Protein AF-M7BGI6-F1 (afdb_monomer_lite)

pLDDT: mean 70.15, std 24.4, range [22.47, 98.88]

Secondary structure (DSSP, 8-state):
--GGG---SHHHHHHHHHHHHTTT-------EEEE-SSEEEEE-TTT--EEEEEETTTEEEEEEEEEETTEEEEEEEEE--TT-SS-EEEEEE-SSS-HHHHHHHHHHHHHHHHH----HHHHHHHHHHHHHHHHTTSPPP--PPPPP-------------------------------GGGHHHHHHHHHHHHHHHHHHHHHHHHHHHHHHHHHHHHHHHHHHHHHHHHHHH-SSSPPPHHHHHHHHHTPPPPHHHHHHHHHHHHHHHHHHHHHTTT-BTTBHHHHHHHHHHHHHHHHHHTTSGGG-----S---HHHHHHHHHHHHHHHHHHHHHHHTTT------EEEESS-B--SSTTBPPB-TT-EEEEEE-SSSEEEEE-TTS-EEEEEGGGEEEE-HHHHHHHHSSS--------------------------------------------------------------------TTS-S-SSHHHHHHHHHHHHHHHHHHGGG-S-------------PPPPP-TT--HHHHHHHHHHTT--HHHHHHHTTS-HHHHTT--HHHHHHH-TTHHHHHHHHHHHHHHHHHHHS-TT-EEEE-----SSTHHHHH--SEEE--HHHHHHHHTSGGGHHHHHHHHHHHHHH-S-HHHHHHHHHHHHHHHHHHHHHTT-SS-EEEEPPGGGTT-HHHHHHHHHHHHHHHHHTT--GGGEEEEEE-SHHHHHHHHHHHHHH---EEEEEE-SHHHHHHHHHTT-SEEEEBSHHHHHHHHHHSS-----TTT-HHHHHHHHHHHHHHHTT--SEEEEB--SSHHHHHHTBTBSEEEE-HHHHHHHTT--PPP-----HHHHHTS-PPP----HHHHHHHHHS-HHHHHHHHHHHHHHHHHHHHHHHHHHHHHHHHHHHHHHHS--TT-

Foldseek 3Di:
DDPVLDDDDPVSVVVVVLVCVVVVNDDDDDWDWDDDLFWIFTADPPPRDTLFTAGLVFWPDWDWDADDPPAHAKIKTWGDDPVDPGIDIDIDRDDLAHNVLVSLLSVQSSCCNVPVDNCNVVSVVVRVVVNVVVVPPDDDDDDDDDDDDDDDDDDDDDDDDDDDDDDDDDDDDDDDDDDPPPPVVVVVVVVVVVVLVVLVVLLVVLLVLLVVLLVLQVQLCVLLVVLVVVVVVDDDDDQDRVSSVSVVSNDHDDPVSLVVSVVSLVSNLVSLVVCQVPDVVVHSVVVPVVSVVSVVSSVVCVVPPPDDDPDPDDDDPVVVVVVVCVVCVVVVVVVVVVVVVPDDDFWKKKAFQAFDDDPDPQADGDHHRAIWTWDADPDQWTWTAHPVRDTHTDGPVGIDIDGPVVVVVVVVPDDDDDDDDDDDDDDDDDDDDDDDDDDDDDDDDDDDDDDDDDDDDDDDDDDDDDDDDDDDDDDDDDDDDDPDPPPPDPVVVVVVVVVVVVVVVVVVVVPPDDDDPPDDDDDDDDDQADADLQAALCNQLSNCVVVPDDPQLSVQRSNDHSVRLLVDDLVRLVVSDVCSNVSNVVSVLSVLLNCVVPVDPQEFEEAAAQPPVPCLCVSNQGQEYEDFLLRLLVVCPDPVCVVLLVVLLVQLVVVDDDLLSSLVSSLLLSLLSSQLSSCVRHNAAYEGEDQLVCQPPLVSLLVSLVVSQVSNVVVVHHLRRYAYEGELDPSRLSSQLCCCPVVVRAYEHPLDEFPLSLLSNLVSLHAEYEQEFVLLLVLCCVPDPDVDAQLLRGPSLVRLQVSQLLCLQVVGNYQYEYEHDDALSVVLSQAARRYYHDYSVRVVVVSVDPDDRDHNDHSVVSNVDPDDRDDDDPVNSVVSQVVVVSSVVSSVVVSVVSNVSSVVSSVVSSVVSVVVVCVCVVPDDDPPD

InterPro domains:
  IPR001452 SH3 domain [PF00018] (354-395)
  IPR001452 SH3 domain [PS50002] (345-404)
  IPR001452 SH3 domain [SM00326] (348-403)
  IPR001585 Transaldolase/Fructose-6-phosphate aldolase [PF00923] (615-908)
  IPR004730 Transaldolase type 1 [TIGR00874] (615-910)
  IPR004730 Transaldolase type 1 [cd00957] (615-909)
  IPR011993 PH-like domain superfamily [G3DSA:2.30.29.30] (1-120)
  IPR013625 Tensin/EPS8 phosphotyrosine-binding domain [PF08416] (1-118)
  IPR013761 Sterile alpha motif/pointed domain superfamily [G3DSA:1.10.150.50] (517-597)
  IPR013785 Aldolase-type TIM barrel [G3DSA:3.20.20.70] (603-914)
  IPR018225 Transaldolase, active site [PS00958] (722-739)
  IPR018225 Transaldolase, active site [PS01054] (624-632)
  IPR033928 Epidermal growth factor receptor kinase substrate, phosphotyrosine-binding domain [cd01210] (1-117)
  IPR035462 Eps8, SH3 domain [cd11764] (349-402)
  IPR036028 SH3-like domain superfamily [SSF50044] (344-419)
  IPR039801 Epidermal growth factor receptor kinase substrate 8-like [PTHR12287] (1-305)
  IPR041418 SAM domain [PF18016] (529-588)
  IPR055093 EPS8, spectrin-like domain [PF22975] (199-303)

Structure (mmCIF, N/CA/C/O backbone):
data_AF-M7BGI6-F1
#
_entry.id   AF-M7BGI6-F1
#
loop_
_atom_site.group_PDB
_atom_site.id
_atom_site.type_symbol
_atom_site.label_atom_id
_atom_site.label_alt_id
_atom_site.label_comp_id
_atom_site.label_asym_id
_atom_site.label_entity_id
_atom_site.label_seq_id
_atom_site.pdbx_PDB_ins_code
_atom_site.Cartn_x
_atom_site.Cartn_y
_atom_site.Cartn_z
_atom_site.occupancy
_atom_site.B_iso_or_equiv
_atom_site.auth_seq_id
_atom_site.auth_comp_id
_atom_site.auth_asym_id
_atom_site.auth_atom_id
_atom_site.pdbx_PDB_model_num
ATOM 1 N N . MET A 1 1 ? 21.696 39.502 17.777 1.00 33.19 1 MET A N 1
ATOM 2 C CA . MET A 1 1 ? 20.610 40.493 17.913 1.00 33.19 1 MET A CA 1
ATOM 3 C C . MET A 1 1 ? 21.036 41.715 17.136 1.00 33.19 1 MET A C 1
ATOM 5 O O . MET A 1 1 ? 22.202 42.084 17.245 1.00 33.19 1 MET A O 1
ATOM 9 N N . ASP A 1 2 ? 20.148 42.257 16.312 1.00 30.17 2 ASP A N 1
ATOM 10 C CA . ASP A 1 2 ? 20.431 43.474 15.554 1.00 30.17 2 ASP A CA 1
ATOM 11 C C . ASP A 1 2 ? 20.334 44.713 16.467 1.00 30.17 2 ASP A C 1
ATOM 13 O O . ASP A 1 2 ? 19.693 44.671 17.518 1.00 30.17 2 ASP A O 1
ATOM 17 N N . LYS A 1 3 ? 21.006 45.808 16.101 1.00 37.75 3 LYS A N 1
ATOM 18 C CA . LYS A 1 3 ? 21.024 47.065 16.870 1.00 37.75 3 LYS A CA 1
ATOM 19 C C . LYS A 1 3 ? 19.809 47.960 16.595 1.00 37.75 3 LYS A C 1
ATOM 21 O O . LYS A 1 3 ? 19.608 48.928 17.321 1.00 37.75 3 LYS A O 1
ATOM 26 N N . SER A 1 4 ? 19.007 47.623 15.586 1.00 44.00 4 SER A N 1
ATOM 27 C CA . SER A 1 4 ? 17.806 48.346 15.147 1.00 44.00 4 SER A CA 1
ATOM 28 C C . SER A 1 4 ? 16.620 48.292 16.125 1.00 44.00 4 SER A C 1
ATOM 30 O O . SER A 1 4 ? 15.767 49.172 16.081 1.00 44.00 4 SER A O 1
ATOM 32 N N . GLU A 1 5 ? 16.560 47.310 17.034 1.00 47.91 5 GLU A N 1
ATOM 33 C CA . GLU A 1 5 ? 15.463 47.160 18.013 1.00 47.91 5 GLU A CA 1
ATOM 34 C C . GLU A 1 5 ? 15.736 47.799 19.393 1.00 47.91 5 GLU A C 1
ATOM 36 O O . GLU A 1 5 ? 15.012 47.540 20.357 1.00 47.91 5 GLU A O 1
ATOM 41 N N . ALA A 1 6 ? 16.782 48.616 19.534 1.00 56.94 6 ALA A N 1
ATOM 42 C CA . ALA A 1 6 ? 17.105 49.242 20.813 1.00 56.94 6 ALA A CA 1
ATOM 43 C C . ALA A 1 6 ? 16.081 50.329 21.194 1.00 56.94 6 ALA A C 1
ATOM 45 O O . ALA A 1 6 ? 16.058 51.399 20.595 1.00 56.94 6 ALA A O 1
ATOM 46 N N . ILE A 1 7 ? 15.293 50.089 22.248 1.00 66.88 7 ILE A N 1
ATOM 47 C CA . ILE A 1 7 ? 14.529 51.145 22.931 1.00 66.88 7 ILE A CA 1
ATOM 48 C C . ILE A 1 7 ? 15.537 52.088 23.611 1.00 66.88 7 ILE A C 1
ATOM 50 O O . ILE A 1 7 ? 16.382 51.637 24.397 1.00 66.88 7 ILE A O 1
ATOM 54 N N . VAL A 1 8 ? 15.473 53.382 23.283 1.00 67.44 8 VAL A N 1
ATOM 55 C CA . VAL A 1 8 ? 16.356 54.425 23.842 1.00 67.44 8 VAL A CA 1
ATOM 56 C C . VAL A 1 8 ? 15.554 55.550 24.502 1.00 67.44 8 VAL A C 1
ATOM 58 O O . VAL A 1 8 ? 16.018 56.115 25.489 1.00 67.44 8 VAL A O 1
ATOM 61 N N . THR A 1 9 ? 14.350 55.843 24.007 1.00 78.19 9 THR A N 1
ATOM 62 C CA . THR A 1 9 ? 13.455 56.892 24.522 1.00 78.19 9 THR A CA 1
ATOM 63 C C . THR A 1 9 ? 12.107 56.337 24.996 1.00 78.19 9 THR A C 1
ATOM 65 O O . THR A 1 9 ? 11.727 55.206 24.682 1.00 78.19 9 THR A O 1
ATOM 68 N N . VAL A 1 10 ? 11.353 57.160 25.732 1.00 79.31 10 VAL A N 1
ATOM 69 C CA . VAL A 1 10 ? 9.966 56.867 26.136 1.00 79.31 10 VAL A CA 1
ATOM 70 C C . VAL A 1 10 ? 9.059 56.703 24.906 1.00 79.31 10 VAL A C 1
ATOM 72 O O . VAL A 1 10 ? 8.259 55.768 24.853 1.00 79.31 10 VAL A O 1
ATOM 75 N N . ASP A 1 11 ? 9.250 57.519 23.865 1.00 79.38 11 ASP A N 1
ATOM 76 C CA . ASP A 1 11 ? 8.513 57.411 22.600 1.00 79.38 11 ASP A CA 1
ATOM 77 C C . ASP A 1 11 ? 8.807 56.103 21.847 1.00 79.38 11 ASP A C 1
ATOM 79 O O . ASP A 1 11 ? 7.925 55.546 21.191 1.00 79.38 11 ASP A O 1
ATOM 83 N N . ASP A 1 12 ? 10.023 55.556 21.949 1.00 80.38 12 ASP A N 1
ATOM 84 C CA . ASP A 1 12 ? 10.336 54.226 21.406 1.00 80.38 12 ASP A CA 1
ATOM 85 C C . ASP A 1 12 ? 9.583 53.124 22.153 1.00 80.38 12 ASP A C 1
ATOM 87 O O . ASP A 1 12 ? 9.084 52.187 21.527 1.00 80.38 12 ASP A O 1
ATOM 91 N N . ALA A 1 13 ? 9.458 53.243 23.479 1.00 80.56 13 ALA A N 1
ATOM 92 C CA . ALA A 1 13 ? 8.713 52.293 24.298 1.00 80.56 13 ALA A CA 1
ATOM 93 C C . ALA A 1 13 ? 7.209 52.327 23.970 1.00 80.56 13 ALA A C 1
ATOM 95 O O . ALA A 1 13 ? 6.610 51.273 23.751 1.00 80.56 13 ALA A O 1
ATOM 96 N N . ILE A 1 14 ? 6.618 53.521 23.839 1.00 80.88 14 ILE A N 1
ATOM 97 C CA . ILE A 1 14 ? 5.213 53.709 23.434 1.00 80.88 14 ILE A CA 1
ATOM 98 C C . ILE A 1 14 ? 4.979 53.158 22.016 1.00 80.88 14 ILE A C 1
ATOM 100 O O . ILE A 1 14 ? 4.055 52.369 21.797 1.00 80.88 14 ILE A O 1
ATOM 104 N N . ARG A 1 15 ? 5.857 53.470 21.051 1.00 79.88 15 ARG A N 1
ATOM 105 C CA . ARG A 1 15 ? 5.775 52.914 19.685 1.00 79.88 15 ARG A CA 1
ATOM 106 C C . ARG A 1 15 ? 5.930 51.390 19.665 1.00 79.88 15 ARG A C 1
ATOM 108 O O . ARG A 1 15 ? 5.238 50.717 18.897 1.00 79.88 15 ARG A O 1
ATOM 115 N N . LYS A 1 16 ? 6.777 50.812 20.526 1.00 80.50 16 LYS A N 1
ATOM 116 C CA . LYS A 1 16 ? 6.911 49.352 20.655 1.00 80.50 16 LYS A CA 1
ATOM 117 C C . LYS A 1 16 ? 5.664 48.717 21.272 1.00 80.50 16 LYS A C 1
ATOM 119 O O . LYS A 1 16 ? 5.245 47.666 20.792 1.00 80.50 16 LYS A O 1
ATOM 124 N N . LEU A 1 17 ? 5.030 49.364 22.254 1.00 79.25 17 LEU A N 1
ATOM 125 C CA . LEU A 1 17 ? 3.757 48.922 22.833 1.00 79.25 17 LEU A CA 1
ATOM 126 C C . LEU A 1 17 ? 2.651 48.869 21.767 1.00 79.25 17 LEU A C 1
ATOM 128 O O . LEU A 1 17 ? 2.004 47.833 21.618 1.00 79.25 17 LEU A O 1
ATOM 132 N N . MET A 1 18 ? 2.502 49.919 20.946 1.00 76.88 18 MET A N 1
ATOM 133 C CA . MET A 1 18 ? 1.579 49.908 19.798 1.00 76.88 18 MET A CA 1
ATOM 134 C C . MET A 1 18 ? 1.867 48.746 18.832 1.00 76.88 18 MET A C 1
ATOM 136 O O . MET A 1 18 ? 0.943 48.039 18.427 1.00 76.88 18 MET A O 1
ATOM 140 N N . GLN A 1 19 ? 3.144 48.514 18.493 1.00 77.06 19 GLN A N 1
ATOM 141 C CA . GLN A 1 19 ? 3.568 47.443 17.579 1.00 77.06 19 GLN A CA 1
ATOM 142 C C . GLN A 1 19 ? 3.310 46.030 18.136 1.00 77.06 19 GLN A C 1
ATOM 144 O O . GLN A 1 19 ? 3.127 45.086 17.365 1.00 77.06 19 GLN A O 1
ATOM 149 N N . LEU A 1 20 ? 3.328 45.859 19.460 1.00 76.56 20 LEU A N 1
ATOM 150 C CA . LEU A 1 20 ? 2.977 44.598 20.115 1.00 76.56 20 LEU A CA 1
ATOM 151 C C . LEU A 1 20 ? 1.457 44.412 20.189 1.00 76.56 20 LEU A C 1
ATOM 153 O O . LEU A 1 20 ? 0.984 43.295 19.981 1.00 76.56 20 LEU A O 1
ATOM 157 N N . ASN A 1 21 ? 0.695 45.489 20.409 1.00 73.75 21 ASN A N 1
ATOM 158 C CA . ASN A 1 21 ? -0.769 45.445 20.454 1.00 73.75 21 ASN A CA 1
ATOM 159 C C . ASN A 1 21 ? -1.367 45.073 19.087 1.00 73.75 21 ASN A C 1
ATOM 161 O O . ASN A 1 21 ? -2.165 44.147 18.991 1.00 73.75 21 ASN A O 1
ATOM 165 N N . SER A 1 22 ? -0.899 45.700 17.999 1.00 71.62 22 SER A N 1
ATOM 166 C CA . SER A 1 22 ? -1.358 45.399 16.629 1.00 71.62 22 SER A CA 1
ATOM 167 C C . SER A 1 22 ? -0.976 44.003 16.114 1.00 71.62 22 SER A C 1
ATOM 169 O O . SER A 1 22 ? -1.421 43.598 15.042 1.00 71.62 22 SER A O 1
ATOM 171 N N . LYS A 1 23 ? -0.165 43.257 16.874 1.00 73.56 23 LYS A N 1
ATOM 172 C CA . LYS A 1 23 ? 0.205 41.858 16.611 1.00 73.56 23 LYS A CA 1
ATOM 173 C C . LYS A 1 23 ? -0.406 40.882 17.626 1.00 73.56 23 LYS A C 1
ATOM 175 O O . LYS A 1 23 ? -0.063 39.706 17.580 1.00 73.56 23 LYS A O 1
ATOM 180 N N . GLU A 1 24 ? -1.235 41.379 18.550 1.00 66.31 24 GLU A N 1
ATOM 181 C CA . GLU A 1 24 ? -1.810 40.659 19.698 1.00 66.31 24 GLU A CA 1
ATOM 182 C C . GLU A 1 24 ? -0.754 39.907 20.538 1.00 66.31 24 GLU A C 1
ATOM 184 O O . GLU A 1 24 ? -0.962 38.801 21.029 1.00 66.31 24 GLU A O 1
ATOM 189 N N . LYS A 1 25 ? 0.419 40.539 20.717 1.00 69.38 25 LYS A N 1
ATOM 190 C CA . LYS A 1 25 ? 1.566 40.027 21.499 1.00 69.38 25 LYS A CA 1
ATOM 191 C C . LYS A 1 25 ? 1.773 40.749 22.833 1.00 69.38 25 LYS A C 1
ATOM 193 O O . LYS A 1 25 ? 2.857 40.674 23.410 1.00 69.38 25 LYS A O 1
ATOM 198 N N . ILE A 1 26 ? 0.748 41.443 23.324 1.00 70.50 26 ILE A N 1
ATOM 199 C CA . ILE A 1 26 ? 0.706 41.953 24.698 1.00 70.50 26 ILE A CA 1
ATOM 200 C C . ILE A 1 26 ? 0.150 40.859 25.612 1.00 70.50 26 ILE A C 1
ATOM 202 O O . ILE A 1 26 ? -0.799 40.161 25.266 1.00 70.50 26 ILE A O 1
ATOM 206 N N . TRP A 1 27 ? 0.744 40.731 26.794 1.00 71.19 27 TRP A N 1
ATOM 207 C CA . TRP A 1 27 ? 0.223 39.935 27.899 1.00 71.19 27 TRP A CA 1
ATOM 208 C C . TRP A 1 27 ? 0.176 40.832 29.134 1.00 71.19 27 TRP A C 1
ATOM 210 O O . TRP A 1 27 ? 1.170 41.494 29.442 1.00 71.19 27 TRP A O 1
ATOM 220 N N . ALA A 1 28 ? -0.967 40.854 29.814 1.00 72.88 28 ALA A N 1
ATOM 221 C CA . ALA A 1 28 ? -1.195 41.616 31.037 1.00 72.88 28 ALA A CA 1
ATOM 222 C C . ALA A 1 28 ? -1.232 40.688 32.262 1.00 72.88 28 ALA A C 1
ATOM 224 O O . ALA A 1 28 ? -1.430 39.481 32.130 1.00 72.88 28 ALA A O 1
ATOM 225 N N . GLN A 1 29 ? -1.046 41.274 33.443 1.00 75.81 29 GLN A N 1
ATOM 226 C CA . GLN A 1 29 ? -1.216 40.634 34.746 1.00 75.81 29 GLN A CA 1
ATOM 227 C C . GLN A 1 29 ? -2.014 41.587 35.623 1.00 75.81 29 GLN A C 1
ATOM 229 O O . GLN A 1 29 ? -1.630 42.747 35.756 1.00 75.81 29 GLN A O 1
ATOM 234 N N . GLU A 1 30 ? -3.076 41.088 36.241 1.00 78.94 30 GLU A N 1
ATOM 235 C CA . GLU A 1 30 ? -3.791 41.818 37.283 1.00 78.94 30 GLU A CA 1
ATOM 236 C C . GLU A 1 30 ? -2.934 41.852 38.553 1.00 78.94 30 GLU A C 1
ATOM 238 O O . GLU A 1 30 ? -2.349 40.840 38.953 1.00 78.94 30 GLU A O 1
ATOM 243 N N . MET A 1 31 ? -2.800 43.040 39.135 1.00 83.25 31 MET A N 1
ATOM 244 C CA . MET A 1 31 ? -2.022 43.324 40.341 1.00 83.25 31 MET A CA 1
ATOM 245 C C . MET A 1 31 ? -2.513 44.639 40.949 1.00 83.25 31 MET A C 1
ATOM 247 O O . MET A 1 31 ? -2.941 45.539 40.226 1.00 83.25 31 MET A O 1
ATOM 251 N N . LEU A 1 32 ? -2.404 44.782 42.266 1.00 84.00 32 LEU A N 1
ATOM 252 C CA . LEU A 1 32 ? -2.778 46.009 42.966 1.00 84.00 32 LEU A CA 1
ATOM 253 C C . LEU A 1 32 ? -1.556 46.927 43.097 1.00 84.00 32 LEU A C 1
ATOM 255 O O . LEU A 1 32 ? -0.555 46.552 43.712 1.00 84.00 32 LEU A O 1
ATOM 259 N N . LEU A 1 33 ? -1.640 48.143 42.554 1.00 88.31 33 LEU A N 1
ATOM 260 C CA . LEU A 1 33 ? -0.613 49.176 42.714 1.00 88.31 33 LEU A CA 1
ATOM 261 C C . LEU A 1 33 ? -0.927 50.025 43.956 1.00 88.31 33 LEU A C 1
ATOM 263 O O . LEU A 1 33 ? -1.922 50.744 43.999 1.00 88.31 33 LEU A O 1
ATOM 267 N N . GLN A 1 34 ? -0.062 49.957 44.969 1.00 86.81 34 GLN A N 1
ATOM 268 C CA . GLN A 1 34 ? -0.194 50.688 46.229 1.00 86.81 34 GLN A CA 1
ATOM 269 C C . GLN A 1 34 ? 0.924 51.726 46.385 1.00 86.81 34 GLN A C 1
ATOM 271 O O . GLN A 1 34 ? 2.083 51.388 46.628 1.00 86.81 34 GLN A O 1
ATOM 276 N N . VAL A 1 35 ? 0.564 53.007 46.329 1.00 87.06 35 VAL A N 1
ATOM 277 C CA . VAL A 1 35 ? 1.480 54.123 46.604 1.00 87.06 35 VAL A CA 1
ATOM 278 C C . VAL A 1 35 ? 1.573 54.361 48.117 1.00 87.06 35 VAL A C 1
ATOM 280 O O . VAL A 1 35 ? 0.561 54.546 48.797 1.00 87.06 35 VAL A O 1
ATOM 283 N N . ASN A 1 36 ? 2.790 54.403 48.656 1.00 83.38 36 ASN A N 1
ATOM 284 C CA . ASN A 1 36 ? 3.092 54.712 50.055 1.00 83.38 36 ASN A CA 1
ATOM 285 C C . ASN A 1 36 ? 4.068 55.897 50.147 1.00 83.38 36 ASN A C 1
ATOM 287 O O . ASN A 1 36 ? 4.791 56.191 49.200 1.00 83.38 36 ASN A O 1
ATOM 291 N N . ASP A 1 37 ? 4.187 56.520 51.323 1.00 79.25 37 ASP A N 1
ATOM 292 C CA . ASP A 1 37 ? 5.035 57.710 51.574 1.00 79.25 37 ASP A CA 1
ATOM 293 C C . ASP A 1 37 ? 6.564 57.468 51.431 1.00 79.25 37 ASP A C 1
ATOM 295 O O . ASP A 1 37 ? 7.389 58.309 51.799 1.00 79.25 37 ASP A O 1
ATOM 299 N N . LYS A 1 38 ? 6.964 56.282 50.955 1.00 79.50 38 LYS A N 1
ATOM 300 C CA . LYS A 1 38 ? 8.356 55.824 50.802 1.00 79.50 38 LYS A CA 1
ATOM 301 C C . LYS A 1 38 ? 8.604 55.048 49.505 1.00 79.50 38 LYS A C 1
ATOM 303 O O . LYS A 1 38 ? 9.729 55.080 49.007 1.00 79.50 38 LYS A O 1
ATOM 308 N N . SER A 1 39 ? 7.592 54.366 48.970 1.00 87.88 39 SER A N 1
ATOM 309 C CA . SER A 1 39 ? 7.705 53.510 47.787 1.00 87.88 39 SER A CA 1
ATOM 310 C C . SER A 1 39 ? 6.352 53.262 47.114 1.00 87.88 39 SER A C 1
ATOM 312 O O . SER A 1 39 ? 5.295 53.446 47.721 1.00 87.88 39 SER A O 1
ATOM 314 N N . ILE A 1 40 ? 6.389 52.825 45.857 1.00 89.62 40 ILE A N 1
ATOM 315 C CA . ILE A 1 40 ? 5.246 52.279 45.120 1.00 89.62 40 ILE A CA 1
ATOM 316 C C . ILE A 1 40 ? 5.388 50.757 45.140 1.00 89.62 40 ILE A C 1
ATOM 318 O O . ILE A 1 40 ? 6.420 50.239 44.718 1.00 89.62 40 ILE A O 1
ATOM 322 N N . ARG A 1 41 ? 4.371 50.038 45.616 1.00 85.31 41 ARG A N 1
ATOM 323 C CA . ARG A 1 41 ? 4.367 48.571 45.678 1.00 85.31 41 ARG A CA 1
ATOM 324 C C . ARG A 1 41 ? 3.390 47.967 44.689 1.00 85.31 41 ARG A C 1
ATOM 326 O O . ARG A 1 41 ? 2.292 48.485 44.513 1.00 85.31 41 ARG A O 1
ATOM 333 N N . LEU A 1 42 ? 3.781 46.841 44.108 1.00 86.06 42 LEU A N 1
ATOM 334 C CA . LEU A 1 42 ? 2.903 45.944 43.368 1.00 86.06 42 LEU A CA 1
ATOM 335 C C . LEU A 1 42 ? 2.577 44.754 44.275 1.00 86.06 42 LEU A C 1
ATOM 337 O O . LEU A 1 42 ? 3.485 44.101 44.791 1.00 86.06 42 LEU A O 1
ATOM 341 N N . LEU A 1 43 ? 1.289 44.498 44.487 1.00 79.38 43 LEU A N 1
ATOM 342 C CA . LEU A 1 43 ? 0.775 43.425 45.338 1.00 79.38 43 LEU A CA 1
ATOM 343 C C . LEU A 1 43 ? -0.042 42.433 44.505 1.00 79.38 43 LEU A C 1
ATOM 345 O O . LEU A 1 43 ? -0.737 42.818 43.562 1.00 79.38 43 LEU A O 1
ATOM 349 N N . ASP A 1 44 ? 0.018 41.158 44.872 1.00 79.00 44 ASP A N 1
ATOM 350 C CA . ASP A 1 44 ? -0.850 40.117 44.317 1.00 79.00 44 ASP A CA 1
ATOM 351 C C . ASP A 1 44 ? -2.315 40.347 44.725 1.00 79.00 44 ASP A C 1
ATOM 353 O O . ASP A 1 44 ? -2.593 40.588 45.901 1.00 79.00 44 ASP A O 1
ATOM 357 N N . CYS A 1 45 ? -3.260 40.254 43.783 1.00 75.50 45 CYS A N 1
ATOM 358 C CA . CYS A 1 45 ? -4.673 40.536 44.062 1.00 75.50 45 CYS A CA 1
ATOM 359 C C . CYS A 1 45 ? -5.268 39.594 45.123 1.00 75.50 45 CYS A C 1
ATOM 361 O O . CYS A 1 45 ? -5.963 40.053 46.030 1.00 75.50 45 CYS A O 1
ATOM 363 N N . GLU A 1 46 ? -4.971 38.293 45.042 1.00 70.62 46 GLU A N 1
ATOM 364 C CA . GLU A 1 46 ? -5.540 37.271 45.931 1.00 70.62 46 GLU A CA 1
ATOM 365 C C . GLU A 1 46 ? -4.795 37.177 47.267 1.00 70.62 46 GLU A C 1
ATOM 367 O O . GLU A 1 46 ? -5.404 37.188 48.336 1.00 70.62 46 GLU A O 1
ATOM 372 N N . SER A 1 47 ? -3.467 37.058 47.214 1.00 72.56 47 SER A N 1
ATOM 373 C CA . SER A 1 47 ? -2.634 36.752 48.385 1.00 72.56 47 SER A CA 1
ATOM 374 C C . SER A 1 47 ? -2.070 37.980 49.097 1.00 72.56 47 SER A C 1
ATOM 376 O O . SER A 1 47 ? -1.552 37.842 50.206 1.00 72.56 47 SER A O 1
ATOM 378 N N . GLN A 1 48 ? -2.157 39.167 48.483 1.00 73.88 48 GLN A N 1
ATOM 379 C CA . GLN A 1 48 ? -1.544 40.412 48.966 1.00 73.88 48 GLN A CA 1
ATOM 380 C C . GLN A 1 48 ? -0.012 40.309 49.167 1.00 73.88 48 GLN A C 1
ATOM 382 O O . GLN A 1 48 ? 0.577 41.123 49.882 1.00 73.88 48 GLN A O 1
ATOM 387 N N . GLU A 1 49 ? 0.655 39.323 48.543 1.00 73.81 49 GLU A N 1
ATOM 388 C CA . GLU A 1 49 ? 2.116 39.184 48.584 1.00 73.81 49 GLU A CA 1
ATOM 389 C C . GLU A 1 49 ? 2.796 40.325 47.805 1.00 73.81 49 GLU A C 1
ATOM 391 O O . GLU A 1 49 ? 2.331 40.748 46.746 1.00 73.81 49 GLU A O 1
ATOM 396 N N . GLU A 1 50 ? 3.916 40.822 48.335 1.00 75.94 50 GLU A N 1
ATOM 397 C CA . GLU A 1 50 ? 4.709 41.893 47.730 1.00 75.94 50 GLU A CA 1
ATOM 398 C C . GLU A 1 50 ? 5.511 41.377 46.524 1.00 75.94 50 GLU A C 1
ATOM 400 O O . GLU A 1 50 ? 6.475 40.614 46.655 1.00 75.94 50 GLU A O 1
ATOM 405 N N . LEU A 1 51 ? 5.092 41.803 45.331 1.00 75.50 51 LEU A N 1
ATOM 406 C CA . LEU A 1 51 ? 5.648 41.378 44.048 1.00 75.50 51 LEU A CA 1
ATOM 407 C C . LEU A 1 51 ? 6.900 42.176 43.690 1.00 75.50 51 LEU A C 1
ATOM 409 O O . LEU A 1 51 ? 7.909 41.607 43.271 1.00 75.50 51 LEU A O 1
ATOM 413 N N . GLU A 1 52 ? 6.809 43.494 43.846 1.00 81.56 52 GLU A N 1
ATOM 414 C CA . GLU A 1 52 ? 7.827 44.471 43.468 1.00 81.56 52 GLU A CA 1
ATOM 415 C C . GLU A 1 52 ? 7.646 45.727 44.341 1.00 81.56 52 GLU A C 1
ATOM 417 O O . GLU A 1 52 ? 6.517 46.144 44.607 1.00 81.56 52 GLU A O 1
ATOM 422 N N . ASP A 1 53 ? 8.749 46.316 44.802 1.00 82.69 53 ASP A N 1
ATOM 423 C CA . ASP A 1 53 ? 8.781 47.551 45.594 1.00 82.69 53 ASP A CA 1
ATOM 424 C C . ASP A 1 53 ? 9.716 48.541 44.891 1.00 82.69 53 ASP A C 1
ATOM 426 O O . ASP A 1 53 ? 10.891 48.241 44.665 1.00 82.69 53 ASP A O 1
ATOM 430 N N . PHE A 1 54 ? 9.185 49.706 44.518 1.00 86.38 54 PHE A N 1
ATOM 431 C CA . PHE A 1 54 ? 9.913 50.797 43.875 1.00 86.38 54 PHE A CA 1
ATOM 432 C C . PHE A 1 54 ? 10.057 51.959 44.870 1.00 86.38 54 PHE A C 1
ATOM 434 O O . PHE A 1 54 ? 9.118 52.748 45.030 1.00 86.38 54 PHE A O 1
ATOM 441 N N . PRO A 1 55 ? 11.199 52.103 45.567 1.00 85.94 55 PRO A N 1
ATOM 442 C CA . PRO A 1 55 ? 11.451 53.250 46.434 1.00 85.94 55 PRO A CA 1
ATOM 443 C C . PRO A 1 55 ? 11.281 54.569 45.672 1.00 85.94 55 PRO A C 1
ATOM 445 O O . PRO A 1 55 ? 11.788 54.707 44.564 1.00 85.94 55 PRO A O 1
ATOM 448 N N . LEU A 1 56 ? 10.638 55.581 46.267 1.00 84.88 56 LEU A N 1
ATOM 449 C CA . LEU A 1 56 ? 10.340 56.856 45.581 1.00 84.88 56 LEU A CA 1
ATOM 450 C C . LEU A 1 56 ? 11.594 57.582 45.045 1.00 84.88 56 LEU A C 1
ATOM 452 O O . LEU A 1 56 ? 11.496 58.410 44.145 1.00 84.88 56 LEU A O 1
ATOM 456 N N . MET A 1 57 ? 12.777 57.248 45.566 1.00 81.19 57 MET A N 1
ATOM 457 C CA . MET A 1 57 ? 14.074 57.738 45.087 1.00 81.19 57 MET A CA 1
ATOM 458 C C . MET A 1 57 ? 14.554 57.126 43.755 1.00 81.19 57 MET A C 1
ATOM 460 O O . MET A 1 57 ? 15.436 57.710 43.133 1.00 81.19 57 MET A O 1
ATOM 464 N N . THR A 1 58 ? 14.016 55.980 43.314 1.00 84.69 58 THR A N 1
ATOM 465 C CA . THR A 1 58 ? 14.363 55.356 42.019 1.00 84.69 58 THR A CA 1
ATOM 466 C C . THR A 1 58 ? 13.411 55.761 40.892 1.00 84.69 58 THR A C 1
ATOM 468 O O . THR A 1 58 ? 13.737 55.568 39.723 1.00 84.69 58 THR A O 1
ATOM 471 N N . VAL A 1 59 ? 12.250 56.345 41.211 1.00 86.69 59 VAL A N 1
ATOM 472 C CA . VAL A 1 59 ? 11.273 56.822 40.221 1.00 86.69 59 VAL A CA 1
ATOM 473 C C . VAL A 1 59 ? 11.776 58.117 39.574 1.00 86.69 59 VAL A C 1
ATOM 475 O O . VAL A 1 59 ? 11.883 59.161 40.224 1.00 86.69 59 VAL A O 1
ATOM 478 N N . GLN A 1 60 ? 12.077 58.047 38.277 1.00 83.38 60 GLN A N 1
ATOM 479 C CA . GLN A 1 60 ? 12.568 59.174 37.480 1.00 83.38 60 GLN A CA 1
ATOM 480 C C . GLN A 1 60 ? 11.437 59.963 36.820 1.00 83.38 60 GLN A C 1
ATOM 482 O O . GLN A 1 60 ? 11.493 61.191 36.786 1.00 83.38 60 GLN A O 1
ATOM 487 N N . LEU A 1 61 ? 10.426 59.261 36.302 1.00 83.44 61 LEU A N 1
ATOM 488 C CA . LEU A 1 61 ? 9.283 59.839 35.600 1.00 83.44 61 LEU A CA 1
ATOM 489 C C . LEU A 1 61 ? 8.032 58.998 35.867 1.00 83.44 61 LEU A C 1
ATOM 491 O O . LEU A 1 61 ? 8.071 57.771 35.775 1.00 83.44 61 LEU A O 1
ATOM 495 N N . CYS A 1 62 ? 6.924 59.678 36.135 1.00 88.00 62 CYS A N 1
ATOM 496 C CA . CYS A 1 62 ? 5.572 59.147 36.039 1.00 88.00 62 CYS A CA 1
ATOM 497 C C . CYS A 1 62 ? 4.861 59.917 34.913 1.00 88.00 62 CYS A C 1
ATOM 499 O O . CYS A 1 62 ? 5.089 61.117 34.769 1.00 88.00 62 CYS A O 1
ATOM 501 N N . GLN A 1 63 ? 4.052 59.255 34.085 1.00 85.62 63 GLN A N 1
ATOM 502 C CA . GLN A 1 63 ? 3.315 59.911 32.998 1.00 85.62 63 GLN A CA 1
ATOM 503 C C . GLN A 1 63 ? 2.046 59.132 32.627 1.00 85.62 63 GLN A C 1
ATOM 505 O O . GLN A 1 63 ? 2.061 57.907 32.552 1.00 85.62 63 GLN A O 1
ATOM 510 N N . THR A 1 64 ? 0.954 59.828 32.310 1.00 83.94 64 THR A N 1
ATOM 511 C CA . THR A 1 64 ? -0.224 59.222 31.667 1.00 83.94 64 THR A CA 1
ATOM 512 C C . THR A 1 64 ? -0.070 59.150 30.149 1.00 83.94 64 THR A C 1
ATOM 514 O O . THR A 1 64 ? 0.258 60.152 29.507 1.00 83.94 64 THR A O 1
ATOM 517 N N . VAL A 1 65 ? -0.390 58.003 29.551 1.00 79.12 65 VAL A N 1
ATOM 518 C CA . VAL A 1 65 ? -0.465 57.817 28.094 1.00 79.12 65 VAL A CA 1
ATOM 519 C C . VAL A 1 65 ? -1.940 57.723 27.701 1.00 79.12 65 VAL A C 1
ATOM 521 O O . VAL A 1 65 ? -2.574 56.678 27.826 1.00 79.12 65 VAL A O 1
ATOM 524 N N . LEU A 1 66 ? -2.509 58.855 27.281 1.00 60.94 66 LEU A N 1
ATOM 525 C CA . LEU A 1 66 ? -3.941 58.984 27.000 1.00 60.94 66 LEU A CA 1
ATOM 526 C C . LEU A 1 66 ? -4.323 58.442 25.616 1.00 60.94 66 LEU A C 1
ATOM 528 O O . LEU A 1 66 ? -3.686 58.772 24.617 1.00 60.94 66 LEU A O 1
ATOM 532 N N . ASN A 1 67 ? -5.444 57.714 25.568 1.00 57.00 67 ASN A N 1
ATOM 533 C CA . ASN A 1 67 ? -6.223 57.406 24.362 1.00 57.00 67 ASN A CA 1
ATOM 534 C C . ASN A 1 67 ? -5.432 56.729 23.217 1.00 57.00 67 ASN A C 1
ATOM 536 O O . ASN A 1 67 ? -5.383 57.233 22.092 1.00 57.00 67 ASN A O 1
ATOM 540 N N . GLN A 1 68 ? -4.801 55.581 23.500 1.00 55.72 68 GLN A N 1
ATOM 541 C CA . GLN A 1 68 ? -4.043 54.805 22.510 1.00 55.72 68 GLN A CA 1
ATOM 542 C C . GLN A 1 68 ? -4.413 53.309 22.540 1.00 55.72 68 GLN A C 1
ATOM 544 O O . GLN A 1 68 ? -3.991 52.562 23.419 1.00 55.72 68 GLN A O 1
ATOM 549 N N . MET A 1 69 ? -5.110 52.852 21.489 1.00 57.06 69 MET A N 1
ATOM 550 C CA . MET A 1 69 ? -5.549 51.458 21.262 1.00 57.06 69 MET A CA 1
ATOM 551 C C . MET A 1 69 ? -6.646 50.972 22.243 1.00 57.06 69 MET A C 1
ATOM 553 O O . MET A 1 69 ? -7.384 51.781 22.792 1.00 57.06 69 MET A O 1
ATOM 557 N N . ARG A 1 70 ? -6.800 49.645 22.427 1.00 58.25 70 ARG A N 1
ATOM 558 C CA . ARG A 1 70 ? -7.846 48.995 23.260 1.00 58.25 70 ARG A CA 1
ATOM 559 C C . ARG A 1 70 ? -7.824 49.371 24.760 1.00 58.25 70 ARG A C 1
ATOM 561 O O . ARG A 1 70 ? -8.703 48.929 25.487 1.00 58.25 70 ARG A O 1
ATOM 568 N N . TYR A 1 71 ? -6.834 50.136 25.214 1.00 65.38 71 TYR A N 1
ATOM 569 C CA . TYR A 1 71 ? -6.605 50.491 26.614 1.00 65.38 71 TYR A CA 1
ATOM 570 C C . TYR A 1 71 ? -6.826 51.998 26.792 1.00 65.38 71 TYR A C 1
ATOM 572 O O . TYR A 1 71 ? -6.138 52.809 26.171 1.00 65.38 71 TYR A O 1
ATOM 580 N N . THR A 1 72 ? -7.813 52.383 27.601 1.00 64.38 72 THR A N 1
ATOM 581 C CA . THR A 1 72 ? -8.276 53.779 27.710 1.00 64.38 72 THR A CA 1
ATOM 582 C C . THR A 1 72 ? -7.526 54.600 28.759 1.00 64.38 72 THR A C 1
ATOM 584 O O . THR A 1 72 ? -7.459 55.822 28.623 1.00 64.38 72 THR A O 1
ATOM 587 N N . SER A 1 73 ? -6.932 53.958 29.771 1.00 81.75 73 SER A N 1
ATOM 588 C CA . SER A 1 73 ? -6.175 54.613 30.844 1.00 81.75 73 SER A CA 1
ATOM 589 C C . SER A 1 73 ? -4.859 53.874 31.098 1.00 81.75 73 SER A C 1
ATOM 591 O O . SER A 1 73 ? -4.837 52.849 31.774 1.00 81.75 73 SER A O 1
ATOM 593 N N . ILE A 1 74 ? -3.755 54.384 30.540 1.00 85.94 74 ILE A N 1
ATOM 594 C CA . ILE A 1 74 ? -2.415 53.806 30.721 1.00 85.94 74 ILE A CA 1
ATOM 595 C C . ILE A 1 74 ? -1.550 54.742 31.570 1.00 85.94 74 ILE A C 1
ATOM 597 O O . ILE A 1 74 ? -1.394 55.925 31.255 1.00 85.94 74 ILE A O 1
ATOM 601 N N . LEU A 1 75 ? -0.928 54.184 32.604 1.00 87.81 75 LEU A N 1
ATOM 602 C CA . LEU A 1 75 ? 0.126 54.805 33.398 1.00 87.81 75 LEU A CA 1
ATOM 603 C C . LEU A 1 75 ? 1.497 54.262 32.967 1.00 87.81 75 LEU A C 1
ATOM 605 O O . LEU A 1 75 ? 1.688 53.051 32.844 1.00 87.81 75 LEU A O 1
ATOM 609 N N . LEU A 1 76 ? 2.461 55.156 32.768 1.00 89.06 76 LEU A N 1
ATOM 610 C CA . LEU A 1 76 ? 3.853 54.855 32.449 1.00 89.06 76 LEU A CA 1
ATOM 611 C C . LEU A 1 76 ? 4.736 55.269 33.630 1.00 89.06 76 LEU A C 1
ATOM 613 O O . LEU A 1 76 ? 4.672 56.410 34.091 1.00 89.06 76 LEU A O 1
ATOM 617 N N . LEU A 1 77 ? 5.572 54.345 34.103 1.00 88.81 77 LEU A N 1
ATOM 618 C CA . LEU A 1 77 ? 6.513 54.562 35.202 1.00 88.81 77 LEU A CA 1
ATOM 619 C C . LEU A 1 77 ? 7.939 54.233 34.742 1.00 88.81 77 LEU A C 1
ATOM 621 O O . LEU A 1 77 ? 8.194 53.141 34.233 1.00 88.81 77 LEU A O 1
ATOM 625 N N . VAL A 1 78 ? 8.869 55.171 34.924 1.00 86.62 78 VAL A N 1
ATOM 626 C CA . VAL A 1 78 ? 10.296 54.996 34.618 1.00 86.62 78 VAL A CA 1
ATOM 627 C C . VAL A 1 78 ? 11.082 54.928 35.922 1.00 86.62 78 VAL A C 1
ATOM 629 O O . VAL A 1 78 ? 11.080 55.882 36.705 1.00 86.62 78 VAL A O 1
ATOM 632 N N . CYS A 1 79 ? 11.781 53.816 36.138 1.00 85.56 79 CYS A N 1
ATOM 633 C CA . CYS A 1 79 ? 12.546 53.548 37.353 1.00 85.56 79 CYS A CA 1
ATOM 634 C C . CYS A 1 79 ? 14.020 53.278 37.027 1.00 85.56 79 CYS A C 1
ATOM 636 O O . CYS A 1 79 ? 14.330 52.576 36.069 1.00 85.56 79 CYS A O 1
ATOM 638 N N . GLN A 1 80 ? 14.939 53.797 37.843 1.00 82.19 80 GLN A N 1
ATOM 639 C CA . GLN A 1 80 ? 16.358 53.447 37.785 1.00 82.19 80 GLN A CA 1
ATOM 640 C C . GLN A 1 80 ? 16.953 53.375 39.195 1.00 82.19 80 GLN A C 1
ATOM 642 O O . GLN A 1 80 ? 16.997 54.370 39.918 1.00 82.19 80 GLN A O 1
ATOM 647 N N . ASP A 1 81 ? 17.442 52.199 39.578 1.00 77.44 81 ASP A N 1
ATOM 648 C CA . ASP A 1 81 ? 18.264 52.005 40.773 1.00 77.44 81 ASP A CA 1
ATOM 649 C C . ASP A 1 81 ? 19.735 52.372 40.493 1.00 77.44 81 ASP A C 1
ATOM 651 O O . ASP A 1 81 ? 20.243 52.288 39.375 1.00 77.44 81 ASP A O 1
ATOM 655 N N . SER A 1 82 ? 20.442 52.730 41.555 1.00 71.06 82 SER A N 1
ATOM 656 C CA . SER A 1 82 ? 21.882 52.964 41.648 1.00 71.06 82 SER A CA 1
ATOM 657 C C . SER A 1 82 ? 22.776 51.855 41.063 1.00 71.06 82 SER A C 1
ATOM 659 O O . SER A 1 82 ? 23.859 52.158 40.565 1.00 71.06 82 SER A O 1
ATOM 661 N N . GLU A 1 83 ? 22.347 50.584 41.076 1.00 68.25 83 GLU A N 1
ATOM 662 C CA . GLU A 1 83 ? 23.063 49.476 40.412 1.00 68.25 83 GLU A CA 1
ATOM 663 C C . GLU A 1 83 ? 22.753 49.345 38.896 1.00 68.25 83 GLU A C 1
ATOM 665 O O . GLU A 1 83 ? 23.346 48.496 38.225 1.00 68.25 83 GLU A O 1
ATOM 670 N N . GLN A 1 84 ? 21.848 50.149 38.319 1.00 71.50 84 GLN A N 1
ATOM 671 C CA . GLN A 1 84 ? 21.403 50.014 36.924 1.00 71.50 84 GLN A CA 1
ATOM 672 C C . GLN A 1 84 ? 22.043 51.045 35.979 1.00 71.50 84 GLN A C 1
ATOM 674 O O . GLN A 1 84 ? 21.936 52.254 36.164 1.00 71.50 84 GLN A O 1
ATOM 679 N N . HIS A 1 85 ? 22.638 50.569 34.878 1.00 65.62 85 HIS A N 1
ATOM 680 C CA . HIS A 1 85 ? 23.205 51.422 33.817 1.00 65.62 85 HIS A CA 1
ATOM 681 C C . HIS A 1 85 ? 22.171 52.001 32.829 1.00 65.62 85 HIS A C 1
ATOM 683 O O . HIS A 1 85 ? 22.541 52.768 31.941 1.00 65.62 85 HIS A O 1
ATOM 689 N N . LYS A 1 86 ? 20.898 51.612 32.942 1.00 73.94 86 LYS A N 1
ATOM 690 C CA . LYS A 1 86 ? 19.760 52.121 32.164 1.00 73.94 86 LYS A CA 1
ATOM 691 C C . LYS A 1 86 ? 18.499 52.093 33.037 1.00 73.94 86 LYS A C 1
ATOM 693 O O . LYS A 1 86 ? 18.423 51.199 33.878 1.00 73.94 86 LYS A O 1
ATOM 698 N N . PRO A 1 87 ? 17.531 52.999 32.828 1.00 79.31 87 PRO A N 1
ATOM 699 C CA . PRO A 1 87 ? 16.213 52.884 33.436 1.00 79.31 87 PRO A CA 1
ATOM 700 C C . PRO A 1 87 ? 15.411 51.717 32.839 1.00 79.31 87 PRO A C 1
ATOM 702 O O . PRO A 1 87 ? 15.534 51.415 31.648 1.00 79.31 87 PRO A O 1
ATOM 705 N N . ASP A 1 88 ? 14.554 51.120 33.661 1.00 80.81 88 ASP A N 1
ATOM 706 C CA . ASP A 1 88 ? 13.454 50.250 33.244 1.00 80.81 88 ASP A CA 1
ATOM 707 C C . ASP A 1 88 ? 12.179 51.092 33.026 1.00 80.81 88 ASP A C 1
ATOM 709 O O . ASP A 1 88 ? 11.961 52.110 33.690 1.00 80.81 88 ASP A O 1
ATOM 713 N N . ILE A 1 89 ? 11.332 50.677 32.076 1.00 85.00 89 ILE A N 1
ATOM 714 C CA . ILE A 1 89 ? 10.066 51.348 31.733 1.00 85.00 89 ILE A CA 1
ATOM 715 C C . ILE A 1 89 ? 8.921 50.353 31.917 1.00 85.00 89 ILE A C 1
ATOM 717 O O . ILE A 1 89 ? 8.888 49.304 31.269 1.00 85.00 89 ILE A O 1
ATOM 721 N N . HIS A 1 90 ? 7.973 50.704 32.780 1.00 86.31 90 HIS A N 1
ATOM 722 C CA . HIS A 1 90 ? 6.808 49.902 33.134 1.00 86.31 90 HIS A CA 1
ATOM 723 C C . HIS A 1 90 ? 5.537 50.576 32.602 1.00 86.31 90 HIS A C 1
ATOM 725 O O . HIS A 1 90 ? 5.410 51.801 32.643 1.00 86.31 90 HIS A O 1
ATOM 731 N N . PHE A 1 91 ? 4.591 49.770 32.121 1.00 87.56 91 PHE A N 1
ATOM 732 C CA . PHE A 1 91 ? 3.270 50.214 31.674 1.00 87.56 91 PHE A CA 1
ATOM 733 C C . PHE A 1 91 ? 2.201 49.484 32.485 1.00 87.56 91 PHE A C 1
ATOM 735 O O . PHE A 1 91 ? 2.229 48.255 32.566 1.00 87.56 91 PHE A O 1
ATOM 742 N N . PHE A 1 92 ? 1.247 50.231 33.030 1.00 87.81 92 PHE A N 1
ATOM 743 C CA . PHE A 1 92 ? 0.097 49.713 33.763 1.00 87.81 92 PHE A CA 1
ATOM 744 C C . PHE A 1 92 ? -1.182 50.186 33.072 1.00 87.81 92 PHE A C 1
ATOM 746 O O . PHE A 1 92 ? -1.307 51.368 32.758 1.00 87.81 92 PHE A O 1
ATOM 753 N N . ASN A 1 93 ? -2.124 49.276 32.831 1.00 85.81 93 ASN A N 1
ATOM 754 C CA . ASN A 1 93 ? -3.498 49.644 32.498 1.00 85.81 93 ASN A CA 1
ATOM 755 C C . ASN A 1 93 ? -4.253 49.870 33.815 1.00 85.81 93 ASN A C 1
ATOM 757 O O . ASN A 1 93 ? -4.034 49.128 34.773 1.00 85.81 93 ASN A O 1
ATOM 761 N N . CYS A 1 94 ? -5.078 50.909 33.888 1.00 84.00 94 CYS A N 1
ATOM 762 C CA . CYS A 1 94 ? -5.726 51.331 35.127 1.00 84.00 94 CYS A CA 1
ATOM 763 C C . CYS A 1 94 ? -7.252 51.309 34.946 1.00 84.00 94 CYS A C 1
ATOM 765 O O . CYS A 1 94 ? -7.852 52.302 34.538 1.00 84.00 94 CYS A O 1
ATOM 767 N N . ASP A 1 95 ? -7.855 50.144 35.200 1.00 72.50 95 ASP A N 1
ATOM 768 C CA . ASP A 1 95 ? -9.262 49.864 34.875 1.00 72.50 95 ASP A CA 1
ATOM 769 C C . ASP A 1 95 ? -10.267 50.384 35.923 1.00 72.50 95 ASP A C 1
ATOM 771 O O . ASP A 1 95 ? -11.309 50.924 35.556 1.00 72.50 95 ASP A O 1
ATOM 775 N N . GLU A 1 96 ? -9.966 50.268 37.224 1.00 75.62 96 GLU A N 1
ATOM 776 C CA . GLU A 1 96 ? -10.870 50.722 38.302 1.00 75.62 96 GLU A CA 1
ATOM 777 C C . GLU A 1 96 ? -10.730 52.215 38.651 1.00 75.62 96 GLU A C 1
ATOM 779 O O . GLU A 1 96 ? -11.676 52.852 39.120 1.00 75.62 96 GLU A O 1
ATOM 784 N N . VAL A 1 97 ? -9.535 52.777 38.456 1.00 81.19 97 VAL A N 1
ATOM 785 C CA . VAL A 1 97 ? -9.165 54.153 38.818 1.00 81.19 97 VAL A CA 1
ATOM 786 C C . VAL A 1 97 ? -8.359 54.733 37.667 1.00 81.19 97 VAL A C 1
ATOM 788 O O . VAL A 1 97 ? -7.397 54.114 37.228 1.00 81.19 97 VAL A O 1
ATOM 791 N N . GLU A 1 98 ? -8.717 55.921 37.182 1.00 82.81 98 GLU A N 1
ATOM 792 C CA . GLU A 1 98 ? -8.051 56.503 36.012 1.00 82.81 98 GLU A CA 1
ATOM 793 C C . GLU A 1 98 ? -6.567 56.787 36.268 1.00 82.81 98 GLU A C 1
ATOM 795 O O . GLU A 1 98 ? -6.182 57.284 37.330 1.00 82.81 98 GLU A O 1
ATOM 800 N N . ALA A 1 99 ? -5.735 56.534 35.255 1.00 85.50 99 ALA A N 1
ATOM 801 C CA . ALA A 1 99 ? -4.285 56.691 35.332 1.00 85.50 99 ALA A CA 1
ATOM 802 C C . ALA A 1 99 ? -3.859 58.110 35.756 1.00 85.50 99 ALA A C 1
ATOM 804 O O . ALA A 1 99 ? -2.849 58.261 36.435 1.00 85.50 99 ALA A O 1
ATOM 805 N N . GLU A 1 100 ? -4.643 59.142 35.426 1.00 85.06 100 GLU A N 1
ATOM 806 C CA . GLU A 1 100 ? -4.421 60.527 35.870 1.00 85.06 100 GLU A CA 1
ATOM 807 C C . GLU A 1 100 ? -4.526 60.680 37.394 1.00 85.06 100 GLU A C 1
ATOM 809 O O . GLU A 1 100 ? -3.701 61.352 38.008 1.00 85.06 100 GLU A O 1
ATOM 814 N N . MET A 1 101 ? -5.466 59.981 38.033 1.00 84.19 101 MET A N 1
ATOM 815 C CA . MET A 1 101 ? -5.660 60.019 39.486 1.00 84.19 101 MET A CA 1
ATOM 816 C C . MET A 1 101 ? -4.572 59.245 40.242 1.00 84.19 101 MET A C 1
ATOM 818 O O . MET A 1 101 ? -4.202 59.623 41.355 1.00 84.19 101 MET A O 1
ATOM 822 N N . VAL A 1 102 ? -4.042 58.177 39.634 1.00 87.62 102 VAL A N 1
ATOM 823 C CA . VAL A 1 102 ? -2.891 57.419 40.158 1.00 87.62 102 VAL A CA 1
ATOM 824 C C . VAL A 1 102 ? -1.594 58.217 39.971 1.00 87.62 102 VAL A C 1
ATOM 826 O O . VAL A 1 102 ? -0.773 58.293 40.884 1.00 87.62 102 VAL A O 1
ATOM 829 N N . HIS A 1 103 ? -1.436 58.878 38.822 1.00 89.25 103 HIS A N 1
ATOM 830 C CA . HIS A 1 103 ? -0.339 59.798 38.526 1.00 89.25 103 HIS A CA 1
ATOM 831 C C . HIS A 1 103 ? -0.302 60.985 39.503 1.00 89.25 103 HIS A C 1
ATOM 833 O O . HIS A 1 103 ? 0.754 61.267 40.063 1.00 89.25 103 HIS A O 1
ATOM 839 N N . GLU A 1 104 ? -1.442 61.635 39.769 1.00 86.94 104 GLU A N 1
ATOM 840 C CA . GLU A 1 104 ? -1.572 62.696 40.781 1.00 86.94 104 GLU A CA 1
ATOM 841 C C . GLU A 1 104 ? -1.102 62.235 42.174 1.00 86.94 104 GLU A C 1
ATOM 843 O O . GLU A 1 104 ? -0.385 62.973 42.854 1.00 86.94 104 GLU A O 1
ATOM 848 N N . ASP A 1 105 ? -1.470 61.022 42.611 1.00 88.38 105 ASP A N 1
ATOM 849 C CA . ASP A 1 105 ? -1.035 60.495 43.911 1.00 88.38 105 ASP A CA 1
ATOM 850 C C . ASP A 1 105 ? 0.477 60.214 43.936 1.00 88.38 105 ASP A C 1
ATOM 852 O O . ASP A 1 105 ? 1.163 60.674 44.851 1.00 88.38 105 ASP A O 1
ATOM 856 N N . ILE A 1 106 ? 1.019 59.556 42.901 1.00 89.56 106 ILE A N 1
ATOM 857 C CA . ILE A 1 106 ? 2.462 59.288 42.759 1.00 89.56 106 ILE A CA 1
ATOM 858 C C . ILE A 1 106 ? 3.270 60.590 42.752 1.00 89.56 106 ILE A C 1
ATOM 860 O O . ILE A 1 106 ? 4.226 60.714 43.517 1.00 89.56 106 ILE A O 1
ATOM 864 N N . GLU A 1 107 ? 2.883 61.582 41.949 1.00 87.94 107 GLU A N 1
ATOM 865 C CA . GLU A 1 107 ? 3.572 62.875 41.915 1.00 87.94 107 GLU A CA 1
ATOM 866 C C . GLU A 1 107 ? 3.443 63.626 43.243 1.00 87.94 107 GLU A C 1
ATOM 868 O O . GLU A 1 107 ? 4.412 64.238 43.697 1.00 87.94 107 GLU A O 1
ATOM 873 N N . SER A 1 108 ? 2.305 63.541 43.937 1.00 87.44 108 SER A N 1
ATOM 874 C CA . SER A 1 108 ? 2.180 64.140 45.271 1.00 87.44 108 SER A CA 1
ATOM 875 C C . SER A 1 108 ? 3.062 63.440 46.316 1.00 87.44 108 SER A C 1
ATOM 877 O O . SER A 1 108 ? 3.702 64.121 47.117 1.00 87.44 108 SER A O 1
ATOM 879 N N . ALA A 1 109 ? 3.206 62.111 46.253 1.00 85.69 109 ALA A N 1
ATOM 880 C CA . ALA A 1 109 ? 4.131 61.348 47.092 1.00 85.69 109 ALA A CA 1
ATOM 881 C C . ALA A 1 109 ? 5.600 61.691 46.786 1.00 85.69 109 ALA A C 1
ATOM 883 O O . ALA A 1 109 ? 6.395 61.892 47.706 1.00 85.69 109 ALA A O 1
ATOM 884 N N . LEU A 1 110 ? 5.964 61.826 45.505 1.00 84.81 110 LEU A N 1
ATOM 885 C CA . LEU A 1 110 ? 7.300 62.247 45.073 1.00 84.81 110 LEU A CA 1
ATOM 886 C C . LEU A 1 110 ? 7.621 63.678 45.516 1.00 84.81 110 LEU A C 1
ATOM 888 O O . LEU A 1 110 ? 8.743 63.940 45.947 1.00 84.81 110 LEU A O 1
ATOM 892 N N . ASN A 1 111 ? 6.660 64.601 45.451 1.00 83.00 111 ASN A N 1
ATOM 893 C CA . ASN A 1 111 ? 6.850 65.983 45.893 1.00 83.00 111 ASN A CA 1
ATOM 894 C C . ASN A 1 111 ? 6.930 66.106 47.421 1.00 83.00 111 ASN A C 1
ATOM 896 O O . ASN A 1 111 ? 7.793 66.831 47.915 1.00 83.00 111 ASN A O 1
ATOM 900 N N . ASP A 1 112 ? 6.120 65.362 48.173 1.00 84.00 112 ASP A N 1
ATOM 901 C CA . ASP A 1 112 ? 6.217 65.307 49.636 1.00 84.00 112 ASP A CA 1
ATOM 902 C C . ASP A 1 112 ? 7.559 64.688 50.078 1.00 84.00 112 ASP A C 1
ATOM 904 O O . ASP A 1 112 ? 8.223 65.226 50.966 1.00 84.00 112 ASP A O 1
ATOM 908 N N . HIS A 1 113 ? 8.036 63.644 49.386 1.00 81.62 113 HIS A N 1
ATOM 909 C CA . HIS A 1 113 ? 9.352 63.033 49.618 1.00 81.62 113 HIS A CA 1
ATOM 910 C C . HIS A 1 113 ? 10.526 63.972 49.274 1.00 81.62 113 HIS A C 1
ATOM 912 O O . HIS A 1 113 ? 11.504 64.033 50.017 1.00 81.62 113 HIS A O 1
ATOM 918 N N . LYS A 1 114 ? 10.441 64.723 48.164 1.00 78.62 114 LYS A N 1
ATOM 919 C CA . LYS A 1 114 ? 11.511 65.622 47.681 1.00 78.62 114 LYS A CA 1
ATOM 920 C C . LYS A 1 114 ? 11.528 66.996 48.369 1.00 78.62 114 LYS A C 1
ATOM 922 O O . LYS A 1 114 ? 12.588 67.611 48.436 1.00 78.62 114 LYS A O 1
ATOM 927 N N . GLN A 1 115 ? 10.386 67.502 48.851 1.00 70.44 115 GLN A N 1
ATOM 928 C CA . GLN A 1 115 ? 10.250 68.872 49.386 1.00 70.44 115 GLN A CA 1
ATOM 929 C C . GLN A 1 115 ? 9.791 68.957 50.854 1.00 70.44 115 GLN A C 1
ATOM 931 O O . GLN A 1 115 ? 9.720 70.062 51.392 1.00 70.44 115 GLN A O 1
ATOM 936 N N . GLY A 1 116 ? 9.437 67.844 51.509 1.00 64.25 116 GLY A N 1
ATOM 937 C CA . GLY A 1 116 ? 9.026 67.820 52.924 1.00 64.25 116 GLY A CA 1
ATOM 938 C C . GLY A 1 116 ? 7.683 68.499 53.233 1.00 64.25 116 GLY A C 1
ATOM 939 O O . GLY A 1 116 ? 7.337 68.689 54.401 1.00 64.25 116 GLY A O 1
ATOM 940 N N . LYS A 1 117 ? 6.923 68.876 52.199 1.00 67.81 117 LYS A N 1
ATOM 941 C CA . LYS A 1 117 ? 5.534 69.343 52.312 1.00 67.81 117 LYS A CA 1
ATOM 942 C C . LYS A 1 117 ? 4.607 68.133 52.532 1.00 67.81 117 LYS A C 1
ATOM 944 O O . LYS A 1 117 ? 5.059 66.991 52.524 1.00 67.81 117 LYS A O 1
ATOM 949 N N . LYS A 1 118 ? 3.325 68.392 52.807 1.00 74.75 118 LYS A N 1
ATOM 950 C CA . LYS A 1 118 ? 2.281 67.359 52.949 1.00 74.75 118 LYS A CA 1
ATOM 951 C C . LYS A 1 118 ? 1.083 67.679 52.059 1.00 74.75 118 LYS A C 1
ATOM 953 O O . LYS A 1 118 ? 0.026 68.080 52.544 1.00 74.75 118 LYS A O 1
ATOM 958 N N . ILE A 1 119 ? 1.294 67.565 50.754 1.00 79.12 119 ILE A N 1
ATOM 959 C CA . ILE A 1 119 ? 0.322 67.813 49.688 1.00 79.12 119 ILE A CA 1
ATOM 960 C C . ILE A 1 119 ? -0.512 66.549 49.436 1.00 79.12 119 ILE A C 1
ATOM 962 O O . ILE A 1 119 ? -1.729 66.645 49.272 1.00 79.12 119 ILE A O 1
ATOM 966 N N . ARG A 1 120 ? 0.097 65.356 49.511 1.00 81.94 120 ARG A N 1
ATOM 967 C CA . ARG A 1 120 ? -0.556 64.060 49.259 1.00 81.94 120 ARG A CA 1
ATOM 968 C C . ARG A 1 120 ? -1.880 63.849 50.018 1.00 81.94 120 ARG A C 1
ATOM 970 O O . ARG A 1 120 ? -2.852 63.420 49.395 1.00 81.94 120 ARG A O 1
ATOM 977 N N . PRO A 1 121 ? -2.020 64.211 51.314 1.00 81.69 121 PRO A N 1
ATOM 978 C CA . PRO A 1 121 ? -3.289 64.067 52.037 1.00 81.69 121 PRO A CA 1
ATOM 979 C C . PRO A 1 121 ? -4.426 64.981 51.544 1.00 81.69 121 PRO A C 1
ATOM 981 O O . PRO A 1 121 ? -5.569 64.804 51.969 1.00 81.69 121 PRO A O 1
ATOM 984 N N . GLN A 1 122 ? -4.134 65.973 50.697 1.00 80.12 122 GLN A N 1
ATOM 985 C CA . GLN A 1 122 ? -5.135 66.796 50.012 1.00 80.12 122 GLN A CA 1
ATOM 986 C C . GLN A 1 122 ? -5.512 66.161 48.667 1.00 80.12 122 GLN A C 1
ATOM 988 O O . GLN A 1 122 ? -6.700 65.956 48.417 1.00 80.12 122 GLN A O 1
ATOM 993 N N . THR A 1 123 ? -4.523 65.740 47.869 1.00 84.00 123 THR A N 1
ATOM 994 C CA . THR A 1 123 ? -4.720 64.993 46.611 1.00 84.00 123 THR A CA 1
ATOM 995 C C . THR A 1 123 ? -5.603 63.759 46.811 1.00 84.00 123 THR A C 1
ATOM 997 O O . THR A 1 123 ? -6.600 63.581 46.114 1.00 84.00 123 THR A O 1
ATOM 1000 N N . LEU A 1 124 ? -5.313 62.951 47.837 1.00 81.44 124 LEU A N 1
ATOM 1001 C CA . LEU A 1 124 ? -6.090 61.751 48.162 1.00 81.44 124 LEU A CA 1
ATOM 1002 C C . LEU A 1 124 ? -7.558 62.048 48.519 1.00 81.44 124 LEU A C 1
ATOM 1004 O O . LEU A 1 124 ? -8.425 61.229 48.223 1.00 81.44 124 LEU A O 1
ATOM 1008 N N . LYS A 1 125 ? -7.869 63.210 49.112 1.00 82.56 125 LYS A N 1
ATOM 1009 C CA . LYS A 1 125 ? -9.263 63.607 49.392 1.00 82.56 125 LYS A CA 1
ATOM 1010 C C . LYS A 1 125 ? -10.009 63.973 48.115 1.00 82.56 125 LYS A C 1
ATOM 1012 O O . LYS A 1 125 ? -11.093 63.447 47.884 1.00 82.56 125 LYS A O 1
ATOM 1017 N N . VAL A 1 126 ? -9.397 64.805 47.269 1.00 84.12 126 VAL A N 1
ATOM 1018 C CA . VAL A 1 126 ? -9.955 65.181 45.961 1.00 84.12 126 VAL A CA 1
ATOM 1019 C C . VAL A 1 126 ? -10.226 63.931 45.120 1.00 84.12 126 VAL A C 1
ATOM 1021 O O . VAL A 1 126 ? -11.301 63.791 44.542 1.00 84.12 126 VAL A O 1
ATOM 1024 N N . ASN A 1 127 ? -9.306 62.964 45.123 1.00 84.44 127 ASN A N 1
ATOM 1025 C CA . ASN A 1 127 ? -9.461 61.746 44.331 1.00 84.44 127 ASN A CA 1
ATOM 1026 C C . ASN A 1 127 ? -10.502 60.773 44.918 1.00 84.44 127 ASN A C 1
ATOM 1028 O O . ASN A 1 127 ? -11.243 60.150 44.157 1.00 84.44 127 ASN A O 1
ATOM 1032 N N . GLN A 1 128 ? -10.683 60.725 46.243 1.00 81.06 128 GLN A N 1
ATOM 1033 C CA . GLN A 1 128 ? -11.830 60.035 46.857 1.00 81.06 128 GLN A CA 1
ATOM 1034 C C . GLN A 1 128 ? -13.183 60.687 46.517 1.00 81.06 128 GLN A C 1
ATOM 1036 O O . GLN A 1 128 ? -14.187 59.982 46.419 1.00 81.06 128 GLN A O 1
ATOM 1041 N N . GLU A 1 129 ? -13.239 62.008 46.334 1.00 80.75 129 GLU A N 1
ATOM 1042 C CA . GLU A 1 129 ? -14.455 62.712 45.902 1.00 80.75 129 GLU A CA 1
ATOM 1043 C C . GLU A 1 129 ? -14.755 62.468 44.413 1.00 80.75 129 GLU A C 1
ATOM 1045 O O . GLU A 1 129 ? -15.888 62.104 44.087 1.00 80.75 129 GLU A O 1
ATOM 1050 N N . LYS A 1 130 ? -13.739 62.535 43.532 1.00 79.94 130 LYS A N 1
ATOM 1051 C CA . LYS A 1 130 ? -13.839 62.144 42.108 1.00 79.94 130 LYS A CA 1
ATOM 1052 C C . LYS A 1 130 ? -14.411 60.720 41.944 1.00 79.94 130 LYS A C 1
ATOM 1054 O O . LYS A 1 130 ? -15.335 60.524 41.155 1.00 79.94 130 LYS A O 1
ATOM 1059 N N . ILE A 1 131 ? -13.919 59.734 42.711 1.00 77.00 131 ILE A N 1
ATOM 1060 C CA . ILE A 1 131 ? -14.415 58.338 42.672 1.00 77.00 131 ILE A CA 1
ATOM 1061 C C . ILE A 1 131 ? -15.897 58.254 43.072 1.00 77.00 131 ILE A C 1
ATOM 1063 O O . ILE A 1 131 ? -16.701 57.658 42.353 1.00 77.00 131 ILE A O 1
ATOM 1067 N N . LYS A 1 132 ? -16.285 58.880 44.193 1.00 75.38 132 LYS A N 1
ATOM 1068 C CA . LYS A 1 132 ? -17.670 58.831 44.700 1.00 75.38 132 LYS A CA 1
ATOM 1069 C C . LYS A 1 132 ? -18.680 59.417 43.713 1.00 75.38 132 LYS A C 1
ATOM 1071 O O . LYS A 1 132 ? -19.761 58.857 43.562 1.00 75.38 132 LYS A O 1
ATOM 1076 N N . GLN A 1 133 ? -18.324 60.498 43.016 1.00 70.94 133 GLN A N 1
ATOM 1077 C CA . GLN A 1 133 ? -19.196 61.127 42.016 1.00 70.94 133 GLN A CA 1
ATOM 1078 C C . GLN A 1 133 ? -19.448 60.242 40.784 1.00 70.94 133 GLN A C 1
ATOM 1080 O O . GLN A 1 133 ? -20.513 60.341 40.176 1.00 70.94 133 GLN A O 1
ATOM 1085 N N . ARG A 1 134 ? -18.515 59.347 40.422 1.00 64.25 134 ARG A N 1
ATOM 1086 C CA . ARG A 1 134 ? -18.715 58.395 39.312 1.00 64.25 134 ARG A CA 1
ATOM 1087 C C . ARG A 1 134 ? -19.634 57.233 39.680 1.00 64.25 134 ARG A C 1
ATOM 1089 O O . ARG A 1 134 ? -20.441 56.814 38.856 1.00 64.25 134 ARG A O 1
ATOM 1096 N N . GLN A 1 135 ? -19.553 56.738 40.915 1.00 56.97 135 GLN A N 1
ATOM 1097 C CA . GLN A 1 135 ? -20.354 55.594 41.369 1.00 56.97 135 GLN A CA 1
ATOM 1098 C C . GLN A 1 135 ? -21.864 55.899 41.457 1.00 56.97 135 GLN A C 1
ATOM 1100 O O . GLN A 1 135 ? -22.675 54.980 41.402 1.00 56.97 135 GLN A O 1
ATOM 1105 N N . SER A 1 136 ? -22.266 57.173 41.530 1.00 53.72 136 SER A N 1
ATOM 1106 C CA . SER A 1 136 ? -23.670 57.602 41.646 1.00 53.72 136 SER A CA 1
ATOM 1107 C C . SER A 1 136 ? -24.433 57.786 40.319 1.00 53.72 136 SER A C 1
ATOM 1109 O O . SER A 1 136 ? -25.505 58.384 40.327 1.00 53.72 136 SER A O 1
ATOM 1111 N N . ILE A 1 137 ? -23.898 57.329 39.178 1.00 51.06 137 ILE A N 1
ATOM 1112 C CA . ILE A 1 137 ? -24.469 57.597 37.835 1.00 51.06 137 ILE A CA 1
ATOM 1113 C C . ILE A 1 137 ? -25.184 56.366 37.220 1.00 51.06 137 ILE A C 1
ATOM 1115 O O . ILE A 1 137 ? -25.866 56.482 36.203 1.00 51.06 137 ILE A O 1
ATOM 1119 N N . LEU A 1 138 ? -25.106 55.186 37.849 1.00 37.16 138 LEU A N 1
ATOM 1120 C CA . LEU A 1 138 ? -25.794 53.974 37.377 1.00 37.16 138 LEU A CA 1
ATOM 1121 C C . LEU A 1 138 ? -27.248 53.885 37.900 1.00 37.16 138 LEU A C 1
ATOM 1123 O O . LEU A 1 138 ? -27.480 54.135 39.085 1.00 37.16 138 LEU A O 1
ATOM 1127 N N . PRO A 1 139 ? -28.236 53.504 37.061 1.00 39.19 139 PRO A N 1
ATOM 1128 C CA . PRO A 1 139 ? -29.621 53.317 37.495 1.00 39.19 139 PRO A CA 1
ATOM 1129 C C . PRO A 1 139 ? -29.787 52.047 38.357 1.00 39.19 139 PRO A C 1
ATOM 1131 O O . PRO A 1 139 ? -29.054 51.074 38.167 1.00 39.19 139 PRO A O 1
ATOM 1134 N N . PRO A 1 140 ? -30.754 52.017 39.295 1.00 37.44 140 PRO A N 1
ATOM 1135 C CA . PRO A 1 140 ? -30.911 50.908 40.235 1.00 37.44 140 PRO A CA 1
ATOM 1136 C C . PRO A 1 140 ? -31.466 49.630 39.570 1.00 37.44 140 PRO A C 1
ATOM 1138 O O . PRO A 1 140 ? -32.341 49.721 38.703 1.00 37.44 140 PRO A O 1
ATOM 1141 N N . PRO A 1 141 ? -31.022 48.431 39.998 1.00 37.12 141 PRO A N 1
ATOM 1142 C CA . PRO A 1 141 ? -31.499 47.161 39.456 1.00 37.12 141 PRO A CA 1
ATOM 1143 C C . PRO A 1 141 ? -32.926 46.827 39.918 1.00 37.12 141 PRO A C 1
ATOM 1145 O O . PRO A 1 141 ? -33.303 47.092 41.060 1.00 37.12 141 PRO A O 1
ATOM 1148 N N . GLN A 1 142 ? -33.705 46.177 39.048 1.00 35.03 142 GLN A N 1
ATOM 1149 C CA . GLN A 1 142 ? -35.000 45.580 39.392 1.00 35.03 142 GLN A CA 1
ATOM 1150 C C . GLN A 1 142 ? -34.901 44.048 39.431 1.00 35.03 142 GLN A C 1
ATOM 1152 O O . GLN A 1 142 ? -34.356 43.448 38.509 1.00 35.03 142 GLN A O 1
ATOM 1157 N N . GLY A 1 143 ? -35.499 43.428 40.456 1.00 40.16 143 GLY A N 1
ATOM 1158 C CA . GLY A 1 143 ? -35.697 41.973 40.546 1.00 40.16 143 GLY A CA 1
ATOM 1159 C C . GLY A 1 143 ? -34.847 41.266 41.618 1.00 40.16 143 GLY A C 1
ATOM 1160 O O . GLY A 1 143 ? -33.624 41.237 41.501 1.00 40.16 143 GLY A O 1
ATOM 1161 N N . PRO A 1 144 ? -35.464 40.656 42.651 1.00 37.31 144 PRO A N 1
ATOM 1162 C CA . PRO A 1 144 ? -34.785 39.730 43.561 1.00 37.31 144 PRO A CA 1
ATOM 1163 C C . PRO A 1 144 ? -34.500 38.374 42.894 1.00 37.31 144 PRO A C 1
ATOM 1165 O O . PRO A 1 144 ? -35.287 37.904 42.072 1.00 37.31 144 PRO A O 1
ATOM 1168 N N . ALA A 1 145 ? -33.411 37.711 43.288 1.00 31.67 145 ALA A N 1
ATOM 1169 C CA . ALA A 1 145 ? -33.060 36.380 42.790 1.00 31.67 145 ALA A CA 1
ATOM 1170 C C . ALA A 1 145 ? -33.894 35.254 43.455 1.00 31.67 145 ALA A C 1
ATOM 1172 O O . ALA A 1 145 ? -34.171 35.338 44.656 1.00 31.67 145 ALA A O 1
ATOM 1173 N N . PRO A 1 146 ? -34.254 34.173 42.730 1.00 32.44 146 PRO A N 1
ATOM 1174 C CA . PRO A 1 146 ? -34.848 32.971 43.323 1.00 32.44 146 PRO A CA 1
ATOM 1175 C C . PRO A 1 146 ? -33.880 32.231 44.262 1.00 32.44 146 PRO A C 1
ATOM 1177 O O . PRO A 1 146 ? -32.681 32.151 43.997 1.00 32.44 146 PRO A O 1
ATOM 1180 N N . ILE A 1 147 ? -34.411 31.654 45.344 1.00 36.44 147 ILE A N 1
ATOM 1181 C CA . ILE A 1 147 ? -33.645 30.958 46.394 1.00 36.44 147 ILE A CA 1
ATOM 1182 C C . ILE A 1 147 ? -33.698 29.425 46.173 1.00 36.44 147 ILE A C 1
ATOM 1184 O O . ILE A 1 147 ? -34.753 28.925 45.774 1.00 36.44 147 ILE A O 1
ATOM 1188 N N . PRO A 1 148 ? -32.616 28.654 46.429 1.00 31.69 148 PRO A N 1
ATOM 1189 C CA . PRO A 1 148 ? -32.619 27.193 46.283 1.00 31.69 148 PRO A CA 1
ATOM 1190 C C . PRO A 1 148 ? -33.436 26.470 47.367 1.00 31.69 148 PRO A C 1
ATOM 1192 O O . PRO A 1 148 ? -33.552 26.951 48.493 1.00 31.69 148 PRO A O 1
ATOM 1195 N N . ILE A 1 149 ? -33.930 25.267 47.056 1.00 29.73 149 ILE A N 1
ATOM 1196 C CA . ILE A 1 149 ? -34.650 24.387 47.995 1.00 29.73 149 ILE A CA 1
ATOM 1197 C C . ILE A 1 149 ? -33.803 23.137 48.291 1.00 29.73 149 ILE A C 1
ATOM 1199 O O . ILE A 1 149 ? -33.195 22.570 47.385 1.00 29.73 149 ILE A O 1
ATOM 1203 N N . GLN A 1 150 ? -33.781 22.702 49.556 1.00 28.64 150 GLN A N 1
ATOM 1204 C CA . GLN A 1 150 ? -33.181 21.441 50.022 1.00 28.64 150 GLN A CA 1
ATOM 1205 C C . GLN A 1 150 ? -34.212 20.565 50.772 1.00 28.64 150 GLN A C 1
ATOM 1207 O O . GLN A 1 150 ? -35.370 20.949 50.929 1.00 28.64 150 GLN A O 1
ATOM 1212 N N . HIS A 1 151 ? -33.802 19.350 51.147 1.00 30.36 151 HIS A N 1
ATOM 1213 C CA . HIS A 1 151 ? -34.662 18.193 51.440 1.00 30.36 151 HIS A CA 1
ATOM 1214 C C . HIS A 1 151 ? -35.342 18.134 52.833 1.00 30.36 151 HIS A C 1
ATOM 1216 O O . HIS A 1 151 ? -34.788 18.574 53.833 1.00 30.36 151 HIS A O 1
ATOM 1222 N N . GLU A 1 152 ? -36.496 17.444 52.844 1.00 28.38 152 GLU A N 1
ATOM 1223 C CA . GLU A 1 152 ? -37.037 16.513 53.868 1.00 28.38 152 GLU A CA 1
ATOM 1224 C C . GLU A 1 152 ? -37.237 16.922 55.350 1.00 28.38 152 GLU A C 1
ATOM 1226 O O . GLU A 1 152 ? -36.283 17.106 56.097 1.00 28.38 152 GLU A O 1
ATOM 1231 N N . MET A 1 153 ? -38.486 16.798 55.850 1.00 25.53 153 MET A N 1
ATOM 1232 C CA . MET A 1 153 ? -38.913 15.702 56.767 1.00 25.53 153 MET A CA 1
ATOM 1233 C C . MET A 1 153 ? -40.360 15.854 57.311 1.00 25.53 153 MET A C 1
ATOM 1235 O O . MET A 1 153 ? -40.770 16.945 57.677 1.00 25.53 153 MET A O 1
ATOM 1239 N N . ARG A 1 154 ? -41.058 14.708 57.475 1.00 26.62 154 ARG A N 1
ATOM 1240 C CA . ARG A 1 154 ? -42.209 14.393 58.380 1.00 26.62 154 ARG A CA 1
ATOM 1241 C C . ARG A 1 154 ? -43.457 15.312 58.466 1.00 26.62 154 ARG A C 1
ATOM 1243 O O . ARG A 1 154 ? -43.367 16.452 58.895 1.00 26.62 154 ARG A O 1
ATOM 1250 N N . GLY A 1 155 ? -44.655 14.701 58.369 1.00 25.64 155 GLY A N 1
ATOM 1251 C CA . GLY A 1 155 ? -45.855 15.191 59.087 1.00 25.64 155 GLY A CA 1
ATOM 1252 C C . GLY A 1 155 ? -47.241 14.833 58.515 1.00 25.64 155 GLY A C 1
ATOM 1253 O O . GLY A 1 155 ? -47.803 15.604 57.749 1.00 25.64 155 GLY A O 1
ATOM 1254 N N . SER A 1 156 ? -47.839 13.716 58.945 1.00 25.06 156 SER A N 1
ATOM 1255 C CA . SER A 1 156 ? -49.303 13.451 58.910 1.00 25.06 156 SER A CA 1
ATOM 1256 C C . SER A 1 156 ? -49.979 14.026 60.186 1.00 25.06 156 SER A C 1
ATOM 1258 O O . SER A 1 156 ? -49.225 14.278 61.132 1.00 25.06 156 SER A O 1
ATOM 1260 N N . PRO A 1 157 ? -51.329 14.226 60.293 1.00 38.44 157 PRO A N 1
ATOM 1261 C CA . PRO A 1 157 ? -52.395 13.333 59.776 1.00 38.44 157 PRO A CA 1
ATOM 1262 C C . PRO A 1 157 ? -53.752 13.959 59.311 1.00 38.44 157 PRO A C 1
ATOM 1264 O O . PRO A 1 157 ? -54.027 15.122 59.572 1.00 38.44 157 PRO A O 1
ATOM 1267 N N . GLN A 1 158 ? -54.640 13.095 58.769 1.00 27.22 158 GLN A N 1
ATOM 1268 C CA . GLN A 1 158 ? -56.133 13.169 58.794 1.00 27.22 158 GLN A CA 1
ATOM 1269 C C . GLN A 1 158 ? -56.857 14.325 58.031 1.00 27.22 158 GLN A C 1
ATOM 1271 O O . GLN A 1 158 ? -56.322 15.412 57.885 1.00 27.22 158 GLN A O 1
ATOM 1276 N N . ASP A 1 159 ? -58.085 14.184 57.487 1.00 27.30 159 ASP A N 1
ATOM 1277 C CA . ASP A 1 159 ? -59.018 13.037 57.361 1.00 27.30 159 ASP A CA 1
ATOM 1278 C C . ASP A 1 159 ? -60.028 13.210 56.172 1.00 27.30 159 ASP A C 1
ATOM 1280 O O . ASP A 1 159 ? -60.110 14.270 55.564 1.00 27.30 159 ASP A O 1
ATOM 1284 N N . HIS A 1 160 ? -60.869 12.188 55.935 1.00 28.28 160 HIS A N 1
ATOM 1285 C CA . HIS A 1 160 ? -62.231 12.218 55.339 1.00 28.28 160 HIS A CA 1
ATOM 1286 C C . HIS A 1 160 ? -62.484 12.332 53.801 1.00 28.28 160 HIS A C 1
ATOM 1288 O O . HIS A 1 160 ? -62.816 13.382 53.267 1.00 28.28 160 HIS A O 1
ATOM 1294 N N . ARG A 1 161 ? -62.645 11.144 53.180 1.00 26.28 161 ARG A N 1
ATOM 1295 C CA . ARG A 1 161 ? -63.882 10.635 52.504 1.00 26.28 161 ARG A CA 1
ATOM 1296 C C . ARG A 1 161 ? -64.464 11.247 51.190 1.00 26.28 161 ARG A C 1
ATOM 1298 O O . ARG A 1 161 ? -65.145 12.262 51.209 1.00 26.28 161 ARG A O 1
ATOM 1305 N N . ASN A 1 162 ? -64.543 10.345 50.191 1.00 27.88 162 ASN A N 1
ATOM 1306 C CA . ASN A 1 162 ? -65.743 9.921 49.413 1.00 27.88 162 ASN A CA 1
ATOM 1307 C C . ASN A 1 162 ? -66.166 10.543 48.046 1.00 27.88 162 ASN A C 1
ATOM 1309 O O . ASN A 1 162 ? -66.657 11.660 47.974 1.00 27.88 162 ASN A O 1
ATOM 1313 N N . ARG A 1 163 ? -66.299 9.607 47.076 1.00 26.58 163 ARG A N 1
ATOM 1314 C CA . ARG A 1 163 ? -67.419 9.357 46.118 1.00 26.58 163 ARG A CA 1
ATOM 1315 C C . ARG A 1 163 ? -67.495 10.015 44.712 1.00 26.58 163 ARG A C 1
ATOM 1317 O O . ARG A 1 163 ? -67.938 11.140 44.574 1.00 26.58 163 ARG A O 1
ATOM 1324 N N . VAL A 1 164 ? -67.356 9.124 43.709 1.00 28.52 164 VAL A N 1
ATOM 1325 C CA . VAL A 1 164 ? -68.341 8.763 42.642 1.00 28.52 164 VAL A CA 1
ATOM 1326 C C . VAL A 1 164 ? -68.676 9.781 41.523 1.00 28.52 164 VAL A C 1
ATOM 1328 O O . VAL A 1 164 ? -68.985 10.937 41.767 1.00 28.52 164 VAL A O 1
ATOM 1331 N N . ALA A 1 165 ? -68.680 9.281 40.275 1.00 29.92 165 ALA A N 1
ATOM 1332 C CA . ALA A 1 165 ? -69.071 9.985 39.041 1.00 29.92 165 ALA A CA 1
ATOM 1333 C C . ALA A 1 165 ? -70.606 10.125 38.866 1.00 29.92 165 ALA A C 1
ATOM 1335 O O . ALA A 1 165 ? -71.366 9.469 39.582 1.00 29.92 165 ALA A O 1
ATOM 1336 N N . PRO A 1 166 ? -71.080 10.920 37.884 1.00 37.41 166 PRO A N 1
ATOM 1337 C CA . PRO A 1 166 ? -71.517 10.272 36.633 1.00 37.41 166 PRO A CA 1
ATOM 1338 C C . PRO A 1 166 ? -71.286 11.089 35.338 1.00 37.41 166 PRO A C 1
ATOM 1340 O O . PRO A 1 166 ? -70.942 12.268 35.363 1.00 37.41 166 PRO A O 1
ATOM 1343 N N . THR A 1 167 ? -71.533 10.445 34.192 1.00 31.23 167 THR A N 1
ATOM 1344 C CA . THR A 1 167 ? -71.696 11.064 32.861 1.00 31.23 167 THR A CA 1
ATOM 1345 C C . THR A 1 167 ? -73.115 11.617 32.643 1.00 31.23 167 THR A C 1
ATOM 1347 O O . THR A 1 167 ? -74.044 11.281 33.381 1.00 31.23 167 THR A O 1
ATOM 1350 N N . PRO A 1 168 ? -73.307 12.434 31.591 1.00 38.31 168 PRO A N 1
ATOM 1351 C CA . PRO A 1 168 ? -74.383 12.149 30.631 1.00 38.31 168 PRO A CA 1
ATOM 1352 C C . PRO A 1 168 ? -73.894 12.115 29.161 1.00 38.31 168 PRO A C 1
ATOM 1354 O O . PRO A 1 168 ? -72.701 12.221 28.892 1.00 38.31 168 PRO A O 1
ATOM 1357 N N . GLN A 1 169 ? -74.813 11.877 28.217 1.00 27.73 169 GLN A N 1
ATOM 1358 C CA . GLN A 1 169 ? -74.553 11.448 26.828 1.00 27.73 169 GLN A CA 1
ATOM 1359 C C . GLN A 1 169 ? -75.223 12.364 25.772 1.00 27.73 169 GLN A C 1
ATOM 1361 O O . GLN A 1 169 ? -75.996 13.245 26.138 1.00 27.73 169 GLN A O 1
ATOM 1366 N N . HIS A 1 170 ? -75.028 12.025 24.482 1.00 32.31 170 HIS A N 1
ATOM 1367 C CA . HIS A 1 170 ? -75.747 12.503 23.276 1.00 32.31 170 HIS A CA 1
ATOM 1368 C C . HIS A 1 170 ? -75.418 13.940 22.793 1.00 32.31 170 HIS A C 1
ATOM 1370 O O . HIS A 1 170 ? -75.226 14.835 23.603 1.00 32.31 170 HIS A O 1
ATOM 1376 N N . ASN A 1 171 ? -75.319 14.251 21.487 1.00 28.94 171 ASN A N 1
ATOM 1377 C CA . ASN A 1 171 ? -75.520 13.487 20.234 1.00 28.94 171 ASN A CA 1
ATOM 1378 C C . ASN A 1 171 ? -74.386 13.764 19.213 1.00 28.94 171 ASN A C 1
ATOM 1380 O O . ASN A 1 171 ? -73.693 14.769 19.326 1.00 28.94 171 ASN A O 1
ATOM 1384 N N . GLY A 1 172 ? -74.253 12.915 18.185 1.00 27.14 172 GLY A N 1
ATOM 1385 C CA . GLY A 1 172 ? -73.577 13.241 16.909 1.00 27.14 172 GLY A CA 1
ATOM 1386 C C . GLY A 1 172 ? -74.592 13.253 15.747 1.00 27.14 172 GLY A C 1
ATOM 1387 O O . GLY A 1 172 ? -75.788 13.357 16.038 1.00 27.14 172 GLY A O 1
ATOM 1388 N N . PRO A 1 173 ? -74.193 13.033 14.474 1.00 48.41 173 PRO A N 1
ATOM 1389 C CA . PRO A 1 173 ? -72.826 12.902 13.941 1.00 48.41 173 PRO A CA 1
ATOM 1390 C C . PRO A 1 173 ? -72.551 13.772 12.686 1.00 48.41 173 PRO A C 1
ATOM 1392 O O . PRO A 1 173 ? -73.456 13.995 11.890 1.00 48.41 173 PRO A O 1
ATOM 1395 N N . GLU A 1 174 ? -71.295 14.150 12.413 1.00 26.36 174 GLU A N 1
ATOM 1396 C CA . GLU A 1 174 ? -70.888 14.544 11.047 1.00 26.36 174 GLU A CA 1
ATOM 1397 C C . GLU A 1 174 ? -69.374 14.375 10.793 1.00 26.36 174 GLU A C 1
ATOM 1399 O O . GLU A 1 174 ? -68.629 13.992 11.696 1.00 26.36 174 GLU A O 1
ATOM 1404 N N . PHE A 1 175 ? -68.943 14.546 9.538 1.00 40.84 175 PHE A N 1
ATOM 1405 C CA . PHE A 1 175 ? -67.600 14.202 9.045 1.00 40.84 175 PHE A CA 1
ATOM 1406 C C . PHE A 1 175 ? -66.526 15.232 9.435 1.00 40.84 175 PHE A C 1
ATOM 1408 O O . PHE A 1 175 ? -66.601 16.373 8.992 1.00 40.84 175 PHE A O 1
ATOM 1415 N N . GLU A 1 176 ? -65.430 14.783 10.057 1.00 29.70 176 GLU A N 1
ATOM 1416 C CA . GLU A 1 176 ? -64.106 15.401 9.880 1.00 29.70 176 GLU A CA 1
ATOM 1417 C C . GLU A 1 176 ? -63.020 14.327 9.713 1.00 29.70 176 GLU A C 1
ATOM 1419 O O . GLU A 1 176 ? -63.082 13.251 10.312 1.00 29.70 176 GLU A O 1
ATOM 1424 N N . GLN A 1 177 ? -62.028 14.608 8.863 1.00 33.25 177 GLN A N 1
ATOM 1425 C CA . GLN A 1 177 ? -61.005 13.651 8.445 1.00 33.25 177 GLN A CA 1
ATOM 1426 C C . GLN A 1 177 ? -59.597 14.250 8.596 1.00 33.25 177 GLN A C 1
ATOM 1428 O O . GLN A 1 177 ? -59.192 15.106 7.818 1.00 33.25 177 GLN A O 1
ATOM 1433 N N . SER A 1 178 ? -58.850 13.740 9.584 1.00 36.38 178 SER A N 1
ATOM 1434 C CA . SER A 1 178 ? -57.387 13.857 9.760 1.00 36.38 178 SER A CA 1
ATOM 1435 C C . SER A 1 178 ? -56.742 15.255 9.661 1.00 36.38 178 SER A C 1
ATOM 1437 O O . SER A 1 178 ? -56.356 15.692 8.578 1.00 36.38 178 SER A O 1
ATOM 1439 N N . SER A 1 179 ? -56.467 15.888 10.811 1.00 37.81 179 SER A N 1
ATOM 1440 C CA . SER A 1 179 ? -55.590 17.077 10.888 1.00 37.81 179 SER A CA 1
ATOM 1441 C C . SER A 1 179 ? -54.713 17.203 12.154 1.00 37.81 179 SER A C 1
ATOM 1443 O O . SER A 1 179 ? -53.877 18.102 12.211 1.00 37.81 179 SER A O 1
ATOM 1445 N N . SER A 1 180 ? -54.825 16.310 13.149 1.00 35.25 180 SER A N 1
ATOM 1446 C CA . SER A 1 180 ? -54.142 16.465 14.452 1.00 35.25 180 SER A CA 1
ATOM 1447 C C . SER A 1 180 ? -52.685 15.980 14.513 1.00 35.25 180 SER A C 1
ATOM 1449 O O . SER A 1 180 ? -51.892 16.538 15.267 1.00 35.25 180 SER A O 1
ATOM 1451 N N . SER A 1 181 ? -52.283 14.987 13.711 1.00 37.34 181 SER A N 1
ATOM 1452 C CA . SER A 1 181 ? -50.969 14.320 13.838 1.00 37.34 181 SER A CA 1
ATOM 1453 C C . SER A 1 181 ? -49.757 15.149 13.384 1.00 37.34 181 SER A C 1
ATOM 1455 O O . SER A 1 181 ? -48.633 14.649 13.400 1.00 37.34 181 SER A O 1
ATOM 1457 N N . SER A 1 182 ? -49.967 16.386 12.927 1.00 39.50 182 SER A N 1
ATOM 1458 C CA . SER A 1 182 ? -48.911 17.235 12.363 1.00 39.50 182 SER A CA 1
ATOM 1459 C C . SER A 1 182 ? -48.289 18.197 13.379 1.00 39.50 182 SER A C 1
ATOM 1461 O O . SER A 1 182 ? -47.105 18.494 13.265 1.00 39.50 182 SER A O 1
ATOM 1463 N N . GLN A 1 183 ? -49.045 18.686 14.372 1.00 39.62 183 GLN A N 1
ATOM 1464 C CA . GLN A 1 183 ? -48.535 19.703 15.306 1.00 39.62 183 GLN A CA 1
ATOM 1465 C C . GLN A 1 183 ? -47.619 19.102 16.380 1.00 39.62 183 GLN A C 1
ATOM 1467 O O . GLN A 1 183 ? -46.488 19.562 16.520 1.00 39.62 183 GLN A O 1
ATOM 1472 N N . GLU A 1 184 ? -48.035 18.022 17.052 1.00 43.22 184 GLU A N 1
ATOM 1473 C CA . GLU A 1 184 ? -47.218 17.338 18.076 1.00 43.22 184 GLU A CA 1
ATOM 1474 C C . GLU A 1 184 ? -45.856 16.879 17.524 1.00 43.22 184 GLU A C 1
ATOM 1476 O O . GLU A 1 184 ? -44.831 16.935 18.210 1.00 43.22 184 GLU A O 1
ATOM 1481 N N . HIS A 1 185 ? -45.826 16.455 16.256 1.00 43.06 185 HIS A N 1
ATOM 1482 C CA . HIS A 1 185 ? -44.612 15.981 15.595 1.00 43.06 185 HIS A CA 1
ATOM 1483 C C . HIS A 1 185 ? -43.635 17.110 15.241 1.00 43.06 185 HIS A C 1
ATOM 1485 O O . HIS A 1 185 ? -42.421 16.894 15.276 1.00 43.06 185 HIS A O 1
ATOM 1491 N N . GLU A 1 186 ? -44.145 18.300 14.921 1.00 41.31 186 GLU A N 1
ATOM 1492 C CA . GLU A 1 186 ? -43.333 19.479 14.614 1.00 41.31 186 GLU A CA 1
ATOM 1493 C C . GLU A 1 186 ? -42.820 20.143 15.903 1.00 41.31 186 GLU A C 1
ATOM 1495 O O . GLU A 1 186 ? -41.645 20.493 16.003 1.00 41.31 186 GLU A O 1
ATOM 1500 N N . GLU A 1 187 ? -43.656 20.204 16.942 1.00 41.31 187 GLU A N 1
ATOM 1501 C CA . GLU A 1 187 ? -43.294 20.705 18.273 1.00 41.31 187 GLU A CA 1
ATOM 1502 C C . GLU A 1 187 ? -42.222 19.817 18.934 1.00 41.31 187 GLU A C 1
ATOM 1504 O O . GLU A 1 187 ? -41.196 20.315 19.404 1.00 41.31 187 GLU A O 1
ATOM 1509 N N . SER A 1 188 ? -42.361 18.488 18.834 1.00 57.53 188 SER A N 1
ATOM 1510 C CA . SER A 1 188 ? -41.333 17.525 19.268 1.00 57.53 188 SER A CA 1
ATOM 1511 C C . SER A 1 188 ? -39.986 17.716 18.553 1.00 57.53 188 SER A C 1
ATOM 1513 O O . SER A 1 188 ? -38.925 17.551 19.161 1.00 57.53 188 SER A O 1
ATOM 1515 N N . ARG A 1 189 ? -39.999 18.084 17.262 1.00 58.16 189 ARG A N 1
ATOM 1516 C CA . ARG A 1 189 ? -38.779 18.381 16.488 1.00 58.16 189 ARG A CA 1
ATOM 1517 C C . ARG A 1 189 ? -38.155 19.713 16.890 1.00 58.16 189 ARG A C 1
ATOM 1519 O O . ARG A 1 189 ? -36.933 19.780 17.010 1.00 58.16 189 ARG A O 1
ATOM 1526 N N . ALA A 1 190 ? -38.964 20.743 17.135 1.00 63.00 190 ALA A N 1
ATOM 1527 C CA . ALA A 1 190 ? -38.490 22.045 17.599 1.00 63.00 190 ALA A CA 1
ATOM 1528 C C . ALA A 1 190 ? -37.805 21.942 18.975 1.00 63.00 190 ALA A C 1
ATOM 1530 O O . ALA A 1 190 ? -36.706 22.466 19.158 1.00 63.00 190 ALA A O 1
ATOM 1531 N N . ILE A 1 191 ? -38.397 21.190 19.910 1.00 71.31 191 ILE A N 1
ATOM 1532 C CA . ILE A 1 191 ? -37.819 20.918 21.237 1.00 71.31 191 ILE A CA 1
ATOM 1533 C C . ILE A 1 191 ? -36.487 20.158 21.115 1.00 71.31 191 ILE A C 1
ATOM 1535 O O . ILE A 1 191 ? -35.511 20.501 21.789 1.00 71.31 191 ILE A O 1
ATOM 1539 N N . LEU A 1 192 ? -36.404 19.159 20.227 1.00 70.94 192 LEU A N 1
ATOM 1540 C CA . LEU A 1 192 ? -35.156 18.433 19.968 1.00 70.94 192 LEU A CA 1
ATOM 1541 C C . LEU A 1 192 ? -34.071 19.339 19.359 1.00 70.94 192 LEU A C 1
ATOM 1543 O O . LEU A 1 192 ? -32.919 19.272 19.785 1.00 70.94 192 LEU A O 1
ATOM 1547 N N . ALA A 1 193 ? -34.428 20.213 18.414 1.00 70.19 193 ALA A N 1
ATOM 1548 C CA . ALA A 1 193 ? -33.498 21.164 17.805 1.00 70.19 193 ALA A CA 1
ATOM 1549 C C . ALA A 1 193 ? -32.925 22.152 18.836 1.00 70.19 193 ALA A C 1
ATOM 1551 O O . ALA A 1 193 ? -31.706 22.284 18.934 1.00 70.19 193 ALA A O 1
ATOM 1552 N N . GLN A 1 194 ? -33.775 22.759 19.675 1.00 71.31 194 GLN A N 1
ATOM 1553 C CA . GLN A 1 194 ? -33.339 23.648 20.763 1.00 71.31 194 GLN A CA 1
ATOM 1554 C C . GLN A 1 194 ? -32.434 22.933 21.778 1.00 71.31 194 GLN A C 1
ATOM 1556 O O . GLN A 1 194 ? -31.485 23.521 22.300 1.00 71.31 194 GLN A O 1
ATOM 1561 N N . LYS A 1 195 ? -32.690 21.647 22.056 1.00 74.19 195 LYS A N 1
ATOM 1562 C CA . LYS A 1 195 ? -31.820 20.838 22.919 1.00 74.19 195 LYS A CA 1
ATOM 1563 C C . LYS A 1 195 ? -30.437 20.627 22.294 1.00 74.19 195 LYS A C 1
ATOM 1565 O O . LYS A 1 195 ? -29.442 20.809 22.991 1.00 74.19 195 LYS A O 1
ATOM 1570 N N . ILE A 1 196 ? -30.369 20.281 21.007 1.00 77.81 196 ILE A N 1
ATOM 1571 C CA . ILE A 1 196 ? -29.107 20.091 20.270 1.00 77.81 196 ILE A CA 1
ATOM 1572 C C . ILE A 1 196 ? -28.312 21.402 20.204 1.00 77.81 196 ILE A C 1
ATOM 1574 O O . ILE A 1 196 ? -27.107 21.398 20.453 1.00 77.81 196 ILE A O 1
ATOM 1578 N N . GLU A 1 197 ? -28.976 22.527 19.934 1.00 75.25 197 GLU A N 1
ATOM 1579 C CA . GLU A 1 197 ? -28.367 23.863 19.928 1.00 75.25 197 GLU A CA 1
ATOM 1580 C C . GLU A 1 197 ? -27.762 24.207 21.299 1.00 75.25 197 GLU A C 1
ATOM 1582 O O . GLU A 1 197 ? -26.583 24.552 21.392 1.00 75.25 197 GLU A O 1
ATOM 1587 N N . LYS A 1 198 ? -28.521 24.001 22.384 1.00 79.00 198 LYS A N 1
ATOM 1588 C CA . LYS A 1 198 ? -28.054 24.231 23.758 1.00 79.00 198 LYS A CA 1
ATOM 1589 C C . LYS A 1 198 ? -26.900 23.309 24.164 1.00 79.00 198 LYS A C 1
ATOM 1591 O O . LYS A 1 198 ? -25.933 23.779 24.759 1.00 79.00 198 LYS A O 1
ATOM 1596 N N . GLU A 1 199 ? -26.968 22.015 23.851 1.00 77.81 199 GLU A N 1
ATOM 1597 C CA . GLU A 1 199 ? -25.873 21.070 24.125 1.00 77.81 199 GLU A CA 1
ATOM 1598 C C . GLU A 1 199 ? -24.610 21.428 23.312 1.00 77.81 199 GLU A C 1
ATOM 1600 O O . GLU A 1 199 ? -23.500 21.345 23.840 1.00 77.81 199 GLU A O 1
ATOM 1605 N N . THR A 1 200 ? -24.766 21.934 22.082 1.00 77.69 200 THR A N 1
ATOM 1606 C CA . THR A 1 200 ? -23.662 22.440 21.242 1.00 77.69 200 THR A CA 1
ATOM 1607 C C . THR A 1 200 ? -23.059 23.734 21.798 1.00 77.69 200 THR A C 1
ATOM 1609 O O . THR A 1 200 ? -21.840 23.905 21.787 1.00 77.69 200 THR A O 1
ATOM 1612 N N . GLN A 1 201 ? -23.875 24.649 22.329 1.00 77.81 201 GLN A N 1
ATOM 1613 C CA . GLN A 1 201 ? -23.385 25.873 22.969 1.00 77.81 201 GLN A CA 1
ATOM 1614 C C . GLN A 1 201 ? -22.557 25.557 24.225 1.00 77.81 201 GLN A C 1
ATOM 1616 O O . GLN A 1 201 ? -21.456 26.084 24.375 1.00 77.81 201 GLN A O 1
ATOM 1621 N N . ILE A 1 202 ? -23.040 24.644 25.078 1.00 78.19 202 ILE A N 1
ATOM 1622 C CA . ILE A 1 202 ? -22.311 24.189 26.273 1.00 78.19 202 ILE A CA 1
ATOM 1623 C C . ILE A 1 202 ? -20.991 23.514 25.874 1.00 78.19 202 ILE A C 1
ATOM 1625 O O . ILE A 1 202 ? -19.965 23.785 26.496 1.00 78.19 202 ILE A O 1
ATOM 1629 N N . LEU A 1 203 ? -20.987 22.682 24.824 1.00 79.62 203 LEU A N 1
ATOM 1630 C CA . LEU A 1 203 ? -19.765 22.062 24.304 1.00 79.62 203 LEU A CA 1
ATOM 1631 C C . LEU A 1 203 ? -18.723 23.115 23.900 1.00 79.62 203 LEU A C 1
ATOM 1633 O O . LEU A 1 203 ? -17.582 23.011 24.337 1.00 79.62 203 LEU A O 1
ATOM 1637 N N . ASN A 1 204 ? -19.108 24.134 23.122 1.00 78.88 204 ASN A N 1
ATOM 1638 C CA . ASN A 1 204 ? -18.186 25.194 22.700 1.00 78.88 204 ASN A CA 1
ATOM 1639 C C . ASN A 1 204 ? -17.551 25.903 23.908 1.00 78.88 204 ASN A C 1
ATOM 1641 O O . ASN A 1 204 ? -16.329 25.907 24.021 1.00 78.88 204 ASN A O 1
ATOM 1645 N N . SER A 1 205 ? -18.353 26.387 24.864 1.00 81.56 205 SER A N 1
ATOM 1646 C CA . SER A 1 205 ? -17.821 27.034 26.076 1.00 81.56 205 SER A CA 1
ATOM 1647 C C . SER A 1 205 ? -16.936 26.104 26.915 1.00 81.56 205 SER A C 1
ATOM 1649 O O . SER A 1 205 ? -15.960 26.552 27.507 1.00 81.56 205 SER A O 1
ATOM 1651 N N . THR A 1 206 ? -17.235 24.801 26.941 1.00 80.56 206 THR A N 1
ATOM 1652 C CA . THR A 1 206 ? -16.406 23.806 27.644 1.00 80.56 206 THR A CA 1
ATOM 1653 C C . THR A 1 206 ? -15.049 23.606 26.956 1.00 80.56 206 THR A C 1
ATOM 1655 O O . THR A 1 206 ? -14.047 23.410 27.638 1.00 80.56 206 THR A O 1
ATOM 1658 N N . LEU A 1 207 ? -14.994 23.662 25.620 1.00 80.38 207 LEU A N 1
ATOM 1659 C CA . LEU A 1 207 ? -13.747 23.577 24.851 1.00 80.38 207 LEU A CA 1
ATOM 1660 C C . LEU A 1 207 ? -12.903 24.852 24.990 1.00 80.38 207 LEU A C 1
ATOM 1662 O O . LEU A 1 207 ? -11.698 24.749 25.224 1.00 80.38 207 LEU A O 1
ATOM 1666 N N . ASP A 1 208 ? -13.535 26.026 24.909 1.00 76.62 208 ASP A N 1
ATOM 1667 C CA . ASP A 1 208 ? -12.867 27.323 25.065 1.00 76.62 208 ASP A CA 1
ATOM 1668 C C . ASP A 1 208 ? -12.197 27.431 26.460 1.00 76.62 208 ASP A C 1
ATOM 1670 O O . ASP A 1 208 ? -11.026 27.806 26.564 1.00 76.62 208 ASP A O 1
ATOM 1674 N N . ASP A 1 209 ? -12.880 26.999 27.531 1.00 76.75 209 ASP A N 1
ATOM 1675 C CA . ASP A 1 209 ? -12.330 26.922 28.899 1.00 76.75 209 ASP A CA 1
ATOM 1676 C C . ASP A 1 209 ? -11.080 26.022 28.999 1.00 76.75 209 ASP A C 1
ATOM 1678 O O . ASP A 1 209 ? -10.099 26.367 29.670 1.00 76.75 209 ASP A O 1
ATOM 1682 N N . ILE A 1 210 ? -11.094 24.862 28.329 1.00 82.56 210 ILE A N 1
ATOM 1683 C CA . ILE A 1 210 ? -9.963 23.919 28.314 1.00 82.56 210 ILE A CA 1
ATOM 1684 C C . ILE A 1 210 ? -8.773 24.531 27.563 1.00 82.56 210 ILE A C 1
ATOM 1686 O O . ILE A 1 210 ? -7.639 24.434 28.042 1.00 82.56 210 ILE A O 1
ATOM 1690 N N . GLU A 1 211 ? -9.001 25.203 26.429 1.00 81.19 211 GLU A N 1
ATOM 1691 C CA . GLU A 1 211 ? -7.943 25.896 25.683 1.00 81.19 211 GLU A CA 1
ATOM 1692 C C . GLU A 1 211 ? -7.310 27.019 26.524 1.00 81.19 211 GLU A C 1
ATOM 1694 O O . GLU A 1 211 ? -6.080 27.107 26.617 1.00 81.19 211 GLU A O 1
ATOM 1699 N N . VAL A 1 212 ? -8.124 27.821 27.222 1.00 76.38 212 VAL A N 1
ATOM 1700 C CA . VAL A 1 212 ? -7.651 28.868 28.145 1.00 76.38 212 VAL A CA 1
ATOM 1701 C C . VAL A 1 212 ? -6.803 28.275 29.276 1.00 76.38 212 VAL A C 1
ATOM 1703 O O . VAL A 1 212 ? -5.706 28.781 29.553 1.00 76.38 212 VAL A O 1
ATOM 1706 N N . PHE A 1 213 ? -7.245 27.177 29.901 1.00 81.44 213 PHE A N 1
ATOM 1707 C CA . PHE A 1 213 ? -6.468 26.496 30.941 1.00 81.44 213 PHE A CA 1
ATOM 1708 C C . PHE A 1 213 ? -5.128 25.973 30.403 1.00 81.44 213 PHE A C 1
ATOM 1710 O O . PHE A 1 213 ? -4.079 26.211 31.010 1.00 81.44 213 PHE A O 1
ATOM 1717 N N . VAL A 1 214 ? -5.137 25.298 29.251 1.00 79.25 214 VAL A N 1
ATOM 1718 C CA . VAL A 1 214 ? -3.942 24.737 28.599 1.00 79.25 214 VAL A CA 1
ATOM 1719 C C . VAL A 1 214 ? -2.945 25.833 28.234 1.00 79.25 214 VAL A C 1
ATOM 1721 O O . VAL A 1 214 ? -1.762 25.723 28.564 1.00 79.25 214 VAL A O 1
ATOM 1724 N N . ALA A 1 215 ? -3.407 26.933 27.636 1.00 75.19 215 ALA A N 1
ATOM 1725 C CA . ALA A 1 215 ? -2.561 28.072 27.297 1.00 75.19 215 ALA A CA 1
ATOM 1726 C C . ALA A 1 215 ? -1.934 28.720 28.545 1.00 75.19 215 ALA A C 1
ATOM 1728 O O . ALA A 1 215 ? -0.782 29.159 28.504 1.00 75.19 215 ALA A O 1
ATOM 1729 N N . ARG A 1 216 ? -2.656 28.762 29.674 1.00 75.44 216 ARG A N 1
ATOM 1730 C CA . ARG A 1 216 ? -2.132 29.237 30.966 1.00 75.44 216 ARG A CA 1
ATOM 1731 C C . ARG A 1 216 ? -1.093 28.276 31.553 1.00 75.44 216 ARG A C 1
ATOM 1733 O O . ARG A 1 216 ? -0.027 28.728 31.968 1.00 75.44 216 ARG A O 1
ATOM 1740 N N . LEU A 1 217 ? -1.344 26.966 31.515 1.00 78.00 217 LEU A N 1
ATOM 1741 C CA . LEU A 1 217 ? -0.411 25.928 31.972 1.00 78.00 217 LEU A CA 1
ATOM 1742 C C . LEU A 1 217 ? 0.904 25.932 31.169 1.00 78.00 217 LEU A C 1
ATOM 1744 O O . LEU A 1 217 ? 1.986 25.836 31.752 1.00 78.00 217 LEU A O 1
ATOM 1748 N N . GLN A 1 218 ? 0.835 26.111 29.845 1.00 75.00 218 GLN A N 1
ATOM 1749 C CA . GLN A 1 218 ? 2.022 26.253 28.992 1.00 75.00 218 GLN A CA 1
ATOM 1750 C C . GLN A 1 218 ? 2.841 27.500 29.362 1.00 75.00 218 GLN A C 1
ATOM 1752 O O . GLN A 1 218 ? 4.045 27.388 29.604 1.00 75.00 218 GLN A O 1
ATOM 1757 N N . LYS A 1 219 ? 2.192 28.668 29.494 1.00 74.06 219 LYS A N 1
ATOM 1758 C CA . LYS A 1 219 ? 2.839 29.927 29.917 1.00 74.06 219 LYS A CA 1
ATOM 1759 C C . LYS A 1 219 ? 3.518 29.785 31.287 1.00 74.06 219 LYS A C 1
ATOM 1761 O O . LYS A 1 219 ? 4.660 30.225 31.443 1.00 74.06 219 LYS A O 1
ATOM 1766 N N . ALA A 1 220 ? 2.878 29.096 32.236 1.00 71.75 220 ALA A N 1
ATOM 1767 C CA . ALA A 1 220 ? 3.454 28.798 33.547 1.00 71.75 220 ALA A CA 1
ATOM 1768 C C . ALA A 1 220 ? 4.721 27.933 33.455 1.00 71.75 220 ALA A C 1
ATOM 1770 O O . ALA A 1 220 ? 5.766 28.274 34.019 1.00 71.75 220 ALA A O 1
ATOM 1771 N N . ALA A 1 221 ? 4.676 26.850 32.673 1.00 70.31 221 ALA A N 1
ATOM 1772 C CA . ALA A 1 221 ? 5.829 25.983 32.442 1.00 70.31 221 ALA A CA 1
ATOM 1773 C C . ALA A 1 221 ? 6.991 26.704 31.725 1.00 70.31 221 ALA A C 1
ATOM 1775 O O . ALA A 1 221 ? 8.160 26.411 31.989 1.00 70.31 221 ALA A O 1
ATOM 1776 N N . GLU A 1 222 ? 6.714 27.657 30.830 1.00 72.81 222 GLU A N 1
ATOM 1777 C CA . GLU A 1 222 ? 7.744 28.478 30.180 1.00 72.81 222 GLU A CA 1
ATOM 1778 C C . GLU A 1 222 ? 8.394 29.484 31.129 1.00 72.81 222 GLU A C 1
ATOM 1780 O O . GLU A 1 222 ?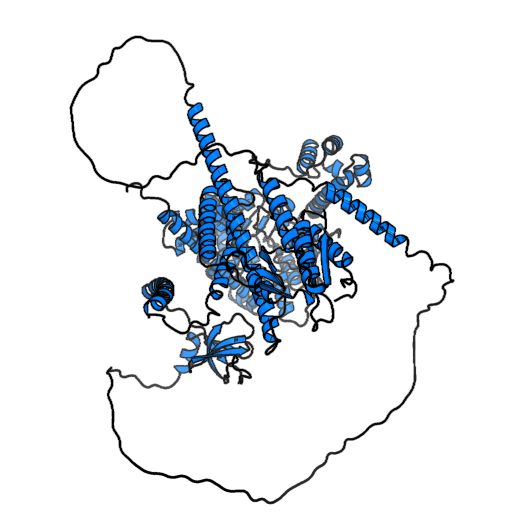 9.625 29.552 31.201 1.00 72.81 222 GLU A O 1
ATOM 1785 N N . ALA A 1 223 ? 7.602 30.221 31.907 1.00 70.62 223 ALA A N 1
ATOM 1786 C CA . ALA A 1 223 ? 8.125 31.134 32.917 1.00 70.62 223 ALA A CA 1
ATOM 1787 C C . ALA A 1 223 ? 8.956 30.388 33.973 1.00 70.62 223 ALA A C 1
ATOM 1789 O O . ALA A 1 223 ? 10.049 30.836 34.327 1.00 70.62 223 ALA A O 1
ATOM 1790 N N . PHE A 1 224 ? 8.521 29.195 34.395 1.00 68.31 224 PHE A N 1
ATOM 1791 C CA . PHE A 1 224 ? 9.280 28.330 35.300 1.00 68.31 224 PHE A CA 1
ATOM 1792 C C . PHE A 1 224 ? 10.615 27.866 34.690 1.00 68.31 224 PHE A C 1
ATOM 1794 O O . PHE A 1 224 ? 11.638 27.857 35.384 1.00 68.31 224 PHE A O 1
ATOM 1801 N N . LYS A 1 225 ? 10.671 27.553 33.386 1.00 70.56 225 LYS A N 1
ATOM 1802 C CA . LYS A 1 225 ? 11.940 27.273 32.678 1.00 70.56 225 LYS A CA 1
ATOM 1803 C C . LYS A 1 225 ? 12.870 28.495 32.690 1.00 70.56 225 LYS A C 1
ATOM 1805 O O . LYS A 1 225 ? 14.040 28.353 33.050 1.00 70.56 225 LYS A O 1
ATOM 1810 N N . GLN A 1 226 ? 12.367 29.689 32.363 1.00 71.12 226 GLN A N 1
ATOM 1811 C CA . GLN A 1 226 ? 13.156 30.934 32.355 1.00 71.12 226 GLN A CA 1
ATOM 1812 C C . GLN A 1 226 ? 13.685 31.299 33.753 1.00 71.12 226 GLN A C 1
ATOM 1814 O O . GLN A 1 226 ? 14.860 31.639 33.916 1.00 71.12 226 GLN A O 1
ATOM 1819 N N . LEU A 1 227 ? 12.848 31.168 34.782 1.00 68.12 227 LEU A N 1
ATOM 1820 C CA . LEU A 1 227 ? 13.198 31.413 36.180 1.00 68.12 227 LEU A CA 1
ATOM 1821 C C . LEU A 1 227 ? 14.294 30.452 36.668 1.00 68.12 227 LEU A C 1
ATOM 1823 O O . LEU A 1 227 ? 15.266 30.887 37.288 1.00 68.12 227 LEU A O 1
ATOM 1827 N N . ASN A 1 228 ? 14.211 29.163 36.324 1.00 65.38 228 ASN A N 1
ATOM 1828 C CA . ASN A 1 228 ? 15.256 28.189 36.656 1.00 65.38 228 ASN A CA 1
ATOM 1829 C C . ASN A 1 228 ? 16.575 28.432 35.903 1.00 65.38 228 ASN A C 1
ATOM 1831 O O . ASN A 1 228 ? 17.648 28.216 36.471 1.00 65.38 228 ASN A O 1
ATOM 1835 N N . GLN A 1 229 ? 16.533 28.917 34.657 1.00 69.31 229 GLN A N 1
ATOM 1836 C CA . GLN A 1 229 ? 17.741 29.341 33.937 1.00 69.31 229 GLN A CA 1
ATOM 1837 C C . GLN A 1 229 ? 18.418 30.529 34.637 1.00 69.31 229 GLN A C 1
ATOM 1839 O O . GLN A 1 229 ? 19.625 30.483 34.880 1.00 69.31 229 GLN A O 1
ATOM 1844 N N . ARG A 1 230 ? 17.651 31.550 35.052 1.00 63.97 230 ARG A N 1
ATOM 1845 C CA . ARG A 1 230 ? 18.178 32.703 35.809 1.00 63.97 230 ARG A CA 1
ATOM 1846 C C . ARG A 1 230 ? 18.774 32.283 37.162 1.00 63.97 230 ARG A C 1
ATOM 1848 O O . ARG A 1 230 ? 19.891 32.693 37.480 1.00 63.97 230 ARG A O 1
ATOM 1855 N N . LYS A 1 231 ? 18.105 31.398 37.914 1.00 61.59 231 LYS A N 1
ATOM 1856 C CA . LYS A 1 231 ? 18.594 30.890 39.215 1.00 61.59 231 LYS A CA 1
ATOM 1857 C C . LYS A 1 231 ? 19.871 30.044 39.119 1.00 61.59 231 LYS A C 1
ATOM 1859 O O . LYS A 1 231 ? 20.651 30.031 40.066 1.00 61.59 231 LYS A O 1
ATOM 1864 N N . LYS A 1 232 ? 20.160 29.401 37.979 1.00 56.50 232 LYS A N 1
ATOM 1865 C CA . LYS A 1 232 ? 21.455 28.719 37.760 1.00 56.50 232 LYS A CA 1
ATOM 1866 C C . LYS A 1 232 ? 22.648 29.680 37.622 1.00 56.50 232 LYS A C 1
ATOM 1868 O O . LYS A 1 232 ? 23.775 29.244 37.828 1.00 56.50 232 LYS A O 1
ATOM 1873 N N . GLY A 1 233 ? 22.420 30.957 37.293 1.00 54.97 233 GLY A N 1
ATOM 1874 C CA . GLY A 1 233 ? 23.479 31.943 37.033 1.00 54.97 233 GLY A CA 1
ATOM 1875 C C . GLY A 1 233 ? 23.875 32.847 38.209 1.00 54.97 233 GLY A C 1
ATOM 1876 O O . GLY A 1 233 ? 24.902 33.516 38.129 1.00 54.97 233 GLY A O 1
ATOM 1877 N N . LYS A 1 234 ? 23.095 32.899 39.299 1.00 53.00 234 LYS A N 1
ATOM 1878 C CA . LYS A 1 234 ? 23.351 33.781 40.455 1.00 53.00 234 LYS A CA 1
ATOM 1879 C C . LYS A 1 234 ? 23.194 33.018 41.769 1.00 53.00 234 LYS A C 1
ATOM 1881 O O . LYS A 1 234 ? 22.101 32.564 42.081 1.00 53.00 234 LYS A O 1
ATOM 1886 N N . LYS A 1 235 ? 24.270 32.924 42.562 1.00 50.75 235 LYS A N 1
ATOM 1887 C CA . LYS A 1 235 ? 24.261 32.225 43.864 1.00 50.75 235 LYS A CA 1
ATOM 1888 C C . LYS A 1 235 ? 24.396 33.120 45.106 1.00 50.75 235 LYS A C 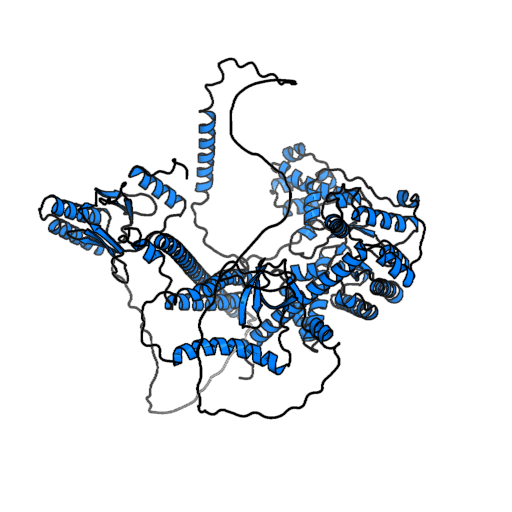1
ATOM 1890 O O . LYS A 1 235 ? 24.352 32.576 46.199 1.00 50.75 235 LYS A O 1
ATOM 1895 N N . ASN A 1 236 ? 24.564 34.442 44.944 1.00 48.09 236 ASN A N 1
ATOM 1896 C CA . ASN A 1 236 ? 24.554 35.451 46.024 1.00 48.09 236 ASN A CA 1
ATOM 1897 C C . ASN A 1 236 ? 24.409 36.896 45.469 1.00 48.09 236 ASN A C 1
ATOM 1899 O O . ASN A 1 236 ? 25.396 37.606 45.301 1.00 48.09 236 ASN A O 1
ATOM 1903 N N . LYS A 1 237 ? 23.180 37.340 45.170 1.00 50.06 237 LYS A N 1
ATOM 1904 C CA . LYS A 1 237 ? 22.762 38.762 45.070 1.00 50.06 237 LYS A CA 1
ATOM 1905 C C . LYS A 1 237 ? 21.254 38.851 45.377 1.00 50.06 237 LYS A C 1
ATOM 1907 O O . LYS A 1 237 ? 20.574 37.828 45.317 1.00 50.06 237 LYS A O 1
ATOM 1912 N N . LYS A 1 238 ? 20.747 40.043 45.729 1.00 53.69 238 LYS A N 1
ATOM 1913 C CA . LYS A 1 238 ? 19.308 40.297 45.977 1.00 53.69 238 LYS A CA 1
ATOM 1914 C C . LYS A 1 238 ? 18.441 39.945 44.750 1.00 53.69 238 LYS A C 1
ATOM 1916 O O . LYS A 1 238 ? 18.957 39.939 43.629 1.00 53.69 238 LYS A O 1
ATOM 1921 N N . LYS A 1 239 ? 17.137 39.693 44.980 1.00 53.28 239 LYS A N 1
ATOM 1922 C CA . LYS A 1 239 ? 16.106 39.583 43.923 1.00 53.28 239 LYS A CA 1
ATOM 1923 C C . LYS A 1 239 ? 16.251 40.766 42.954 1.00 53.28 239 LYS A C 1
ATOM 1925 O O . LYS A 1 239 ? 16.409 41.896 43.411 1.00 53.28 239 LYS A O 1
ATOM 1930 N N . ALA A 1 240 ? 16.196 40.517 41.648 1.00 52.78 240 ALA A N 1
ATOM 1931 C CA . ALA A 1 240 ? 16.033 41.601 40.671 1.00 52.78 240 ALA A CA 1
ATOM 1932 C C . ALA A 1 240 ? 14.555 42.056 40.622 1.00 52.78 240 ALA A C 1
ATOM 1934 O O . ALA A 1 240 ? 13.701 41.221 40.924 1.00 52.78 240 ALA A O 1
ATOM 1935 N N . PRO A 1 241 ? 14.230 43.298 40.203 1.00 47.78 241 PRO A N 1
ATOM 1936 C CA . PRO A 1 241 ? 12.844 43.790 40.169 1.00 47.78 241 PRO A CA 1
ATOM 1937 C C . PRO A 1 241 ? 11.912 42.840 39.385 1.00 47.78 241 PRO A C 1
ATOM 1939 O O . PRO A 1 241 ? 11.085 42.128 39.962 1.00 47.78 241 PRO A O 1
ATOM 1942 N N . ALA A 1 242 ? 12.234 42.607 38.107 1.00 50.62 242 ALA A N 1
ATOM 1943 C CA . ALA A 1 242 ? 11.557 41.647 37.229 1.00 50.62 242 ALA A CA 1
ATOM 1944 C C . ALA A 1 242 ? 11.752 40.144 37.583 1.00 50.62 242 ALA A C 1
ATOM 1946 O O . ALA A 1 242 ? 11.558 39.271 36.729 1.00 50.62 242 ALA A O 1
ATOM 1947 N N . GLU A 1 243 ? 12.179 39.799 38.804 1.00 54.19 243 GLU A N 1
ATOM 1948 C CA . GLU A 1 243 ? 12.182 38.425 39.331 1.00 54.19 243 GLU A CA 1
ATOM 1949 C C . GLU A 1 243 ? 10.883 38.093 40.088 1.00 54.19 243 GLU A C 1
ATOM 1951 O O . GLU A 1 243 ? 10.456 36.937 40.061 1.00 54.19 243 GLU A O 1
ATOM 1956 N N . GLY A 1 244 ? 10.214 39.085 40.691 1.00 59.31 244 GLY A N 1
ATOM 1957 C CA . GLY A 1 244 ? 8.919 38.910 41.364 1.00 59.31 244 GLY A CA 1
ATOM 1958 C C . GLY A 1 244 ? 7.805 38.539 40.386 1.00 59.31 244 GLY A C 1
ATOM 1959 O O . GLY A 1 244 ? 7.258 37.438 40.452 1.00 59.31 244 GLY A O 1
ATOM 1960 N N . VAL A 1 245 ? 7.569 39.386 39.380 1.00 59.50 245 VAL A N 1
ATOM 1961 C CA . VAL A 1 245 ? 6.588 39.138 38.302 1.00 59.50 245 VAL A CA 1
ATOM 1962 C C . VAL A 1 245 ? 6.885 37.840 37.532 1.00 59.50 245 VAL A C 1
ATOM 1964 O O . VAL A 1 245 ? 5.968 37.121 37.135 1.00 59.50 245 VAL A O 1
ATOM 1967 N N . LEU A 1 246 ? 8.162 37.473 37.351 1.00 59.44 246 LEU A N 1
ATOM 1968 C CA . LEU A 1 246 ? 8.528 36.187 36.739 1.00 59.44 246 LEU A CA 1
ATOM 1969 C C . LEU A 1 246 ? 8.235 34.989 37.662 1.00 59.44 246 LEU A C 1
ATOM 1971 O O . LEU A 1 246 ? 7.999 33.891 37.164 1.00 59.44 246 LEU A O 1
ATOM 1975 N N . THR A 1 247 ? 8.230 35.187 38.983 1.00 65.31 247 THR A N 1
ATOM 1976 C CA . THR A 1 247 ? 7.852 34.157 39.963 1.00 65.31 247 THR A CA 1
ATOM 1977 C C . THR A 1 247 ? 6.341 33.919 39.959 1.00 65.31 247 THR A C 1
ATOM 1979 O O . THR A 1 247 ? 5.947 32.757 39.908 1.00 65.31 247 THR A O 1
ATOM 1982 N N . LEU A 1 248 ? 5.508 34.971 39.886 1.00 60.34 248 LEU A N 1
ATOM 1983 C CA . LEU A 1 248 ? 4.062 34.817 39.646 1.00 60.34 248 LEU A CA 1
ATOM 1984 C C . LEU A 1 248 ? 3.782 34.081 38.338 1.00 60.34 248 LEU A C 1
ATOM 1986 O O . LEU A 1 248 ? 3.097 33.063 38.341 1.00 60.34 248 LEU A O 1
ATOM 1990 N N . ARG A 1 249 ? 4.373 34.540 37.225 1.00 63.50 249 ARG A N 1
ATOM 1991 C CA . ARG A 1 249 ? 4.214 33.885 35.916 1.00 63.50 249 ARG A CA 1
ATOM 1992 C C . ARG A 1 249 ? 4.598 32.406 35.940 1.00 63.50 249 ARG A C 1
ATOM 1994 O O . ARG A 1 249 ? 4.099 31.663 35.112 1.00 63.50 249 ARG A O 1
ATOM 2001 N N . ALA A 1 250 ? 5.495 31.992 36.836 1.00 64.38 250 ALA A N 1
ATOM 2002 C CA . ALA A 1 250 ? 5.970 30.618 36.986 1.00 64.38 250 ALA A CA 1
ATOM 2003 C C . ALA A 1 250 ? 5.146 29.760 37.971 1.00 64.38 250 ALA A C 1
ATOM 2005 O O . ALA A 1 250 ? 5.493 28.594 38.184 1.00 64.38 250 ALA A O 1
ATOM 2006 N N . ARG A 1 251 ? 4.092 30.311 38.588 1.00 66.88 251 ARG A N 1
ATOM 2007 C CA . ARG A 1 251 ? 3.178 29.589 39.483 1.00 66.88 251 ARG A CA 1
ATOM 2008 C C . ARG A 1 251 ? 2.306 28.631 38.651 1.00 66.88 251 ARG A C 1
ATOM 2010 O O . ARG A 1 251 ? 1.691 29.076 37.683 1.00 66.88 251 ARG A O 1
ATOM 2017 N N . PRO A 1 252 ? 2.257 27.323 38.968 1.00 66.00 252 PRO A N 1
ATOM 2018 C CA . PRO A 1 252 ? 1.343 26.404 38.295 1.00 66.00 252 PRO A CA 1
ATOM 2019 C C . PRO A 1 252 ? -0.117 26.712 38.685 1.00 66.00 252 PRO A C 1
ATOM 2021 O O . PRO A 1 252 ? -0.337 27.275 39.761 1.00 66.00 252 PRO A O 1
ATOM 2024 N N . PRO A 1 253 ? -1.111 26.310 37.866 1.00 76.38 253 PRO A N 1
ATOM 2025 C CA . PRO A 1 253 ? -2.515 26.309 38.276 1.00 76.38 253 PRO A CA 1
ATOM 2026 C C . PRO A 1 253 ? -2.731 25.509 39.568 1.00 76.38 253 PRO A C 1
ATOM 2028 O O . PRO A 1 253 ? -1.964 24.593 39.884 1.00 76.38 253 PRO A O 1
ATOM 2031 N N . THR A 1 254 ? -3.773 25.848 40.319 1.00 74.38 254 THR A N 1
ATOM 2032 C CA . THR A 1 254 ? -4.121 25.169 41.572 1.00 74.38 254 THR A CA 1
ATOM 2033 C C . THR A 1 254 ? -4.788 23.816 41.322 1.00 74.38 254 THR A C 1
ATOM 2035 O O . THR A 1 254 ? -5.342 23.555 40.255 1.00 74.38 254 THR A O 1
ATOM 2038 N N . GLU A 1 255 ? -4.759 22.940 42.329 1.00 68.12 255 GLU A N 1
ATOM 2039 C CA . GLU A 1 255 ? -5.363 21.601 42.264 1.00 68.12 255 GLU A CA 1
ATOM 2040 C C . GLU A 1 255 ? -6.861 21.644 41.915 1.00 68.12 255 GLU A C 1
ATOM 2042 O O . GLU A 1 255 ? -7.321 20.857 41.091 1.00 68.12 255 GLU A O 1
ATOM 2047 N N . ALA A 1 256 ? -7.602 22.621 42.452 1.00 66.75 256 ALA A N 1
ATOM 2048 C CA . ALA A 1 256 ? -9.013 22.828 42.131 1.00 66.75 256 ALA A CA 1
ATOM 2049 C C . ALA A 1 256 ? -9.240 23.126 40.637 1.00 66.75 256 ALA A C 1
ATOM 2051 O O . ALA A 1 256 ? -10.176 22.603 40.040 1.00 66.75 256 ALA A O 1
ATOM 2052 N N . GLU A 1 257 ? -8.361 23.909 40.011 1.00 74.94 257 GLU A N 1
ATOM 2053 C CA . GLU A 1 257 ? -8.462 24.265 38.591 1.00 74.94 257 GLU A CA 1
ATOM 2054 C C . GLU A 1 257 ? -8.002 23.122 37.670 1.00 74.94 257 GLU A C 1
ATOM 2056 O O . GLU A 1 257 ? -8.537 22.956 36.576 1.00 74.94 257 GLU A O 1
ATOM 2061 N N . PHE A 1 258 ? -7.044 22.296 38.110 1.00 75.31 258 PHE A N 1
ATOM 2062 C CA . PHE A 1 258 ? -6.724 21.030 37.437 1.00 75.31 258 PHE A CA 1
ATOM 2063 C C . PHE A 1 258 ? -7.920 20.063 37.471 1.00 75.31 258 PHE A C 1
ATOM 2065 O O . PHE A 1 258 ? -8.226 19.434 36.458 1.00 75.31 258 PHE A O 1
ATOM 2072 N N . ILE A 1 259 ? -8.619 19.967 38.607 1.00 71.75 259 ILE A N 1
ATOM 2073 C CA . ILE A 1 259 ? -9.831 19.149 38.756 1.00 71.75 259 ILE A CA 1
ATOM 2074 C C . ILE A 1 259 ? -10.971 19.694 37.882 1.00 71.75 259 ILE A C 1
ATOM 2076 O O . ILE A 1 259 ? -11.589 18.912 37.162 1.00 71.75 259 ILE A O 1
ATOM 2080 N N . ASP A 1 260 ? -11.215 21.007 37.879 1.00 75.94 260 ASP A N 1
ATOM 2081 C CA . ASP A 1 260 ? -12.199 21.669 37.007 1.00 75.94 260 ASP A CA 1
ATOM 2082 C C . ASP A 1 260 ? -11.917 21.399 35.518 1.00 75.94 260 ASP A C 1
ATOM 2084 O O . ASP A 1 260 ? -12.796 20.934 34.794 1.00 75.94 260 ASP A O 1
ATOM 2088 N N . CYS A 1 261 ? -10.668 21.563 35.071 1.00 81.75 261 CYS A N 1
ATOM 2089 C CA . CYS A 1 261 ? -10.262 21.275 33.694 1.00 81.75 261 CYS A CA 1
ATOM 2090 C C . CYS A 1 261 ? -10.479 19.796 33.307 1.00 81.75 261 CYS A C 1
ATOM 2092 O O . CYS A 1 261 ? -10.959 19.496 32.210 1.00 81.75 261 CYS A O 1
ATOM 2094 N N . LEU A 1 262 ? -10.205 18.851 34.214 1.00 77.94 262 LEU A N 1
ATOM 2095 C CA . LEU A 1 262 ? -10.480 17.424 33.998 1.00 77.94 262 LEU A CA 1
ATOM 2096 C C . LEU A 1 262 ? -11.989 17.111 33.979 1.00 77.94 262 LEU A C 1
ATOM 2098 O O . LEU A 1 262 ? -12.439 16.309 33.158 1.00 77.94 262 LEU A O 1
ATOM 2102 N N . GLN A 1 263 ? -12.789 17.764 34.828 1.00 74.69 263 GLN A N 1
ATOM 2103 C CA . GLN A 1 263 ? -14.252 17.642 34.824 1.00 74.69 263 GLN A CA 1
ATOM 2104 C C . GLN A 1 263 ? -14.863 18.215 33.538 1.00 74.69 263 GLN A C 1
ATOM 2106 O O . GLN A 1 263 ? -15.715 17.566 32.928 1.00 74.69 263 GLN A O 1
ATOM 2111 N N . LYS A 1 264 ? -14.377 19.368 33.069 1.00 84.25 264 LYS A N 1
ATOM 2112 C CA . LYS A 1 264 ? -14.744 19.970 31.779 1.00 84.25 264 LYS A CA 1
ATOM 2113 C C . LYS A 1 264 ? -14.324 19.091 30.608 1.00 84.25 264 LYS A C 1
ATOM 2115 O O . LYS A 1 264 ? -15.130 18.855 29.716 1.00 84.25 264 LYS A O 1
ATOM 2120 N N . THR A 1 265 ? -13.136 18.489 30.648 1.00 79.19 265 THR A N 1
ATOM 2121 C CA . THR A 1 265 ? -12.705 17.524 29.620 1.00 79.19 265 THR A CA 1
ATOM 2122 C C . THR A 1 265 ? -13.641 16.309 29.563 1.00 79.19 265 THR A C 1
ATOM 2124 O O . THR A 1 265 ? -14.070 15.910 28.481 1.00 79.19 265 THR A O 1
ATOM 2127 N N . LYS A 1 266 ? -14.054 15.765 30.718 1.00 81.31 266 LYS A N 1
ATOM 2128 C CA . LYS A 1 266 ? -15.073 14.701 30.794 1.00 81.31 266 LYS A CA 1
ATOM 2129 C C . LYS A 1 266 ? -16.438 15.157 30.256 1.00 81.31 266 LYS A C 1
ATOM 2131 O O . LYS A 1 266 ? -17.101 14.394 29.556 1.00 81.31 266 LYS A O 1
ATOM 2136 N N . LEU A 1 267 ? -16.862 16.387 30.555 1.00 78.88 267 LEU A N 1
ATOM 2137 C CA . LEU A 1 267 ? -18.110 16.961 30.043 1.00 78.88 267 LEU A CA 1
ATOM 2138 C C . LEU A 1 267 ? -18.075 17.133 28.517 1.00 78.88 267 LEU A C 1
ATOM 2140 O O . LEU A 1 267 ? -19.032 16.744 27.849 1.00 78.88 267 LEU A O 1
ATOM 2144 N N . ALA A 1 268 ? -16.972 17.643 27.965 1.00 80.94 268 ALA A N 1
ATOM 2145 C CA . ALA A 1 268 ? -16.780 17.801 26.528 1.00 80.94 268 ALA A CA 1
ATOM 2146 C C . ALA A 1 268 ? -16.865 16.450 25.803 1.00 80.94 268 ALA A C 1
ATOM 2148 O O . ALA A 1 268 ? -17.654 16.320 24.872 1.00 80.94 268 ALA A O 1
ATOM 2149 N N . LEU A 1 269 ? -16.158 15.415 26.275 1.00 77.12 269 LEU A N 1
ATOM 2150 C CA . LEU A 1 269 ? -16.245 14.058 25.709 1.00 77.12 269 LEU A CA 1
ATOM 2151 C C . LEU A 1 269 ? -17.683 13.503 25.736 1.00 77.12 269 LEU A C 1
ATOM 2153 O O . LEU A 1 269 ? -18.159 12.967 24.734 1.00 77.12 269 LEU A O 1
ATOM 2157 N N . ASN A 1 270 ? -18.412 13.698 26.839 1.00 80.12 270 ASN A N 1
ATOM 2158 C CA . ASN A 1 270 ? -19.811 13.273 26.962 1.00 80.12 270 ASN A CA 1
ATOM 2159 C C . ASN A 1 270 ? -20.762 14.029 26.013 1.00 80.12 270 ASN A C 1
ATOM 2161 O O . ASN A 1 270 ? -21.731 13.448 25.521 1.00 80.12 270 ASN A O 1
ATOM 2165 N N . LEU A 1 271 ? -20.516 15.317 25.756 1.00 76.00 271 LEU A N 1
ATOM 2166 C CA . LEU A 1 271 ? -21.295 16.117 24.804 1.00 76.00 271 LEU A CA 1
ATOM 2167 C C . LEU A 1 271 ? -20.949 15.762 23.352 1.00 76.00 271 LEU A C 1
ATOM 2169 O O . LEU A 1 271 ? -21.854 15.626 22.535 1.00 76.00 271 LEU A O 1
ATOM 2173 N N . LEU A 1 272 ? -19.673 15.517 23.040 1.00 79.19 272 LEU A N 1
ATOM 2174 C CA . LEU A 1 272 ? -19.219 15.049 21.725 1.00 79.19 272 LEU A CA 1
ATOM 2175 C C . LEU A 1 272 ? -19.846 13.701 21.349 1.00 79.19 272 LEU A C 1
ATOM 2177 O O . LEU A 1 272 ? -20.301 13.534 20.219 1.00 79.19 272 LEU A O 1
ATOM 2181 N N . ALA A 1 273 ? -19.949 12.768 22.302 1.00 70.81 273 ALA A N 1
ATOM 2182 C CA . ALA A 1 273 ? -20.628 11.490 22.094 1.00 70.81 273 ALA A CA 1
ATOM 2183 C C . ALA A 1 273 ? -22.122 11.669 21.754 1.00 70.81 273 ALA A C 1
ATOM 2185 O O . ALA A 1 273 ? -22.611 11.078 20.791 1.00 70.81 273 ALA A O 1
ATOM 2186 N N . LYS A 1 274 ? -22.839 12.531 22.492 1.00 74.12 274 LYS A N 1
ATOM 2187 C CA . LYS A 1 274 ? -24.257 12.852 22.231 1.00 74.12 274 LYS A CA 1
ATOM 2188 C C . LYS A 1 274 ? -24.469 13.561 20.893 1.00 74.12 274 LYS A C 1
ATOM 2190 O O . LYS A 1 274 ? -25.427 13.270 20.182 1.00 74.12 274 LYS A O 1
ATOM 2195 N N . LEU A 1 275 ? -23.567 14.474 20.538 1.00 76.62 275 LEU A N 1
ATOM 2196 C CA . LEU A 1 275 ? -23.663 15.303 19.339 1.00 76.62 275 LEU A CA 1
ATOM 2197 C C . LEU A 1 275 ? -23.045 14.648 18.085 1.00 76.62 275 LEU A C 1
ATOM 2199 O O . LEU A 1 275 ? -23.105 15.266 17.024 1.00 76.62 275 LEU A O 1
ATOM 2203 N N . ARG A 1 276 ? -22.525 13.402 18.145 1.00 71.00 276 ARG A N 1
ATOM 2204 C CA . ARG A 1 276 ? -21.851 12.687 17.023 1.00 71.00 276 ARG A CA 1
ATOM 2205 C C . ARG A 1 276 ? -22.590 12.793 15.681 1.00 71.00 276 ARG A C 1
ATOM 2207 O O . ARG A 1 276 ? -21.941 12.890 14.647 1.00 71.00 276 ARG A O 1
ATOM 2214 N N . LYS A 1 277 ? -23.929 12.791 15.684 1.00 71.38 277 LYS A N 1
ATOM 2215 C CA . LYS A 1 277 ? -24.775 12.846 14.471 1.00 71.38 277 LYS A CA 1
ATOM 2216 C C . LYS A 1 277 ? -25.222 14.262 14.060 1.00 71.38 277 LYS A C 1
ATOM 2218 O O . LYS A 1 277 ? -25.975 14.403 13.100 1.00 71.38 277 LYS A O 1
ATOM 2223 N N . HIS A 1 278 ? -24.784 15.298 14.777 1.00 70.94 278 HIS A N 1
ATOM 2224 C CA . HIS A 1 278 ? -25.265 16.680 14.645 1.00 70.94 278 HIS A CA 1
ATOM 2225 C C . HIS A 1 278 ? -24.153 17.724 14.427 1.00 70.94 278 HIS A C 1
ATOM 2227 O O . HIS A 1 278 ? -24.451 18.807 13.930 1.00 70.94 278 HIS A O 1
ATOM 2233 N N . ILE A 1 279 ? -22.887 17.406 14.728 1.00 72.12 279 ILE A N 1
ATOM 2234 C CA . ILE A 1 279 ? -21.721 18.261 14.433 1.00 72.12 279 ILE A CA 1
ATOM 2235 C C . ILE A 1 279 ? -20.799 17.618 13.386 1.00 72.12 279 ILE A C 1
ATOM 2237 O O . ILE A 1 279 ? -20.435 16.449 13.498 1.00 72.12 279 ILE A O 1
ATOM 2241 N N . GLN A 1 280 ? -20.445 18.379 12.345 1.00 56.81 280 GLN A N 1
ATOM 2242 C CA . GLN A 1 280 ? -19.760 17.860 11.146 1.00 56.81 280 GLN A CA 1
ATOM 2243 C C . GLN A 1 280 ? -18.599 18.734 10.631 1.00 56.81 280 GLN A C 1
ATOM 2245 O O . GLN A 1 280 ? -17.930 18.337 9.683 1.00 56.81 280 GLN A O 1
ATOM 2250 N N . ASN A 1 281 ? -18.354 19.918 11.206 1.00 48.81 281 ASN A N 1
ATOM 2251 C CA . ASN A 1 281 ? -17.275 20.814 10.768 1.00 48.81 281 ASN A CA 1
ATOM 2252 C C . ASN A 1 281 ? -16.828 21.777 11.898 1.00 48.81 281 ASN A C 1
ATOM 2254 O O . ASN A 1 281 ? -17.414 22.856 12.029 1.00 48.81 281 ASN A O 1
ATOM 2258 N N . PRO A 1 282 ? -15.819 21.417 12.716 1.00 58.91 282 PRO A N 1
ATOM 2259 C CA . PRO A 1 282 ? -15.188 20.096 12.792 1.00 58.91 282 PRO A CA 1
ATOM 2260 C C . PRO A 1 282 ? -16.168 19.015 13.272 1.00 58.91 282 PRO A C 1
ATOM 2262 O O . PRO A 1 282 ? -17.180 19.294 13.921 1.00 58.91 282 PRO A O 1
ATOM 2265 N N . SER A 1 283 ? -15.875 17.769 12.923 1.00 69.12 283 SER A N 1
ATOM 2266 C CA . SER A 1 283 ? -16.609 16.588 13.377 1.00 69.12 283 SER A CA 1
ATOM 2267 C C . SER A 1 283 ? -16.358 16.283 14.860 1.00 69.12 283 SER A C 1
ATOM 2269 O O . SER A 1 283 ? -15.375 16.727 15.461 1.00 69.12 283 SER A O 1
ATOM 2271 N N . ALA A 1 284 ? -17.235 15.474 15.463 1.00 67.69 284 ALA A N 1
ATOM 2272 C CA . ALA A 1 284 ? -17.074 15.050 16.854 1.00 67.69 284 ALA A CA 1
ATOM 2273 C C . ALA A 1 284 ? -15.740 14.317 17.107 1.00 67.69 284 ALA A C 1
ATOM 2275 O O . ALA A 1 284 ? -15.117 14.525 18.145 1.00 67.69 284 ALA A O 1
ATOM 2276 N N . SER A 1 285 ? -15.276 13.499 16.157 1.00 61.50 285 SER A N 1
ATOM 2277 C CA . SER A 1 285 ? -14.004 12.769 16.242 1.00 61.50 285 SER A CA 1
ATOM 2278 C C . SER A 1 285 ? -12.787 13.693 16.150 1.00 61.50 285 SER A C 1
ATOM 2280 O O . SER A 1 285 ? -11.849 13.537 16.931 1.00 61.50 285 SER A O 1
ATOM 2282 N N . GLU A 1 286 ? -12.804 14.705 15.278 1.00 64.31 286 GLU A N 1
ATOM 2283 C CA . GLU A 1 286 ? -11.752 15.732 15.242 1.00 64.31 286 GLU A CA 1
ATOM 2284 C C . GLU A 1 286 ? -11.668 16.494 16.571 1.00 64.31 286 GLU A C 1
ATOM 2286 O O . GLU A 1 286 ? -10.574 16.685 17.099 1.00 64.31 286 GLU A O 1
ATOM 2291 N N . LEU A 1 287 ? -12.806 16.859 17.171 1.00 69.81 287 LEU A N 1
ATOM 2292 C CA . LEU A 1 287 ? -12.841 17.510 18.486 1.00 69.81 287 LEU A CA 1
ATOM 2293 C C . LEU A 1 287 ? -12.350 16.602 19.630 1.00 69.81 287 LEU A C 1
ATOM 2295 O O . LEU A 1 287 ? -11.705 1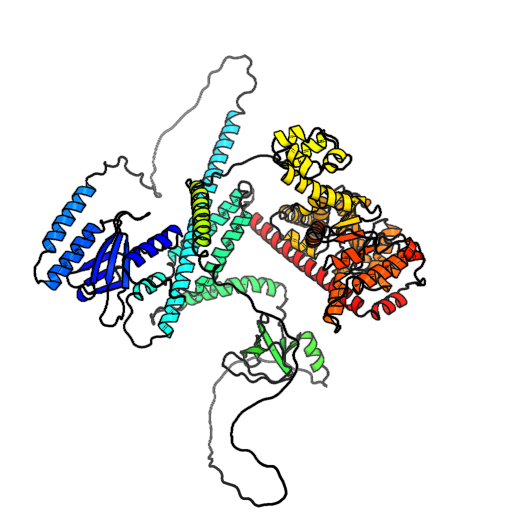7.098 20.552 1.00 69.81 287 LEU A O 1
ATOM 2299 N N . VAL A 1 288 ? -12.553 15.280 19.556 1.00 74.12 288 VAL A N 1
ATOM 2300 C CA . VAL A 1 288 ? -11.900 14.326 20.477 1.00 74.12 288 VAL A CA 1
ATOM 2301 C C . VAL A 1 288 ? -10.375 14.341 20.292 1.00 74.12 288 VAL A C 1
ATOM 2303 O O . VAL A 1 288 ? -9.646 14.396 21.282 1.00 74.12 288 VAL A O 1
ATOM 2306 N N . HIS A 1 289 ? -9.867 14.382 19.055 1.00 69.44 289 HIS A N 1
ATOM 2307 C CA . HIS A 1 289 ? -8.425 14.520 18.813 1.00 69.44 289 HIS A CA 1
ATOM 2308 C C . HIS A 1 289 ? -7.858 15.852 19.335 1.00 69.44 289 HIS A C 1
ATOM 2310 O O . HIS A 1 289 ? -6.768 15.856 19.912 1.00 69.44 289 HIS A O 1
ATOM 2316 N N . PHE A 1 290 ? -8.601 16.959 19.222 1.00 71.06 290 PHE A N 1
ATOM 2317 C CA . PHE A 1 290 ? -8.218 18.241 19.829 1.00 71.06 290 PHE A CA 1
ATOM 2318 C C . PHE A 1 290 ? -8.150 18.191 21.366 1.00 71.06 290 PHE A C 1
ATOM 2320 O O . PHE A 1 290 ? -7.364 18.937 21.943 1.00 71.06 290 PHE A O 1
ATOM 2327 N N . LEU A 1 291 ? -8.887 17.293 22.035 1.00 74.00 291 LEU A N 1
ATOM 2328 C CA . LEU A 1 291 ? -8.823 17.090 23.492 1.00 74.00 291 LEU A CA 1
ATOM 2329 C C . LEU A 1 291 ? -7.643 16.217 23.958 1.00 74.00 291 LEU A C 1
ATOM 2331 O O . LEU A 1 291 ? -7.233 16.321 25.118 1.00 74.00 291 LEU A O 1
ATOM 2335 N N . PHE A 1 292 ? -7.038 15.399 23.089 1.00 73.69 292 PHE A N 1
ATOM 2336 C CA . PHE A 1 292 ? -5.895 14.563 23.486 1.00 73.69 292 PHE A CA 1
ATOM 2337 C C . PHE A 1 292 ? -4.611 15.364 23.750 1.00 73.69 292 PHE A C 1
ATOM 2339 O O . PHE A 1 292 ? -3.883 15.028 24.681 1.00 73.69 292 PHE A O 1
ATOM 2346 N N . GLY A 1 293 ? -4.353 16.454 23.017 1.00 71.38 293 GLY A N 1
ATOM 2347 C CA . GLY A 1 293 ? -3.219 17.354 23.292 1.00 71.38 293 GLY A CA 1
ATOM 2348 C C . GLY A 1 293 ? -3.264 17.990 24.698 1.00 71.38 293 GLY A C 1
ATOM 2349 O O . GLY A 1 293 ? -2.283 17.893 25.441 1.00 71.38 293 GLY A O 1
ATOM 2350 N N . PRO A 1 294 ? -4.400 18.588 25.111 1.00 73.56 294 PRO A N 1
ATOM 2351 C CA . PRO A 1 294 ? -4.688 18.961 26.495 1.00 73.56 294 PRO A CA 1
ATOM 2352 C C . PRO A 1 294 ? -4.431 17.836 27.505 1.00 73.56 294 PRO A C 1
ATOM 2354 O O . PRO A 1 294 ? -3.718 18.054 28.484 1.00 73.56 294 PRO A O 1
ATOM 2357 N N . LEU A 1 295 ? -4.956 16.628 27.267 1.00 71.69 295 LEU A N 1
ATOM 2358 C CA . LEU A 1 295 ? -4.808 15.486 28.179 1.00 71.69 295 LEU A CA 1
ATOM 2359 C C . LEU A 1 295 ? -3.358 14.996 28.311 1.00 71.69 295 LEU A C 1
ATOM 2361 O O . LEU A 1 295 ? -2.916 14.700 29.423 1.00 71.69 295 LEU A O 1
ATOM 2365 N N . GLU A 1 296 ? -2.588 14.956 27.222 1.00 68.75 296 GLU A N 1
ATOM 2366 C CA . GLU A 1 296 ? -1.158 14.631 27.261 1.00 68.75 296 GLU A CA 1
ATOM 2367 C C . GLU A 1 296 ? -0.372 15.696 28.042 1.00 68.75 296 GLU A C 1
ATOM 2369 O O . GLU A 1 296 ? 0.462 15.360 28.891 1.00 68.75 296 GLU A O 1
ATOM 2374 N N . LEU A 1 297 ? -0.685 16.983 27.842 1.00 68.94 297 LEU A N 1
ATOM 2375 C CA . LEU A 1 297 ? -0.063 18.063 28.604 1.00 68.94 297 LEU A CA 1
ATOM 2376 C C . LEU A 1 297 ? -0.393 17.959 30.102 1.00 68.94 297 LEU A C 1
ATOM 2378 O O . LEU A 1 297 ? 0.525 18.046 30.916 1.00 68.94 297 LEU A O 1
ATOM 2382 N N . LEU A 1 298 ? -1.660 17.729 30.466 1.00 67.56 298 LEU A N 1
ATOM 2383 C CA . LEU A 1 298 ? -2.109 17.516 31.850 1.00 67.56 298 LEU A CA 1
ATOM 2384 C C . LEU A 1 298 ? -1.385 16.321 32.494 1.00 67.56 298 LEU A C 1
ATOM 2386 O O . LEU A 1 298 ? -0.835 16.445 33.588 1.00 67.56 298 LEU A O 1
ATOM 2390 N N . SER A 1 299 ? -1.290 15.198 31.778 1.00 62.72 299 SER A N 1
ATOM 2391 C CA . SER A 1 299 ? -0.535 14.010 32.195 1.00 62.72 299 SER A CA 1
ATOM 2392 C C . SER A 1 299 ? 0.947 14.329 32.449 1.00 62.72 299 SER A C 1
ATOM 2394 O O . SER A 1 299 ? 1.481 14.012 33.514 1.00 62.72 299 SER A O 1
ATOM 2396 N N . SER A 1 300 ? 1.598 15.065 31.539 1.00 60.47 300 SER A N 1
ATOM 2397 C CA . SER A 1 300 ? 2.985 15.527 31.712 1.00 60.47 300 SER A CA 1
ATOM 2398 C C . SER A 1 300 ? 3.161 16.520 32.875 1.00 60.47 300 SER A C 1
ATOM 2400 O O . SER A 1 300 ? 4.232 16.588 33.488 1.00 60.47 300 SER A O 1
ATOM 2402 N N . ALA A 1 301 ? 2.108 17.273 33.211 1.00 56.72 301 ALA A N 1
ATOM 2403 C CA . ALA A 1 301 ? 2.104 18.293 34.255 1.00 56.72 301 ALA A CA 1
ATOM 2404 C C . ALA A 1 301 ? 1.876 17.733 35.668 1.00 56.72 301 ALA A C 1
ATOM 2406 O O . ALA A 1 301 ? 2.249 18.400 36.632 1.00 56.72 301 ALA A O 1
ATOM 2407 N N . ASN A 1 302 ? 1.398 16.493 35.832 1.00 49.09 302 ASN A N 1
ATOM 2408 C CA . ASN A 1 302 ? 1.267 15.856 37.155 1.00 49.09 302 ASN A CA 1
ATOM 2409 C C . ASN A 1 302 ? 2.606 15.729 37.923 1.00 49.09 302 ASN A C 1
ATOM 2411 O O . ASN A 1 302 ? 2.617 15.497 39.131 1.00 49.09 302 ASN A O 1
ATOM 2415 N N . GLY A 1 303 ? 3.752 15.938 37.260 1.00 50.03 303 GLY A N 1
ATOM 2416 C CA . GLY A 1 303 ? 5.065 16.065 37.904 1.00 50.03 303 GLY A CA 1
ATOM 2417 C C . GLY A 1 303 ? 5.406 17.448 38.495 1.00 50.03 303 GLY A C 1
ATOM 2418 O O . GLY A 1 303 ? 6.468 17.578 39.109 1.00 50.03 303 GLY A O 1
ATOM 2419 N N . TYR A 1 304 ? 4.575 18.482 38.307 1.00 42.28 304 TYR A N 1
ATOM 2420 C CA . TYR A 1 304 ? 4.858 19.858 38.760 1.00 42.28 304 TYR A CA 1
ATOM 2421 C C . TYR A 1 304 ? 4.578 20.147 40.250 1.00 42.28 304 TYR A C 1
ATOM 2423 O O . TYR A 1 304 ? 5.439 20.784 40.863 1.00 42.28 304 TYR A O 1
ATOM 2431 N N . PRO A 1 305 ? 3.457 19.714 40.871 1.00 38.16 305 PRO A N 1
ATOM 2432 C CA . PRO A 1 305 ? 3.087 20.188 42.213 1.00 38.16 305 PRO A CA 1
ATOM 2433 C C . PRO A 1 305 ? 4.086 19.820 43.323 1.00 38.16 305 PRO A C 1
ATOM 2435 O O . PRO A 1 305 ? 4.390 20.628 44.197 1.00 38.16 305 PRO A O 1
ATOM 2438 N N . TYR A 1 306 ? 4.644 18.607 43.281 1.00 37.72 306 TYR A N 1
ATOM 2439 C CA . TYR A 1 306 ? 5.328 18.009 44.437 1.00 37.72 306 TYR A CA 1
ATOM 2440 C C . TYR A 1 306 ? 6.837 18.267 44.542 1.00 37.72 306 TYR A C 1
ATOM 2442 O O . TYR A 1 306 ? 7.486 17.724 45.437 1.00 37.72 306 TYR A O 1
ATOM 2450 N N . ARG A 1 307 ? 7.442 19.066 43.650 1.00 37.56 307 ARG A N 1
ATOM 2451 C CA . ARG A 1 307 ? 8.916 19.137 43.560 1.00 37.56 307 ARG A CA 1
ATOM 2452 C C . ARG A 1 307 ? 9.604 20.267 44.331 1.00 37.56 307 ARG A C 1
ATOM 2454 O O . ARG A 1 307 ? 10.830 20.259 44.375 1.00 37.56 307 ARG A O 1
ATOM 2461 N N . ASN A 1 308 ? 8.867 21.202 44.940 1.00 32.38 308 ASN A N 1
ATOM 2462 C CA . ASN A 1 308 ? 9.420 22.238 45.830 1.00 32.38 308 ASN A CA 1
ATOM 2463 C C . ASN A 1 308 ? 8.388 22.763 46.853 1.00 32.38 308 ASN A C 1
ATOM 2465 O O . ASN A 1 308 ? 7.802 23.824 46.658 1.00 32.38 308 ASN A O 1
ATOM 2469 N N . SER A 1 309 ? 8.242 22.090 47.996 1.00 31.08 309 SER A N 1
ATOM 2470 C CA . SER A 1 309 ? 7.743 22.723 49.225 1.00 31.08 309 SER A CA 1
ATOM 2471 C C . SER A 1 309 ? 8.587 22.276 50.425 1.00 31.08 309 SER A C 1
ATOM 2473 O O . SER A 1 309 ? 8.826 21.090 50.651 1.00 31.08 309 SER A O 1
ATOM 2475 N N . SER A 1 310 ? 9.113 23.237 51.187 1.00 31.77 310 SER A N 1
ATOM 2476 C CA . SER A 1 310 ? 10.100 22.982 52.251 1.00 31.77 310 SER A CA 1
ATOM 2477 C C . SER A 1 310 ? 9.452 22.611 53.591 1.00 31.77 310 SER A C 1
ATOM 2479 O O . SER A 1 310 ? 9.797 23.181 54.625 1.00 31.77 310 SER A O 1
ATOM 2481 N N . ILE A 1 311 ? 8.517 21.656 53.596 1.00 30.52 311 ILE A N 1
ATOM 2482 C CA . ILE A 1 311 ? 7.788 21.230 54.803 1.00 30.52 311 ILE A CA 1
ATOM 2483 C C . ILE A 1 311 ? 8.241 19.828 55.230 1.00 30.52 311 ILE A C 1
ATOM 2485 O O . ILE A 1 311 ? 7.620 18.811 54.933 1.00 30.52 311 ILE A O 1
ATOM 2489 N N . LYS A 1 312 ? 9.346 19.765 55.983 1.00 33.69 312 LYS A N 1
ATOM 2490 C CA . LYS A 1 312 ? 9.731 18.554 56.726 1.00 33.69 312 LYS A CA 1
ATOM 2491 C C . LYS A 1 312 ? 8.981 18.479 58.060 1.00 33.69 312 LYS A C 1
ATOM 2493 O O . LYS A 1 312 ? 9.515 18.956 59.061 1.00 33.69 312 LYS A O 1
ATOM 2498 N N . ARG A 1 313 ? 7.806 17.834 58.080 1.00 30.72 313 ARG A N 1
ATOM 2499 C CA . ARG A 1 313 ? 7.239 17.026 59.194 1.00 30.72 313 ARG A CA 1
ATOM 2500 C C . ARG A 1 313 ? 5.796 16.612 58.875 1.00 30.72 313 ARG A C 1
ATOM 2502 O O . ARG A 1 313 ? 5.041 17.428 58.369 1.00 30.72 313 ARG A O 1
ATOM 2509 N N . GLY A 1 314 ? 5.409 15.393 59.268 1.00 34.53 314 GLY A N 1
ATOM 2510 C CA . GLY A 1 314 ? 3.993 15.030 59.428 1.00 34.53 314 GLY A CA 1
ATOM 2511 C C . GLY A 1 314 ? 3.274 14.393 58.233 1.00 34.53 314 GLY A C 1
ATOM 2512 O O . GLY A 1 314 ? 2.112 14.709 58.020 1.00 34.53 314 GLY A O 1
ATOM 2513 N N . GLN A 1 315 ? 3.904 13.474 57.493 1.00 28.98 315 GLN A N 1
ATOM 2514 C CA . GLN A 1 315 ? 3.142 12.485 56.713 1.00 28.98 315 GLN A CA 1
ATOM 2515 C C . GLN A 1 315 ? 2.901 11.238 57.574 1.00 28.98 315 GLN A C 1
ATOM 2517 O O . GLN A 1 315 ? 3.860 10.632 58.056 1.00 28.98 315 GLN A O 1
ATOM 2522 N N . THR A 1 316 ? 1.636 10.867 57.778 1.00 37.62 316 THR A N 1
ATOM 2523 C CA . THR A 1 316 ? 1.245 9.552 58.311 1.00 37.62 316 THR A CA 1
ATOM 2524 C C . THR A 1 316 ? 1.273 8.494 57.194 1.00 37.62 316 THR A C 1
ATOM 2526 O O . THR A 1 316 ? 1.208 8.855 56.016 1.00 37.62 316 THR A O 1
ATOM 2529 N N . PRO A 1 317 ? 1.397 7.187 57.509 1.00 36.28 317 PRO A N 1
ATOM 2530 C CA . PRO A 1 317 ? 1.699 6.164 56.494 1.00 36.28 317 PRO A CA 1
ATOM 2531 C C . PRO A 1 317 ? 0.618 5.931 55.422 1.00 36.28 317 PRO A C 1
ATOM 2533 O O . PRO A 1 317 ? 0.912 5.373 54.366 1.00 36.28 317 PRO A O 1
ATOM 2536 N N . GLU A 1 318 ? -0.623 6.347 55.673 1.00 39.31 318 GLU A N 1
ATOM 2537 C CA . GLU A 1 318 ? -1.807 5.905 54.920 1.00 39.31 318 GLU A CA 1
ATOM 2538 C C . GLU A 1 318 ? -1.992 6.619 53.565 1.00 39.31 318 GLU A C 1
ATOM 2540 O O . GLU A 1 318 ? -2.519 6.029 52.623 1.00 39.31 318 GLU A O 1
ATOM 2545 N N . GLN A 1 319 ? -1.506 7.857 53.398 1.00 38.47 319 GLN A N 1
ATOM 2546 C CA . GLN A 1 319 ? -1.659 8.578 52.120 1.00 38.47 319 GLN A CA 1
ATOM 2547 C C . GLN A 1 319 ? -0.696 8.090 51.026 1.00 38.47 319 GLN A C 1
ATOM 2549 O O . GLN A 1 319 ? -1.078 8.023 49.857 1.00 38.47 319 GLN A O 1
ATOM 2554 N N . THR A 1 320 ? 0.520 7.667 51.386 1.00 39.00 320 THR A N 1
ATOM 2555 C CA . THR A 1 320 ? 1.421 6.971 50.447 1.00 39.00 320 THR A CA 1
ATOM 2556 C C . THR A 1 320 ? 0.793 5.656 49.985 1.00 39.00 320 THR A C 1
ATOM 2558 O O . THR A 1 320 ? 0.860 5.307 48.807 1.00 39.00 320 THR A O 1
ATOM 2561 N N . GLN A 1 321 ? 0.114 4.965 50.907 1.00 39.28 321 GLN A N 1
ATOM 2562 C CA . GLN A 1 321 ? -0.554 3.697 50.648 1.00 39.28 321 GLN A CA 1
ATOM 2563 C C . GLN A 1 321 ? -1.682 3.834 49.615 1.00 39.28 321 GLN A C 1
ATOM 2565 O O . GLN A 1 321 ? -1.835 2.936 48.801 1.00 39.28 321 GLN A O 1
ATOM 2570 N N . ALA A 1 322 ? -2.401 4.961 49.562 1.00 37.38 322 ALA A N 1
ATOM 2571 C CA . ALA A 1 322 ? -3.421 5.213 48.537 1.00 37.38 322 ALA A CA 1
ATOM 2572 C C . ALA A 1 322 ? -2.832 5.404 47.123 1.00 37.38 322 ALA A C 1
ATOM 2574 O O . ALA A 1 322 ? -3.351 4.850 46.155 1.00 37.38 322 ALA A O 1
ATOM 2575 N N . VAL A 1 323 ? -1.727 6.147 46.984 1.00 37.16 323 VAL A N 1
ATOM 2576 C CA . VAL A 1 323 ? -1.087 6.388 45.673 1.00 37.16 323 VAL A CA 1
ATOM 2577 C C . VAL A 1 323 ? -0.404 5.125 45.150 1.00 37.16 323 VAL A C 1
ATOM 2579 O O . VAL A 1 323 ? -0.504 4.813 43.961 1.00 37.16 323 VAL A O 1
ATOM 2582 N N . ASP A 1 324 ? 0.255 4.365 46.023 1.00 37.91 324 ASP A N 1
ATOM 2583 C CA . ASP A 1 324 ? 0.842 3.088 45.627 1.00 37.91 324 ASP A CA 1
ATOM 2584 C C . ASP A 1 324 ? -0.222 1.988 45.475 1.00 37.91 324 ASP A C 1
ATOM 2586 O O . ASP A 1 324 ? -0.052 1.142 44.604 1.00 37.91 324 ASP A O 1
ATOM 2590 N N . ALA A 1 325 ? -1.369 2.046 46.167 1.00 37.12 325 ALA A N 1
ATOM 2591 C CA . ALA A 1 325 ? -2.532 1.201 45.869 1.00 37.12 325 ALA A CA 1
ATOM 2592 C C . ALA A 1 325 ? -3.211 1.563 44.539 1.00 37.12 325 ALA A C 1
ATOM 2594 O O . ALA A 1 325 ? -3.721 0.667 43.877 1.00 37.12 325 ALA A O 1
ATOM 2595 N N . PHE A 1 326 ? -3.180 2.820 44.083 1.00 33.88 326 PHE A N 1
ATOM 2596 C CA . PHE A 1 326 ? -3.663 3.170 42.741 1.00 33.88 326 PHE A CA 1
ATOM 2597 C C . PHE A 1 326 ? -2.719 2.635 41.651 1.00 33.88 326 PHE A C 1
ATOM 2599 O O . PHE A 1 326 ? -3.165 1.987 40.705 1.00 33.88 326 PHE A O 1
ATOM 2606 N N . LYS A 1 327 ? -1.396 2.797 41.819 1.00 35.34 327 LYS A N 1
ATOM 2607 C CA . LYS A 1 327 ? -0.396 2.198 40.912 1.00 35.34 327 LYS A CA 1
ATOM 2608 C C . LYS A 1 327 ? -0.448 0.671 40.918 1.00 35.34 327 LYS A C 1
ATOM 2610 O O . LYS A 1 327 ? -0.386 0.061 39.852 1.00 35.34 327 LYS A O 1
ATOM 2615 N N . GLN A 1 328 ? -0.563 0.053 42.095 1.00 36.31 328 GLN A N 1
ATOM 2616 C CA . GLN A 1 328 ? -0.710 -1.395 42.223 1.00 36.31 328 GLN A CA 1
ATOM 2617 C C . GLN A 1 328 ? -2.067 -1.855 41.703 1.00 36.31 328 GLN A C 1
ATOM 2619 O O . GLN A 1 328 ? -2.098 -2.885 41.061 1.00 36.31 328 GLN A O 1
ATOM 2624 N N . GLY A 1 329 ? -3.153 -1.103 41.876 1.00 34.16 329 GLY A N 1
ATOM 2625 C CA . GLY A 1 329 ? -4.471 -1.434 41.333 1.00 34.16 329 GLY A CA 1
ATOM 2626 C C . GLY A 1 329 ? -4.468 -1.475 39.807 1.00 34.16 329 GLY A C 1
ATOM 2627 O O . GLY A 1 329 ? -4.825 -2.495 39.224 1.00 34.16 329 GLY A O 1
ATOM 2628 N N . VAL A 1 330 ? -3.966 -0.421 39.154 1.00 34.91 330 VAL A N 1
ATOM 2629 C CA . VAL A 1 330 ? -3.832 -0.378 37.686 1.00 34.91 330 VAL A CA 1
ATOM 2630 C C . VAL A 1 330 ? -2.874 -1.470 37.186 1.00 34.91 330 VAL A C 1
ATOM 2632 O O . VAL A 1 330 ? -3.200 -2.188 36.245 1.00 34.91 330 VAL A O 1
ATOM 2635 N N . THR A 1 331 ? -1.727 -1.673 37.845 1.00 34.44 331 THR A N 1
ATOM 2636 C CA . THR A 1 331 ? -0.756 -2.711 37.436 1.00 34.44 331 THR A CA 1
ATOM 2637 C C . THR A 1 331 ? -1.243 -4.140 37.723 1.00 34.44 331 THR A C 1
ATOM 2639 O O . THR A 1 331 ? -0.987 -5.040 36.933 1.00 34.44 331 THR A O 1
ATOM 2642 N N . GLN A 1 332 ? -1.963 -4.382 38.823 1.00 32.44 332 GLN A N 1
ATOM 2643 C CA . GLN A 1 332 ? -2.484 -5.705 39.194 1.00 32.44 332 GLN A CA 1
ATOM 2644 C C . GLN A 1 332 ? -3.758 -6.063 38.438 1.00 32.44 332 GLN A C 1
ATOM 2646 O O . GLN A 1 332 ? -3.961 -7.246 38.194 1.00 32.44 332 GLN A O 1
ATOM 2651 N N . HIS A 1 333 ? -4.606 -5.109 38.044 1.00 35.59 333 HIS A N 1
ATOM 2652 C CA . HIS A 1 333 ? -5.765 -5.449 37.214 1.00 35.59 333 HIS A CA 1
ATOM 2653 C C . HIS A 1 333 ? -5.328 -5.876 35.806 1.00 35.59 333 HIS A C 1
ATOM 2655 O O . HIS A 1 333 ? -5.894 -6.819 35.257 1.00 35.59 333 HIS A O 1
ATOM 2661 N N . VAL A 1 334 ? -4.261 -5.262 35.277 1.00 35.19 334 VAL A N 1
ATOM 2662 C CA . VAL A 1 334 ? -3.563 -5.739 34.075 1.00 35.19 334 VAL A CA 1
ATOM 2663 C C . VAL A 1 334 ? -2.899 -7.097 34.341 1.00 35.19 334 VAL A C 1
ATOM 2665 O O . VAL A 1 334 ? -3.215 -8.073 33.664 1.00 35.19 334 VAL A O 1
ATOM 2668 N N . ASN A 1 335 ? -2.030 -7.212 35.353 1.00 33.56 335 ASN A N 1
ATOM 2669 C CA . ASN A 1 335 ? -1.265 -8.445 35.581 1.00 33.56 335 ASN A CA 1
ATOM 2670 C C . ASN A 1 335 ? -2.125 -9.657 35.972 1.00 33.56 335 ASN A C 1
ATOM 2672 O O . ASN A 1 335 ? -1.777 -10.763 35.576 1.00 33.56 335 ASN A O 1
ATOM 2676 N N . ARG A 1 336 ? -3.252 -9.497 36.680 1.00 33.59 336 ARG A N 1
ATOM 2677 C CA . ARG A 1 336 ? -4.143 -10.626 37.013 1.00 33.59 336 ARG A CA 1
ATOM 2678 C C . ARG A 1 336 ? -4.769 -11.260 35.775 1.00 33.59 336 ARG A C 1
ATOM 2680 O O . ARG A 1 336 ? -4.932 -12.476 35.760 1.00 33.59 336 ARG A O 1
ATOM 2687 N N . ASN A 1 337 ? -5.052 -10.479 34.731 1.00 34.09 337 ASN A N 1
ATOM 2688 C CA . ASN A 1 337 ? -5.530 -11.027 33.461 1.00 34.09 337 ASN A CA 1
ATOM 2689 C C . ASN A 1 337 ? -4.422 -11.819 32.735 1.00 34.09 337 ASN A C 1
ATOM 2691 O O . ASN A 1 337 ? -4.720 -12.838 32.118 1.00 34.09 337 ASN A O 1
ATOM 2695 N N . PHE A 1 338 ? -3.150 -11.419 32.868 1.00 33.41 338 PHE A N 1
ATOM 2696 C CA . PHE A 1 338 ? -2.007 -12.176 32.332 1.00 33.41 338 PHE A CA 1
ATOM 2697 C C . PHE A 1 338 ? -1.676 -13.439 33.148 1.00 33.41 338 PHE A C 1
ATOM 2699 O O . PHE A 1 338 ? -1.458 -14.504 32.571 1.00 33.41 338 PHE A O 1
ATOM 2706 N N . GLU A 1 339 ? -1.676 -13.365 34.482 1.00 33.75 339 GLU A N 1
ATOM 2707 C CA . GLU A 1 339 ? -1.392 -14.515 35.356 1.00 33.75 339 GLU A CA 1
ATOM 2708 C C . GLU A 1 339 ? -2.498 -15.580 35.285 1.00 33.75 339 GLU A C 1
ATOM 2710 O O . GLU A 1 339 ? -2.192 -16.772 35.298 1.00 33.75 339 GLU A O 1
ATOM 2715 N N . ALA A 1 340 ? -3.763 -15.183 35.093 1.00 40.50 340 ALA A N 1
ATOM 2716 C CA . ALA A 1 340 ? -4.871 -16.106 34.829 1.00 40.50 340 ALA A CA 1
ATOM 2717 C C . ALA A 1 340 ? -4.774 -16.834 33.468 1.00 40.50 340 ALA A C 1
ATOM 2719 O O . ALA A 1 340 ? -5.491 -17.810 33.253 1.00 40.50 340 ALA A O 1
ATOM 2720 N N . GLN A 1 341 ? -3.898 -16.382 32.562 1.00 39.75 341 GLN A N 1
ATOM 2721 C CA . GLN A 1 341 ? -3.674 -16.968 31.231 1.00 39.75 341 GLN A CA 1
ATOM 2722 C C . GLN A 1 341 ? -2.276 -17.599 31.064 1.00 39.75 341 GLN A C 1
ATOM 2724 O O . GLN A 1 341 ? -1.959 -18.128 30.001 1.00 39.75 341 GLN A O 1
ATOM 2729 N N . GLY A 1 342 ? -1.439 -17.591 32.109 1.00 37.81 342 GLY A N 1
ATOM 2730 C CA . GLY A 1 342 ? -0.194 -18.366 32.159 1.00 37.81 342 GLY A CA 1
ATOM 2731 C C . GLY A 1 342 ? 0.942 -17.905 31.234 1.00 37.81 342 GLY A C 1
ATOM 2732 O O . GLY A 1 342 ? 1.891 -18.664 31.040 1.00 37.81 342 GLY A O 1
ATOM 2733 N N . MET A 1 343 ? 0.890 -16.690 30.674 1.00 35.12 343 MET A N 1
ATOM 2734 C CA . MET A 1 343 ? 1.939 -16.161 29.788 1.00 35.12 343 MET A CA 1
ATOM 2735 C C . MET A 1 343 ? 2.700 -14.987 30.412 1.00 35.12 343 MET A C 1
ATOM 2737 O O . MET A 1 343 ? 2.154 -13.905 30.624 1.00 35.12 343 MET A O 1
ATOM 2741 N N . ALA A 1 344 ? 3.998 -15.186 30.656 1.00 34.91 344 ALA A N 1
ATOM 2742 C CA . ALA A 1 344 ? 4.908 -14.130 31.090 1.00 34.91 344 ALA A CA 1
ATOM 2743 C C . ALA A 1 344 ? 5.392 -13.274 29.904 1.00 34.91 344 ALA A C 1
ATOM 2745 O O . ALA A 1 344 ? 5.654 -13.784 28.814 1.00 34.91 344 ALA A O 1
ATOM 2746 N N . LEU A 1 345 ? 5.572 -11.968 30.131 1.00 40.38 345 LEU A N 1
ATOM 2747 C CA . LEU A 1 345 ? 6.125 -11.046 29.133 1.00 40.38 345 LEU A CA 1
ATOM 2748 C C . LEU A 1 345 ? 7.563 -11.449 28.732 1.00 40.38 345 LEU A C 1
ATOM 2750 O O . LEU A 1 345 ? 8.411 -11.614 29.615 1.00 40.38 345 LEU A O 1
ATOM 2754 N N . PRO A 1 346 ? 7.885 -11.557 27.426 1.00 50.16 346 PRO A N 1
ATOM 2755 C CA . PRO A 1 346 ? 9.211 -11.965 26.975 1.00 50.16 346 PRO A CA 1
ATOM 2756 C C . PRO A 1 346 ? 10.248 -10.864 27.242 1.00 50.16 346 PRO A C 1
ATOM 2758 O O . PRO A 1 346 ? 10.265 -9.820 26.584 1.00 50.16 346 PRO A O 1
ATOM 2761 N N . LYS A 1 347 ? 11.142 -11.108 28.205 1.00 66.44 347 LYS A N 1
ATOM 2762 C CA . LYS A 1 347 ? 12.277 -10.225 28.505 1.00 66.44 347 LYS A CA 1
ATOM 2763 C C . LYS A 1 347 ? 13.255 -10.182 27.325 1.00 66.44 347 LYS A C 1
ATOM 2765 O O . LYS A 1 347 ? 13.721 -11.218 26.854 1.00 66.44 347 LYS A O 1
ATOM 2770 N N . LYS A 1 348 ? 13.599 -8.971 26.879 1.00 80.44 348 LYS A N 1
ATOM 2771 C CA . LYS A 1 348 ? 14.671 -8.724 25.903 1.00 80.44 348 LYS A CA 1
ATOM 2772 C C . LYS A 1 348 ? 16.027 -8.719 26.605 1.00 80.44 348 LYS A C 1
ATOM 2774 O O . LYS A 1 348 ? 16.197 -8.020 27.606 1.00 80.44 348 LYS A O 1
ATOM 2779 N N . TYR A 1 349 ? 17.007 -9.398 26.018 1.00 86.38 349 TYR A N 1
ATOM 2780 C CA . TYR A 1 349 ? 18.395 -9.358 26.465 1.00 86.38 349 TYR A CA 1
ATOM 2781 C C . TYR A 1 349 ? 19.305 -8.792 25.374 1.00 86.38 349 TYR A C 1
ATOM 2783 O O . TYR A 1 349 ? 19.001 -8.866 24.182 1.00 86.38 349 TYR A O 1
ATOM 2791 N N . ALA A 1 350 ? 20.424 -8.208 25.791 1.00 88.19 350 ALA A N 1
ATOM 2792 C CA . ALA A 1 350 ? 21.474 -7.735 24.903 1.00 88.19 350 ALA A CA 1
ATOM 2793 C C . ALA A 1 350 ? 22.827 -8.313 25.328 1.00 88.19 350 ALA A C 1
ATOM 2795 O O . ALA A 1 350 ? 23.167 -8.281 26.513 1.00 88.19 350 ALA A O 1
ATOM 2796 N N . LYS A 1 351 ? 23.591 -8.825 24.361 1.00 89.75 351 LYS A N 1
ATOM 2797 C CA . LYS A 1 351 ? 24.959 -9.316 24.537 1.00 89.75 351 LYS A CA 1
ATOM 2798 C C . LYS A 1 351 ? 25.961 -8.263 24.071 1.00 89.75 351 LYS A C 1
ATOM 2800 O O . LYS A 1 351 ? 25.794 -7.690 23.000 1.00 89.75 351 LYS A O 1
ATOM 2805 N N . ILE A 1 352 ? 27.013 -8.020 24.842 1.00 91.19 352 ILE A N 1
ATOM 2806 C CA . ILE A 1 352 ? 28.028 -7.004 24.540 1.00 91.19 352 ILE A CA 1
ATOM 2807 C C . ILE A 1 352 ? 29.127 -7.558 23.617 1.00 91.19 352 ILE A C 1
ATOM 2809 O O . ILE A 1 352 ? 29.687 -8.626 23.858 1.00 91.19 352 ILE A O 1
ATOM 2813 N N . ARG A 1 353 ? 29.467 -6.813 22.558 1.00 77.75 353 ARG A N 1
ATOM 2814 C CA . ARG A 1 353 ? 30.501 -7.157 21.560 1.00 77.75 353 ARG A CA 1
ATOM 2815 C C . ARG A 1 353 ? 31.918 -6.728 21.952 1.00 77.75 353 ARG A C 1
ATOM 2817 O O . ARG A 1 353 ? 32.879 -7.356 21.508 1.00 77.75 353 ARG A O 1
ATOM 2824 N N . TYR A 1 354 ? 32.048 -5.654 22.733 1.00 79.06 354 TYR A N 1
ATOM 2825 C CA . TYR A 1 354 ? 33.318 -4.999 23.068 1.00 79.06 354 TYR A CA 1
ATOM 2826 C C . TYR A 1 354 ? 33.259 -4.378 24.467 1.00 79.06 354 TYR A C 1
ATOM 2828 O O . TYR A 1 354 ? 32.212 -3.864 24.852 1.00 79.06 354 TYR A O 1
ATOM 2836 N N . ASP A 1 355 ? 34.383 -4.366 25.185 1.00 83.62 355 ASP A N 1
ATOM 2837 C CA . ASP A 1 355 ? 34.484 -3.711 26.493 1.00 83.62 355 ASP A CA 1
ATOM 2838 C C . ASP A 1 355 ? 34.168 -2.209 26.395 1.00 83.62 355 ASP A C 1
ATOM 2840 O O . ASP A 1 355 ? 34.627 -1.514 25.482 1.00 83.62 355 ASP A O 1
ATOM 2844 N N . PHE A 1 356 ? 33.420 -1.687 27.365 1.00 89.00 356 PHE A N 1
ATOM 2845 C CA . PHE A 1 356 ? 33.070 -0.273 27.442 1.00 89.00 356 PHE A CA 1
ATOM 2846 C C . PHE A 1 356 ? 33.067 0.211 28.892 1.00 89.00 356 PHE A C 1
ATOM 2848 O O . PHE A 1 356 ? 32.299 -0.259 29.726 1.00 89.00 356 PHE A O 1
ATOM 2855 N N . THR A 1 357 ? 33.919 1.192 29.184 1.00 89.88 357 THR A N 1
ATOM 2856 C CA . THR A 1 357 ? 34.039 1.801 30.515 1.00 89.88 357 THR A CA 1
ATOM 2857 C C . THR A 1 357 ? 33.215 3.082 30.584 1.00 89.88 357 THR A C 1
ATOM 2859 O O . THR A 1 357 ? 33.444 4.007 29.802 1.00 89.88 357 THR A O 1
ATOM 2862 N N . ALA A 1 358 ? 32.305 3.170 31.556 1.00 86.38 358 ALA A N 1
ATOM 2863 C CA . ALA A 1 358 ? 31.496 4.358 31.800 1.00 86.38 358 ALA A CA 1
ATOM 2864 C C . ALA A 1 358 ? 32.355 5.595 32.098 1.00 86.38 358 ALA A C 1
ATOM 2866 O O . ALA A 1 358 ? 33.247 5.575 32.948 1.00 86.38 358 ALA A O 1
ATOM 2867 N N . ARG A 1 359 ? 32.045 6.709 31.430 1.00 81.75 359 ARG A N 1
ATOM 2868 C CA . ARG A 1 359 ? 32.771 7.988 31.552 1.00 81.75 359 ARG A CA 1
ATOM 2869 C C . ARG A 1 359 ? 32.045 8.995 32.446 1.00 81.75 359 ARG A C 1
ATOM 2871 O O . ARG A 1 359 ? 32.576 10.062 32.738 1.00 81.75 359 ARG A O 1
ATOM 2878 N N . ASN A 1 360 ? 30.814 8.685 32.849 1.00 83.69 360 ASN A N 1
ATOM 2879 C CA . ASN A 1 360 ? 29.987 9.463 33.769 1.00 83.69 360 ASN A CA 1
ATOM 2880 C C . ASN A 1 360 ? 28.933 8.558 34.434 1.00 83.69 360 ASN A C 1
ATOM 2882 O O . ASN A 1 360 ? 28.678 7.457 33.959 1.00 83.69 360 ASN A O 1
ATOM 2886 N N . ALA A 1 361 ? 28.288 9.044 35.498 1.00 74.81 361 ALA A N 1
ATOM 2887 C CA . ALA A 1 361 ? 27.363 8.265 36.330 1.00 74.81 361 ALA A CA 1
ATOM 2888 C C . ALA A 1 361 ? 26.041 7.823 35.656 1.00 74.81 361 ALA A C 1
ATOM 2890 O O . ALA A 1 361 ? 25.253 7.136 36.298 1.00 74.81 361 ALA A O 1
ATOM 2891 N N . ASN A 1 362 ? 25.783 8.208 34.399 1.00 81.25 362 ASN A N 1
ATOM 2892 C CA . ASN A 1 362 ? 24.644 7.705 33.622 1.00 81.25 362 ASN A CA 1
ATOM 2893 C C . ASN A 1 362 ? 25.044 6.579 32.650 1.00 81.25 362 ASN A C 1
ATOM 2895 O O . ASN A 1 362 ? 24.167 5.893 32.131 1.00 81.25 362 ASN A O 1
ATOM 2899 N N . GLU A 1 363 ? 26.335 6.408 32.357 1.00 88.31 363 GLU A N 1
ATOM 2900 C CA . GLU A 1 363 ? 26.847 5.329 31.506 1.00 88.31 363 GLU A CA 1
ATOM 2901 C C . GLU A 1 363 ? 27.066 4.061 32.348 1.00 88.31 363 GLU A C 1
ATOM 2903 O O . GLU A 1 363 ? 27.415 4.151 33.526 1.00 88.31 363 GLU A O 1
ATOM 2908 N N . LEU A 1 364 ? 26.868 2.879 31.761 1.00 89.12 364 LEU A N 1
ATOM 2909 C CA . LEU A 1 364 ? 27.126 1.596 32.424 1.00 89.12 364 LEU A CA 1
ATOM 2910 C C . LEU A 1 364 ? 28.462 1.022 31.942 1.00 89.12 364 LEU A C 1
ATOM 2912 O O . LEU A 1 364 ? 28.663 0.894 30.738 1.00 89.12 364 LEU A O 1
ATOM 2916 N N . SER A 1 365 ? 29.359 0.664 32.865 1.00 89.00 365 SER A N 1
ATOM 2917 C CA . SER A 1 365 ? 30.555 -0.109 32.510 1.00 89.00 365 SER A CA 1
ATOM 2918 C C . SER A 1 365 ? 30.157 -1.556 32.247 1.00 89.00 365 SER A C 1
ATOM 2920 O O . SER A 1 365 ? 29.492 -2.158 33.091 1.00 89.00 365 SER A O 1
ATOM 2922 N N . VAL A 1 366 ? 30.569 -2.095 31.103 1.00 89.25 366 VAL A N 1
ATOM 2923 C CA . VAL A 1 366 ? 30.237 -3.447 30.641 1.00 89.25 366 VAL A CA 1
ATOM 2924 C C . VAL A 1 366 ? 31.449 -4.102 29.983 1.00 89.25 366 VAL A C 1
ATOM 2926 O O . VAL A 1 366 ? 32.288 -3.422 29.384 1.00 89.25 366 VAL A O 1
ATOM 2929 N N . LEU A 1 367 ? 31.543 -5.421 30.091 1.00 86.25 367 LEU A N 1
ATOM 2930 C CA . LEU A 1 367 ? 32.597 -6.229 29.480 1.00 86.25 367 LEU A CA 1
ATOM 2931 C C . LEU A 1 367 ? 32.075 -6.975 28.254 1.00 86.25 367 LEU A C 1
ATOM 2933 O O . LEU A 1 367 ? 30.887 -7.279 28.128 1.00 86.25 367 LEU A O 1
ATOM 2937 N N . LYS A 1 368 ? 32.985 -7.298 27.338 1.00 81.06 368 LYS A N 1
ATOM 2938 C CA . LYS A 1 368 ? 32.698 -8.144 26.186 1.00 81.06 368 LYS A CA 1
ATOM 2939 C C . LYS A 1 368 ? 32.113 -9.494 26.628 1.00 81.06 368 LYS A C 1
ATOM 2941 O O . LYS A 1 368 ? 32.514 -10.075 27.630 1.00 81.06 368 LYS A O 1
ATOM 2946 N N . ASP A 1 369 ? 31.171 -9.989 25.827 1.00 80.06 369 ASP A N 1
ATOM 2947 C CA . ASP A 1 369 ? 30.412 -11.224 26.014 1.00 80.06 369 ASP A CA 1
ATOM 2948 C C . ASP A 1 369 ? 29.455 -11.235 27.235 1.00 80.06 369 ASP A C 1
ATOM 2950 O O . ASP A 1 369 ? 28.718 -12.209 27.405 1.00 80.06 369 ASP A O 1
ATOM 2954 N N . GLU A 1 370 ? 29.348 -10.148 28.021 1.00 87.12 370 GLU A N 1
ATOM 2955 C CA . GLU A 1 370 ? 28.290 -9.995 29.036 1.00 87.12 370 GLU A CA 1
ATOM 2956 C C . GLU A 1 370 ? 26.887 -9.948 28.415 1.00 87.12 370 GLU A C 1
ATOM 2958 O O . GLU A 1 370 ? 26.695 -9.423 27.318 1.00 87.12 370 GLU A O 1
ATOM 2963 N N . ILE A 1 371 ? 25.892 -10.454 29.154 1.00 84.88 371 ILE A N 1
ATOM 2964 C CA . ILE A 1 371 ? 24.470 -10.408 28.785 1.00 84.88 371 ILE A CA 1
ATOM 2965 C C . ILE A 1 371 ? 23.680 -9.652 29.855 1.00 84.88 371 ILE A C 1
ATOM 2967 O O . ILE A 1 371 ? 23.789 -9.952 31.050 1.00 84.88 371 ILE A O 1
ATOM 2971 N N . LEU A 1 372 ? 22.888 -8.684 29.393 1.00 87.50 372 LEU A N 1
ATOM 2972 C CA . LEU A 1 372 ? 22.225 -7.641 30.175 1.00 87.50 372 LEU A CA 1
ATOM 2973 C C . LEU A 1 372 ? 20.739 -7.558 29.787 1.00 87.50 372 LEU A C 1
ATOM 2975 O O . LEU A 1 372 ? 20.384 -7.829 28.640 1.00 87.50 372 LEU A O 1
ATOM 2979 N N . GLU A 1 373 ? 19.863 -7.176 30.717 1.00 89.31 373 GLU A N 1
ATOM 2980 C CA . GLU A 1 373 ? 18.424 -7.013 30.443 1.00 89.31 373 GLU A CA 1
ATOM 2981 C C . GLU A 1 373 ? 18.147 -5.620 29.843 1.00 89.31 373 GLU A C 1
ATOM 2983 O O . GLU A 1 373 ? 18.675 -4.612 30.320 1.00 89.31 373 GLU A O 1
ATOM 2988 N N . VAL A 1 374 ? 17.350 -5.548 28.771 1.00 88.75 374 VAL A N 1
ATOM 2989 C CA . VAL A 1 374 ? 17.103 -4.303 28.018 1.00 88.75 374 VAL A CA 1
ATOM 2990 C C . VAL A 1 374 ? 15.906 -3.551 28.604 1.00 88.75 374 VAL A C 1
ATOM 2992 O O . VAL A 1 374 ? 14.783 -4.046 28.553 1.00 88.75 374 VAL A O 1
ATOM 2995 N N . LEU A 1 375 ? 16.134 -2.335 29.114 1.00 83.50 375 LEU A N 1
ATOM 2996 C CA . LEU A 1 375 ? 15.093 -1.482 29.706 1.00 83.50 375 LEU A CA 1
ATOM 2997 C C . LEU A 1 375 ? 14.567 -0.400 28.747 1.00 83.50 375 LEU A C 1
ATOM 2999 O O . LEU A 1 375 ? 13.383 -0.082 28.776 1.00 83.50 375 LEU A O 1
ATOM 3003 N N . GLU A 1 376 ? 15.435 0.193 27.920 1.00 82.38 376 GLU A N 1
ATOM 3004 C CA . GLU A 1 376 ? 15.054 1.171 26.884 1.00 82.38 376 GLU A CA 1
ATOM 3005 C C . GLU A 1 376 ? 15.924 0.966 25.631 1.00 82.38 376 GLU A C 1
ATOM 3007 O O . GLU A 1 376 ? 17.144 1.112 25.709 1.00 82.38 376 GLU A O 1
ATOM 3012 N N . ASP A 1 377 ? 15.307 0.673 24.481 1.00 83.50 377 ASP A N 1
ATOM 3013 C CA . ASP A 1 377 ? 15.959 0.458 23.172 1.00 83.50 377 ASP A CA 1
ATOM 3014 C C . ASP A 1 377 ? 15.669 1.570 22.136 1.00 83.50 377 ASP A C 1
ATOM 3016 O O . ASP A 1 377 ? 16.228 1.590 21.040 1.00 83.50 377 ASP A O 1
ATOM 3020 N N . ASN A 1 378 ? 14.837 2.554 22.489 1.00 67.69 378 ASN A N 1
ATOM 3021 C CA . ASN A 1 378 ? 14.310 3.583 21.582 1.00 67.69 378 ASN A CA 1
ATOM 3022 C C . ASN A 1 378 ? 15.284 4.727 21.201 1.00 67.69 378 ASN A C 1
ATOM 3024 O O . ASN A 1 378 ? 14.850 5.759 20.684 1.00 67.69 378 ASN A O 1
ATOM 3028 N N . LYS A 1 379 ? 16.589 4.582 21.465 1.00 76.81 379 LYS A N 1
ATOM 3029 C CA . LYS A 1 379 ? 17.626 5.627 21.316 1.00 76.81 379 LYS A CA 1
ATOM 3030 C C . LYS A 1 379 ? 18.939 5.034 20.786 1.00 76.81 379 LYS A C 1
ATOM 3032 O O . LYS A 1 379 ? 19.155 3.832 20.818 1.00 76.81 379 LYS A O 1
ATOM 3037 N N . GLN A 1 380 ? 19.871 5.897 20.374 1.00 81.81 380 GLN A N 1
ATOM 3038 C CA . GLN A 1 380 ? 21.257 5.514 20.025 1.00 81.81 380 GLN A CA 1
ATOM 3039 C C . GLN A 1 380 ? 22.088 5.019 21.232 1.00 81.81 380 GLN A C 1
ATOM 3041 O O . GLN A 1 380 ? 23.162 4.445 21.064 1.00 81.81 380 GLN A O 1
ATOM 3046 N N . TRP A 1 381 ? 21.598 5.248 22.449 1.00 86.38 381 TRP A N 1
ATOM 3047 C CA . TRP A 1 381 ? 22.158 4.726 23.692 1.00 86.38 381 TRP A CA 1
ATOM 3048 C C . TRP A 1 381 ? 21.065 3.930 24.391 1.00 86.38 381 TRP A C 1
ATOM 3050 O O . TRP A 1 381 ? 20.024 4.489 24.738 1.00 86.38 381 TRP A O 1
ATOM 3060 N N . TRP A 1 382 ? 21.292 2.632 24.557 1.00 90.25 382 TRP A N 1
ATOM 3061 C CA . TRP A 1 382 ? 20.339 1.711 25.163 1.00 90.25 382 TRP A CA 1
ATOM 3062 C C . TRP A 1 382 ? 20.541 1.688 26.666 1.00 90.25 382 TRP A C 1
ATOM 3064 O O . TRP A 1 382 ? 21.672 1.723 27.147 1.00 90.25 382 TRP A O 1
ATOM 3074 N N . LYS A 1 383 ? 19.446 1.631 27.417 1.00 89.00 383 LYS A N 1
ATOM 3075 C CA . LYS A 1 383 ? 19.493 1.520 28.873 1.00 89.00 383 LYS A CA 1
ATOM 3076 C C . LYS A 1 383 ? 19.436 0.049 29.240 1.00 89.00 383 LYS A C 1
ATOM 3078 O O . LYS A 1 383 ? 18.416 -0.603 29.015 1.00 89.00 383 LYS A O 1
ATOM 3083 N N . LEU A 1 384 ? 20.534 -0.458 29.778 1.00 90.69 384 LEU A N 1
ATOM 3084 C CA . LEU A 1 384 ? 20.704 -1.863 30.125 1.00 90.69 384 LEU A CA 1
ATOM 3085 C C . LEU A 1 384 ? 20.779 -2.021 31.644 1.00 90.69 384 LEU A C 1
ATOM 3087 O O . LEU A 1 384 ? 21.237 -1.115 32.343 1.00 90.69 384 LEU A O 1
ATOM 3091 N N . LEU A 1 385 ? 20.327 -3.170 32.138 1.00 88.56 385 LEU A N 1
ATOM 3092 C CA . LEU A 1 385 ? 20.404 -3.589 33.534 1.00 88.56 385 LEU A CA 1
ATOM 3093 C C . LEU A 1 385 ? 21.401 -4.746 33.654 1.00 88.56 385 LEU A C 1
ATOM 3095 O O . LEU A 1 385 ? 21.242 -5.775 32.992 1.00 88.56 385 LEU A O 1
ATOM 3099 N N . ASN A 1 386 ? 22.422 -4.588 34.498 1.00 84.81 386 ASN A N 1
ATOM 3100 C CA . ASN A 1 386 ? 23.387 -5.655 34.766 1.00 84.81 386 ASN A CA 1
ATOM 3101 C C . ASN A 1 386 ? 22.937 -6.597 35.896 1.00 84.81 386 ASN A C 1
ATOM 3103 O O . ASN A 1 386 ? 21.974 -6.345 36.623 1.00 84.81 386 ASN A O 1
ATOM 3107 N N . ARG A 1 387 ? 23.680 -7.696 36.069 1.00 76.88 387 ARG A N 1
ATOM 3108 C CA . ARG A 1 387 ? 23.400 -8.737 37.074 1.00 76.88 387 ARG A CA 1
ATOM 3109 C C . ARG A 1 387 ? 23.527 -8.257 38.530 1.00 76.88 387 ARG A C 1
ATOM 3111 O O . ARG A 1 387 ? 23.068 -8.960 39.422 1.00 76.88 387 ARG A O 1
ATOM 3118 N N . SER A 1 388 ? 24.115 -7.082 38.781 1.00 73.12 388 SER A N 1
ATOM 3119 C CA . SER A 1 388 ? 24.165 -6.436 40.103 1.00 73.12 388 SER A CA 1
ATOM 3120 C C . SER A 1 388 ? 23.067 -5.377 40.308 1.00 73.12 388 SER A C 1
ATOM 3122 O O . SER A 1 388 ? 23.100 -4.643 41.295 1.00 73.12 388 SER A O 1
ATOM 3124 N N . GLY A 1 389 ? 22.077 -5.301 39.409 1.00 75.31 389 GLY A N 1
ATOM 3125 C CA . GLY A 1 389 ? 20.922 -4.405 39.525 1.00 75.31 389 GLY A CA 1
ATOM 3126 C C . GLY A 1 389 ? 21.210 -2.945 39.165 1.00 75.31 389 GLY A C 1
ATOM 3127 O O . GLY A 1 389 ? 20.381 -2.073 39.421 1.00 75.31 389 GLY A O 1
ATOM 3128 N N . GLN A 1 390 ? 22.370 -2.652 38.575 1.00 78.38 390 GLN A N 1
ATOM 3129 C CA . GLN A 1 390 ? 22.741 -1.311 38.135 1.00 78.38 390 GLN A CA 1
ATOM 3130 C C . GLN A 1 390 ? 22.215 -1.076 36.718 1.00 78.38 390 GLN A C 1
ATOM 3132 O O . GLN A 1 390 ? 22.513 -1.838 35.796 1.00 78.38 390 GLN A O 1
ATOM 3137 N N . ALA A 1 391 ? 21.434 -0.008 36.550 1.00 86.94 391 ALA A N 1
ATOM 3138 C CA . ALA A 1 391 ? 20.913 0.421 35.259 1.00 86.94 391 ALA A CA 1
ATOM 3139 C C . ALA A 1 391 ? 21.692 1.634 34.737 1.00 86.94 391 ALA A C 1
ATOM 3141 O O . ALA A 1 391 ? 21.849 2.622 35.454 1.00 86.94 391 ALA A O 1
ATOM 3142 N N . GLY A 1 392 ? 22.117 1.594 33.476 1.00 88.38 392 GLY A N 1
ATOM 3143 C CA . GLY A 1 392 ? 22.806 2.712 32.832 1.00 88.38 392 GLY A CA 1
ATOM 3144 C C . GLY A 1 392 ? 22.847 2.579 31.313 1.00 88.38 392 GLY A C 1
ATOM 3145 O O . GLY A 1 392 ? 22.388 1.587 30.746 1.00 88.38 392 GLY A O 1
ATOM 3146 N N . TYR A 1 393 ? 23.356 3.611 30.649 1.00 91.12 393 TYR A N 1
ATOM 3147 C CA . TYR A 1 393 ? 23.361 3.708 29.194 1.00 91.12 393 TYR A CA 1
ATOM 3148 C C . TYR A 1 393 ? 24.625 3.105 28.566 1.00 91.12 393 TYR A C 1
ATOM 3150 O O . TYR A 1 393 ? 25.743 3.377 29.009 1.00 91.12 393 TYR A O 1
ATOM 3158 N N . VAL A 1 394 ? 24.432 2.344 27.488 1.00 87.50 394 VAL A N 1
ATOM 3159 C CA . VAL A 1 394 ? 25.469 1.693 26.672 1.00 87.50 394 VAL A CA 1
ATOM 3160 C C . VAL A 1 394 ? 25.226 2.037 25.189 1.00 87.50 394 VAL A C 1
ATOM 3162 O O . VAL A 1 394 ? 24.066 2.081 24.769 1.00 87.50 394 VAL A O 1
ATOM 3165 N N . PRO A 1 395 ? 26.259 2.312 24.368 1.00 86.06 395 PRO A N 1
ATOM 3166 C CA . PRO A 1 395 ? 26.075 2.582 22.939 1.00 86.06 395 PRO A CA 1
ATOM 3167 C C . PRO A 1 395 ? 25.459 1.390 22.188 1.00 86.06 395 PRO A C 1
ATOM 3169 O O . PRO A 1 395 ? 25.894 0.253 22.363 1.00 86.06 395 PRO A O 1
ATOM 3172 N N . TYR A 1 396 ? 24.494 1.632 21.293 1.00 86.25 396 TYR A N 1
ATOM 3173 C CA . TYR A 1 396 ? 23.839 0.542 20.546 1.00 86.25 396 TYR A CA 1
ATOM 3174 C C . TYR A 1 396 ? 24.801 -0.233 19.620 1.00 86.25 396 TYR A C 1
ATOM 3176 O O . TYR A 1 396 ? 24.570 -1.393 19.300 1.00 86.25 396 TYR A O 1
ATOM 3184 N N . ASN A 1 397 ? 25.893 0.398 19.178 1.00 85.12 397 ASN A N 1
ATOM 3185 C CA . ASN A 1 397 ? 26.824 -0.161 18.195 1.00 85.12 397 ASN A CA 1
ATOM 3186 C C . ASN A 1 397 ? 27.836 -1.163 18.785 1.00 85.12 397 ASN A C 1
ATOM 3188 O O . ASN A 1 397 ? 28.701 -1.650 18.054 1.00 85.12 397 ASN A O 1
ATOM 3192 N N . ILE A 1 398 ? 27.759 -1.445 20.090 1.00 84.44 398 ILE A N 1
ATOM 3193 C CA . ILE A 1 398 ? 28.604 -2.430 20.782 1.00 84.44 398 ILE A CA 1
ATOM 3194 C C . ILE A 1 398 ? 27.795 -3.573 21.412 1.00 84.44 398 ILE A C 1
ATOM 3196 O O . ILE A 1 398 ? 28.327 -4.291 22.255 1.00 84.44 398 ILE A O 1
ATOM 3200 N N . LEU A 1 399 ? 26.535 -3.759 21.009 1.00 88.06 399 LEU A N 1
ATOM 3201 C CA . LEU A 1 399 ? 25.660 -4.823 21.506 1.00 88.06 399 LEU A CA 1
ATOM 3202 C C . LEU A 1 399 ? 24.928 -5.565 20.376 1.00 88.06 399 LEU A C 1
ATOM 3204 O O . LEU A 1 399 ? 24.763 -5.038 19.278 1.00 88.06 399 LEU A O 1
ATOM 3208 N N . ASP A 1 400 ? 24.486 -6.782 20.677 1.00 83.44 400 ASP A N 1
ATOM 3209 C CA . ASP A 1 400 ? 23.576 -7.614 19.886 1.00 83.44 400 ASP A CA 1
ATOM 3210 C C . ASP A 1 400 ? 22.317 -7.911 20.701 1.00 83.44 400 ASP A C 1
ATOM 3212 O O . ASP A 1 400 ? 22.411 -8.160 21.902 1.00 83.44 400 ASP A O 1
ATOM 3216 N N . VAL A 1 401 ? 21.144 -7.944 20.066 1.00 82.50 401 VAL A N 1
ATOM 3217 C CA . VAL A 1 401 ? 19.913 -8.424 20.719 1.00 82.50 401 VAL A CA 1
ATOM 3218 C C . VAL A 1 401 ? 19.923 -9.950 20.736 1.00 82.50 401 VAL A C 1
ATOM 3220 O O . VAL A 1 401 ? 20.146 -10.572 19.702 1.00 82.50 401 VAL A O 1
ATOM 3223 N N . VAL A 1 402 ? 19.653 -10.546 21.896 1.00 78.94 402 VAL A N 1
ATOM 3224 C CA . VAL A 1 402 ? 19.632 -12.001 22.100 1.00 78.94 402 VAL A CA 1
ATOM 3225 C C . VAL A 1 402 ? 18.304 -12.398 22.743 1.00 78.94 402 VAL A C 1
ATOM 3227 O O . VAL A 1 402 ? 17.848 -11.752 23.692 1.00 78.94 402 VAL A O 1
ATOM 3230 N N . LYS A 1 403 ? 17.673 -13.464 22.242 1.00 66.38 403 LYS A N 1
ATOM 3231 C CA . LYS A 1 403 ? 16.540 -14.103 22.919 1.00 66.38 403 LYS A CA 1
ATOM 3232 C C . LYS A 1 403 ? 17.066 -15.112 23.933 1.00 66.38 403 LYS A C 1
ATOM 3234 O O . LYS A 1 403 ? 18.083 -15.759 23.699 1.00 66.38 403 LYS A O 1
ATOM 3239 N N . LEU A 1 404 ? 16.343 -15.301 25.034 1.00 53.19 404 LEU A N 1
ATOM 3240 C CA . LEU A 1 404 ? 16.728 -16.294 26.043 1.00 53.19 404 LEU A CA 1
ATOM 3241 C C . LEU A 1 404 ? 16.738 -17.726 25.459 1.00 53.19 404 LEU A C 1
ATOM 3243 O O . LEU A 1 404 ? 17.628 -18.511 25.778 1.00 53.19 404 LEU A O 1
ATOM 3247 N N . GLU A 1 405 ? 15.822 -17.986 24.516 1.00 55.16 405 GLU A N 1
ATOM 3248 C CA . GLU A 1 405 ? 15.713 -19.189 23.668 1.00 55.16 405 GLU A CA 1
ATOM 3249 C C . GLU A 1 405 ? 17.058 -19.627 23.046 1.00 55.16 405 GLU A C 1
ATOM 3251 O O . GLU A 1 405 ? 17.381 -20.816 23.033 1.00 55.16 405 GLU A O 1
ATOM 3256 N N . ASP A 1 406 ? 17.852 -18.668 22.552 1.00 47.81 406 ASP A N 1
ATOM 3257 C CA . ASP A 1 406 ? 19.110 -18.925 21.838 1.00 47.81 406 ASP A CA 1
ATOM 3258 C C . ASP A 1 406 ? 20.280 -19.207 22.802 1.00 47.81 406 ASP A C 1
ATOM 3260 O O . ASP A 1 406 ? 21.273 -19.834 22.432 1.00 47.81 406 ASP A O 1
ATOM 3264 N N . TYR A 1 407 ? 20.187 -18.738 24.052 1.00 46.03 407 TYR A N 1
ATOM 3265 C CA . TYR A 1 407 ? 21.275 -18.819 25.030 1.00 46.03 407 TYR A CA 1
ATOM 3266 C C . TYR A 1 407 ? 21.291 -20.150 25.795 1.00 46.03 407 TYR A C 1
ATOM 3268 O O . TYR A 1 407 ? 22.361 -20.715 26.031 1.00 46.03 407 TYR A O 1
ATOM 3276 N N . GLU A 1 408 ? 20.122 -20.700 26.137 1.00 46.34 408 GLU A N 1
ATOM 3277 C CA . GLU A 1 408 ? 20.029 -21.985 26.850 1.00 46.34 408 GLU A CA 1
ATOM 3278 C C . GLU A 1 408 ? 20.538 -23.168 26.007 1.00 46.34 408 GLU A C 1
ATOM 3280 O O . GLU A 1 408 ? 21.057 -24.146 26.552 1.00 46.34 408 GLU A O 1
ATOM 3285 N N . GLN A 1 409 ? 20.480 -23.066 24.674 1.00 41.62 409 GLN A N 1
ATOM 3286 C CA . GLN A 1 409 ? 21.023 -24.085 23.769 1.00 41.62 409 GLN A CA 1
ATOM 3287 C C . GLN A 1 409 ? 22.560 -24.127 23.763 1.00 41.62 409 GLN A C 1
ATOM 3289 O O . GLN A 1 409 ? 23.131 -25.209 23.618 1.00 41.62 409 GLN A O 1
ATOM 3294 N N . LEU A 1 410 ? 23.243 -22.992 23.976 1.00 41.91 410 LEU A N 1
ATOM 3295 C CA . LEU A 1 410 ? 24.711 -22.959 24.071 1.00 41.91 410 LEU A CA 1
ATOM 3296 C C . LEU A 1 410 ? 25.237 -23.514 25.403 1.00 41.91 410 LEU A C 1
ATOM 3298 O O . LEU A 1 410 ? 26.354 -24.023 25.441 1.00 41.91 410 LEU A O 1
ATOM 3302 N N . TYR A 1 411 ? 24.462 -23.427 26.490 1.00 41.97 411 TYR A N 1
ATOM 3303 C CA . TYR A 1 411 ? 24.908 -23.889 27.812 1.00 41.97 411 TYR A CA 1
ATOM 3304 C C . TYR A 1 411 ? 24.608 -25.373 28.084 1.00 41.97 411 TYR A C 1
ATOM 3306 O O . TYR A 1 411 ? 25.309 -26.004 28.873 1.00 41.97 411 TYR A O 1
ATOM 3314 N N . ASN A 1 412 ? 23.616 -25.957 27.404 1.00 40.03 412 ASN A N 1
ATOM 3315 C CA . ASN A 1 412 ? 23.235 -27.368 27.563 1.00 40.03 412 ASN A CA 1
ATOM 3316 C C . ASN A 1 412 ? 24.132 -28.372 26.803 1.00 40.03 412 ASN A C 1
ATOM 3318 O O . ASN A 1 412 ? 23.879 -29.574 26.853 1.00 40.03 412 ASN A O 1
ATOM 3322 N N . GLN A 1 413 ? 25.207 -27.925 26.142 1.00 36.62 413 GLN A N 1
ATOM 3323 C CA . GLN A 1 413 ? 26.220 -28.803 25.529 1.00 36.62 413 GLN A CA 1
ATOM 3324 C C . GLN A 1 413 ? 27.470 -28.962 26.421 1.00 36.62 413 GLN A C 1
ATOM 3326 O O . GLN A 1 413 ? 28.606 -28.824 25.972 1.00 36.62 413 GLN A O 1
ATOM 3331 N N . GLY A 1 414 ? 27.250 -29.269 27.705 1.00 34.06 414 GLY A N 1
ATOM 3332 C CA . GLY A 1 414 ? 28.288 -29.578 28.696 1.00 34.06 414 GLY A CA 1
ATOM 3333 C C . GLY A 1 414 ? 27.931 -30.833 29.518 1.00 34.06 414 GLY A C 1
ATOM 3334 O O . GLY A 1 414 ? 26.761 -30.987 29.873 1.00 34.06 414 GLY A O 1
ATOM 3335 N N . PRO A 1 415 ? 28.869 -31.752 29.839 1.00 32.19 415 PRO A N 1
ATOM 3336 C CA . PRO A 1 415 ? 28.502 -33.039 30.441 1.00 32.19 415 PRO A CA 1
ATOM 3337 C C . PRO A 1 415 ? 28.120 -32.961 31.933 1.00 32.19 415 PRO A C 1
ATOM 3339 O O . PRO A 1 415 ? 28.973 -33.068 32.804 1.00 32.19 415 PRO A O 1
ATOM 3342 N N . GLY A 1 416 ? 26.816 -32.836 32.191 1.00 29.56 416 GLY A N 1
ATOM 3343 C CA . GLY A 1 416 ? 26.053 -33.525 33.244 1.00 29.56 416 GLY A CA 1
ATOM 3344 C C . GLY A 1 416 ? 26.463 -33.425 34.724 1.00 29.56 416 GLY A C 1
ATOM 3345 O O . GLY A 1 416 ? 27.493 -33.940 35.142 1.00 29.56 416 GLY A O 1
ATOM 3346 N N . LEU A 1 417 ? 25.513 -32.980 35.556 1.00 28.72 417 LEU A N 1
ATOM 3347 C CA . LEU A 1 417 ? 25.244 -33.531 36.895 1.00 28.72 417 LEU A CA 1
ATOM 3348 C C . LEU A 1 417 ? 23.760 -33.289 37.249 1.00 28.72 417 LEU A C 1
ATOM 3350 O O . LEU A 1 417 ? 23.207 -32.246 36.908 1.00 28.72 417 LEU A O 1
ATOM 3354 N N . GLN A 1 418 ? 23.095 -34.275 37.861 1.00 27.83 418 GLN A N 1
ATOM 3355 C CA . GLN A 1 418 ? 21.642 -34.267 38.127 1.00 27.83 418 GLN A CA 1
ATOM 3356 C C . GLN A 1 418 ? 21.288 -33.566 39.460 1.00 27.83 418 GLN A C 1
ATOM 3358 O O . GLN A 1 418 ? 22.118 -33.555 40.372 1.00 27.83 418 GLN A O 1
ATOM 3363 N N . PRO A 1 419 ? 20.067 -33.010 39.617 1.00 34.12 419 PRO A N 1
ATOM 3364 C CA . PRO A 1 419 ? 19.672 -32.266 40.808 1.00 34.12 419 PRO A CA 1
ATOM 3365 C C . PRO A 1 419 ? 19.022 -33.144 41.891 1.00 34.12 419 PRO A C 1
ATOM 3367 O O . PRO A 1 419 ? 18.246 -34.061 41.613 1.00 34.12 419 PRO A O 1
ATOM 3370 N N . HIS A 1 420 ? 19.233 -32.768 43.152 1.00 28.00 420 HIS A N 1
ATOM 3371 C CA . HIS A 1 420 ? 18.384 -33.173 44.273 1.00 28.00 420 HIS A CA 1
ATOM 3372 C C . HIS A 1 420 ? 17.927 -31.941 45.057 1.00 28.00 420 HIS A C 1
ATOM 3374 O O . HIS A 1 420 ? 18.672 -30.978 45.225 1.00 28.00 420 HIS A O 1
ATOM 3380 N N . ALA A 1 421 ? 16.668 -31.971 45.491 1.00 30.09 421 ALA A N 1
ATOM 3381 C CA . ALA A 1 421 ? 15.997 -30.883 46.192 1.00 30.09 421 ALA A CA 1
ATOM 3382 C C . ALA A 1 421 ? 15.928 -31.145 47.705 1.00 30.09 421 ALA A C 1
ATOM 3384 O O . ALA A 1 421 ? 16.163 -32.272 48.134 1.00 30.09 421 ALA A O 1
ATOM 3385 N N . VAL A 1 422 ? 15.534 -30.112 48.468 1.00 26.12 422 VAL A N 1
ATOM 3386 C CA . VAL A 1 422 ? 14.623 -30.115 49.644 1.00 26.12 422 VAL A CA 1
ATOM 3387 C C . VAL A 1 422 ? 14.966 -28.947 50.582 1.00 26.12 422 VAL A C 1
ATOM 3389 O O . VAL A 1 422 ? 16.132 -28.694 50.860 1.00 26.12 422 VAL A O 1
ATOM 3392 N N . GLY A 1 423 ? 13.932 -28.310 51.147 1.00 25.14 423 GLY A N 1
ATOM 3393 C CA . GLY A 1 423 ? 14.022 -27.677 52.471 1.00 25.14 423 GLY A CA 1
ATOM 3394 C C . GLY A 1 423 ? 14.139 -26.151 52.508 1.00 25.14 423 GLY A C 1
ATOM 3395 O O . GLY A 1 423 ? 15.204 -25.582 52.297 1.00 25.14 423 GLY A O 1
ATOM 3396 N N . LEU A 1 424 ? 13.048 -25.493 52.910 1.00 28.67 424 LEU A N 1
ATOM 3397 C CA . LEU A 1 424 ? 13.112 -24.197 53.597 1.00 28.67 424 LEU A CA 1
ATOM 3398 C C . LEU A 1 424 ? 13.580 -24.424 55.049 1.00 28.67 424 LEU A C 1
ATOM 3400 O O . LEU A 1 424 ? 13.232 -25.463 55.601 1.00 28.67 424 LEU A O 1
ATOM 3404 N N . GLN A 1 425 ? 14.229 -23.442 55.697 1.00 24.17 425 GLN A N 1
ATOM 3405 C CA . GLN A 1 425 ? 13.637 -22.728 56.852 1.00 24.17 425 GLN A CA 1
ATOM 3406 C C . GLN A 1 425 ? 14.470 -21.486 57.276 1.00 24.17 425 GLN A C 1
ATOM 3408 O O . GLN A 1 425 ? 15.382 -21.051 56.578 1.00 24.17 425 GLN A O 1
ATOM 3413 N N . LEU A 1 426 ? 14.076 -20.876 58.399 1.00 25.09 426 LEU A N 1
ATOM 3414 C CA . LEU A 1 426 ? 14.359 -19.521 58.877 1.00 25.09 426 LEU A CA 1
ATOM 3415 C C . LEU A 1 426 ? 15.524 -19.446 59.896 1.00 25.09 426 LEU A C 1
ATOM 3417 O O . LEU A 1 426 ? 15.671 -20.330 60.730 1.00 25.09 426 LEU A O 1
ATOM 3421 N N . SER A 1 427 ? 16.262 -18.327 59.866 1.00 24.73 427 SER A N 1
ATOM 3422 C CA . SER A 1 427 ? 16.872 -17.570 60.994 1.00 24.73 427 SER A CA 1
ATOM 3423 C C . SER A 1 427 ? 17.276 -18.250 62.330 1.00 24.73 427 SER A C 1
ATOM 3425 O O . SER A 1 427 ? 16.392 -18.707 63.050 1.00 24.73 427 SER A O 1
ATOM 3427 N N . ALA A 1 428 ? 18.536 -18.054 62.788 1.00 24.78 428 ALA A N 1
ATOM 3428 C CA . ALA A 1 428 ? 18.876 -17.336 64.053 1.00 24.78 428 ALA A CA 1
ATOM 3429 C C . ALA A 1 428 ? 20.388 -17.320 64.459 1.00 24.78 428 ALA A C 1
ATOM 3431 O O . ALA A 1 428 ? 21.028 -18.354 64.577 1.00 24.78 428 ALA A O 1
ATOM 3432 N N . LEU A 1 429 ? 20.909 -16.114 64.742 1.00 23.16 429 LEU A N 1
ATOM 3433 C CA . LEU A 1 429 ? 21.861 -15.688 65.806 1.00 23.16 429 LEU A CA 1
ATOM 3434 C C . LEU A 1 429 ? 22.955 -16.628 66.422 1.00 23.16 429 LEU A C 1
ATOM 3436 O O . LEU A 1 429 ? 22.727 -17.205 67.479 1.00 23.16 429 LEU A O 1
ATOM 3440 N N . GLY A 1 430 ? 24.204 -16.523 65.919 1.00 22.47 430 GLY A N 1
ATOM 3441 C CA . GLY A 1 430 ? 25.491 -16.438 66.683 1.00 22.47 430 GLY A CA 1
ATOM 3442 C C . GLY A 1 430 ? 25.945 -17.577 67.639 1.00 22.47 430 GLY A C 1
ATOM 3443 O O . GLY A 1 430 ? 25.295 -18.615 67.696 1.00 22.47 430 GLY A O 1
ATOM 3444 N N . PRO A 1 431 ? 27.044 -17.399 68.429 1.00 37.22 431 PRO A N 1
ATOM 3445 C CA . PRO A 1 431 ? 28.068 -16.331 68.393 1.00 37.22 431 PRO A CA 1
ATOM 3446 C C . PRO A 1 431 ? 29.569 -16.777 68.525 1.00 37.22 431 PRO A C 1
ATOM 3448 O O . PRO A 1 431 ? 29.878 -17.822 69.080 1.00 37.22 431 PRO A O 1
ATOM 3451 N N . SER A 1 432 ? 30.487 -15.870 68.132 1.00 24.09 432 SER A N 1
ATOM 3452 C CA . SER A 1 432 ? 31.835 -15.566 68.711 1.00 24.09 432 SER A CA 1
ATOM 3453 C C . SER A 1 432 ? 33.030 -16.564 68.787 1.00 24.09 432 SER A C 1
ATOM 3455 O O . SER A 1 432 ? 32.874 -17.754 69.007 1.00 24.09 432 SER A O 1
ATOM 3457 N N . GLU A 1 433 ? 34.234 -15.946 68.773 1.00 24.67 433 GLU A N 1
ATOM 3458 C CA . GLU A 1 433 ? 35.597 -16.409 69.172 1.00 24.67 433 GLU A CA 1
ATOM 3459 C C . GLU A 1 433 ? 36.518 -17.110 68.134 1.00 24.67 433 GLU A C 1
ATOM 3461 O O . GLU A 1 433 ? 36.071 -17.950 67.366 1.00 24.67 433 GLU A O 1
ATOM 3466 N N . SER A 1 434 ? 37.841 -16.831 68.068 1.00 27.14 434 SER A N 1
ATOM 3467 C CA . SER A 1 434 ? 38.624 -15.653 68.532 1.00 27.14 434 SER A CA 1
ATOM 3468 C C . SER A 1 434 ? 40.008 -15.509 67.828 1.00 27.14 434 SER A C 1
ATOM 3470 O O . SER A 1 434 ? 40.522 -16.459 67.251 1.00 27.14 434 SER A O 1
ATOM 3472 N N . ASN A 1 435 ? 40.598 -14.301 67.903 1.00 26.53 435 ASN A N 1
ATOM 3473 C CA . ASN A 1 435 ? 42.036 -13.932 67.846 1.00 26.53 435 ASN A CA 1
ATOM 3474 C C . ASN A 1 435 ? 43.016 -14.527 66.794 1.00 26.53 435 ASN A C 1
ATOM 3476 O O . ASN A 1 435 ? 43.494 -15.644 66.958 1.00 26.53 435 ASN A O 1
ATOM 3480 N N . ALA A 1 436 ? 43.540 -13.678 65.885 1.00 28.77 436 ALA A N 1
ATOM 3481 C CA . ALA A 1 436 ? 44.922 -13.124 65.949 1.00 28.77 436 ALA A CA 1
ATOM 3482 C C . ALA A 1 436 ? 45.334 -12.319 64.679 1.00 28.77 436 ALA A C 1
ATOM 3484 O O . ALA A 1 436 ? 44.907 -12.624 63.571 1.00 28.77 436 ALA A O 1
ATOM 3485 N N . GLY A 1 437 ? 46.202 -11.307 64.838 1.00 24.16 437 GLY A N 1
ATOM 3486 C CA . GLY A 1 437 ? 46.902 -10.564 63.759 1.00 24.16 437 GLY A CA 1
ATOM 3487 C C . GLY A 1 437 ? 48.415 -10.459 64.060 1.00 24.16 437 GLY A C 1
ATOM 3488 O O . GLY A 1 437 ? 48.865 -11.233 64.907 1.00 24.16 437 GLY A O 1
ATOM 3489 N N . PRO A 1 438 ? 49.214 -9.516 63.489 1.00 41.28 438 PRO A N 1
ATOM 3490 C CA . PRO A 1 438 ? 48.872 -8.361 62.636 1.00 41.28 438 PRO A CA 1
ATOM 3491 C C . PRO A 1 438 ? 49.706 -8.265 61.315 1.00 41.28 438 PRO A C 1
ATOM 3493 O O . PRO A 1 438 ? 50.367 -9.216 60.913 1.00 41.28 438 PRO A O 1
ATOM 3496 N N . ALA A 1 439 ? 49.680 -7.113 60.622 1.00 29.45 439 ALA A N 1
ATOM 3497 C CA . ALA A 1 439 ? 50.403 -6.824 59.357 1.00 29.45 439 ALA A CA 1
ATOM 3498 C C . ALA A 1 439 ? 51.676 -5.951 59.547 1.00 29.45 439 ALA A C 1
ATOM 3500 O O . ALA A 1 439 ? 51.853 -5.472 60.655 1.00 29.45 439 ALA A O 1
ATOM 3501 N N . TRP A 1 440 ? 52.497 -5.691 58.494 1.00 24.02 440 TRP A N 1
ATOM 3502 C CA . TRP A 1 440 ? 53.176 -4.388 58.168 1.00 24.02 440 TRP A CA 1
ATOM 3503 C C . TRP A 1 440 ? 54.177 -4.436 56.954 1.00 24.02 440 TRP A C 1
ATOM 3505 O O . TRP A 1 440 ? 55.312 -4.856 57.117 1.00 24.02 440 TRP A O 1
ATOM 3515 N N . ARG A 1 441 ? 53.775 -3.866 55.793 1.00 25.95 441 ARG A N 1
ATOM 3516 C CA . ARG A 1 441 ? 54.530 -3.060 54.762 1.00 25.95 441 ARG A CA 1
ATOM 3517 C C . ARG A 1 441 ? 55.847 -3.549 54.038 1.00 25.95 441 ARG A C 1
ATOM 3519 O O . ARG A 1 441 ? 56.424 -4.552 54.427 1.00 25.95 441 ARG A O 1
ATOM 3526 N N . PRO A 1 442 ? 56.291 -2.878 52.925 1.00 47.69 442 PRO A N 1
ATOM 3527 C CA . PRO A 1 442 ? 57.297 -3.385 51.949 1.00 47.69 442 PRO A CA 1
ATOM 3528 C C . PRO A 1 442 ? 58.587 -2.526 51.761 1.00 47.69 442 PRO A C 1
ATOM 3530 O O . PRO A 1 442 ? 58.629 -1.396 52.253 1.00 47.69 442 PRO A O 1
ATOM 3533 N N . PRO A 1 443 ? 59.588 -2.984 50.958 1.00 38.19 443 PRO A N 1
ATOM 3534 C CA . PRO A 1 443 ? 60.488 -2.056 50.224 1.00 38.19 443 PRO A CA 1
ATOM 3535 C C . PRO A 1 443 ? 61.100 -2.500 48.847 1.00 38.19 443 PRO A C 1
ATOM 3537 O O . PRO A 1 443 ? 61.606 -3.604 48.712 1.00 38.19 443 PRO A O 1
ATOM 3540 N N . ILE A 1 444 ? 61.152 -1.549 47.889 1.00 29.55 444 ILE A N 1
ATOM 3541 C CA . ILE A 1 444 ? 62.305 -1.056 47.058 1.00 29.55 444 ILE A CA 1
ATOM 3542 C C . ILE A 1 444 ? 63.129 -1.988 46.093 1.00 29.55 444 ILE A C 1
ATOM 3544 O O . ILE A 1 444 ? 63.472 -3.122 46.394 1.00 29.55 444 ILE A O 1
ATOM 3548 N N . ASN A 1 445 ? 63.507 -1.417 44.925 1.00 33.62 445 ASN A N 1
ATOM 3549 C CA . ASN A 1 445 ? 64.347 -1.946 43.810 1.00 33.62 445 ASN A CA 1
ATOM 3550 C C . ASN A 1 445 ? 65.847 -2.199 44.127 1.00 33.62 445 ASN A C 1
ATOM 3552 O O . ASN A 1 445 ? 66.400 -1.573 45.031 1.00 33.62 445 ASN A O 1
ATOM 3556 N N . PRO A 1 446 ? 66.564 -2.935 43.242 1.00 39.19 446 PRO A N 1
ATOM 3557 C CA . PRO A 1 446 ? 67.642 -2.288 42.458 1.00 39.19 446 PRO A CA 1
ATOM 3558 C C . PRO A 1 446 ? 67.737 -2.685 40.954 1.00 39.19 446 PRO A C 1
ATOM 3560 O O . PRO A 1 446 ? 67.017 -3.545 40.458 1.00 39.19 446 PRO A O 1
ATOM 3563 N N . ARG A 1 447 ? 68.644 -2.011 40.224 1.00 27.81 447 ARG A N 1
ATOM 3564 C CA . ARG A 1 447 ? 69.077 -2.232 38.811 1.00 27.81 447 ARG A CA 1
ATOM 3565 C C . ARG A 1 447 ? 70.449 -2.978 38.802 1.00 27.81 447 ARG A C 1
ATOM 3567 O O . ARG A 1 447 ? 70.989 -3.085 39.905 1.00 27.81 447 ARG A O 1
ATOM 3574 N N . PRO A 1 448 ? 71.071 -3.438 37.675 1.00 40.91 448 PRO A N 1
ATOM 3575 C CA . PRO A 1 448 ? 71.468 -2.562 36.544 1.00 40.91 448 PRO A CA 1
ATOM 3576 C C . PRO A 1 448 ? 71.594 -3.164 35.109 1.00 40.91 448 PRO A C 1
ATOM 3578 O O . PRO A 1 448 ? 71.795 -4.360 34.940 1.00 40.91 448 PRO A O 1
ATOM 3581 N N . LEU A 1 449 ? 71.645 -2.259 34.101 1.00 27.55 449 LEU A N 1
ATOM 3582 C CA . LEU A 1 449 ? 72.169 -2.485 32.720 1.00 27.55 449 LEU A CA 1
ATOM 3583 C C . LEU A 1 449 ? 71.383 -3.580 31.920 1.00 27.55 449 LEU A C 1
ATOM 3585 O O . LEU A 1 449 ? 70.344 -3.998 32.421 1.00 27.55 449 LEU A O 1
ATOM 3589 N N . VAL A 1 450 ? 71.642 -4.051 30.680 1.00 30.98 450 VAL A N 1
ATOM 3590 C CA . VAL A 1 450 ? 72.401 -3.720 29.422 1.00 30.98 450 VAL A CA 1
ATOM 3591 C C . VAL A 1 450 ? 71.691 -4.577 28.322 1.00 30.98 450 VAL A C 1
ATOM 3593 O O . VAL A 1 450 ? 71.178 -5.633 28.681 1.00 30.98 450 VAL A O 1
ATOM 3596 N N . GLU A 1 451 ? 71.508 -4.286 27.021 1.00 26.81 451 GLU A N 1
ATOM 3597 C CA . GLU A 1 451 ? 71.965 -3.296 26.010 1.00 26.81 451 GLU A CA 1
ATOM 3598 C C . GLU A 1 451 ? 70.971 -3.327 24.789 1.00 26.81 451 GLU A C 1
ATOM 3600 O O . GLU A 1 451 ? 69.999 -4.072 24.868 1.00 26.81 451 GLU A O 1
ATOM 3605 N N . ASN A 1 452 ? 71.063 -2.636 23.630 1.00 28.08 452 ASN A N 1
ATOM 3606 C CA . ASN A 1 452 ? 71.870 -1.511 23.105 1.00 28.08 452 ASN A CA 1
ATOM 3607 C C . ASN A 1 452 ? 71.095 -0.766 21.970 1.00 28.08 452 ASN A C 1
ATOM 3609 O O . ASN A 1 452 ? 70.111 -1.273 21.441 1.00 28.08 452 ASN A O 1
ATOM 3613 N N . HIS A 1 453 ? 71.652 0.367 21.527 1.00 28.14 453 HIS A N 1
ATOM 3614 C CA . HIS A 1 453 ? 71.529 1.035 20.217 1.00 28.14 453 HIS A CA 1
ATOM 3615 C C . HIS A 1 453 ? 70.193 1.668 19.749 1.00 28.14 453 HIS A C 1
ATOM 3617 O O . HIS A 1 453 ? 69.115 1.493 20.304 1.00 28.14 453 HIS A O 1
ATOM 3623 N N . CYS A 1 454 ? 70.368 2.593 18.797 1.00 23.53 454 CYS A N 1
ATOM 3624 C CA . CYS A 1 454 ? 69.581 3.801 18.476 1.00 23.53 454 CYS A CA 1
ATOM 3625 C C . CYS A 1 454 ? 69.834 4.122 16.957 1.00 23.53 454 CYS A C 1
ATOM 3627 O O . CYS A 1 454 ? 70.458 3.269 16.321 1.00 23.53 454 CYS A O 1
ATOM 3629 N N . PRO A 1 455 ? 69.490 5.285 16.330 1.00 33.22 455 PRO A N 1
ATOM 3630 C CA . PRO A 1 455 ? 68.874 6.511 16.860 1.00 33.22 455 PRO A CA 1
ATOM 3631 C C . PRO A 1 455 ? 67.751 7.189 16.027 1.00 33.22 455 PRO A C 1
ATOM 3633 O O . PRO A 1 455 ? 67.664 7.086 14.808 1.00 33.22 455 PRO A O 1
ATOM 3636 N N . THR A 1 456 ? 66.989 8.052 16.709 1.00 37.09 456 THR A N 1
ATOM 3637 C CA . THR A 1 456 ? 66.489 9.342 16.168 1.00 37.09 456 THR A CA 1
ATOM 3638 C C . THR A 1 456 ? 67.327 10.463 16.808 1.00 37.09 456 THR A C 1
ATOM 3640 O O . THR A 1 456 ? 67.854 10.220 17.901 1.00 37.09 456 THR A O 1
ATOM 3643 N N . PRO A 1 457 ? 67.540 11.652 16.191 1.00 41.44 457 PRO A N 1
ATOM 3644 C CA . PRO A 1 457 ? 66.593 12.796 16.290 1.00 41.44 457 PRO A CA 1
ATOM 3645 C C . PRO A 1 457 ? 66.756 13.768 15.061 1.00 41.44 457 PRO A C 1
ATOM 3647 O O . PRO A 1 457 ? 67.198 13.273 14.025 1.00 41.44 457 PRO A O 1
ATOM 3650 N N . PRO A 1 458 ? 66.493 15.109 15.077 1.00 37.47 458 PRO A N 1
ATOM 3651 C CA . PRO A 1 458 ? 65.871 15.997 16.075 1.00 37.47 458 PRO A CA 1
ATOM 3652 C C . PRO A 1 458 ? 64.786 16.969 15.526 1.00 37.47 458 PRO A C 1
ATOM 3654 O O . PRO A 1 458 ? 64.263 16.830 14.426 1.00 37.47 458 PRO A O 1
ATOM 3657 N N . ARG A 1 459 ? 64.422 17.968 16.348 1.00 27.78 459 ARG A N 1
ATOM 3658 C CA . ARG A 1 459 ? 63.326 18.945 16.181 1.00 27.78 459 ARG A CA 1
ATOM 3659 C C . ARG A 1 459 ? 63.745 20.295 16.786 1.00 27.78 459 ARG A C 1
ATOM 3661 O O . ARG A 1 459 ? 64.086 20.262 17.968 1.00 27.78 459 ARG A O 1
ATOM 3668 N N . LYS A 1 460 ? 63.629 21.441 16.075 1.00 25.47 460 LYS A N 1
ATOM 3669 C CA . LYS A 1 460 ? 63.274 22.786 16.633 1.00 25.47 460 LYS A CA 1
ATOM 3670 C C . LYS A 1 460 ? 63.320 23.983 15.639 1.00 25.47 460 LYS A C 1
ATOM 3672 O O . LYS A 1 460 ? 64.124 24.002 14.722 1.00 25.47 460 LYS A O 1
ATOM 3677 N N . THR A 1 461 ? 62.462 24.974 15.940 1.00 23.34 461 THR A N 1
ATOM 3678 C CA . THR A 1 461 ? 62.559 26.451 15.730 1.00 23.34 461 THR A CA 1
ATOM 3679 C C . THR A 1 461 ? 62.752 27.090 14.336 1.00 23.34 461 THR A C 1
ATOM 3681 O O . THR A 1 461 ? 63.869 27.258 13.870 1.00 23.34 461 THR A O 1
ATOM 3684 N N . SER A 1 462 ? 61.627 27.591 13.796 1.00 26.45 462 SER A N 1
ATOM 3685 C CA . SER A 1 462 ? 61.363 28.983 13.339 1.00 26.45 462 SER A CA 1
ATOM 3686 C C . SER A 1 462 ? 62.373 29.788 12.497 1.00 26.45 462 SER A C 1
ATOM 3688 O O . SER A 1 462 ? 63.368 30.248 13.041 1.00 26.45 462 SER A O 1
ATOM 3690 N N . GLU A 1 463 ? 61.940 30.208 11.293 1.00 23.33 463 GLU A N 1
ATOM 3691 C CA . GLU A 1 463 ? 61.822 31.637 10.911 1.00 23.33 463 GLU A CA 1
ATOM 3692 C C . GLU A 1 463 ? 60.932 31.855 9.652 1.00 23.33 463 GLU A C 1
ATOM 3694 O O . GLU A 1 463 ? 60.383 30.904 9.095 1.00 23.33 463 GLU A O 1
ATOM 3699 N N . LYS A 1 464 ? 60.720 33.120 9.256 1.00 27.64 464 LYS A N 1
ATOM 3700 C CA . LYS A 1 464 ? 60.047 33.630 8.027 1.00 27.64 464 LYS A CA 1
ATOM 3701 C C . LYS A 1 464 ? 61.080 34.522 7.290 1.00 27.64 464 LYS A C 1
ATOM 3703 O O . LYS A 1 464 ? 61.898 35.076 8.021 1.00 27.64 464 LYS A O 1
ATOM 3708 N N . PRO A 1 465 ? 61.038 34.785 5.951 1.00 32.03 465 PRO A N 1
ATOM 3709 C CA . PRO A 1 465 ? 59.812 35.174 5.223 1.00 32.03 465 PRO A CA 1
ATOM 3710 C C . PRO A 1 465 ? 59.746 34.923 3.676 1.00 32.03 465 PRO A C 1
ATOM 3712 O O . PRO A 1 465 ? 60.646 34.369 3.068 1.00 32.03 465 PRO A O 1
ATOM 3715 N N . TYR A 1 466 ? 58.665 35.443 3.066 1.00 23.05 466 TYR A N 1
ATOM 3716 C CA . TYR A 1 466 ? 58.525 36.034 1.710 1.00 23.05 466 TYR A CA 1
ATOM 3717 C C . TYR A 1 466 ? 58.760 35.272 0.368 1.00 23.05 466 TYR A C 1
ATOM 3719 O O . TYR A 1 466 ? 59.844 34.812 0.048 1.00 23.05 466 TYR A O 1
ATOM 3727 N N . LEU A 1 467 ? 57.740 35.451 -0.500 1.00 23.61 467 LEU A N 1
ATOM 3728 C CA . LEU A 1 467 ? 57.763 35.804 -1.943 1.00 23.61 467 LEU A CA 1
ATOM 3729 C C . LEU A 1 467 ? 57.923 34.754 -3.080 1.00 23.61 467 LEU A C 1
ATOM 3731 O O . LEU A 1 467 ? 58.997 34.245 -3.357 1.00 23.61 467 LEU A O 1
ATOM 3735 N N . LEU A 1 468 ? 56.835 34.679 -3.875 1.00 24.38 468 LEU A N 1
ATOM 3736 C CA . LEU A 1 468 ? 56.762 34.825 -5.350 1.00 24.38 468 LEU A CA 1
ATOM 3737 C C . LEU A 1 468 ? 57.538 33.822 -6.240 1.00 24.38 468 LEU A C 1
ATOM 3739 O O . LEU A 1 468 ? 58.751 33.894 -6.390 1.00 24.38 468 LEU A O 1
ATOM 3743 N N . THR A 1 469 ? 56.862 32.947 -6.995 1.00 24.27 469 THR A N 1
ATOM 3744 C CA . THR A 1 469 ? 56.312 33.149 -8.374 1.00 24.27 469 THR A CA 1
ATOM 3745 C C . THR A 1 469 ? 55.867 31.758 -8.913 1.00 24.27 469 THR A C 1
ATOM 3747 O O . THR A 1 469 ? 56.135 30.780 -8.225 1.00 24.27 469 THR A O 1
ATOM 3750 N N . LYS A 1 470 ? 55.283 31.462 -10.096 1.00 26.02 470 LYS A N 1
ATOM 3751 C CA . LYS A 1 470 ? 54.398 31.990 -11.194 1.00 26.02 470 LYS A CA 1
ATOM 3752 C C . LYS A 1 470 ? 54.193 30.751 -12.130 1.00 26.02 470 LYS A C 1
ATOM 3754 O O . LYS A 1 470 ? 54.978 29.819 -12.006 1.00 26.02 470 LYS A O 1
ATOM 3759 N N . ARG A 1 471 ? 53.291 30.576 -13.110 1.00 23.75 471 ARG A N 1
ATOM 3760 C CA . ARG A 1 471 ? 52.105 31.190 -13.788 1.00 23.75 471 ARG A CA 1
ATOM 3761 C C . ARG A 1 471 ? 51.418 29.980 -14.526 1.00 23.75 471 ARG A C 1
ATOM 3763 O O . ARG A 1 471 ? 51.910 28.868 -14.327 1.00 23.75 471 ARG A O 1
ATOM 3770 N N . PRO A 1 472 ? 50.449 30.100 -15.466 1.00 34.06 472 PRO A N 1
ATOM 3771 C CA . PRO A 1 472 ? 49.421 31.117 -15.767 1.00 34.06 472 PRO A CA 1
ATOM 3772 C C . PRO A 1 472 ? 47.984 30.558 -15.528 1.00 34.06 472 PRO A C 1
ATOM 3774 O O . PRO A 1 472 ? 47.830 29.367 -15.299 1.00 34.06 472 PRO A O 1
ATOM 3777 N N . GLU A 1 473 ? 46.870 31.299 -15.430 1.00 24.39 473 GLU A N 1
ATOM 3778 C CA . GLU A 1 473 ? 46.333 32.504 -16.113 1.00 24.39 473 GLU A CA 1
ATOM 3779 C C . GLU A 1 473 ? 45.712 32.300 -17.515 1.00 24.39 473 GLU A C 1
ATOM 3781 O O . GLU A 1 473 ? 46.414 32.385 -18.518 1.00 24.39 473 GLU A O 1
ATOM 3786 N N . ILE A 1 474 ? 44.372 32.189 -17.553 1.00 26.31 474 ILE A N 1
ATOM 3787 C CA . ILE A 1 474 ? 43.438 32.810 -18.525 1.00 26.31 474 ILE A CA 1
ATOM 3788 C C . ILE A 1 474 ? 42.168 33.139 -17.697 1.00 26.31 474 ILE A C 1
ATOM 3790 O O . ILE A 1 474 ? 41.431 32.228 -17.343 1.00 26.31 474 ILE A O 1
ATOM 3794 N N . SER A 1 475 ? 42.017 34.298 -17.047 1.00 24.06 475 SER A N 1
ATOM 3795 C CA . SER A 1 475 ? 41.807 35.680 -17.530 1.00 24.06 475 SER A CA 1
ATOM 3796 C C . SER A 1 475 ? 40.362 35.999 -17.950 1.00 24.06 475 SER A C 1
ATOM 3798 O O . SER A 1 475 ? 39.862 35.463 -18.936 1.00 24.06 475 SER A O 1
ATOM 3800 N N . SER A 1 476 ? 39.744 36.955 -17.252 1.00 24.98 476 SER A N 1
ATOM 3801 C CA . SER A 1 476 ? 38.500 37.641 -17.621 1.00 24.98 476 SER A CA 1
ATOM 3802 C C . SER A 1 476 ? 38.746 39.161 -17.691 1.00 24.98 476 SER A C 1
ATOM 3804 O O . SER A 1 476 ? 39.587 39.665 -16.942 1.00 24.98 476 SER A O 1
ATOM 3806 N N . PRO A 1 477 ? 38.055 39.913 -18.567 1.00 30.16 477 PRO A N 1
ATOM 3807 C CA . PRO A 1 477 ? 38.167 41.368 -18.617 1.00 30.16 477 PRO A CA 1
ATOM 3808 C C . PRO A 1 477 ? 37.067 42.059 -17.795 1.00 30.16 477 PRO A C 1
ATOM 3810 O O . PRO A 1 477 ? 35.883 41.777 -17.963 1.00 30.16 477 PRO A O 1
ATOM 3813 N N . VAL A 1 478 ? 37.452 43.032 -16.963 1.00 29.81 478 VAL A N 1
ATOM 3814 C CA . VAL A 1 478 ? 36.538 44.015 -16.358 1.00 29.81 478 VAL A CA 1
ATOM 3815 C C . VAL A 1 478 ? 37.159 45.404 -16.474 1.00 29.81 478 VAL A C 1
ATOM 3817 O O . VAL A 1 478 ? 38.059 45.741 -15.711 1.00 29.81 478 VAL A O 1
ATOM 3820 N N . SER A 1 479 ? 36.652 46.223 -17.396 1.00 25.59 479 SER A N 1
ATOM 3821 C CA . SER A 1 479 ? 36.806 47.684 -17.352 1.00 25.59 479 SER A CA 1
ATOM 3822 C C . SER A 1 479 ? 35.888 48.370 -18.363 1.00 25.59 479 SER A C 1
ATOM 3824 O O . SER A 1 479 ? 36.121 48.262 -19.565 1.00 25.59 479 SER A O 1
ATOM 3826 N N . ASN A 1 480 ? 34.859 49.064 -17.864 1.00 27.02 480 ASN A N 1
ATOM 3827 C CA . ASN A 1 480 ? 34.503 50.448 -18.221 1.00 27.02 480 ASN A CA 1
ATOM 3828 C C . ASN A 1 480 ? 33.166 50.837 -17.564 1.00 27.02 480 ASN A C 1
ATOM 3830 O O . ASN A 1 480 ? 32.113 50.320 -17.923 1.00 27.02 480 ASN A O 1
ATOM 3834 N N . LEU A 1 481 ? 33.219 51.787 -16.629 1.00 28.36 481 LEU A N 1
ATOM 3835 C CA . LEU A 1 481 ? 32.065 52.533 -16.121 1.00 28.36 481 LEU A CA 1
ATOM 3836 C C . LEU A 1 481 ? 32.355 54.024 -16.306 1.00 28.36 481 LEU A C 1
ATOM 3838 O O . LEU A 1 481 ? 33.428 54.488 -15.920 1.00 28.36 481 LEU A O 1
ATOM 3842 N N . SER A 1 482 ? 31.404 54.770 -16.866 1.00 28.64 482 SER A N 1
ATOM 3843 C CA . SER A 1 482 ? 31.394 56.234 -16.817 1.00 28.64 482 SER A CA 1
ATOM 3844 C C . SER A 1 482 ? 30.650 56.717 -15.557 1.00 28.64 482 SER A C 1
ATOM 3846 O O . SER A 1 482 ? 29.691 56.071 -15.122 1.00 28.64 482 SER A O 1
ATOM 3848 N N . PRO A 1 483 ? 31.074 57.829 -14.930 1.00 32.47 483 PRO A N 1
ATOM 3849 C CA . PRO A 1 483 ? 30.586 58.225 -13.609 1.00 32.47 483 PRO A CA 1
ATOM 3850 C C . PRO A 1 483 ? 29.302 59.075 -13.669 1.00 32.47 483 PRO A C 1
ATOM 3852 O O . PRO A 1 483 ? 29.331 60.252 -13.327 1.00 32.47 483 PRO A O 1
ATOM 3855 N N . GLU A 1 484 ? 28.168 58.491 -14.075 1.00 29.45 484 GLU A N 1
ATOM 3856 C CA . GLU A 1 484 ? 26.882 59.227 -14.120 1.00 29.45 484 GLU A CA 1
ATOM 3857 C C . GLU A 1 484 ? 25.637 58.436 -13.651 1.00 29.45 484 GLU A C 1
ATOM 3859 O O . GLU A 1 484 ? 24.570 59.011 -13.453 1.00 29.45 484 GLU A O 1
ATOM 3864 N N . SER A 1 485 ? 25.747 57.127 -13.392 1.00 30.16 485 SER A N 1
ATOM 3865 C CA . SER A 1 485 ? 24.603 56.247 -13.073 1.00 30.16 485 SER A CA 1
ATOM 3866 C C . SER A 1 485 ? 24.332 56.009 -11.574 1.00 30.16 485 SER A C 1
ATOM 3868 O O . SER A 1 485 ? 23.534 55.143 -11.220 1.00 30.16 485 SER A O 1
ATOM 3870 N N . VAL A 1 486 ? 24.972 56.761 -10.671 1.00 33.81 486 VAL A N 1
ATOM 3871 C CA . VAL A 1 486 ? 25.018 56.451 -9.219 1.00 33.81 486 VAL A CA 1
ATOM 3872 C C . VAL A 1 486 ? 23.947 57.197 -8.390 1.00 33.81 486 VAL A C 1
ATOM 3874 O O . VAL A 1 486 ? 23.873 57.031 -7.177 1.00 33.81 486 VAL A O 1
ATOM 3877 N N . LEU A 1 487 ? 23.071 57.996 -9.018 1.00 38.28 487 LEU A N 1
ATOM 3878 C CA . LEU A 1 487 ? 22.147 58.912 -8.318 1.00 38.28 487 LEU A CA 1
ATOM 3879 C C . LEU A 1 487 ? 20.638 58.604 -8.439 1.00 38.28 487 LEU A C 1
ATOM 3881 O O . LEU A 1 487 ? 19.828 59.470 -8.126 1.00 38.28 487 LEU A O 1
ATOM 3885 N N . ARG A 1 488 ? 20.225 57.380 -8.812 1.00 35.84 488 ARG A N 1
ATOM 3886 C CA . ARG A 1 488 ? 18.816 56.929 -8.676 1.00 35.84 488 ARG A CA 1
ATOM 3887 C C . ARG A 1 488 ? 18.672 55.482 -8.196 1.00 35.84 488 ARG A C 1
ATOM 3889 O O . ARG A 1 488 ? 18.365 54.580 -8.966 1.00 35.84 488 ARG A O 1
ATOM 3896 N N . PHE A 1 489 ? 18.862 55.297 -6.891 1.00 33.53 489 PHE A N 1
ATOM 3897 C CA . PHE A 1 489 ? 18.514 54.071 -6.157 1.00 33.53 489 PHE A CA 1
ATOM 3898 C C . PHE A 1 489 ? 17.629 54.262 -4.901 1.00 33.53 489 PHE A C 1
ATOM 3900 O O . PHE A 1 489 ? 16.929 53.307 -4.571 1.00 33.53 489 PHE A O 1
ATOM 3907 N N . PRO A 1 490 ? 17.555 55.434 -4.225 1.00 35.91 490 PRO A N 1
ATOM 3908 C CA . PRO A 1 490 ? 16.615 55.615 -3.106 1.00 35.91 490 PRO A CA 1
ATOM 3909 C C . PRO A 1 490 ? 15.132 55.585 -3.520 1.00 35.91 490 PRO A C 1
ATOM 3911 O O . PRO A 1 490 ? 14.299 55.014 -2.821 1.00 35.91 490 PRO A O 1
ATOM 3914 N N . GLU A 1 491 ? 14.802 56.181 -4.669 1.00 36.50 491 GLU A N 1
ATOM 3915 C CA . GLU A 1 491 ? 13.415 56.433 -5.098 1.00 36.50 491 GLU A CA 1
ATOM 3916 C C . GLU A 1 491 ? 12.640 55.145 -5.436 1.00 36.50 491 GLU A C 1
ATOM 3918 O O . GLU A 1 491 ? 11.438 55.061 -5.194 1.00 36.50 491 GLU A O 1
ATOM 3923 N N . LEU A 1 492 ? 13.326 54.111 -5.944 1.00 39.94 492 LEU A N 1
ATOM 3924 C CA . LEU A 1 492 ? 12.690 52.849 -6.347 1.00 39.94 492 LEU A CA 1
ATOM 3925 C C . LEU A 1 492 ? 12.256 51.966 -5.166 1.00 39.94 492 LEU A C 1
ATOM 3927 O O . LEU A 1 492 ? 11.419 51.084 -5.345 1.00 39.94 492 LEU A O 1
ATOM 3931 N N . ILE A 1 493 ? 12.829 52.179 -3.977 1.00 42.62 493 ILE A N 1
ATOM 3932 C CA . ILE A 1 493 ? 12.476 51.430 -2.763 1.00 42.62 493 ILE A CA 1
ATOM 3933 C C . ILE A 1 493 ? 11.176 51.996 -2.183 1.00 42.62 493 ILE A C 1
ATOM 3935 O O . ILE A 1 493 ? 10.216 51.261 -1.969 1.00 42.62 493 ILE A O 1
ATOM 3939 N N . HIS A 1 494 ? 11.112 53.322 -2.036 1.00 40.69 494 HIS A N 1
ATOM 3940 C CA . HIS A 1 494 ? 9.992 54.013 -1.393 1.00 40.69 494 HIS A CA 1
ATOM 3941 C C . HIS A 1 494 ? 8.645 53.774 -2.099 1.00 40.69 494 HIS A C 1
ATOM 3943 O O . HIS A 1 494 ? 7.611 53.661 -1.443 1.00 40.69 494 HIS A O 1
ATOM 3949 N N . HIS A 1 495 ? 8.654 53.638 -3.430 1.00 37.69 495 HIS A N 1
ATOM 3950 C CA . HIS A 1 495 ? 7.443 53.369 -4.210 1.00 37.69 495 HIS A CA 1
ATOM 3951 C C . HIS A 1 495 ? 6.947 51.913 -4.087 1.00 37.69 495 HIS A C 1
ATOM 3953 O O . HIS A 1 495 ? 5.756 51.648 -4.233 1.00 37.69 495 HIS A O 1
ATOM 3959 N N . MET A 1 496 ? 7.836 50.960 -3.776 1.00 39.44 496 MET A N 1
ATOM 3960 C CA . MET A 1 496 ? 7.449 49.572 -3.489 1.00 39.44 496 MET A CA 1
ATOM 3961 C C . MET A 1 496 ? 6.770 49.466 -2.115 1.00 39.44 496 MET A C 1
ATOM 3963 O O . MET A 1 496 ? 5.797 48.728 -1.954 1.00 39.44 496 MET A O 1
ATOM 3967 N N . ASP A 1 497 ? 7.257 50.232 -1.136 1.00 42.88 497 ASP A N 1
ATOM 3968 C CA . ASP A 1 497 ? 6.691 50.268 0.212 1.00 42.88 497 ASP A CA 1
ATOM 3969 C C . ASP A 1 497 ? 5.311 50.945 0.238 1.00 42.88 497 ASP A C 1
ATOM 3971 O O . ASP A 1 497 ? 4.396 50.401 0.850 1.00 42.88 497 ASP A O 1
ATOM 3975 N N . GLU A 1 498 ? 5.097 52.045 -0.498 1.00 42.59 498 GLU A N 1
ATOM 3976 C CA . GLU A 1 498 ? 3.764 52.667 -0.631 1.00 42.59 498 GLU A CA 1
ATOM 3977 C C . GLU A 1 498 ? 2.712 51.705 -1.208 1.00 42.59 498 GLU A C 1
ATOM 3979 O O . GLU A 1 498 ? 1.596 51.625 -0.689 1.00 42.59 498 GLU A O 1
ATOM 3984 N N . VAL A 1 499 ? 3.062 50.939 -2.248 1.00 44.25 499 VAL A N 1
ATOM 3985 C CA . VAL A 1 499 ? 2.152 49.954 -2.861 1.00 44.25 499 VAL A CA 1
ATOM 3986 C C . VAL A 1 499 ? 1.866 48.791 -1.906 1.00 44.25 499 VAL A C 1
ATOM 3988 O O . VAL A 1 499 ? 0.721 48.340 -1.828 1.00 44.25 499 VAL A O 1
ATOM 3991 N N . ASN A 1 500 ? 2.856 48.337 -1.129 1.00 42.81 500 ASN A N 1
ATOM 3992 C CA . ASN A 1 500 ? 2.646 47.342 -0.072 1.00 42.81 500 ASN A CA 1
ATOM 3993 C C . ASN A 1 500 ? 1.717 47.863 1.035 1.00 42.81 500 ASN A C 1
ATOM 3995 O O . ASN A 1 500 ? 0.841 47.129 1.490 1.00 42.81 500 ASN A O 1
ATOM 3999 N N . ASP A 1 501 ? 1.867 49.124 1.440 1.00 43.91 501 ASP A N 1
ATOM 4000 C CA . ASP A 1 501 ? 1.061 49.754 2.488 1.00 43.91 501 ASP A CA 1
ATOM 4001 C C . ASP A 1 501 ? -0.392 50.004 2.030 1.00 43.91 501 ASP A C 1
ATOM 4003 O O . ASP A 1 501 ? -1.340 49.859 2.810 1.00 43.91 501 ASP A O 1
ATOM 4007 N N . GLU A 1 502 ? -0.603 50.308 0.743 1.00 46.22 502 GLU A N 1
ATOM 4008 C CA . GLU A 1 502 ? -1.941 50.377 0.142 1.00 46.22 502 GLU A CA 1
ATOM 4009 C C . GLU A 1 502 ? -2.592 48.985 0.029 1.00 46.22 502 GLU A C 1
ATOM 4011 O O . GLU A 1 502 ? -3.790 48.838 0.298 1.00 46.22 502 GLU A O 1
ATOM 4016 N N . LEU A 1 503 ? -1.806 47.945 -0.288 1.00 39.00 503 LEU A N 1
ATOM 4017 C CA . LEU A 1 503 ? -2.247 46.546 -0.234 1.00 39.00 503 LEU A CA 1
ATOM 4018 C C . LEU A 1 503 ? -2.663 46.158 1.190 1.00 39.00 503 LEU A C 1
ATOM 4020 O O . LEU A 1 503 ? -3.731 45.576 1.384 1.00 39.00 503 LEU A O 1
ATOM 4024 N N . LEU A 1 504 ? -1.861 46.527 2.194 1.00 41.94 504 LEU A N 1
ATOM 4025 C CA . LEU A 1 504 ? -2.138 46.269 3.607 1.00 41.94 504 LEU A CA 1
ATOM 4026 C C . LEU A 1 504 ? -3.448 46.930 4.051 1.00 41.94 504 LEU A C 1
ATOM 4028 O O . LEU A 1 504 ? -4.279 46.276 4.686 1.00 41.94 504 LEU A O 1
ATOM 4032 N N . LYS A 1 505 ? -3.682 48.192 3.670 1.00 41.62 505 LYS A N 1
ATOM 4033 C CA . LYS A 1 505 ? -4.934 48.919 3.956 1.00 41.62 505 LYS A CA 1
ATOM 4034 C C . LYS A 1 505 ? -6.146 48.261 3.285 1.00 41.62 505 LYS A C 1
ATOM 4036 O O . LYS A 1 505 ? -7.164 48.048 3.947 1.00 41.62 505 LYS A O 1
ATOM 4041 N N . LYS A 1 506 ? -6.028 47.848 2.017 1.00 38.66 506 LYS A N 1
ATOM 4042 C CA . LYS A 1 506 ? -7.088 47.127 1.281 1.00 38.66 506 LYS A CA 1
ATOM 4043 C C . LYS A 1 506 ? -7.393 45.745 1.878 1.00 38.66 506 LYS A C 1
ATOM 4045 O O . LYS A 1 506 ? -8.560 45.380 1.977 1.00 38.66 506 LYS A O 1
ATOM 4050 N N . ILE A 1 507 ? -6.382 45.010 2.347 1.00 42.44 507 ILE A N 1
ATOM 4051 C CA . ILE A 1 507 ? -6.551 43.715 3.035 1.00 42.44 507 ILE A CA 1
ATOM 4052 C C . ILE A 1 507 ? -7.168 43.894 4.434 1.00 42.44 507 ILE A C 1
ATOM 4054 O O . ILE A 1 507 ? -7.998 43.086 4.851 1.00 42.44 507 ILE A O 1
ATOM 4058 N N . THR A 1 508 ? -6.796 44.952 5.160 1.00 41.00 508 THR A N 1
ATOM 4059 C CA . THR A 1 508 ? -7.255 45.184 6.542 1.00 41.00 508 THR A CA 1
ATOM 4060 C C . THR A 1 508 ? -8.735 45.569 6.600 1.00 41.00 508 THR A C 1
ATOM 4062 O O . THR A 1 508 ? -9.467 45.026 7.427 1.00 41.00 508 THR A O 1
ATOM 4065 N N . ASN A 1 509 ? -9.218 46.413 5.678 1.00 34.84 509 ASN A N 1
ATOM 4066 C CA . ASN A 1 509 ? -10.630 46.824 5.637 1.00 34.84 509 ASN A CA 1
ATOM 4067 C C . ASN A 1 509 ? -11.619 45.664 5.393 1.00 34.84 509 ASN A C 1
ATOM 4069 O O . ASN A 1 509 ? -12.792 45.790 5.730 1.00 34.84 509 ASN A O 1
ATOM 4073 N N . ILE A 1 510 ? -11.164 44.524 4.861 1.00 35.53 510 ILE A N 1
ATOM 4074 C CA . ILE A 1 510 ? -12.003 43.333 4.629 1.00 35.53 510 ILE A CA 1
ATOM 4075 C C . ILE A 1 510 ? -12.211 42.512 5.923 1.00 35.53 510 ILE A C 1
ATOM 4077 O O . ILE A 1 510 ? -13.105 41.672 5.983 1.00 35.53 510 ILE A O 1
ATOM 4081 N N . LYS A 1 511 ? -11.436 42.762 6.990 1.00 35.53 511 LYS A N 1
ATOM 4082 C CA . LYS A 1 511 ? -11.479 41.996 8.254 1.00 35.53 511 LYS A CA 1
ATOM 4083 C C . LYS A 1 511 ? -12.194 42.693 9.422 1.00 35.53 511 LYS A C 1
ATOM 4085 O O . LYS A 1 511 ? -12.127 42.207 10.546 1.00 35.53 511 LYS A O 1
ATOM 4090 N N . VAL A 1 512 ? -12.896 43.804 9.188 1.00 34.44 512 VAL A N 1
ATOM 4091 C CA . VAL A 1 512 ? -13.514 44.628 10.255 1.00 34.44 512 VAL A CA 1
ATOM 4092 C C . VAL A 1 512 ? -14.938 44.163 10.632 1.00 34.44 512 VAL A C 1
ATOM 4094 O O . VAL A 1 512 ? -15.793 44.965 10.995 1.00 34.44 512 VAL A O 1
ATOM 4097 N N . GLN A 1 513 ? -15.209 42.855 10.567 1.00 31.12 513 GLN A N 1
ATOM 4098 C CA . GLN A 1 513 ? -16.366 42.224 11.216 1.00 31.12 513 GLN A CA 1
ATOM 4099 C C . GLN A 1 513 ? -15.948 40.871 11.822 1.00 31.12 513 GLN A C 1
ATOM 4101 O O . GLN A 1 513 ? -15.317 40.073 11.125 1.00 31.12 513 GLN A O 1
ATOM 4106 N N . PRO A 1 514 ? -16.269 40.591 13.101 1.00 29.27 514 PRO A N 1
ATOM 4107 C CA . PRO A 1 514 ? -15.957 39.308 13.720 1.00 29.27 514 PRO A CA 1
ATOM 4108 C C . PRO A 1 514 ? -16.915 38.216 13.208 1.00 29.27 514 PRO A C 1
ATOM 4110 O O . PRO A 1 514 ? -18.132 38.412 13.252 1.00 29.27 514 PRO A O 1
ATOM 4113 N N . PRO A 1 515 ? -16.419 37.052 12.754 1.00 30.33 515 PRO A N 1
ATOM 4114 C CA . PRO A 1 515 ? -17.285 35.948 12.365 1.00 30.33 515 PRO A CA 1
ATOM 4115 C C . PRO A 1 515 ? -17.886 35.283 13.611 1.00 30.33 515 PRO A C 1
ATOM 4117 O O . PRO A 1 515 ? -17.191 34.590 14.354 1.00 30.33 515 PRO A O 1
ATOM 4120 N N . GLN A 1 516 ? -19.193 35.446 13.823 1.00 29.17 516 GLN A N 1
ATOM 4121 C CA . GLN A 1 516 ? -19.936 34.547 14.709 1.00 29.17 516 GLN A CA 1
ATOM 4122 C C . GLN A 1 516 ? -19.869 33.117 14.144 1.00 29.17 516 GLN A C 1
ATOM 4124 O O . GLN A 1 516 ? -20.095 32.918 12.947 1.00 29.17 516 GLN A O 1
ATOM 4129 N N . ARG A 1 517 ? -19.584 32.116 14.990 1.00 34.69 517 ARG A N 1
ATOM 4130 C CA . ARG A 1 517 ? -19.611 30.683 14.627 1.00 34.69 517 ARG A CA 1
ATOM 4131 C C . ARG A 1 517 ? -21.061 30.182 14.482 1.00 34.69 517 ARG A C 1
ATOM 4133 O O . ARG A 1 517 ? -21.523 29.344 15.250 1.00 34.69 517 ARG A O 1
ATOM 4140 N N . ASN A 1 518 ? -21.781 30.703 13.491 1.00 31.11 518 ASN A N 1
ATOM 4141 C CA . ASN A 1 518 ? -23.154 30.304 13.188 1.00 31.11 518 ASN A CA 1
ATOM 4142 C C . ASN A 1 518 ? -23.126 29.111 12.221 1.00 31.11 518 ASN A C 1
ATOM 4144 O O . ASN A 1 518 ? -23.023 29.280 11.005 1.00 31.11 518 ASN A O 1
ATOM 4148 N N . PHE A 1 519 ? -23.167 27.896 12.773 1.00 35.47 519 PHE A N 1
ATOM 4149 C CA . PHE A 1 519 ? -23.170 26.656 11.996 1.00 35.47 519 PHE A CA 1
ATOM 4150 C C . PHE A 1 519 ? -24.471 26.506 11.196 1.00 35.47 519 PHE A C 1
ATOM 4152 O O . PHE A 1 519 ? -25.560 26.790 11.693 1.00 35.47 519 PHE A O 1
ATOM 4159 N N . LYS A 1 520 ? -24.361 26.040 9.949 1.00 30.00 520 LYS A N 1
ATOM 4160 C CA . LYS A 1 520 ? -25.483 25.888 9.015 1.00 30.00 520 LYS A CA 1
ATOM 4161 C C . LYS A 1 520 ? -25.585 24.436 8.551 1.00 30.00 520 LYS A C 1
ATOM 4163 O O . LYS A 1 520 ? -24.570 23.832 8.218 1.00 30.00 520 LYS A O 1
ATOM 4168 N N . VAL A 1 521 ? -26.803 23.900 8.496 1.00 32.31 521 VAL A N 1
ATOM 4169 C CA . VAL A 1 521 ? -27.090 22.560 7.957 1.00 32.31 521 VAL A CA 1
ATOM 4170 C C . VAL A 1 521 ? -27.608 22.710 6.526 1.00 32.31 521 VAL A C 1
ATOM 4172 O O . VAL A 1 521 ? -28.652 23.323 6.315 1.00 32.31 521 VAL A O 1
ATOM 4175 N N . GLU A 1 522 ? -26.904 22.143 5.546 1.00 26.33 522 GLU A N 1
ATOM 4176 C CA . GLU A 1 522 ? -27.313 22.125 4.131 1.00 26.33 522 GLU A CA 1
ATOM 4177 C C . GLU A 1 522 ? -27.269 20.693 3.561 1.00 26.33 522 GLU A C 1
ATOM 4179 O O . GLU A 1 522 ? -26.667 19.795 4.149 1.00 26.33 522 GLU A O 1
ATOM 4184 N N . LYS A 1 523 ? -28.002 20.445 2.465 1.00 27.64 523 LYS A N 1
ATOM 4185 C CA . LYS A 1 523 ? -28.360 19.092 1.997 1.00 27.64 523 LYS A CA 1
ATOM 4186 C C . LYS A 1 523 ? -27.720 18.725 0.654 1.00 27.64 523 LYS A C 1
ATOM 4188 O O . LYS A 1 523 ? -27.857 19.474 -0.302 1.00 27.64 523 LYS A O 1
ATOM 4193 N N . THR A 1 524 ? -27.184 17.502 0.601 1.00 30.19 524 THR A N 1
ATOM 4194 C CA . THR A 1 524 ? -27.062 16.605 -0.572 1.00 30.19 524 THR A CA 1
ATOM 4195 C C . THR A 1 524 ? -26.314 17.121 -1.815 1.00 30.19 524 THR A C 1
ATOM 4197 O O . THR A 1 524 ? -26.789 17.976 -2.553 1.00 30.19 524 THR A O 1
ATOM 4200 N N . GLN A 1 525 ? -25.178 16.486 -2.126 1.00 30.16 525 GLN A N 1
ATOM 4201 C CA . GLN A 1 525 ? -24.440 16.678 -3.383 1.00 30.16 525 GLN A CA 1
ATOM 4202 C C . GLN A 1 525 ? -25.134 16.007 -4.587 1.00 30.16 525 GLN A C 1
ATOM 4204 O O . GLN A 1 525 ? -25.793 14.978 -4.441 1.00 30.16 525 GLN A O 1
ATOM 4209 N N . GLN A 1 526 ? -24.913 16.550 -5.789 1.00 28.94 526 GLN A N 1
ATOM 4210 C CA . GLN A 1 526 ? -25.197 15.887 -7.070 1.00 28.94 526 GLN A CA 1
ATOM 4211 C C . GLN A 1 526 ? -23.891 15.457 -7.760 1.00 28.94 526 GLN A C 1
ATOM 4213 O O . GLN A 1 526 ? -22.832 16.035 -7.522 1.00 28.94 526 GLN A O 1
ATOM 4218 N N . VAL A 1 527 ? -23.970 14.423 -8.603 1.00 33.91 527 VAL A N 1
ATOM 4219 C CA . VAL A 1 527 ? -22.816 13.806 -9.284 1.00 33.91 527 VAL A CA 1
ATOM 4220 C C . VAL A 1 527 ? -22.358 14.661 -10.472 1.00 33.91 527 VAL A C 1
ATOM 4222 O O . VAL A 1 527 ? -23.181 15.097 -11.274 1.00 33.91 527 VAL A O 1
ATOM 4225 N N . ALA A 1 528 ? -21.046 14.877 -10.611 1.00 39.81 528 ALA A N 1
ATOM 4226 C CA . ALA A 1 528 ? -20.463 15.663 -11.700 1.00 39.81 528 ALA A CA 1
ATOM 4227 C C . ALA A 1 528 ? -20.122 14.806 -12.936 1.00 39.81 528 ALA A C 1
ATOM 4229 O O . ALA A 1 528 ? -19.498 13.751 -12.818 1.00 39.81 528 ALA A O 1
ATOM 4230 N N . VAL A 1 529 ? -20.480 15.293 -14.129 1.00 48.97 529 VAL A N 1
ATOM 4231 C CA . VAL A 1 529 ? -20.206 14.634 -15.421 1.00 48.97 529 VAL A CA 1
ATOM 4232 C C . VAL A 1 529 ? -18.849 15.099 -15.991 1.00 48.97 529 VAL A C 1
ATOM 4234 O O . VAL A 1 529 ? -18.547 16.296 -15.950 1.00 48.97 529 VAL A O 1
ATOM 4237 N N . PRO A 1 530 ? -17.995 14.194 -16.509 1.00 59.06 530 PRO A N 1
ATOM 4238 C CA . PRO A 1 530 ? -16.683 14.554 -17.043 1.00 59.06 530 PRO A CA 1
ATOM 4239 C C . PRO A 1 530 ? -16.686 14.955 -18.528 1.00 59.06 530 PRO A C 1
ATOM 4241 O O . PRO A 1 530 ? -17.328 14.319 -19.351 1.00 59.06 530 PRO A O 1
ATOM 4244 N N . LEU A 1 531 ? -15.840 15.929 -18.877 1.00 70.62 531 LEU A N 1
ATOM 4245 C CA . LEU A 1 531 ? -15.612 16.391 -20.251 1.00 70.62 531 LEU A CA 1
ATOM 4246 C C . LEU A 1 531 ? -14.682 15.455 -21.056 1.00 70.62 531 LEU A C 1
ATOM 4248 O O . LEU A 1 531 ? -13.551 15.200 -20.626 1.00 70.62 531 LEU A O 1
ATOM 4252 N N . MET A 1 532 ? -15.129 15.026 -22.241 1.00 71.25 532 MET A N 1
ATOM 4253 C CA . MET A 1 532 ? -14.398 14.215 -23.236 1.00 71.25 532 MET A CA 1
ATOM 4254 C C . MET A 1 532 ? -14.314 14.948 -24.594 1.00 71.25 532 MET A C 1
ATOM 4256 O O . MET A 1 532 ? -14.930 16.000 -24.760 1.00 71.25 532 MET A O 1
ATOM 4260 N N . PHE A 1 533 ? -13.572 14.433 -25.585 1.00 69.75 533 PHE A N 1
ATOM 4261 C CA . PHE A 1 533 ? -13.555 15.033 -26.938 1.00 69.75 533 PHE A CA 1
ATOM 4262 C C . PHE A 1 533 ? -14.912 14.883 -27.644 1.00 69.75 533 PHE A C 1
ATOM 4264 O O . PHE A 1 533 ? -15.354 15.773 -28.367 1.00 69.75 533 PHE A O 1
ATOM 4271 N N . GLU A 1 534 ? -15.591 13.776 -27.379 1.00 68.75 534 GLU A N 1
ATOM 4272 C CA . GLU A 1 534 ? -16.878 13.380 -27.943 1.00 68.75 534 GLU A CA 1
ATOM 4273 C C . GLU A 1 534 ? -18.062 14.091 -27.265 1.00 68.75 534 GLU A C 1
ATOM 4275 O O . GLU A 1 534 ? -19.193 13.960 -27.730 1.00 68.75 534 GLU A O 1
ATOM 4280 N N . SER A 1 535 ? -17.817 14.836 -26.178 1.00 79.81 535 SER A N 1
ATOM 4281 C CA . SER A 1 535 ? -18.875 15.386 -25.330 1.00 79.81 535 SER A CA 1
ATOM 4282 C C . SER A 1 535 ? -19.797 16.366 -26.046 1.00 79.81 535 SER A C 1
ATOM 4284 O O . SER A 1 535 ? -19.352 17.233 -26.811 1.00 79.81 535 SER A O 1
ATOM 4286 N N . SER A 1 536 ? -21.092 16.261 -25.741 1.00 82.06 536 SER A N 1
ATOM 4287 C CA . SER A 1 536 ? -22.118 17.159 -26.274 1.00 82.06 536 SER A CA 1
ATOM 4288 C C . SER A 1 536 ? -22.027 18.561 -25.656 1.00 82.06 536 SER A C 1
ATOM 4290 O O . SER A 1 536 ? -21.344 18.773 -24.650 1.00 82.06 536 SER A O 1
ATOM 4292 N N . ALA A 1 537 ? -22.727 19.535 -26.243 1.00 84.50 537 ALA A N 1
ATOM 4293 C CA . ALA A 1 537 ? -22.772 20.894 -25.701 1.00 84.50 537 ALA A CA 1
ATOM 4294 C C . ALA A 1 537 ? -23.389 20.926 -24.288 1.00 84.50 537 ALA A C 1
ATOM 4296 O O . ALA A 1 537 ? -22.929 21.661 -23.418 1.00 84.50 537 ALA A O 1
ATOM 4297 N N . GLU A 1 538 ? -24.374 20.067 -24.024 1.00 81.88 538 GLU A N 1
ATOM 4298 C CA . GLU A 1 538 ? -25.018 19.899 -22.720 1.00 81.88 538 GLU A CA 1
ATOM 4299 C C . GLU A 1 538 ? -24.037 19.370 -21.661 1.00 81.88 538 GLU A C 1
ATOM 4301 O O . GLU A 1 538 ? -24.014 19.880 -20.541 1.00 81.88 538 GLU A O 1
ATOM 4306 N N . GLU A 1 539 ? -23.184 18.403 -22.012 1.00 78.75 539 GLU A N 1
ATOM 4307 C CA . GLU A 1 539 ? -22.133 17.887 -21.122 1.00 78.75 539 GLU A CA 1
ATOM 4308 C C . GLU A 1 539 ? -21.029 18.921 -20.875 1.00 78.75 539 GLU A C 1
ATOM 4310 O O . GLU A 1 539 ? -20.585 19.104 -19.740 1.00 78.75 539 GLU A O 1
ATOM 4315 N N . VAL A 1 540 ? -20.613 19.645 -21.920 1.00 81.69 540 VAL A N 1
ATOM 4316 C CA . VAL A 1 540 ? -19.658 20.760 -21.818 1.00 81.69 540 VAL A CA 1
ATOM 4317 C C . VAL A 1 540 ? -20.202 21.842 -20.887 1.00 81.69 540 VAL A C 1
ATOM 4319 O O . VAL A 1 540 ? -19.489 22.319 -20.002 1.00 81.69 540 VAL A O 1
ATOM 4322 N N . LYS A 1 541 ? -21.481 22.196 -21.036 1.00 85.94 541 LYS A N 1
ATOM 4323 C CA . LYS A 1 541 ? -22.178 23.150 -20.175 1.00 85.94 541 LYS A CA 1
ATOM 4324 C C . LYS A 1 541 ? -22.227 22.666 -18.722 1.00 85.94 541 LYS A C 1
ATOM 4326 O O . LYS A 1 541 ? -21.812 23.410 -17.836 1.00 85.94 541 LYS A O 1
ATOM 4331 N N . ALA A 1 542 ? -22.646 21.422 -18.482 1.00 79.25 542 ALA A N 1
ATOM 4332 C CA . ALA A 1 542 ? -22.693 20.832 -17.144 1.00 79.25 542 ALA A CA 1
ATOM 4333 C C . ALA A 1 542 ? -21.304 20.784 -16.478 1.00 79.25 542 ALA A C 1
ATOM 4335 O O . ALA A 1 542 ? -21.172 21.071 -15.289 1.00 79.25 542 ALA A O 1
ATOM 4336 N N . TRP A 1 543 ? -20.243 20.496 -17.240 1.00 84.31 543 TRP A N 1
ATOM 4337 C CA . TRP A 1 543 ? -18.864 20.529 -16.744 1.00 84.31 543 TRP A CA 1
ATOM 4338 C C . TRP A 1 543 ? -18.387 21.951 -16.409 1.00 84.31 543 TRP A C 1
ATOM 4340 O O . TRP A 1 543 ? -17.676 22.138 -15.416 1.00 84.31 543 TRP A O 1
ATOM 4350 N N . LEU A 1 544 ? -18.780 22.965 -17.190 1.00 82.44 544 LEU A N 1
ATOM 4351 C CA . LEU A 1 544 ? -18.479 24.372 -16.895 1.00 82.44 544 LEU A CA 1
ATOM 4352 C C . LEU A 1 544 ? -19.209 24.853 -15.628 1.00 82.44 544 LEU A C 1
ATOM 4354 O O . LEU A 1 544 ? -18.598 25.515 -14.786 1.00 82.44 544 LEU A O 1
ATOM 4358 N N . GLU A 1 545 ? -20.478 24.476 -15.461 1.00 81.38 545 GLU A N 1
ATOM 4359 C CA . GLU A 1 545 ? -21.272 24.754 -14.256 1.00 81.38 545 GLU A CA 1
ATOM 4360 C C . GLU A 1 545 ? -20.657 24.063 -13.023 1.00 81.38 545 GLU A C 1
ATOM 4362 O O . GLU A 1 545 ? -20.378 24.725 -12.022 1.00 81.38 545 GLU A O 1
ATOM 4367 N N . ALA A 1 546 ? -20.314 22.773 -13.120 1.00 74.62 546 ALA A N 1
ATOM 4368 C CA . ALA A 1 546 ? -19.684 22.002 -12.041 1.00 74.62 546 ALA A CA 1
ATOM 4369 C C . ALA A 1 546 ? -18.266 22.481 -11.656 1.00 74.62 546 ALA A C 1
ATOM 4371 O O . ALA A 1 546 ? -17.809 22.230 -10.542 1.00 74.62 546 ALA A O 1
ATOM 4372 N N . ASN A 1 547 ? -17.554 23.188 -12.543 1.00 74.31 547 ASN A N 1
ATOM 4373 C CA . ASN A 1 547 ? -16.253 23.802 -12.237 1.00 74.31 547 ASN A CA 1
ATOM 4374 C C . ASN A 1 547 ? -16.361 25.217 -11.629 1.00 74.31 547 ASN A C 1
ATOM 4376 O O . ASN A 1 547 ? -15.331 25.876 -11.424 1.00 74.31 547 ASN A O 1
ATOM 4380 N N . SER A 1 548 ? -17.576 25.690 -11.333 1.00 80.44 548 SER A N 1
ATOM 4381 C CA . SER A 1 548 ? -17.849 27.031 -10.802 1.00 80.44 548 SER A CA 1
ATOM 4382 C C . SER A 1 548 ? -17.231 28.134 -11.672 1.00 80.44 548 SER A C 1
ATOM 4384 O O . SER A 1 548 ? -16.501 29.009 -11.186 1.00 80.44 548 SER A O 1
ATOM 4386 N N . PHE A 1 549 ? -17.474 28.057 -12.982 1.00 85.00 549 PHE A N 1
ATOM 4387 C CA . PHE A 1 549 ? -17.298 29.181 -13.901 1.00 85.00 549 PHE A CA 1
ATOM 4388 C C . PHE A 1 549 ? -18.530 30.096 -13.862 1.00 85.00 549 PHE A C 1
ATOM 4390 O O . PHE A 1 549 ? -19.629 29.677 -13.499 1.00 85.00 549 PHE A O 1
ATOM 4397 N N . SER A 1 550 ? -18.356 31.371 -14.205 1.00 85.19 550 SER A N 1
ATOM 4398 C CA . SER A 1 550 ? -19.456 32.340 -14.204 1.00 85.19 550 SER A CA 1
ATOM 4399 C C . SER A 1 550 ? -20.511 32.013 -15.265 1.00 85.19 550 SER A C 1
ATOM 4401 O O . SER A 1 550 ? -20.199 31.464 -16.322 1.00 85.19 550 SER A O 1
ATOM 4403 N N . LYS A 1 551 ? -21.768 32.413 -15.020 1.00 81.62 551 LYS A N 1
ATOM 4404 C CA . LYS A 1 551 ? -22.894 32.154 -15.936 1.00 81.62 551 LYS A CA 1
ATOM 4405 C C . LYS A 1 551 ? -22.623 32.645 -17.366 1.00 81.62 551 LYS A C 1
ATOM 4407 O O . LYS A 1 551 ? -22.952 31.945 -18.311 1.00 81.62 551 LYS A O 1
ATOM 4412 N N . GLY A 1 552 ? -21.930 33.777 -17.523 1.00 80.06 552 GLY A N 1
ATOM 4413 C CA . GLY A 1 552 ? -21.491 34.263 -18.834 1.00 80.06 552 GLY A CA 1
ATOM 4414 C C . GLY A 1 552 ? -20.485 33.330 -19.521 1.00 80.06 552 GLY A C 1
ATOM 4415 O O . GLY A 1 552 ? -20.636 33.048 -20.705 1.00 80.06 552 GLY A O 1
ATOM 4416 N N . THR A 1 553 ? -19.497 32.792 -18.797 1.00 8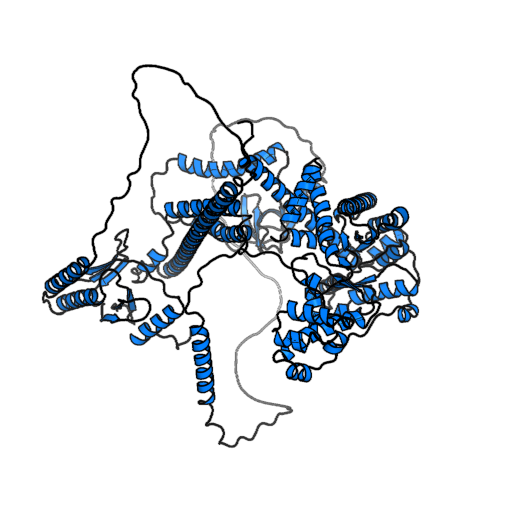3.19 553 THR A N 1
ATOM 4417 C CA . THR A 1 553 ? -18.570 31.772 -19.329 1.00 83.19 553 THR A CA 1
ATOM 4418 C C . THR A 1 553 ? -19.316 30.500 -19.750 1.00 83.19 553 THR A C 1
ATOM 4420 O O . THR A 1 553 ? -19.036 29.953 -20.816 1.00 83.19 553 THR A O 1
ATOM 4423 N N . VAL A 1 554 ? -20.293 30.059 -18.950 1.00 85.06 554 VAL A N 1
ATOM 4424 C CA . VAL A 1 554 ? -21.164 28.911 -19.256 1.00 85.06 554 VAL A CA 1
ATOM 4425 C C . VAL A 1 554 ? -22.005 29.168 -20.512 1.00 85.06 554 VAL A C 1
ATOM 4427 O O . VAL A 1 554 ? -22.072 28.308 -21.382 1.00 85.06 554 VAL A O 1
ATOM 4430 N N . GLU A 1 555 ? -22.610 30.348 -20.651 1.00 83.19 555 GLU A N 1
AT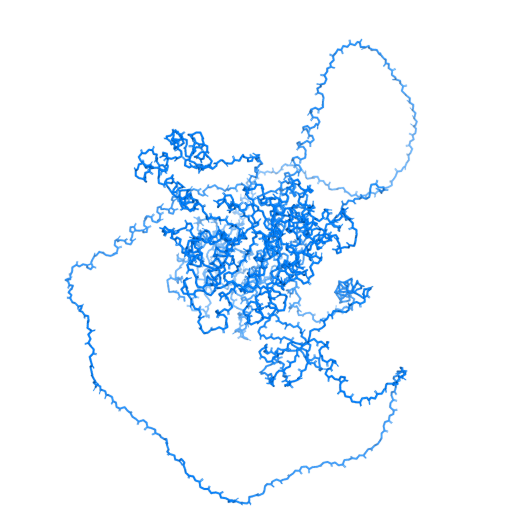OM 4431 C CA . GLU A 1 555 ? -23.463 30.704 -21.796 1.00 83.19 555 GLU A CA 1
ATOM 4432 C C . GLU A 1 555 ? -22.680 30.841 -23.114 1.00 83.19 555 GLU A C 1
ATOM 4434 O O . GLU A 1 555 ? -23.197 30.463 -24.161 1.00 83.19 555 GLU A O 1
ATOM 4439 N N . HIS A 1 556 ? -21.429 31.322 -23.079 1.00 82.06 556 HIS A N 1
ATOM 4440 C CA . HIS A 1 556 ? -20.609 31.495 -24.290 1.00 82.06 556 HIS A CA 1
ATOM 4441 C C . HIS A 1 556 ? -19.849 30.231 -24.728 1.00 82.06 556 HIS A C 1
ATOM 4443 O O . HIS A 1 556 ? -19.525 30.108 -25.907 1.00 82.06 556 HIS A O 1
ATOM 4449 N N . LEU A 1 557 ? -19.533 29.306 -23.810 1.00 85.44 557 LEU A N 1
ATOM 4450 C CA . LEU A 1 557 ? -18.751 28.096 -24.117 1.00 85.44 557 LEU A CA 1
ATOM 4451 C C . LEU A 1 557 ? -19.552 26.790 -24.010 1.00 85.44 557 LEU A C 1
ATOM 4453 O O . LEU A 1 557 ? -19.201 25.820 -24.672 1.00 85.44 557 LEU A O 1
ATOM 4457 N N . GLY A 1 558 ? -20.661 26.767 -23.265 1.00 83.31 558 GLY A N 1
ATOM 4458 C CA . GLY A 1 558 ? -21.594 25.634 -23.167 1.00 83.31 558 GLY A CA 1
ATOM 4459 C C . GLY A 1 558 ? -22.478 25.417 -24.403 1.00 83.31 558 GLY A C 1
ATOM 4460 O O . GLY A 1 558 ? -23.429 24.648 -24.343 1.00 83.31 558 GLY A O 1
ATOM 4461 N N . ILE A 1 559 ? -22.188 26.111 -25.508 1.00 86.19 559 ILE A N 1
ATOM 4462 C CA . ILE A 1 559 ? -22.745 25.852 -26.846 1.00 86.19 559 ILE A CA 1
ATOM 4463 C C . ILE A 1 559 ? -21.779 25.057 -27.742 1.00 86.19 559 ILE A C 1
ATOM 4465 O O . ILE A 1 559 ? -22.140 24.690 -28.858 1.00 86.19 559 ILE A O 1
ATOM 4469 N N . LEU A 1 560 ? -20.543 24.832 -27.285 1.00 87.12 560 LEU A N 1
ATOM 4470 C CA . LEU A 1 560 ? -19.500 24.118 -28.018 1.00 87.12 560 LEU A CA 1
ATOM 4471 C C . LEU A 1 560 ? -19.505 22.639 -27.636 1.00 87.12 560 LEU A C 1
ATOM 4473 O O . LEU A 1 560 ? -19.722 22.308 -26.474 1.00 87.12 560 LEU A O 1
ATOM 4477 N N . THR A 1 561 ? -19.192 21.752 -28.579 1.00 86.44 561 THR A N 1
ATOM 4478 C CA . THR A 1 561 ? -18.862 20.352 -28.260 1.00 86.44 561 THR A CA 1
ATOM 4479 C C . THR A 1 561 ? -17.472 20.242 -27.631 1.00 86.44 561 THR A C 1
ATOM 4481 O O . THR A 1 561 ? -16.648 21.154 -27.748 1.00 86.44 561 THR A O 1
ATOM 4484 N N . GLY A 1 562 ? -17.169 19.103 -27.001 1.00 77.06 562 GLY A N 1
ATOM 4485 C CA . GLY A 1 562 ? -15.866 18.849 -26.382 1.00 77.06 562 GLY A CA 1
ATOM 4486 C C . GLY A 1 562 ? -14.702 19.104 -27.342 1.00 77.06 562 GLY A C 1
ATOM 4487 O O . GLY A 1 562 ? -13.817 19.906 -27.050 1.00 77.06 562 GLY A O 1
ATOM 4488 N N . ALA A 1 563 ? -14.739 18.514 -28.538 1.00 76.12 563 ALA A N 1
ATOM 4489 C CA . ALA A 1 563 ? -13.726 18.705 -29.576 1.00 76.12 563 ALA A CA 1
ATOM 4490 C C . ALA A 1 563 ? -13.565 20.170 -30.027 1.00 76.12 563 ALA A C 1
ATOM 4492 O O . ALA A 1 563 ? -12.445 20.599 -30.305 1.00 76.12 563 ALA A O 1
ATOM 4493 N N . GLN A 1 564 ? -14.651 20.951 -30.074 1.00 79.69 564 GLN A N 1
ATOM 4494 C CA . GLN A 1 564 ? -14.582 22.388 -30.358 1.00 79.69 564 GLN A CA 1
ATOM 4495 C C . GLN A 1 564 ? -13.934 23.149 -29.195 1.00 79.69 564 GLN A C 1
ATOM 4497 O O . GLN A 1 564 ? -13.052 23.971 -29.415 1.00 79.69 564 GLN A O 1
ATOM 4502 N N . LEU A 1 565 ? -14.299 22.842 -27.950 1.00 84.38 565 LEU A N 1
ATOM 4503 C CA . LEU A 1 565 ? -13.710 23.479 -26.773 1.00 84.38 565 LEU A CA 1
ATOM 4504 C C . LEU A 1 565 ? -12.211 23.143 -26.613 1.00 84.38 565 LEU A C 1
ATOM 4506 O O . LEU A 1 565 ? -11.423 24.009 -26.235 1.00 84.38 565 LEU A O 1
ATOM 4510 N N . PHE A 1 566 ? -11.794 21.920 -26.964 1.00 80.06 566 PHE A N 1
ATOM 4511 C CA . PHE A 1 566 ? -10.388 21.489 -26.980 1.00 80.06 566 PHE A CA 1
ATOM 4512 C C . PHE A 1 566 ? -9.565 22.019 -28.168 1.00 80.06 566 PHE A C 1
ATOM 4514 O O . PHE A 1 566 ? -8.337 21.853 -28.156 1.00 80.06 566 PHE A O 1
ATOM 4521 N N . SER A 1 567 ? -10.189 22.622 -29.188 1.00 78.50 567 SER A N 1
ATOM 4522 C CA . SER A 1 567 ? -9.478 23.204 -30.337 1.00 78.50 567 SER A CA 1
ATOM 4523 C C . SER A 1 567 ? -9.088 24.672 -30.131 1.00 78.50 567 SER A C 1
ATOM 4525 O O . SER A 1 567 ? -8.093 25.111 -30.709 1.00 78.50 567 SER A O 1
ATOM 4527 N N . LEU A 1 568 ? -9.809 25.405 -29.273 1.00 80.81 568 LEU A N 1
ATOM 4528 C CA . LEU A 1 568 ? -9.555 26.820 -28.993 1.00 80.81 568 LEU A CA 1
ATOM 4529 C C . LEU A 1 568 ? -8.239 27.039 -28.234 1.00 80.81 568 LEU A C 1
ATOM 4531 O O . LEU A 1 568 ? -7.960 26.397 -27.217 1.00 80.81 568 LEU A O 1
ATOM 4535 N N . ASN A 1 569 ? -7.444 28.011 -28.683 1.00 76.75 569 ASN A N 1
ATOM 4536 C CA . ASN A 1 569 ? -6.223 28.406 -27.985 1.00 76.75 569 ASN A CA 1
ATOM 4537 C C . ASN A 1 569 ? -6.481 29.438 -26.869 1.00 76.75 569 ASN A C 1
ATOM 4539 O O . ASN A 1 569 ? -7.562 30.011 -26.716 1.00 76.75 569 ASN A O 1
ATOM 4543 N N . LYS A 1 570 ? -5.442 29.689 -26.065 1.00 76.94 570 LYS A N 1
ATOM 4544 C CA . LYS A 1 570 ? -5.489 30.573 -24.890 1.00 76.94 570 LYS A CA 1
ATOM 4545 C C . LYS A 1 570 ? -5.959 31.996 -25.205 1.00 76.94 570 LYS A C 1
ATOM 4547 O O . LYS A 1 570 ? -6.632 32.607 -24.377 1.00 76.94 570 LYS A O 1
ATOM 4552 N N . GLU A 1 571 ? -5.609 32.525 -26.376 1.00 76.69 571 GLU A N 1
ATOM 4553 C CA . GLU A 1 571 ? -5.933 33.897 -26.777 1.00 76.69 571 GLU A CA 1
ATOM 4554 C C . GLU A 1 571 ? -7.289 33.998 -27.493 1.00 76.69 571 GLU A C 1
ATOM 4556 O O . GLU A 1 571 ? -7.871 35.078 -27.533 1.00 76.69 571 GLU A O 1
ATOM 4561 N N . GLU A 1 572 ? -7.837 32.891 -27.997 1.00 80.44 572 GLU A N 1
ATOM 4562 C CA . GLU A 1 572 ? -9.244 32.781 -28.404 1.00 80.44 572 GLU A CA 1
ATOM 4563 C C . GLU A 1 572 ? -10.170 32.701 -27.192 1.00 80.44 572 GLU A C 1
ATOM 4565 O O . GLU A 1 572 ? -11.086 33.512 -27.076 1.00 80.44 572 GLU A O 1
ATOM 4570 N N . LEU A 1 573 ? -9.894 31.813 -26.230 1.00 81.75 573 LEU A N 1
ATOM 4571 C CA . LEU A 1 573 ? -10.718 31.687 -25.022 1.00 81.75 573 LEU A CA 1
ATOM 4572 C C . LEU A 1 573 ? -10.790 33.002 -24.230 1.00 81.75 573 LEU A C 1
ATOM 4574 O O . LEU A 1 573 ? -11.862 33.367 -23.761 1.00 81.75 573 LEU A O 1
ATOM 4578 N N . LYS A 1 574 ? -9.688 33.762 -24.146 1.00 81.62 574 LYS A N 1
ATOM 4579 C CA . LYS A 1 574 ? -9.665 35.122 -23.565 1.00 81.62 574 LYS A CA 1
ATOM 4580 C C . LYS A 1 574 ? -10.548 36.144 -24.294 1.00 81.62 574 LYS A C 1
ATOM 4582 O O . LYS A 1 574 ? -10.963 37.113 -23.670 1.00 81.62 574 LYS A O 1
ATOM 4587 N N . LYS A 1 575 ? -10.782 35.983 -25.602 1.00 80.19 575 LYS A N 1
ATOM 4588 C CA . LYS A 1 575 ? -11.672 36.863 -26.386 1.00 80.19 575 LYS A CA 1
ATOM 4589 C C . LYS A 1 575 ? -13.140 36.474 -26.221 1.00 80.19 575 LYS A C 1
ATOM 4591 O O . LYS A 1 575 ? -13.999 37.336 -26.349 1.00 80.19 575 LYS A O 1
ATOM 4596 N N . VAL A 1 576 ? -13.414 35.194 -25.956 1.00 77.12 576 VAL A N 1
ATOM 4597 C CA . VAL A 1 576 ? -14.775 34.662 -25.784 1.00 77.12 576 VAL A CA 1
ATOM 4598 C C . VAL A 1 576 ? -15.281 34.827 -24.347 1.00 77.12 576 VAL A C 1
ATOM 4600 O O . VAL A 1 576 ? -16.465 35.087 -24.153 1.00 77.12 576 VAL A O 1
ATOM 4603 N N . CYS A 1 577 ? -14.420 34.726 -23.327 1.00 82.12 577 CYS A N 1
ATOM 4604 C CA . CYS A 1 577 ? -14.813 34.992 -21.942 1.00 82.12 577 CYS A CA 1
ATOM 4605 C C . CYS A 1 577 ? -13.687 35.590 -21.080 1.00 82.12 577 CYS A C 1
ATOM 4607 O O . CYS A 1 577 ? -12.504 35.276 -21.227 1.00 82.12 577 CYS A O 1
ATOM 4609 N N . ASN A 1 578 ? -14.080 36.401 -20.091 1.00 75.19 578 ASN A N 1
ATOM 4610 C CA . ASN A 1 578 ? -13.167 37.034 -19.127 1.00 75.19 578 ASN A CA 1
ATOM 4611 C C . ASN A 1 578 ? -12.357 36.008 -18.309 1.00 75.19 578 ASN A C 1
ATOM 4613 O O . ASN A 1 578 ? -11.260 36.297 -17.836 1.00 75.19 578 ASN A O 1
ATOM 4617 N N . GLU A 1 579 ? -12.881 34.790 -18.158 1.00 83.50 579 GLU A N 1
ATOM 4618 C CA . GLU A 1 579 ? -12.214 33.680 -17.476 1.00 83.50 579 GLU A CA 1
ATOM 4619 C C . GLU A 1 579 ? -11.349 32.823 -18.412 1.00 83.50 579 GLU A C 1
ATOM 4621 O O . GLU A 1 579 ? -10.813 31.805 -17.979 1.00 83.50 579 GLU A O 1
ATOM 4626 N N . GLY A 1 580 ? -11.167 33.212 -19.678 1.00 76.06 580 GLY A N 1
ATOM 4627 C CA . GLY A 1 580 ? -10.559 32.386 -20.724 1.00 76.06 580 GLY A CA 1
ATOM 4628 C C . GLY A 1 580 ? -9.191 31.791 -20.381 1.00 76.06 580 GLY A C 1
ATOM 4629 O O . GLY A 1 580 ? -8.882 30.682 -20.801 1.00 76.06 580 GLY A O 1
ATOM 4630 N N . ALA A 1 581 ? -8.389 32.458 -19.544 1.00 67.56 581 ALA A N 1
ATOM 4631 C CA . ALA A 1 581 ? -7.127 31.907 -19.039 1.00 67.56 581 ALA A CA 1
ATOM 4632 C C . ALA A 1 581 ? -7.310 30.810 -17.961 1.00 67.56 581 ALA A C 1
ATOM 4634 O O . ALA A 1 581 ? -6.543 29.846 -17.937 1.00 67.56 581 ALA A O 1
ATOM 4635 N N . ARG A 1 582 ? -8.326 30.932 -17.092 1.00 72.88 582 ARG A N 1
ATOM 4636 C CA . ARG A 1 582 ? -8.737 29.922 -16.091 1.00 72.88 582 ARG A CA 1
ATOM 4637 C C . ARG A 1 582 ? -9.366 28.714 -16.791 1.00 72.88 582 ARG A C 1
ATOM 4639 O O . ARG A 1 582 ? -9.029 27.576 -16.469 1.00 72.88 582 ARG A O 1
ATOM 4646 N N . VAL A 1 583 ? -10.207 28.978 -17.791 1.00 75.94 583 VAL A N 1
ATOM 4647 C CA . VAL A 1 583 ? -10.828 27.978 -18.669 1.00 75.94 583 VAL A CA 1
ATOM 4648 C C . VAL A 1 583 ? -9.762 27.225 -19.468 1.00 75.94 583 VAL A C 1
ATOM 4650 O O . VAL A 1 583 ? -9.681 26.009 -19.342 1.00 75.94 583 VAL A O 1
ATOM 4653 N N . TYR A 1 584 ? -8.862 27.922 -20.177 1.00 76.50 584 TYR A N 1
ATOM 4654 C CA . TYR A 1 584 ? -7.737 27.297 -20.888 1.00 76.50 584 TYR A CA 1
ATOM 4655 C C . TYR A 1 584 ? -6.861 26.451 -19.956 1.00 76.50 584 TYR A C 1
ATOM 4657 O O . TYR A 1 584 ? -6.444 25.371 -20.350 1.00 76.50 584 TYR A O 1
ATOM 4665 N N . SER A 1 585 ? -6.605 26.886 -18.717 1.00 67.94 585 SER A N 1
ATOM 4666 C CA . SER A 1 585 ? -5.835 26.096 -17.742 1.00 67.94 585 SER A CA 1
ATOM 4667 C C . SER A 1 585 ? -6.532 24.771 -17.395 1.00 67.94 585 SER A C 1
ATOM 4669 O O . SER A 1 585 ? -5.928 23.704 -17.498 1.00 67.94 585 SER A O 1
ATOM 4671 N N . LYS A 1 586 ? -7.834 24.813 -17.076 1.00 70.19 586 LYS A N 1
ATOM 4672 C CA . LYS A 1 586 ? -8.652 23.619 -16.795 1.00 70.19 586 LYS A CA 1
ATOM 4673 C C . LYS A 1 586 ? -8.789 22.695 -18.011 1.00 70.19 586 LYS A C 1
ATOM 4675 O O . LYS A 1 586 ? -8.624 21.488 -17.864 1.00 70.19 586 LYS A O 1
ATOM 4680 N N . ILE A 1 587 ? -9.023 23.255 -19.200 1.00 74.31 587 ILE A N 1
ATOM 4681 C CA . ILE A 1 587 ? -9.048 22.521 -20.474 1.00 74.31 587 ILE A CA 1
ATOM 4682 C C . ILE A 1 587 ? -7.682 21.901 -20.761 1.00 74.31 587 ILE A C 1
ATOM 4684 O O . ILE A 1 587 ? -7.638 20.746 -21.149 1.00 74.31 587 ILE A O 1
ATOM 4688 N N . THR A 1 588 ? -6.570 22.610 -20.538 1.00 64.62 588 THR A N 1
ATOM 4689 C CA . THR A 1 588 ? -5.216 22.068 -20.756 1.00 64.62 588 THR A CA 1
ATOM 4690 C C . THR A 1 588 ? -4.965 20.866 -19.853 1.00 64.62 588 THR A C 1
ATOM 4692 O O . THR A 1 588 ? -4.537 19.836 -20.351 1.00 64.62 588 THR A O 1
ATOM 4695 N N . VAL A 1 589 ? -5.312 20.938 -18.561 1.00 59.09 589 VAL A N 1
ATOM 4696 C CA . VAL A 1 589 ? -5.206 19.780 -17.652 1.00 59.09 589 VAL A CA 1
ATOM 4697 C C . VAL A 1 589 ? -6.073 18.615 -18.138 1.00 59.09 589 VAL A C 1
ATOM 4699 O O . VAL A 1 589 ? -5.578 17.497 -18.256 1.00 59.09 589 VAL A O 1
ATOM 4702 N N . GLN A 1 590 ? -7.338 18.869 -18.490 1.00 60.69 590 GLN A N 1
ATOM 4703 C CA . GLN A 1 590 ? -8.238 17.841 -19.023 1.00 60.69 590 GLN A CA 1
ATOM 4704 C C . GLN A 1 590 ? -7.709 17.241 -20.340 1.00 60.69 590 GLN A C 1
ATOM 4706 O O . GLN A 1 590 ? -7.807 16.037 -20.551 1.00 60.69 590 GLN A O 1
ATOM 4711 N N . LYS A 1 591 ? -7.100 18.064 -21.200 1.00 59.62 591 LYS A N 1
ATOM 4712 C CA . LYS A 1 591 ? -6.533 17.683 -22.496 1.00 59.62 591 LYS A CA 1
ATOM 4713 C C . LYS A 1 591 ? -5.241 16.890 -22.350 1.00 59.62 591 LYS A C 1
ATOM 4715 O O . LYS A 1 591 ? -5.102 15.894 -23.035 1.00 59.62 591 LYS A O 1
ATOM 4720 N N . SER A 1 592 ? -4.341 17.250 -21.437 1.00 53.62 592 SER A N 1
ATOM 4721 C CA . SER A 1 592 ? -3.132 16.465 -21.154 1.00 53.62 592 SER A CA 1
ATOM 4722 C C . SER A 1 592 ? -3.456 15.128 -20.481 1.00 53.62 592 SER A C 1
ATOM 4724 O O . SER A 1 592 ? -2.799 14.131 -20.770 1.00 53.62 592 SER A O 1
ATOM 4726 N N . LEU A 1 593 ? -4.506 15.068 -19.648 1.00 52.31 593 LEU A N 1
ATOM 4727 C CA . LEU A 1 593 ? -5.063 13.797 -19.170 1.00 52.31 593 LEU A CA 1
ATOM 4728 C C . LEU A 1 593 ? -5.617 12.971 -20.346 1.00 52.31 593 LEU A C 1
ATOM 4730 O O . LEU A 1 593 ? -5.239 11.815 -20.506 1.00 52.31 593 LEU A O 1
ATOM 4734 N N . LEU A 1 594 ? -6.449 13.562 -21.211 1.00 54.12 594 LEU A N 1
ATOM 4735 C CA . LEU A 1 594 ? -6.999 12.884 -22.392 1.00 54.12 594 LEU A CA 1
ATOM 4736 C C . LEU A 1 594 ? -5.917 12.441 -23.388 1.00 54.12 594 LEU A C 1
ATOM 4738 O O . LEU A 1 594 ? -5.987 11.328 -23.885 1.00 54.12 594 LEU A O 1
ATOM 4742 N N . GLU A 1 595 ? -4.891 13.243 -23.660 1.00 48.28 595 GLU A N 1
ATOM 4743 C CA . GLU A 1 595 ? -3.779 12.891 -24.555 1.00 48.28 595 GLU A CA 1
ATOM 4744 C C . GLU A 1 595 ? -2.921 11.755 -23.971 1.00 48.28 595 GLU A C 1
ATOM 4746 O O . GLU A 1 595 ? -2.484 10.880 -24.717 1.00 48.28 595 GLU A O 1
ATOM 4751 N N . MET A 1 596 ? -2.757 11.691 -22.643 1.00 45.81 596 MET A N 1
ATOM 4752 C CA . MET A 1 596 ? -2.152 10.540 -21.958 1.00 45.81 596 MET A CA 1
ATOM 4753 C C . MET A 1 596 ? -2.992 9.257 -22.116 1.00 45.81 596 MET A C 1
ATOM 4755 O O . MET A 1 596 ? -2.414 8.183 -22.273 1.00 45.81 596 MET A O 1
ATOM 4759 N N . PHE A 1 597 ? -4.327 9.358 -22.137 1.00 41.53 597 PHE A N 1
ATOM 4760 C CA . PHE A 1 597 ? -5.230 8.224 -22.387 1.00 41.53 597 PHE A CA 1
ATOM 4761 C C . PHE A 1 597 ? -5.377 7.844 -23.875 1.00 41.53 597 PHE A C 1
ATOM 4763 O O . PHE A 1 597 ? -5.568 6.672 -24.187 1.00 41.53 597 PHE A O 1
ATOM 4770 N N . LEU A 1 598 ? -5.297 8.804 -24.800 1.00 37.31 598 LEU A N 1
ATOM 4771 C CA . LEU A 1 598 ? -5.634 8.612 -26.220 1.00 37.31 598 LEU A CA 1
ATOM 4772 C C . LEU A 1 598 ? -4.430 8.281 -27.116 1.00 37.31 598 LEU A C 1
ATOM 4774 O O . LEU A 1 598 ? -4.617 7.719 -28.193 1.00 37.31 598 LEU A O 1
ATOM 4778 N N . LEU A 1 599 ? -3.196 8.610 -26.713 1.00 34.44 599 LEU A N 1
ATOM 4779 C CA . LEU A 1 599 ? -2.014 8.419 -27.571 1.00 34.44 599 LEU A CA 1
ATOM 4780 C C . LEU A 1 599 ? -1.456 6.986 -27.605 1.00 34.44 599 LEU A C 1
ATOM 4782 O O . LEU A 1 599 ? -0.600 6.709 -28.444 1.00 34.44 599 LEU A O 1
ATOM 4786 N N . ASN A 1 600 ? -1.914 6.073 -26.740 1.00 40.53 600 ASN A N 1
ATOM 4787 C CA . ASN A 1 600 ? -1.455 4.679 -26.713 1.00 40.53 600 ASN A CA 1
ATOM 4788 C C . ASN A 1 600 ? -2.619 3.703 -26.429 1.00 40.53 600 ASN A C 1
ATOM 4790 O O . ASN A 1 600 ? -2.926 3.470 -25.261 1.00 40.53 600 ASN A O 1
ATOM 4794 N N . PRO A 1 601 ? -3.219 3.044 -27.445 1.00 30.00 601 PRO A N 1
ATOM 4795 C CA . PRO A 1 601 ? -4.315 2.071 -27.275 1.00 30.00 601 PRO A CA 1
ATOM 4796 C C . PRO A 1 601 ? -3.872 0.712 -26.678 1.00 30.00 601 PRO A C 1
ATOM 4798 O O . PRO A 1 601 ? -4.445 -0.334 -26.967 1.00 30.00 601 PRO A O 1
ATOM 4801 N N . GLY A 1 602 ? -2.823 0.730 -25.857 1.00 32.59 602 GLY A N 1
ATOM 4802 C CA . GLY A 1 602 ? -2.278 -0.396 -25.100 1.00 32.59 602 GLY A CA 1
ATOM 4803 C C . GLY A 1 602 ? -1.589 0.057 -23.809 1.00 32.59 602 GLY A C 1
ATOM 4804 O O . GLY A 1 602 ? -0.720 -0.651 -23.320 1.00 32.59 602 GLY A O 1
ATOM 4805 N N . PHE A 1 603 ? -1.927 1.251 -23.305 1.00 41.75 603 PHE A N 1
ATOM 4806 C CA . PHE A 1 603 ? -1.443 1.792 -22.037 1.00 41.75 603 PHE A CA 1
ATOM 4807 C C . PHE A 1 603 ? -2.603 1.854 -21.044 1.00 41.75 603 PHE A C 1
ATOM 4809 O O . PHE A 1 603 ? -3.486 2.704 -21.166 1.00 41.75 603 PHE A O 1
ATOM 4816 N N . VAL A 1 604 ? -2.605 0.959 -20.057 1.00 52.62 604 VAL A N 1
ATOM 4817 C CA . VAL A 1 604 ? -3.572 1.008 -18.957 1.00 52.62 604 VAL A CA 1
ATOM 4818 C C . VAL A 1 604 ? -2.928 1.604 -17.712 1.00 52.62 604 VAL A C 1
ATOM 4820 O O . VAL A 1 604 ? -1.956 1.072 -17.170 1.00 52.62 604 VAL A O 1
ATOM 4823 N N . LEU A 1 605 ? -3.515 2.702 -17.234 1.00 52.75 605 LEU A N 1
ATOM 4824 C CA . LEU A 1 605 ? -3.209 3.245 -15.920 1.00 52.75 605 LEU A CA 1
ATOM 4825 C C . LEU A 1 605 ? -3.962 2.458 -14.843 1.00 52.75 605 LEU A C 1
ATOM 4827 O O . LEU A 1 605 ? -5.190 2.534 -14.756 1.00 52.75 605 LEU A O 1
ATOM 4831 N N . GLU A 1 606 ? -3.203 1.779 -13.985 1.00 55.06 606 GLU A N 1
ATOM 4832 C CA . GLU A 1 606 ? -3.679 1.322 -12.684 1.00 55.06 606 GLU A CA 1
ATOM 4833 C C . GLU A 1 606 ? -3.269 2.292 -11.579 1.00 55.06 606 GLU A C 1
ATOM 4835 O O . GLU A 1 606 ? -2.221 2.941 -11.639 1.00 55.06 606 GLU A O 1
ATOM 4840 N N . MET A 1 607 ? -4.061 2.344 -10.510 1.00 55.75 607 MET A N 1
ATOM 4841 C CA . MET A 1 607 ? -3.768 3.207 -9.368 1.00 55.75 607 MET A CA 1
ATOM 4842 C C . MET A 1 607 ? -3.508 2.405 -8.095 1.00 55.75 607 MET A C 1
ATOM 4844 O O . MET A 1 607 ? -4.354 1.643 -7.629 1.00 55.75 607 MET A O 1
ATOM 4848 N N . ALA A 1 608 ? -2.333 2.612 -7.502 1.00 57.69 608 ALA A N 1
ATOM 4849 C CA . ALA A 1 608 ? -1.999 2.105 -6.175 1.00 57.69 608 ALA A CA 1
ATOM 4850 C C . ALA A 1 608 ? -2.563 3.066 -5.117 1.00 57.69 608 ALA A C 1
ATOM 4852 O O . ALA A 1 608 ? -1.848 3.933 -4.602 1.00 57.69 608 ALA A O 1
ATOM 4853 N N . HIS A 1 609 ? -3.869 2.970 -4.853 1.00 58.53 609 HIS A N 1
ATOM 4854 C CA . HIS A 1 609 ? -4.564 3.837 -3.905 1.00 58.53 609 HIS A CA 1
ATOM 4855 C C . HIS A 1 609 ? -5.783 3.169 -3.272 1.00 58.53 609 HIS A C 1
ATOM 4857 O O . HIS A 1 609 ? -6.319 2.199 -3.800 1.00 58.53 609 HIS A O 1
ATOM 4863 N N . LEU A 1 610 ? -6.209 3.720 -2.135 1.00 50.09 610 LEU A N 1
ATOM 4864 C CA . LEU A 1 610 ? -7.335 3.207 -1.357 1.00 50.09 610 LEU A CA 1
ATOM 4865 C C . LEU A 1 610 ? -8.245 4.308 -0.798 1.00 50.09 610 LEU A C 1
ATOM 4867 O O . LEU A 1 610 ? -9.431 4.084 -0.588 1.00 50.09 610 LEU A O 1
ATOM 4871 N N . ASP A 1 611 ? -7.697 5.505 -0.590 1.00 51.41 611 ASP A N 1
ATOM 4872 C CA . ASP A 1 611 ? -8.456 6.665 -0.143 1.00 51.41 611 ASP A CA 1
ATOM 4873 C C . ASP A 1 611 ? -9.291 7.218 -1.317 1.00 51.41 611 ASP A C 1
ATOM 4875 O O . ASP A 1 611 ? -8.799 7.949 -2.184 1.00 51.41 611 ASP A O 1
ATOM 4879 N N . TYR A 1 612 ? -10.555 6.790 -1.360 1.00 52.38 612 TYR A N 1
ATOM 4880 C CA . TYR A 1 612 ? -11.552 7.129 -2.374 1.00 52.38 612 TYR A CA 1
ATOM 4881 C C . TYR A 1 612 ? -12.332 8.426 -2.077 1.00 52.38 612 TYR A C 1
ATOM 4883 O O . TYR A 1 612 ? -13.048 8.911 -2.951 1.00 52.38 612 TYR A O 1
ATOM 4891 N N . HIS A 1 613 ? -12.231 8.984 -0.865 1.00 43.34 613 HIS A N 1
ATOM 4892 C CA . HIS A 1 613 ? -12.785 10.293 -0.502 1.00 43.34 613 HIS A CA 1
ATOM 4893 C C . HIS A 1 613 ? -11.869 11.450 -0.915 1.00 43.34 613 HIS A C 1
ATOM 4895 O O . HIS A 1 613 ? -12.371 12.537 -1.218 1.00 43.34 613 HIS A O 1
ATOM 4901 N N . THR A 1 614 ? -10.547 11.252 -1.011 1.00 43.22 614 THR A N 1
ATOM 4902 C CA . THR A 1 614 ? -9.732 12.201 -1.783 1.00 43.22 614 THR A CA 1
ATOM 4903 C C . THR A 1 614 ? -10.181 12.220 -3.237 1.00 43.22 614 THR A C 1
ATOM 4905 O O . THR A 1 614 ? -10.531 11.198 -3.823 1.00 43.22 614 THR A O 1
ATOM 4908 N N . HIS A 1 615 ? -10.059 13.387 -3.867 1.00 53.06 615 HIS A N 1
ATOM 4909 C CA . HIS A 1 615 ? -10.374 13.572 -5.285 1.00 53.06 615 HIS A CA 1
ATOM 4910 C C . HIS A 1 615 ? -9.492 12.714 -6.219 1.00 53.06 615 HIS A C 1
ATOM 4912 O O . HIS A 1 615 ? -9.700 12.724 -7.424 1.00 53.06 615 HIS A O 1
ATOM 4918 N N . SER A 1 616 ? -8.494 11.993 -5.697 1.00 53.25 616 SER A N 1
ATOM 4919 C CA . SER A 1 616 ? -7.426 11.337 -6.451 1.00 53.25 616 SER A CA 1
ATOM 4920 C C . SER A 1 616 ? -7.929 10.289 -7.453 1.00 53.25 616 SER A C 1
ATOM 4922 O O . SER A 1 616 ? -7.485 10.294 -8.599 1.00 53.25 616 SER A O 1
ATOM 4924 N N . ILE A 1 617 ? -8.846 9.398 -7.052 1.00 63.91 617 ILE A N 1
ATOM 4925 C CA . ILE A 1 617 ? -9.380 8.363 -7.961 1.00 63.91 617 ILE A CA 1
ATOM 4926 C C . ILE A 1 617 ? -10.240 9.021 -9.050 1.00 63.91 617 ILE A C 1
ATOM 4928 O O . ILE A 1 617 ? -10.037 8.758 -10.233 1.00 63.91 617 ILE A O 1
ATOM 4932 N N . ASP A 1 618 ? -11.114 9.954 -8.669 1.00 64.50 618 ASP A N 1
ATOM 4933 C CA . ASP A 1 618 ? -12.010 10.672 -9.587 1.00 64.50 618 ASP A CA 1
ATOM 4934 C C . ASP A 1 618 ? -11.246 11.603 -10.558 1.00 64.50 618 ASP A C 1
ATOM 4936 O O . ASP A 1 618 ? -11.662 11.814 -11.700 1.00 64.50 618 ASP A O 1
ATOM 4940 N N . GLN A 1 619 ? -10.106 12.147 -10.114 1.00 64.75 619 GLN A N 1
ATOM 4941 C CA . GLN A 1 619 ? -9.210 13.018 -10.876 1.00 64.75 619 GLN A CA 1
ATOM 4942 C C . GLN A 1 619 ? -8.442 12.249 -11.954 1.00 64.75 619 GLN A C 1
ATOM 4944 O O . GLN A 1 619 ? -8.347 12.727 -13.085 1.00 64.75 619 GLN A O 1
ATOM 4949 N N . TYR A 1 620 ? -7.858 11.098 -11.604 1.00 67.19 620 TYR A N 1
ATOM 4950 C CA . TYR A 1 620 ? -6.992 10.345 -12.516 1.00 67.19 620 TYR A CA 1
ATOM 4951 C C . TYR A 1 620 ? -7.713 9.229 -13.278 1.00 67.19 620 TYR A C 1
ATOM 4953 O O . TYR A 1 620 ? -7.173 8.786 -14.283 1.00 67.19 620 TYR A O 1
ATOM 4961 N N . LYS A 1 621 ? -8.908 8.800 -12.842 1.00 69.50 621 LYS A N 1
ATOM 4962 C CA . LYS A 1 621 ? -9.764 7.778 -13.480 1.00 69.50 621 LYS A CA 1
ATOM 4963 C C . LYS A 1 621 ? -8.996 6.550 -14.002 1.00 69.50 621 LYS A C 1
ATOM 4965 O O . LYS A 1 621 ? -8.988 6.295 -15.210 1.00 69.50 621 LYS A O 1
ATOM 4970 N N . PRO A 1 622 ? -8.324 5.795 -13.122 1.00 76.56 622 PRO A N 1
ATOM 4971 C CA . PRO A 1 622 ? -7.677 4.552 -13.525 1.00 76.56 622 PRO A CA 1
ATOM 4972 C C . PRO A 1 622 ? -8.712 3.531 -14.024 1.00 76.56 622 PRO A C 1
ATOM 4974 O O . PRO A 1 622 ? -9.882 3.579 -13.635 1.00 76.56 622 PRO A O 1
ATOM 4977 N N . LEU A 1 623 ? -8.279 2.594 -14.872 1.00 82.12 623 LEU A N 1
ATOM 4978 C CA . LEU A 1 623 ? -9.139 1.491 -15.321 1.00 82.12 623 LEU A CA 1
ATOM 4979 C C . LEU A 1 623 ? -9.312 0.471 -14.190 1.00 82.12 623 LEU A C 1
ATOM 4981 O O . LEU A 1 623 ? -10.435 0.206 -13.768 1.00 82.12 623 LEU A O 1
ATOM 4985 N N . ASP A 1 624 ? -8.184 -0.019 -13.676 1.00 85.19 624 ASP A N 1
ATOM 4986 C CA . ASP A 1 624 ? -8.081 -0.982 -12.581 1.00 85.19 624 ASP A CA 1
ATOM 4987 C C . ASP A 1 624 ? -7.358 -0.330 -11.373 1.00 85.19 624 ASP A C 1
ATOM 4989 O O . ASP A 1 624 ? -6.671 0.688 -11.507 1.00 85.19 624 ASP A O 1
ATOM 4993 N N . ALA A 1 625 ? -7.500 -0.880 -10.166 1.00 86.44 625 ALA A N 1
ATOM 4994 C CA . ALA A 1 625 ? -6.846 -0.356 -8.959 1.00 86.44 625 ALA A CA 1
ATOM 4995 C C . ALA A 1 625 ? -6.280 -1.465 -8.060 1.00 86.44 625 ALA A C 1
ATOM 4997 O O . ALA A 1 625 ? -6.817 -2.573 -8.012 1.00 86.44 625 ALA A O 1
ATOM 4998 N N . THR A 1 626 ? -5.227 -1.165 -7.287 1.00 84.50 626 THR A N 1
ATOM 4999 C CA . THR A 1 626 ? -4.574 -2.160 -6.414 1.00 84.50 626 THR A CA 1
ATOM 5000 C C . THR A 1 626 ? -4.611 -1.812 -4.928 1.00 84.50 626 THR A C 1
ATOM 5002 O O . THR A 1 626 ? -4.147 -0.755 -4.499 1.00 84.50 626 THR A O 1
ATOM 5005 N N . THR A 1 627 ? -5.084 -2.764 -4.117 1.00 85.56 627 THR A N 1
ATOM 5006 C CA . THR A 1 627 ? -4.960 -2.744 -2.653 1.00 85.56 627 THR A CA 1
ATOM 5007 C C . THR A 1 627 ? -3.765 -3.599 -2.196 1.00 85.56 627 THR A C 1
ATOM 5009 O O . THR A 1 627 ? -3.107 -4.272 -3.000 1.00 85.56 627 THR A O 1
ATOM 5012 N N . ASN A 1 628 ? -3.410 -3.500 -0.913 1.00 85.25 628 ASN A N 1
ATOM 5013 C CA . ASN A 1 628 ? -2.470 -4.360 -0.175 1.00 85.25 628 ASN A CA 1
ATOM 5014 C C . ASN A 1 628 ? -2.619 -4.068 1.338 1.00 85.25 628 ASN A C 1
ATOM 5016 O O . ASN A 1 628 ? -3.171 -3.015 1.675 1.00 85.25 628 ASN A O 1
ATOM 5020 N N . PRO A 1 629 ? -2.110 -4.916 2.254 1.00 85.69 629 PRO A N 1
ATOM 5021 C CA . PRO A 1 629 ? -2.309 -4.732 3.695 1.00 85.69 629 PRO A CA 1
ATOM 5022 C C . PRO A 1 629 ? -1.816 -3.384 4.239 1.00 85.69 629 PRO A C 1
ATOM 5024 O O . PRO A 1 629 ? -2.481 -2.795 5.089 1.00 85.69 629 PRO A O 1
ATOM 5027 N N . SER A 1 630 ? -0.710 -2.841 3.711 1.00 84.19 630 SER A N 1
ATOM 5028 C CA . SER A 1 630 ? -0.198 -1.521 4.111 1.00 84.19 630 SER A CA 1
ATOM 5029 C C . SER A 1 630 ? -1.156 -0.381 3.734 1.00 84.19 630 SER A C 1
ATOM 5031 O O . SER A 1 630 ? -1.289 0.580 4.488 1.00 84.19 630 SER A O 1
ATOM 5033 N N . LEU A 1 631 ? -1.839 -0.482 2.586 1.00 83.19 631 LEU A N 1
ATOM 5034 C CA . LEU A 1 631 ? -2.864 0.483 2.171 1.00 83.19 631 LEU A CA 1
ATOM 5035 C C . LEU A 1 631 ? -4.150 0.347 2.995 1.00 83.19 631 LEU A C 1
ATOM 5037 O O . LEU A 1 631 ? -4.683 1.371 3.419 1.00 83.19 631 LEU A O 1
ATOM 5041 N N . ILE A 1 632 ? -4.629 -0.882 3.250 1.00 87.00 632 ILE A N 1
ATOM 5042 C CA . ILE A 1 632 ? -5.833 -1.108 4.076 1.00 87.00 632 ILE A CA 1
ATOM 5043 C C . ILE A 1 632 ? -5.611 -0.548 5.485 1.00 87.00 632 ILE A C 1
ATOM 5045 O O . ILE A 1 632 ? -6.442 0.213 5.972 1.00 87.00 632 ILE A O 1
ATOM 5049 N N . LEU A 1 633 ? -4.460 -0.838 6.101 1.00 87.12 633 LEU A N 1
ATOM 5050 C CA . LEU A 1 633 ? -4.077 -0.283 7.400 1.00 87.12 633 LEU A CA 1
ATOM 5051 C C . LEU A 1 633 ? -4.070 1.254 7.398 1.00 87.12 633 LEU A C 1
ATOM 5053 O O . LEU A 1 633 ? -4.580 1.864 8.334 1.00 87.12 633 LEU A O 1
ATOM 5057 N N . ALA A 1 634 ? -3.516 1.881 6.356 1.00 81.88 634 ALA A N 1
ATOM 5058 C CA . ALA A 1 634 ? -3.423 3.336 6.272 1.00 81.88 634 ALA A CA 1
ATOM 5059 C C . ALA A 1 634 ? -4.791 4.025 6.118 1.00 81.88 634 ALA A C 1
ATOM 5061 O O . ALA A 1 634 ? -5.003 5.073 6.721 1.00 81.88 634 ALA A O 1
ATOM 5062 N N . ALA A 1 635 ? -5.726 3.455 5.347 1.00 81.25 635 ALA A N 1
ATOM 5063 C CA . ALA A 1 635 ? -7.073 4.021 5.220 1.00 81.25 635 ALA A CA 1
ATOM 5064 C C . ALA A 1 635 ? -7.952 3.711 6.438 1.00 81.25 635 ALA A C 1
ATOM 5066 O O . ALA A 1 635 ? -8.665 4.586 6.913 1.00 81.25 635 ALA A O 1
ATOM 5067 N N . ALA A 1 636 ? -7.867 2.509 7.010 1.00 86.12 636 ALA A N 1
ATOM 5068 C CA . ALA A 1 636 ? -8.649 2.137 8.191 1.00 86.12 636 ALA A CA 1
ATOM 5069 C C . ALA A 1 636 ? -8.304 2.977 9.446 1.00 86.12 636 ALA A C 1
ATOM 5071 O O . ALA A 1 636 ? -9.065 2.989 10.409 1.00 86.12 636 ALA A O 1
ATOM 5072 N N . GLN A 1 637 ? -7.192 3.723 9.419 1.00 84.75 637 GLN A N 1
ATOM 5073 C CA . GLN A 1 637 ? -6.808 4.727 10.422 1.00 84.75 637 GLN A CA 1
ATOM 5074 C C . GLN A 1 637 ? -7.384 6.136 10.169 1.00 84.75 637 GLN A C 1
ATOM 5076 O O . GLN A 1 637 ? -7.221 7.017 11.012 1.00 84.75 637 GLN A O 1
ATOM 5081 N N . MET A 1 638 ? -8.031 6.394 9.028 1.00 80.69 638 MET A N 1
ATOM 5082 C CA . MET A 1 638 ? -8.570 7.719 8.697 1.00 80.69 638 MET A CA 1
ATOM 5083 C C . MET A 1 638 ? -9.995 7.896 9.251 1.00 80.69 638 MET A C 1
ATOM 5085 O O . MET A 1 638 ? -10.820 6.988 9.097 1.00 80.69 638 MET A O 1
ATOM 5089 N N . PRO A 1 639 ? -10.350 9.075 9.806 1.00 80.75 639 PRO A N 1
ATOM 5090 C CA . PRO A 1 639 ? -11.700 9.348 10.313 1.00 80.75 639 PRO A CA 1
ATOM 5091 C C . PRO A 1 639 ? -12.821 9.112 9.288 1.00 80.75 639 PRO A C 1
ATOM 5093 O O . PRO A 1 639 ? -13.889 8.632 9.651 1.00 80.75 639 PRO A O 1
ATOM 5096 N N . ALA A 1 640 ? -12.561 9.385 8.004 1.00 78.50 640 ALA A N 1
ATOM 5097 C CA . ALA A 1 640 ? -13.534 9.244 6.917 1.00 78.50 640 ALA A CA 1
ATOM 5098 C C . ALA A 1 640 ? -13.928 7.790 6.581 1.00 78.50 640 ALA A C 1
ATOM 5100 O O . ALA A 1 640 ? -14.888 7.589 5.846 1.00 78.50 640 ALA A O 1
ATOM 5101 N N . TYR A 1 641 ? -13.212 6.784 7.101 1.00 84.19 641 TYR A N 1
ATOM 5102 C CA . TYR A 1 641 ? -13.488 5.364 6.840 1.00 84.19 641 TYR A CA 1
ATOM 5103 C C . TYR A 1 641 ? -13.910 4.579 8.088 1.00 84.19 641 TYR A C 1
ATOM 5105 O O . TYR A 1 641 ? -14.048 3.360 8.016 1.00 84.19 641 TYR A O 1
ATOM 5113 N N . GLN A 1 642 ? -14.140 5.245 9.227 1.00 87.06 642 GLN A N 1
ATOM 5114 C CA . GLN A 1 642 ? -14.495 4.546 10.469 1.00 87.06 642 GLN A CA 1
ATOM 5115 C C . GLN A 1 642 ? -15.849 3.829 10.385 1.00 87.06 642 GLN A C 1
ATOM 5117 O O . GLN A 1 642 ? -15.979 2.758 10.961 1.00 87.06 642 GLN A O 1
ATOM 5122 N N . GLU A 1 643 ? -16.812 4.328 9.602 1.00 88.38 643 GLU A N 1
ATOM 5123 C CA . GLU A 1 643 ? -18.083 3.620 9.368 1.00 88.38 643 GLU A CA 1
ATOM 5124 C C . GLU A 1 643 ? -17.857 2.260 8.673 1.00 88.38 643 GLU A C 1
ATOM 5126 O O . GLU A 1 643 ? -18.431 1.259 9.088 1.00 88.38 643 GLU A O 1
ATOM 5131 N N . LEU A 1 644 ? -16.922 2.172 7.715 1.00 89.62 644 LEU A N 1
ATOM 5132 C CA . LEU A 1 644 ? -16.556 0.899 7.067 1.00 89.62 644 LEU A CA 1
ATOM 5133 C C . LEU A 1 644 ? -15.852 -0.076 8.026 1.00 89.62 644 LEU A C 1
ATOM 5135 O O . LEU A 1 644 ? -15.949 -1.294 7.869 1.00 89.62 644 LEU A O 1
ATOM 5139 N N . VAL A 1 645 ? -15.106 0.458 8.998 1.00 91.88 645 VAL A N 1
ATOM 5140 C CA . VAL A 1 645 ? -14.423 -0.320 10.043 1.00 91.88 645 VAL A CA 1
ATOM 5141 C C . VAL A 1 645 ? -15.430 -0.821 11.084 1.00 91.88 645 VAL A C 1
ATOM 5143 O O . VAL A 1 645 ? -15.356 -1.980 11.487 1.00 91.88 645 VAL A O 1
ATOM 5146 N N . GLU A 1 646 ? -16.398 0.015 11.469 1.00 90.38 646 GLU A N 1
ATOM 5147 C CA . GLU A 1 646 ? -17.529 -0.334 12.338 1.00 90.38 646 GLU A CA 1
ATOM 5148 C C . GLU A 1 646 ? -18.383 -1.450 11.698 1.00 90.38 646 GLU A C 1
ATOM 5150 O O . GLU A 1 646 ? -18.554 -2.504 12.316 1.00 90.38 646 GLU A O 1
ATOM 5155 N N . ASP A 1 647 ? -18.789 -1.302 10.430 1.00 90.25 647 ASP A N 1
ATOM 5156 C CA . ASP A 1 647 ? -19.521 -2.319 9.650 1.00 90.25 647 ASP A CA 1
ATOM 5157 C C . ASP A 1 647 ? -18.760 -3.655 9.545 1.00 90.25 647 ASP A C 1
ATOM 5159 O O . ASP A 1 647 ? -19.340 -4.740 9.671 1.00 90.25 647 ASP A O 1
ATOM 5163 N N . ALA A 1 648 ? -17.445 -3.603 9.305 1.00 94.56 648 ALA A N 1
ATOM 5164 C CA . ALA A 1 648 ? -16.612 -4.798 9.204 1.00 94.56 648 ALA A CA 1
ATOM 5165 C C . ALA A 1 648 ? -16.490 -5.534 10.550 1.00 94.56 648 ALA A C 1
ATOM 5167 O O . ALA A 1 648 ? -16.527 -6.767 10.586 1.00 94.56 648 ALA A O 1
ATOM 5168 N N . ILE A 1 649 ? -16.395 -4.796 11.661 1.00 94.19 649 ILE A N 1
ATOM 5169 C CA . ILE A 1 649 ? -16.376 -5.356 13.018 1.00 94.19 649 ILE A CA 1
ATOM 5170 C C . ILE A 1 649 ? -17.742 -5.945 13.391 1.00 94.19 649 ILE A C 1
ATOM 5172 O O . ILE A 1 649 ? -17.777 -7.034 13.969 1.00 94.19 649 ILE A O 1
ATOM 5176 N N . GLU A 1 650 ? -18.862 -5.303 13.037 1.00 94.00 650 GLU A N 1
ATOM 5177 C CA . GLU A 1 650 ? -20.194 -5.890 13.248 1.00 94.00 650 GLU A CA 1
ATOM 5178 C C . GLU A 1 650 ? -20.354 -7.188 12.445 1.00 94.00 650 GLU A C 1
ATOM 5180 O O . GLU A 1 650 ? -20.783 -8.200 12.998 1.00 94.00 650 GLU A O 1
ATOM 5185 N N . TYR A 1 651 ? -19.932 -7.209 11.175 1.00 95.06 651 TYR A N 1
ATOM 5186 C CA . TYR A 1 651 ? -19.939 -8.423 10.350 1.00 95.06 651 TYR A CA 1
ATOM 5187 C C . TYR A 1 651 ? -19.113 -9.557 10.983 1.00 95.06 651 TYR A C 1
ATOM 5189 O O . TYR A 1 651 ? -19.583 -10.693 11.042 1.00 95.06 651 TYR A O 1
ATOM 5197 N N . GLY A 1 652 ? -17.917 -9.251 11.502 1.00 94.50 652 GLY A N 1
ATOM 5198 C CA . GLY A 1 652 ? -17.082 -10.207 12.234 1.00 94.50 652 GLY A CA 1
ATOM 5199 C C . GLY A 1 652 ? -17.787 -10.774 13.469 1.00 94.50 652 GLY A C 1
ATOM 5200 O O . GLY A 1 652 ? -17.932 -11.990 13.588 1.00 94.50 652 GLY A O 1
ATOM 5201 N N . LYS A 1 653 ? -18.309 -9.902 14.343 1.00 93.19 653 LYS A N 1
ATOM 5202 C CA . LYS A 1 653 ? -19.063 -10.289 15.552 1.00 93.19 653 LYS A CA 1
ATOM 5203 C C . LYS A 1 653 ? -20.306 -11.126 15.228 1.00 93.19 653 LYS A C 1
ATOM 5205 O O . LYS A 1 653 ? -20.592 -12.099 15.920 1.00 93.19 653 LYS A O 1
ATOM 5210 N N . LYS A 1 654 ? -21.026 -10.786 14.156 1.00 94.44 654 LYS A N 1
ATOM 5211 C CA . LYS A 1 654 ? -22.268 -11.448 13.719 1.00 94.44 654 LYS A CA 1
ATOM 5212 C C . LYS A 1 654 ? -22.070 -12.885 13.228 1.00 94.44 654 LYS A C 1
ATOM 5214 O O . LYS A 1 654 ? -23.010 -13.673 13.299 1.00 94.44 654 LYS A O 1
ATOM 5219 N N . LEU A 1 655 ? -20.876 -13.235 12.747 1.00 92.69 655 LEU A N 1
ATOM 5220 C CA . LEU A 1 655 ? -20.525 -14.620 12.409 1.00 92.69 655 LEU A CA 1
ATOM 5221 C C . LEU A 1 655 ? -20.162 -15.464 13.643 1.00 92.69 655 LEU A C 1
ATOM 5223 O O . LEU A 1 655 ? -20.199 -16.691 13.567 1.00 92.69 655 LEU A O 1
ATOM 5227 N N . GLY A 1 656 ? -19.862 -14.826 14.779 1.00 89.56 656 GLY A N 1
ATOM 5228 C CA . GLY A 1 656 ? -19.467 -15.500 16.012 1.00 89.56 656 GLY A CA 1
ATOM 5229 C C . GLY A 1 656 ? -18.118 -16.215 15.892 1.00 89.56 656 GLY A C 1
ATOM 5230 O O . GLY A 1 656 ? -17.229 -15.784 15.160 1.00 89.56 656 GLY A O 1
ATOM 5231 N N . GLY A 1 657 ? -17.964 -17.308 16.641 1.00 92.88 657 GLY A N 1
ATOM 5232 C CA . GLY A 1 657 ? -16.682 -17.999 16.802 1.00 92.88 657 GLY A CA 1
ATOM 5233 C C . GLY A 1 657 ? -15.789 -17.345 17.859 1.00 92.88 657 GLY A C 1
ATOM 5234 O O . GLY A 1 657 ? -16.229 -16.482 18.626 1.00 92.88 657 GLY A O 1
ATOM 5235 N N . SER A 1 658 ? -14.535 -17.785 17.919 1.00 93.81 658 SER A N 1
ATOM 5236 C CA . SER A 1 658 ? -13.507 -17.193 18.779 1.00 93.81 658 SER A CA 1
ATOM 5237 C C . SER A 1 658 ? -13.197 -15.745 18.389 1.00 93.81 658 SER A C 1
ATOM 5239 O O . SER A 1 658 ? -13.513 -15.288 17.292 1.00 93.81 658 SER A O 1
ATOM 5241 N N . GLU A 1 659 ? -12.565 -14.999 19.291 1.00 90.94 659 GLU A N 1
ATOM 5242 C CA . GLU A 1 659 ? -12.244 -13.592 19.047 1.00 90.94 659 GLU A CA 1
ATOM 5243 C C . GLU A 1 659 ? -11.314 -13.404 17.834 1.00 90.94 659 GLU A C 1
ATOM 5245 O O . GLU A 1 659 ? -11.563 -12.541 16.994 1.00 90.94 659 GLU A O 1
ATOM 5250 N N . ASP A 1 660 ? -10.306 -14.269 17.684 1.00 89.44 660 ASP A N 1
ATOM 5251 C CA . ASP A 1 660 ? -9.403 -14.261 16.529 1.00 89.44 660 ASP A CA 1
ATOM 5252 C C . ASP A 1 660 ? -10.146 -14.579 15.216 1.00 89.44 660 ASP A C 1
ATOM 5254 O O . ASP A 1 660 ? -9.841 -13.996 14.177 1.00 89.44 660 ASP A O 1
ATOM 5258 N N . GLU A 1 661 ? -11.175 -15.438 15.242 1.00 92.88 661 GLU A N 1
ATOM 5259 C CA . GLU A 1 661 ? -12.045 -15.686 14.081 1.00 92.88 661 GLU A CA 1
ATOM 5260 C C . GLU A 1 661 ? -12.931 -14.476 13.751 1.00 92.88 661 GLU A C 1
ATOM 5262 O O . GLU A 1 661 ? -13.113 -14.159 12.572 1.00 92.88 661 GLU A O 1
ATOM 5267 N N . GLN A 1 662 ? -13.453 -13.764 14.754 1.00 94.00 662 GLN A N 1
ATOM 5268 C CA . GLN A 1 662 ? -14.234 -12.536 14.549 1.00 94.00 662 GLN A CA 1
ATOM 5269 C C . GLN A 1 662 ? -13.360 -11.420 13.960 1.00 94.00 662 GLN A C 1
ATOM 5271 O O . GLN A 1 662 ? -13.747 -10.791 12.973 1.00 94.00 662 GLN A O 1
ATOM 5276 N N . VAL A 1 663 ? -12.154 -11.220 14.502 1.00 94.31 663 VAL A N 1
ATOM 5277 C CA . VAL A 1 663 ? -11.160 -10.257 13.996 1.00 94.31 663 VAL A CA 1
ATOM 5278 C C . VAL A 1 663 ? -10.691 -10.641 12.591 1.00 94.31 663 VAL A C 1
ATOM 5280 O O . VAL A 1 663 ? -10.586 -9.771 11.724 1.00 94.31 663 VAL A O 1
ATOM 5283 N N . GLN A 1 664 ? -10.480 -11.931 12.310 1.00 93.50 664 GLN A N 1
ATOM 5284 C CA . GLN A 1 664 ? -10.100 -12.384 10.974 1.00 93.50 664 GLN A CA 1
ATOM 5285 C C . GLN A 1 664 ? -11.217 -12.153 9.948 1.00 93.50 664 GLN A C 1
ATOM 5287 O O . GLN A 1 664 ? -10.923 -11.670 8.853 1.00 93.50 664 GLN A O 1
ATOM 5292 N N . ASN A 1 665 ? -12.477 -12.448 10.295 1.00 95.88 665 ASN A N 1
ATOM 5293 C CA . ASN A 1 665 ? -13.635 -12.173 9.437 1.00 95.88 665 ASN A CA 1
ATOM 5294 C C . ASN A 1 665 ? -13.846 -10.667 9.221 1.00 95.88 665 ASN A C 1
ATOM 5296 O O . ASN A 1 665 ? -14.176 -10.265 8.107 1.00 95.88 665 ASN A O 1
ATOM 5300 N N . ALA A 1 666 ? -13.625 -9.834 10.243 1.00 96.12 666 ALA A N 1
ATOM 5301 C CA . ALA A 1 666 ? -13.664 -8.379 10.108 1.00 96.12 666 ALA A CA 1
ATOM 5302 C C . ALA A 1 666 ? -12.559 -7.867 9.167 1.00 96.12 666 ALA A C 1
ATOM 5304 O O . ALA A 1 666 ? -12.824 -7.039 8.300 1.00 96.12 666 ALA A O 1
ATOM 5305 N N . SER A 1 667 ? -11.341 -8.406 9.276 1.00 95.31 667 SER A N 1
ATOM 5306 C CA . SER A 1 667 ? -10.220 -8.083 8.384 1.00 95.31 667 SER A CA 1
ATOM 5307 C C . SER A 1 667 ? -10.533 -8.453 6.924 1.00 95.31 667 SER A C 1
ATOM 5309 O O . SER A 1 667 ? -10.463 -7.593 6.044 1.00 95.31 667 SER A O 1
ATOM 5311 N N . ASP A 1 668 ? -10.999 -9.683 6.666 1.00 95.69 668 ASP A N 1
ATOM 5312 C CA . ASP A 1 668 ? -11.418 -10.128 5.325 1.00 95.69 668 ASP A CA 1
ATOM 5313 C C . ASP A 1 668 ? -12.572 -9.271 4.770 1.00 95.69 668 ASP A C 1
ATOM 5315 O O . ASP A 1 668 ? -12.563 -8.887 3.596 1.00 95.69 668 ASP A O 1
ATOM 5319 N N . LYS A 1 669 ? -13.557 -8.923 5.612 1.00 96.12 669 LYS A N 1
ATOM 5320 C CA . LYS A 1 669 ? -14.681 -8.062 5.224 1.00 96.12 669 LYS A CA 1
ATOM 5321 C C . LYS A 1 669 ? -14.217 -6.654 4.862 1.00 96.12 669 LYS A C 1
ATOM 5323 O O . LYS A 1 669 ? -14.672 -6.121 3.855 1.00 96.12 669 LYS A O 1
ATOM 5328 N N . LEU A 1 670 ? -13.304 -6.066 5.634 1.00 94.19 670 LEU A N 1
ATOM 5329 C CA . LEU A 1 670 ? -12.813 -4.705 5.419 1.00 94.19 670 LEU A CA 1
ATOM 5330 C C . LEU A 1 670 ? -12.064 -4.561 4.085 1.00 94.19 670 LEU A C 1
ATOM 5332 O O . LEU A 1 670 ? -12.284 -3.588 3.364 1.00 94.19 670 LEU A O 1
ATOM 5336 N N . PHE A 1 671 ? -11.239 -5.548 3.712 1.00 93.88 671 PHE A N 1
ATOM 5337 C CA . PHE A 1 671 ? -10.588 -5.593 2.393 1.00 93.88 671 PHE A CA 1
ATOM 5338 C C . PHE A 1 671 ? -11.618 -5.562 1.252 1.00 93.88 671 PHE A C 1
ATOM 5340 O O . PHE A 1 671 ? -11.449 -4.823 0.280 1.00 93.88 671 PHE A O 1
ATOM 5347 N N . VAL A 1 672 ? -12.695 -6.339 1.391 1.00 95.69 672 VAL A N 1
ATOM 5348 C CA . VAL A 1 672 ? -13.778 -6.440 0.402 1.00 95.69 672 VAL A CA 1
ATOM 5349 C C . VAL A 1 672 ? -14.625 -5.169 0.344 1.00 95.69 672 VAL A C 1
ATOM 5351 O O . VAL A 1 672 ? -14.978 -4.724 -0.745 1.00 95.69 672 VAL A O 1
ATOM 5354 N N . VAL A 1 673 ? -14.922 -4.549 1.488 1.00 92.75 673 VAL A N 1
ATOM 5355 C CA . VAL A 1 673 ? -15.682 -3.291 1.561 1.00 92.75 673 VAL A CA 1
ATOM 5356 C C . VAL A 1 673 ? -14.904 -2.146 0.901 1.00 92.75 673 VAL A C 1
ATOM 5358 O O . VAL A 1 673 ? -15.455 -1.471 0.033 1.00 92.75 673 VAL A O 1
ATOM 5361 N N . PHE A 1 674 ? -13.606 -1.983 1.188 1.00 89.44 674 PHE A N 1
ATOM 5362 C CA . PHE A 1 674 ? -12.776 -0.999 0.475 1.00 89.44 674 PHE A CA 1
ATOM 5363 C C . PHE A 1 674 ? -12.725 -1.258 -1.038 1.00 89.44 674 PHE A C 1
ATOM 5365 O O . PHE A 1 674 ? -12.830 -0.319 -1.828 1.00 89.44 674 PHE A O 1
ATOM 5372 N N . GLY A 1 675 ? -12.598 -2.520 -1.462 1.00 91.25 675 GLY A N 1
ATOM 5373 C CA . GLY A 1 675 ? -12.641 -2.868 -2.882 1.00 91.25 675 GLY A CA 1
ATOM 5374 C C . GLY A 1 675 ? -13.992 -2.568 -3.536 1.00 91.25 675 GLY A C 1
ATOM 5375 O O . GLY A 1 675 ? -14.026 -2.086 -4.666 1.00 91.25 675 GLY A O 1
ATOM 5376 N N . ALA A 1 676 ? -15.102 -2.770 -2.823 1.00 93.44 676 ALA A N 1
ATOM 5377 C CA . ALA A 1 676 ? -16.440 -2.429 -3.298 1.00 93.44 676 ALA A CA 1
ATOM 5378 C C . ALA A 1 676 ? -16.613 -0.914 -3.514 1.00 93.44 676 ALA A C 1
ATOM 5380 O O . ALA A 1 676 ? -17.122 -0.512 -4.559 1.00 93.44 676 ALA A O 1
ATOM 5381 N N . GLU A 1 677 ? -16.138 -0.066 -2.594 1.00 88.50 677 GLU A N 1
ATOM 5382 C CA . GLU A 1 677 ? -16.175 1.398 -2.766 1.00 88.50 677 GLU A CA 1
ATOM 5383 C C . GLU A 1 677 ? -15.313 1.881 -3.942 1.00 88.50 677 GLU A C 1
ATOM 5385 O O . GLU A 1 677 ? -15.704 2.790 -4.678 1.00 88.50 677 GLU A O 1
ATOM 5390 N N . ILE A 1 678 ? -14.172 1.231 -4.181 1.00 85.88 678 ILE A N 1
ATOM 5391 C CA . ILE A 1 678 ? -13.306 1.500 -5.337 1.00 85.88 678 ILE A CA 1
ATOM 5392 C C . ILE A 1 678 ? -14.002 1.116 -6.651 1.00 85.88 678 ILE A C 1
ATOM 5394 O O . ILE A 1 678 ? -14.014 1.907 -7.596 1.00 85.88 678 ILE A O 1
ATOM 5398 N N . LEU A 1 679 ? -14.651 -0.051 -6.711 1.00 89.69 679 LEU A N 1
ATOM 5399 C CA . LEU A 1 679 ? -15.346 -0.555 -7.906 1.00 89.69 679 LEU A CA 1
ATOM 5400 C C . LEU A 1 679 ? -16.575 0.266 -8.332 1.00 89.69 679 LEU A C 1
ATOM 5402 O O . LEU A 1 679 ? -17.018 0.123 -9.475 1.00 89.69 679 LEU A O 1
ATOM 5406 N N . LYS A 1 680 ? -17.099 1.140 -7.459 1.00 88.75 680 LYS A N 1
ATOM 5407 C CA . LYS A 1 680 ? -18.110 2.159 -7.808 1.00 88.75 680 LYS A CA 1
ATOM 5408 C C . LYS A 1 680 ? -17.533 3.323 -8.626 1.00 88.75 680 LYS A C 1
ATOM 5410 O O . LYS A 1 680 ? -18.296 4.038 -9.269 1.00 88.75 680 LYS A O 1
ATOM 5415 N N . ARG A 1 681 ? -16.213 3.542 -8.572 1.00 82.62 681 ARG A N 1
ATOM 5416 C CA . ARG A 1 681 ? -15.510 4.703 -9.154 1.00 82.62 681 ARG A CA 1
ATOM 5417 C C . ARG A 1 681 ? -14.649 4.353 -10.367 1.00 82.62 681 ARG A C 1
ATOM 5419 O O . ARG A 1 681 ? -14.411 5.219 -11.204 1.00 82.62 681 ARG A O 1
ATOM 5426 N N . ILE A 1 682 ? -14.199 3.103 -10.471 1.00 82.06 682 ILE A N 1
ATOM 5427 C CA . ILE A 1 682 ? -13.410 2.602 -11.606 1.00 82.06 682 ILE A CA 1
ATOM 5428 C C . ILE A 1 682 ? -14.265 1.707 -12.523 1.00 82.06 682 ILE A C 1
ATOM 5430 O O . ILE A 1 682 ? -15.104 0.955 -12.019 1.00 82.06 682 ILE A O 1
ATOM 5434 N N . PRO A 1 683 ? -14.071 1.737 -13.855 1.00 84.75 683 PRO A N 1
ATOM 5435 C CA . PRO A 1 683 ? -14.815 0.873 -14.773 1.00 84.75 683 PRO A CA 1
ATOM 5436 C C . PRO A 1 683 ? -14.281 -0.571 -14.824 1.00 84.75 683 PRO A C 1
ATOM 5438 O O . PRO A 1 683 ? -15.034 -1.485 -15.156 1.00 84.75 683 PRO A O 1
ATOM 5441 N N . GLY A 1 684 ? -13.008 -0.789 -14.485 1.00 89.50 684 GLY A N 1
ATOM 5442 C CA . GLY A 1 684 ? -12.329 -2.084 -14.509 1.00 89.50 684 GLY A CA 1
ATOM 5443 C C . GLY A 1 684 ? -12.269 -2.774 -13.142 1.00 89.50 684 GLY A C 1
ATOM 5444 O O . GLY A 1 684 ? -13.241 -2.757 -12.383 1.00 89.50 684 GLY A O 1
ATOM 5445 N N . ARG A 1 685 ? -11.166 -3.461 -12.847 1.00 92.31 685 ARG A N 1
ATOM 5446 C CA . ARG A 1 685 ? -11.016 -4.443 -11.758 1.00 92.31 685 ARG A CA 1
ATOM 5447 C C . ARG A 1 685 ? -10.320 -3.880 -10.518 1.00 92.31 685 ARG A C 1
ATOM 5449 O O . ARG A 1 685 ? -9.526 -2.950 -10.605 1.00 92.31 685 ARG A O 1
ATOM 5456 N N . VAL A 1 686 ? -10.542 -4.505 -9.360 1.00 94.50 686 VAL A N 1
ATOM 5457 C CA . VAL A 1 686 ? -9.774 -4.231 -8.132 1.00 94.50 686 VAL A CA 1
ATOM 5458 C C . VAL A 1 686 ? -8.927 -5.437 -7.726 1.00 94.50 686 VAL A C 1
ATOM 5460 O O . VAL A 1 686 ? -9.425 -6.557 -7.593 1.00 94.50 686 VAL A O 1
ATOM 5463 N N . SER A 1 687 ? -7.631 -5.216 -7.502 1.00 96.44 687 SER A N 1
ATOM 5464 C CA . SER A 1 687 ? -6.735 -6.234 -6.952 1.00 96.44 687 SER A CA 1
ATOM 5465 C C . SER A 1 687 ? -6.822 -6.264 -5.428 1.00 96.44 687 SER A C 1
ATOM 5467 O O . SER A 1 687 ? -6.484 -5.271 -4.786 1.00 96.44 687 SER A O 1
ATOM 5469 N N . THR A 1 688 ? -7.221 -7.403 -4.856 1.00 96.75 688 THR A N 1
ATOM 5470 C CA . THR A 1 688 ? -7.397 -7.618 -3.405 1.00 96.75 688 THR A CA 1
ATOM 5471 C C . THR A 1 688 ? -6.413 -8.668 -2.904 1.00 96.75 688 THR A C 1
ATOM 5473 O O . THR A 1 688 ? -6.398 -9.787 -3.411 1.00 96.75 688 THR A O 1
ATOM 5476 N N . GLU A 1 689 ? -5.565 -8.306 -1.942 1.00 96.12 689 GLU A N 1
ATOM 5477 C CA . GLU A 1 689 ? -4.442 -9.147 -1.503 1.00 96.12 689 GLU A CA 1
ATOM 5478 C C . GLU A 1 689 ? -4.843 -10.154 -0.418 1.00 96.12 689 GLU A C 1
ATOM 5480 O O . GLU A 1 689 ? -5.484 -9.792 0.566 1.00 96.12 689 GLU A O 1
ATOM 5485 N N . VAL A 1 690 ? -4.456 -11.419 -0.604 1.00 97.56 690 VAL A N 1
ATOM 5486 C CA . VAL A 1 690 ? -4.577 -12.471 0.417 1.00 97.56 690 VAL A CA 1
ATOM 5487 C C . VAL A 1 690 ? -3.564 -12.216 1.535 1.00 97.56 690 VAL A C 1
ATOM 5489 O O . VAL A 1 690 ? -2.471 -11.710 1.285 1.00 97.56 690 VAL A O 1
ATOM 5492 N N . ASP A 1 691 ? -3.915 -12.593 2.767 1.00 95.81 691 ASP A N 1
ATOM 5493 C CA . ASP A 1 691 ? -3.029 -12.515 3.931 1.00 95.81 691 ASP A CA 1
ATOM 5494 C C . ASP A 1 691 ? -1.633 -13.097 3.637 1.00 95.81 691 ASP A C 1
ATOM 5496 O O . ASP A 1 691 ? -1.463 -14.297 3.408 1.00 95.81 691 ASP A O 1
ATOM 5500 N N . ALA A 1 692 ? -0.617 -12.233 3.698 1.00 96.62 692 ALA A N 1
ATOM 5501 C CA . ALA A 1 692 ? 0.765 -12.585 3.406 1.00 96.62 692 ALA A CA 1
ATOM 5502 C C . ALA A 1 692 ? 1.336 -13.665 4.345 1.00 96.62 692 ALA A C 1
ATOM 5504 O O . ALA A 1 692 ? 2.299 -14.334 3.962 1.00 96.62 692 ALA A O 1
ATOM 5505 N N . ARG A 1 693 ? 0.749 -13.909 5.527 1.00 97.81 693 ARG A N 1
ATOM 5506 C CA . ARG A 1 693 ? 1.122 -15.047 6.392 1.00 97.81 693 ARG A CA 1
ATOM 5507 C C . ARG A 1 693 ? 0.895 -16.398 5.708 1.00 97.81 693 ARG A C 1
ATOM 5509 O O . ARG A 1 693 ? 1.636 -17.337 5.975 1.00 97.81 693 ARG A O 1
ATOM 5516 N N . LEU A 1 694 ? -0.058 -16.474 4.776 1.00 98.19 694 LEU A N 1
ATOM 5517 C CA . LEU A 1 694 ? -0.365 -17.671 3.990 1.00 98.19 694 LEU A CA 1
ATOM 5518 C C . LEU A 1 694 ? 0.572 -17.866 2.785 1.00 98.19 694 LEU A C 1
ATOM 5520 O O . LEU A 1 694 ? 0.412 -18.845 2.072 1.00 98.19 694 LEU A O 1
ATOM 5524 N N . SER A 1 695 ? 1.568 -16.998 2.547 1.00 98.50 695 SER A N 1
ATOM 5525 C CA . SER A 1 695 ? 2.407 -17.031 1.325 1.00 98.50 695 SER A CA 1
ATOM 5526 C C . SER A 1 695 ? 3.157 -18.349 1.068 1.00 98.50 695 SER A C 1
ATOM 5528 O O . SER A 1 695 ? 3.658 -18.543 -0.036 1.00 98.50 695 SER A O 1
ATOM 5530 N N . PHE A 1 696 ? 3.256 -19.243 2.054 1.00 98.56 696 PHE A N 1
ATOM 5531 C CA . PHE A 1 696 ? 3.885 -20.567 1.932 1.00 98.56 696 PHE A CA 1
ATOM 5532 C C . PHE A 1 696 ? 2.894 -21.730 2.162 1.00 98.56 696 PHE A C 1
ATOM 5534 O O . PHE A 1 696 ? 3.308 -22.875 2.304 1.00 98.56 696 PHE A O 1
ATOM 5541 N N . ASP A 1 697 ? 1.587 -21.448 2.178 1.00 98.69 697 ASP A N 1
ATOM 5542 C CA . ASP A 1 697 ? 0.496 -22.423 2.267 1.00 98.69 697 ASP A CA 1
ATOM 5543 C C . ASP A 1 697 ? -0.423 -22.288 1.041 1.00 98.69 697 ASP A C 1
ATOM 5545 O O . ASP A 1 697 ? -1.300 -21.420 0.974 1.00 98.69 697 ASP A O 1
ATOM 5549 N N . LYS A 1 698 ? -0.215 -23.169 0.054 1.00 98.69 698 LYS A N 1
ATOM 5550 C CA . LYS A 1 698 ? -1.003 -23.220 -1.187 1.00 98.69 698 LYS A CA 1
ATOM 5551 C C . LYS A 1 698 ? -2.503 -23.360 -0.908 1.00 98.69 698 LYS A C 1
ATOM 5553 O O . LYS A 1 698 ? -3.306 -22.640 -1.502 1.00 98.69 698 LYS A O 1
ATOM 5558 N N . GLU A 1 699 ? -2.889 -24.268 -0.016 1.00 98.62 699 GLU A N 1
ATOM 5559 C CA . GLU A 1 699 ? -4.300 -24.585 0.231 1.00 98.62 699 GLU A CA 1
ATOM 5560 C C . GLU A 1 699 ? -4.971 -23.513 1.097 1.00 98.62 699 GLU A C 1
ATOM 5562 O O . GLU A 1 699 ? -6.120 -23.142 0.845 1.00 98.62 699 GLU A O 1
ATOM 5567 N N . GLY A 1 700 ? -4.237 -22.928 2.048 1.00 98.50 700 GLY A N 1
ATOM 5568 C CA . GLY A 1 700 ? -4.644 -21.729 2.778 1.00 98.50 700 GLY A CA 1
ATOM 5569 C C . GLY A 1 700 ? -4.903 -20.541 1.851 1.00 98.50 700 GLY A C 1
ATOM 5570 O O . GLY A 1 700 ? -5.955 -19.903 1.961 1.00 98.50 700 GLY A O 1
ATOM 5571 N N . MET A 1 701 ? -4.011 -20.281 0.886 1.00 98.69 701 MET A N 1
ATOM 5572 C CA . MET A 1 701 ? -4.213 -19.239 -0.130 1.00 98.69 701 MET A CA 1
ATOM 5573 C C . MET A 1 701 ? -5.440 -19.509 -1.007 1.00 98.69 701 MET A C 1
ATOM 5575 O O . MET A 1 701 ? -6.268 -18.612 -1.156 1.00 98.69 701 MET A O 1
ATOM 5579 N N . ILE A 1 702 ? -5.624 -20.733 -1.522 1.00 98.81 702 ILE A N 1
ATOM 5580 C CA . ILE A 1 702 ? -6.814 -21.105 -2.316 1.00 98.81 702 ILE A CA 1
ATOM 5581 C C . ILE A 1 702 ? -8.101 -20.937 -1.488 1.00 98.81 702 ILE A C 1
ATOM 5583 O O . ILE A 1 702 ? -9.090 -20.378 -1.971 1.00 98.81 702 ILE A O 1
ATOM 5587 N N . LYS A 1 703 ? -8.101 -21.371 -0.220 1.00 98.62 703 LYS A N 1
ATOM 5588 C CA . LYS A 1 703 ? -9.243 -21.235 0.698 1.00 98.62 703 LYS A CA 1
ATOM 5589 C C . LYS A 1 703 ? -9.588 -19.766 0.965 1.00 98.62 703 LYS A C 1
ATOM 5591 O O . LYS A 1 703 ? -10.762 -19.402 0.893 1.00 98.62 703 LYS A O 1
ATOM 5596 N N . ARG A 1 704 ? -8.592 -18.915 1.244 1.00 98.25 704 ARG A N 1
ATOM 5597 C CA . ARG A 1 704 ? -8.805 -17.479 1.502 1.00 98.25 704 ARG A CA 1
ATOM 5598 C C . ARG A 1 704 ? -9.241 -16.729 0.245 1.00 98.25 704 ARG A C 1
ATOM 5600 O O . ARG A 1 704 ? -10.181 -15.946 0.315 1.00 98.25 704 ARG A O 1
ATOM 5607 N N . ALA A 1 705 ? -8.630 -17.017 -0.903 1.00 98.62 705 ALA A N 1
ATOM 5608 C CA . ALA A 1 705 ? -9.021 -16.475 -2.203 1.00 98.62 705 ALA A CA 1
ATOM 5609 C C . ALA A 1 705 ? -10.511 -16.706 -2.497 1.00 98.62 705 ALA A C 1
ATOM 5611 O O . ALA A 1 705 ? -11.236 -15.767 -2.823 1.00 98.62 705 ALA A O 1
ATOM 5612 N N . LYS A 1 706 ? -10.985 -17.944 -2.306 1.00 98.62 706 LYS A N 1
ATOM 5613 C CA . LYS A 1 706 ? -12.399 -18.306 -2.482 1.00 98.62 706 LYS A CA 1
ATOM 5614 C C . LYS A 1 706 ? -13.300 -17.554 -1.492 1.00 98.62 706 LYS A C 1
ATOM 5616 O O . LYS A 1 706 ? -14.271 -16.950 -1.933 1.00 98.62 706 LYS A O 1
ATOM 5621 N N . ARG A 1 707 ? -12.927 -17.461 -0.205 1.00 98.06 707 ARG A N 1
ATOM 5622 C CA . ARG A 1 707 ? -13.676 -16.672 0.799 1.00 98.06 707 ARG A CA 1
ATOM 5623 C C . ARG A 1 707 ? -13.791 -15.186 0.432 1.00 98.06 707 ARG A C 1
ATOM 5625 O O . ARG A 1 707 ? -14.867 -14.621 0.601 1.00 98.06 707 ARG A O 1
ATOM 5632 N N . LEU A 1 708 ? -12.733 -14.564 -0.094 1.00 98.38 708 LEU A N 1
ATOM 5633 C CA . LEU A 1 708 ? -12.774 -13.170 -0.560 1.00 98.38 708 LEU A CA 1
ATOM 5634 C C . LEU A 1 708 ? -13.709 -12.997 -1.770 1.00 98.38 708 LEU A C 1
ATOM 5636 O O . LEU A 1 708 ? -14.463 -12.030 -1.822 1.00 98.38 708 LEU A O 1
ATOM 5640 N N . ILE A 1 709 ? -13.721 -13.945 -2.714 1.00 98.56 709 ILE A N 1
ATOM 5641 C CA . ILE A 1 709 ? -14.669 -13.940 -3.843 1.00 98.56 709 ILE A CA 1
ATOM 5642 C C . ILE A 1 709 ? -16.118 -14.148 -3.376 1.00 98.56 709 ILE A C 1
ATOM 5644 O O . ILE A 1 709 ? -17.012 -13.450 -3.857 1.00 98.56 709 ILE A O 1
ATOM 5648 N N . ASP A 1 710 ? -16.365 -15.041 -2.416 1.00 98.38 710 ASP A N 1
ATOM 5649 C CA . ASP A 1 710 ? -17.695 -15.218 -1.822 1.00 98.38 710 ASP A CA 1
ATOM 5650 C C . ASP A 1 710 ? -18.162 -13.945 -1.092 1.00 98.38 710 ASP A C 1
ATOM 5652 O O . ASP A 1 710 ? -19.310 -13.540 -1.247 1.00 98.38 710 ASP A O 1
ATOM 5656 N N . LEU A 1 711 ? -17.266 -13.246 -0.386 1.00 98.19 711 LEU A N 1
ATOM 5657 C CA . LEU A 1 711 ? -17.546 -11.947 0.239 1.00 98.19 711 LEU A CA 1
ATOM 5658 C C . LEU A 1 711 ? -17.846 -10.833 -0.784 1.00 98.19 711 LEU A C 1
ATOM 5660 O O . LEU A 1 711 ? -18.728 -10.007 -0.543 1.00 98.19 711 LEU A O 1
ATOM 5664 N N . TYR A 1 712 ? -17.159 -10.799 -1.933 1.00 98.38 712 TYR A N 1
ATOM 5665 C CA . TYR A 1 712 ? -17.511 -9.885 -3.030 1.00 98.38 712 TYR A CA 1
ATOM 5666 C C . TYR A 1 712 ? -18.886 -10.214 -3.620 1.00 98.38 712 TYR A C 1
ATOM 5668 O O . TYR A 1 712 ? -19.683 -9.313 -3.876 1.00 98.38 712 TYR A O 1
ATOM 5676 N N . LYS A 1 713 ? -19.209 -11.502 -3.754 1.00 97.94 713 LYS A N 1
ATOM 5677 C CA . LYS A 1 713 ? -20.521 -11.977 -4.203 1.00 97.94 713 LYS A CA 1
ATOM 5678 C C . LYS A 1 713 ? -21.636 -11.649 -3.199 1.00 97.94 713 LYS A C 1
ATOM 5680 O O . LYS A 1 713 ? -22.718 -11.260 -3.630 1.00 97.94 713 LYS A O 1
ATOM 5685 N N . GLU A 1 714 ? -21.377 -11.724 -1.887 1.00 96.31 714 GLU A N 1
ATOM 5686 C CA . GLU A 1 714 ? -22.270 -11.196 -0.834 1.00 96.31 714 GLU A CA 1
ATOM 5687 C C . GLU A 1 714 ? -22.532 -9.688 -1.019 1.00 96.31 714 GLU A C 1
ATOM 5689 O O . GLU A 1 714 ? -23.643 -9.224 -0.775 1.00 96.31 714 GLU A O 1
ATOM 5694 N N . ALA A 1 715 ? -21.538 -8.927 -1.491 1.00 94.81 715 ALA A N 1
ATOM 5695 C CA . ALA A 1 715 ? -21.653 -7.503 -1.826 1.00 94.81 715 ALA A CA 1
ATOM 5696 C C . ALA A 1 715 ? -22.212 -7.226 -3.245 1.00 94.81 715 ALA A C 1
ATOM 5698 O O . ALA A 1 715 ? -22.186 -6.085 -3.705 1.00 94.81 715 ALA A O 1
ATOM 5699 N N . GLY A 1 716 ? -22.714 -8.246 -3.955 1.00 97.12 716 GLY A N 1
ATOM 5700 C CA . GLY A 1 716 ? -23.297 -8.112 -5.298 1.00 97.12 716 GLY A CA 1
ATOM 5701 C C . GLY A 1 716 ? -22.284 -7.953 -6.440 1.00 97.12 716 GLY A C 1
ATOM 5702 O O . GLY A 1 716 ? -22.671 -7.607 -7.556 1.00 97.12 716 GLY A O 1
ATOM 5703 N N . ILE A 1 717 ? -20.996 -8.201 -6.190 1.00 97.75 717 ILE A N 1
ATOM 5704 C CA . ILE A 1 717 ? -19.901 -7.995 -7.145 1.00 97.75 717 ILE A CA 1
ATOM 5705 C C . ILE A 1 717 ? -19.465 -9.337 -7.749 1.00 97.75 717 ILE A C 1
ATOM 5707 O O . ILE A 1 717 ? -19.103 -10.277 -7.041 1.00 97.75 717 ILE A O 1
ATOM 5711 N N . GLY A 1 718 ? -19.487 -9.425 -9.082 1.00 96.12 718 GLY A N 1
ATOM 5712 C CA . GLY A 1 718 ? -18.999 -10.589 -9.828 1.00 96.12 718 GLY A CA 1
ATOM 5713 C C . GLY A 1 718 ? -17.472 -10.700 -9.811 1.00 96.12 718 GLY A C 1
ATOM 5714 O O . GLY A 1 718 ? -16.769 -9.689 -9.876 1.00 96.12 718 GLY A O 1
ATOM 5715 N N . LYS A 1 719 ? -16.955 -11.937 -9.770 1.00 96.81 719 LYS A N 1
ATOM 5716 C CA . LYS A 1 719 ? -15.510 -12.233 -9.708 1.00 96.81 719 LYS A CA 1
ATOM 5717 C C . LYS A 1 719 ? -14.700 -11.639 -10.867 1.00 96.81 719 LYS A C 1
ATOM 5719 O O . LYS A 1 719 ? -13.518 -11.377 -10.703 1.00 96.81 719 LYS A O 1
ATOM 5724 N N . ASP A 1 720 ? -15.338 -11.359 -11.998 1.00 95.62 720 ASP A N 1
ATOM 5725 C CA . ASP A 1 720 ? -14.730 -10.783 -13.203 1.00 95.62 720 ASP A CA 1
ATOM 5726 C C . ASP A 1 720 ? -14.266 -9.324 -12.988 1.00 95.62 720 ASP A C 1
ATOM 5728 O O . ASP A 1 720 ? -13.428 -8.813 -13.729 1.00 95.62 720 ASP A O 1
ATOM 5732 N N . ARG A 1 721 ? -14.773 -8.656 -11.937 1.00 96.25 721 ARG A N 1
ATOM 5733 C CA . ARG A 1 721 ? -14.303 -7.346 -11.446 1.00 96.25 721 ARG A CA 1
ATOM 5734 C C . ARG A 1 721 ? -13.137 -7.456 -10.446 1.00 96.25 721 ARG A C 1
ATOM 5736 O O . ARG A 1 721 ? -12.663 -6.426 -9.972 1.00 96.25 721 ARG A O 1
ATOM 5743 N N . ILE A 1 722 ? -12.682 -8.658 -10.089 1.00 98.00 722 ILE A N 1
ATOM 5744 C CA . ILE A 1 722 ? -11.703 -8.893 -9.017 1.00 98.00 722 ILE A CA 1
ATOM 5745 C C . ILE A 1 722 ? -10.419 -9.508 -9.581 1.00 98.00 722 ILE A C 1
ATOM 5747 O O . ILE A 1 722 ? -10.457 -10.387 -10.437 1.00 98.00 722 ILE A O 1
ATOM 5751 N N . LEU A 1 723 ? -9.276 -9.084 -9.044 1.00 98.06 723 LEU A N 1
ATOM 5752 C CA . LEU A 1 723 ? -8.019 -9.824 -9.131 1.00 98.06 723 LEU A CA 1
ATOM 5753 C C . LEU A 1 723 ? -7.606 -10.262 -7.721 1.00 98.06 723 LEU A C 1
ATOM 5755 O O . LEU A 1 723 ? -7.321 -9.426 -6.862 1.00 98.06 723 LEU A O 1
ATOM 5759 N N . ILE A 1 724 ? -7.558 -11.565 -7.453 1.00 98.56 724 ILE A N 1
ATOM 5760 C CA . ILE A 1 724 ? -7.014 -12.078 -6.193 1.00 98.56 724 ILE A CA 1
ATOM 5761 C C . ILE A 1 724 ? -5.491 -12.003 -6.254 1.00 98.56 724 ILE A C 1
ATOM 5763 O O . ILE A 1 724 ? -4.843 -12.605 -7.110 1.00 98.56 724 ILE A O 1
ATOM 5767 N N . LYS A 1 725 ? -4.910 -11.228 -5.346 1.00 98.50 725 LYS A N 1
ATOM 5768 C CA . LYS A 1 725 ? -3.504 -10.849 -5.388 1.00 98.50 725 LYS A CA 1
ATOM 5769 C C . LYS A 1 725 ? -2.693 -11.691 -4.401 1.00 98.50 725 LYS A C 1
ATOM 5771 O O . LYS A 1 725 ? -3.029 -11.763 -3.219 1.00 98.50 725 LYS A O 1
ATOM 5776 N N . LEU A 1 726 ? -1.653 -12.353 -4.907 1.00 98.62 726 LEU A N 1
ATOM 5777 C CA . LEU A 1 726 ? -0.893 -13.402 -4.213 1.00 98.62 726 LEU A CA 1
ATOM 5778 C C . LEU A 1 726 ? 0.613 -13.128 -4.267 1.00 98.62 726 LEU A C 1
ATOM 5780 O O . LEU A 1 726 ? 1.127 -12.677 -5.291 1.00 98.62 726 LEU A O 1
ATOM 5784 N N . SER A 1 727 ? 1.336 -13.446 -3.193 1.00 98.44 727 SER A N 1
ATOM 5785 C CA . SER A 1 727 ? 2.804 -13.442 -3.190 1.00 98.44 727 SER A CA 1
ATOM 5786 C C . SER A 1 727 ? 3.356 -14.415 -4.237 1.00 98.44 727 SER A C 1
ATOM 5788 O O . SER A 1 727 ? 2.934 -15.566 -4.299 1.00 98.44 727 SER A O 1
ATOM 5790 N N . SER A 1 728 ? 4.349 -13.989 -5.019 1.00 98.75 728 SER A N 1
ATOM 5791 C CA . SER A 1 728 ? 4.997 -14.805 -6.063 1.00 98.75 728 SER A CA 1
ATOM 5792 C C . SER A 1 728 ? 6.018 -15.810 -5.496 1.00 98.75 728 SER A C 1
ATOM 5794 O O . SER A 1 728 ? 7.148 -15.905 -5.974 1.00 98.75 728 SER A O 1
ATOM 5796 N N . THR A 1 729 ? 5.647 -16.529 -4.437 1.00 98.88 729 THR A N 1
ATOM 5797 C CA . THR A 1 729 ? 6.336 -17.742 -3.964 1.00 98.88 729 THR A CA 1
ATOM 5798 C C . THR A 1 729 ? 6.013 -18.918 -4.892 1.00 98.88 729 THR A C 1
ATOM 5800 O O . THR A 1 729 ? 5.121 -18.808 -5.735 1.00 98.88 729 THR A O 1
ATOM 5803 N N . TRP A 1 730 ? 6.686 -20.065 -4.744 1.00 98.88 730 TRP A N 1
ATOM 5804 C CA . TRP A 1 730 ? 6.289 -21.267 -5.493 1.00 98.88 730 TRP A CA 1
ATOM 5805 C C . TRP A 1 730 ? 4.850 -21.661 -5.148 1.00 98.88 730 TRP A C 1
ATOM 5807 O O . TRP A 1 730 ? 4.004 -21.855 -6.014 1.00 98.88 730 TRP A O 1
ATOM 5817 N N . GLU A 1 731 ? 4.557 -21.688 -3.853 1.00 98.88 731 GLU A N 1
ATOM 5818 C CA . GLU A 1 731 ? 3.280 -22.078 -3.275 1.00 98.88 731 GLU A CA 1
ATOM 5819 C C . GLU A 1 731 ? 2.153 -21.131 -3.723 1.00 98.88 731 GLU A C 1
ATOM 5821 O O . GLU A 1 731 ? 1.046 -21.584 -4.013 1.00 98.88 731 GLU A O 1
ATOM 5826 N N . GLY A 1 732 ? 2.447 -19.832 -3.852 1.00 98.81 732 GLY A N 1
ATOM 5827 C CA . GLY A 1 732 ? 1.520 -18.809 -4.338 1.00 98.81 732 GLY A CA 1
ATOM 5828 C C . GLY A 1 732 ? 1.282 -18.869 -5.844 1.00 98.81 732 GLY A C 1
ATOM 5829 O O . GLY A 1 732 ? 0.144 -18.716 -6.281 1.00 98.81 732 GLY A O 1
ATOM 5830 N N . ILE A 1 733 ? 2.310 -19.166 -6.645 1.00 98.88 733 ILE A N 1
ATOM 5831 C CA . ILE A 1 733 ? 2.164 -19.392 -8.093 1.00 98.88 733 ILE A CA 1
ATOM 5832 C C . ILE A 1 733 ? 1.317 -20.646 -8.353 1.00 98.88 733 ILE A C 1
ATOM 5834 O O . ILE A 1 733 ? 0.386 -20.606 -9.156 1.00 98.88 733 ILE A O 1
ATOM 5838 N N . GLN A 1 734 ? 1.554 -21.728 -7.606 1.00 98.88 734 GLN A N 1
ATOM 5839 C CA . GLN A 1 734 ? 0.768 -22.961 -7.704 1.00 98.88 734 GLN A CA 1
ATOM 5840 C C . GLN A 1 734 ? -0.657 -22.815 -7.131 1.00 98.88 734 GLN A C 1
ATOM 5842 O O . GLN A 1 734 ? -1.560 -23.534 -7.561 1.00 98.88 734 GLN A O 1
ATOM 5847 N N . ALA A 1 735 ? -0.894 -21.881 -6.202 1.00 98.88 735 ALA A N 1
ATOM 5848 C CA . ALA A 1 735 ? -2.239 -21.477 -5.783 1.00 98.88 735 ALA A CA 1
ATOM 5849 C C . ALA A 1 735 ? -2.954 -20.663 -6.876 1.00 98.88 735 ALA A C 1
ATOM 5851 O O . ALA A 1 735 ? -4.100 -20.964 -7.205 1.00 98.88 735 ALA A O 1
ATOM 5852 N N . GLY A 1 736 ? -2.269 -19.682 -7.475 1.00 98.75 736 GLY A N 1
ATOM 5853 C CA . GLY A 1 736 ? -2.786 -18.871 -8.580 1.00 98.75 736 GLY A CA 1
ATOM 5854 C C . GLY A 1 736 ? -3.172 -19.716 -9.793 1.00 98.75 736 GLY A C 1
ATOM 5855 O O . GLY A 1 736 ? -4.263 -19.545 -10.328 1.00 98.75 736 GLY A O 1
ATOM 5856 N N . LYS A 1 737 ? -2.340 -20.703 -10.153 1.00 98.81 737 LYS A N 1
ATOM 5857 C CA . LYS A 1 737 ? -2.647 -21.687 -11.201 1.00 98.81 737 LYS A CA 1
ATOM 5858 C C . LYS A 1 737 ? -3.994 -22.380 -10.973 1.00 98.81 737 LYS A C 1
ATOM 5860 O O . LYS A 1 737 ? -4.846 -22.378 -11.853 1.00 98.81 737 LYS A O 1
ATOM 5865 N N . VAL A 1 738 ? -4.191 -22.947 -9.781 1.00 98.88 738 VAL A N 1
ATOM 5866 C CA . VAL A 1 738 ? -5.426 -23.660 -9.415 1.00 98.88 738 VAL A CA 1
ATOM 5867 C C . VAL A 1 738 ? -6.636 -22.723 -9.408 1.00 98.88 738 VAL A C 1
ATOM 5869 O O . VAL A 1 738 ? -7.707 -23.095 -9.880 1.00 98.88 738 VAL A O 1
ATOM 5872 N N . LEU A 1 739 ? -6.478 -21.495 -8.910 1.00 98.81 739 LEU A N 1
ATOM 5873 C CA . LEU A 1 739 ? -7.547 -20.495 -8.899 1.00 98.81 739 LEU A CA 1
ATOM 5874 C C . LEU A 1 739 ? -8.009 -20.127 -10.315 1.00 98.81 739 LEU A C 1
ATOM 5876 O O . LEU A 1 739 ? -9.215 -20.055 -10.547 1.00 98.81 739 LEU A O 1
ATOM 5880 N N . GLU A 1 740 ? -7.087 -19.981 -11.262 1.00 98.56 740 GLU A N 1
ATOM 5881 C CA . GLU A 1 740 ? -7.392 -19.701 -12.670 1.00 98.56 740 GLU A CA 1
ATOM 5882 C C . GLU A 1 740 ? -7.979 -20.931 -13.388 1.00 98.56 740 GLU A C 1
ATOM 5884 O O . GLU A 1 740 ? -9.066 -20.841 -13.959 1.00 98.56 740 GLU A O 1
ATOM 5889 N N . GLU A 1 741 ? -7.309 -22.089 -13.328 1.00 98.00 741 GLU A N 1
ATOM 5890 C CA . GLU A 1 741 ? -7.682 -23.292 -14.093 1.00 98.00 741 GLU A CA 1
ATOM 5891 C C . GLU A 1 741 ? -8.951 -23.991 -13.569 1.00 98.00 741 GLU A C 1
ATOM 5893 O O . GLU A 1 741 ? -9.793 -24.398 -14.369 1.00 98.00 741 GLU A O 1
ATOM 5898 N N . GLU A 1 742 ? -9.117 -24.138 -12.248 1.00 98.25 742 GLU A N 1
ATOM 5899 C CA . GLU A 1 742 ? -10.240 -24.892 -11.657 1.00 98.25 742 GLU A CA 1
ATOM 5900 C C . GLU A 1 742 ? -11.438 -24.006 -11.282 1.00 98.25 742 GLU A C 1
ATOM 5902 O O . GLU A 1 742 ? -12.584 -24.457 -11.331 1.00 98.25 742 GLU A O 1
ATOM 5907 N N . TYR A 1 743 ? -11.197 -22.747 -10.892 1.00 97.69 743 TYR A N 1
ATOM 5908 C CA . TYR A 1 743 ? -12.237 -21.848 -10.364 1.00 97.69 743 TYR A CA 1
ATOM 5909 C C . TYR A 1 743 ? -12.514 -20.627 -11.259 1.00 97.69 743 TYR A C 1
ATOM 5911 O O . TYR A 1 743 ? -13.525 -19.933 -11.067 1.00 97.69 743 TYR A O 1
ATOM 5919 N N . GLY A 1 744 ? -11.649 -20.341 -12.240 1.00 98.00 744 GLY A N 1
ATOM 5920 C CA . GLY A 1 744 ? -11.687 -19.119 -13.047 1.00 98.00 744 GLY A CA 1
ATOM 5921 C C . GLY A 1 744 ? -11.645 -17.849 -12.194 1.00 98.00 744 GLY A C 1
ATOM 5922 O O . GLY A 1 744 ? -12.405 -16.918 -12.457 1.00 98.00 744 GLY A O 1
ATOM 5923 N N . ILE A 1 745 ? -10.890 -17.859 -11.097 1.00 98.62 745 ILE A N 1
ATOM 5924 C CA . ILE A 1 745 ? -10.672 -16.719 -10.205 1.00 98.62 745 ILE A CA 1
ATOM 5925 C C . ILE A 1 745 ? -9.369 -16.058 -10.644 1.00 98.62 745 ILE A C 1
ATOM 5927 O O . ILE A 1 745 ? -8.294 -16.622 -10.457 1.00 98.62 745 ILE A O 1
ATOM 5931 N N . HIS A 1 746 ? -9.481 -14.870 -11.232 1.00 98.56 746 HIS A N 1
ATOM 5932 C CA . HIS A 1 746 ? -8.345 -14.198 -11.847 1.00 98.56 746 HIS A CA 1
ATOM 5933 C C . HIS A 1 746 ? -7.333 -13.691 -10.819 1.00 98.56 746 HIS A C 1
ATOM 5935 O O . HIS A 1 746 ? -7.707 -13.117 -9.793 1.00 98.56 746 HIS A O 1
ATOM 5941 N N . CYS A 1 747 ? -6.045 -13.888 -11.103 1.00 98.69 747 CYS A N 1
ATOM 5942 C CA . CYS A 1 747 ? -4.957 -13.645 -10.163 1.00 98.69 747 CYS A CA 1
ATOM 5943 C C . CYS A 1 747 ? -3.994 -12.526 -10.587 1.00 98.69 747 CYS A C 1
ATOM 5945 O O . CYS A 1 747 ? -3.696 -12.331 -11.767 1.00 98.69 747 CYS A O 1
ATOM 5947 N N . ASN A 1 748 ? -3.476 -11.814 -9.580 1.00 98.50 748 ASN A N 1
ATOM 5948 C CA . ASN A 1 748 ? -2.409 -10.816 -9.692 1.00 98.50 748 ASN A CA 1
ATOM 5949 C C . ASN A 1 748 ? -1.198 -11.265 -8.854 1.00 98.50 748 ASN A C 1
ATOM 5951 O O . ASN A 1 748 ? -1.218 -11.183 -7.623 1.00 98.50 748 ASN A O 1
ATOM 5955 N N . MET A 1 749 ? -0.132 -11.729 -9.504 1.00 98.75 749 MET A N 1
ATOM 5956 C CA . MET A 1 749 ? 1.061 -12.204 -8.796 1.00 98.75 749 MET A CA 1
ATOM 5957 C C . MET A 1 749 ? 1.970 -11.026 -8.415 1.00 98.75 749 MET A C 1
ATOM 5959 O O . MET A 1 749 ? 2.600 -10.397 -9.266 1.00 98.75 749 MET A O 1
ATOM 5963 N N . THR A 1 750 ? 2.017 -10.707 -7.120 1.00 97.94 750 THR A N 1
ATOM 5964 C CA . THR A 1 750 ? 2.753 -9.577 -6.523 1.00 97.94 750 THR A CA 1
ATOM 5965 C C . THR A 1 750 ? 4.052 -10.036 -5.854 1.00 97.94 750 THR A C 1
ATOM 5967 O O . THR A 1 750 ? 4.306 -11.234 -5.729 1.00 97.94 750 THR A O 1
ATOM 5970 N N . LEU A 1 751 ? 4.898 -9.095 -5.417 1.00 98.00 751 LEU A N 1
ATOM 5971 C CA . LEU A 1 751 ? 6.247 -9.375 -4.892 1.00 98.00 751 LEU A CA 1
ATOM 5972 C C . LEU A 1 751 ? 7.108 -10.180 -5.886 1.00 98.00 751 LEU A C 1
ATOM 5974 O O . LEU A 1 751 ? 7.871 -11.071 -5.507 1.00 98.00 751 LEU A O 1
ATOM 5978 N N . LEU A 1 752 ? 6.962 -9.864 -7.174 1.00 98.75 752 LEU A N 1
ATOM 5979 C CA . LEU A 1 752 ? 7.728 -10.470 -8.252 1.00 98.75 752 LEU A CA 1
ATOM 5980 C C . LEU A 1 752 ? 8.990 -9.635 -8.516 1.00 98.75 752 LEU A C 1
ATOM 5982 O O . LEU A 1 752 ? 8.904 -8.430 -8.772 1.00 98.75 752 LEU A O 1
ATOM 5986 N N . PHE A 1 753 ? 10.150 -10.287 -8.429 1.00 98.75 753 PHE A N 1
ATOM 5987 C CA . PHE A 1 753 ? 11.475 -9.667 -8.511 1.00 98.75 753 PHE A CA 1
ATOM 5988 C C . PHE A 1 753 ? 12.405 -10.400 -9.490 1.00 98.75 753 PHE A C 1
ATOM 5990 O O . PHE A 1 753 ? 12.991 -9.744 -10.354 1.00 98.75 753 PHE A O 1
ATOM 5997 N N . SER A 1 754 ? 12.507 -11.736 -9.392 1.00 98.75 754 SER A N 1
ATOM 5998 C CA . SER A 1 754 ? 13.374 -12.542 -10.262 1.00 98.75 754 SER A CA 1
ATOM 5999 C C . SER A 1 754 ? 12.698 -12.971 -11.558 1.00 98.75 754 SER A C 1
ATOM 6001 O O . SER A 1 754 ? 11.475 -13.096 -11.677 1.00 98.75 754 SER A O 1
ATOM 6003 N N . PHE A 1 755 ? 13.537 -13.292 -12.541 1.00 98.75 755 PHE A N 1
ATOM 6004 C CA . PHE A 1 755 ? 13.090 -13.850 -13.813 1.00 98.75 755 PHE A CA 1
ATOM 6005 C C . PHE A 1 755 ? 12.464 -15.251 -13.662 1.00 98.75 755 PHE A C 1
ATOM 6007 O O . PHE A 1 755 ? 11.519 -15.565 -14.381 1.00 98.75 755 PHE A O 1
ATOM 6014 N N . ALA A 1 756 ? 12.917 -16.059 -12.695 1.00 98.75 756 ALA A N 1
ATOM 6015 C CA . ALA A 1 756 ? 12.339 -17.374 -12.402 1.00 98.75 756 ALA A CA 1
ATOM 6016 C C . ALA A 1 756 ? 10.858 -17.277 -11.988 1.00 98.75 756 ALA A C 1
ATOM 6018 O O . ALA A 1 756 ? 10.021 -18.014 -12.508 1.00 98.75 756 ALA A O 1
ATOM 6019 N N . GLN A 1 757 ? 10.513 -16.305 -11.130 1.00 98.88 757 GLN A N 1
ATOM 6020 C CA . GLN A 1 757 ? 9.119 -16.017 -10.767 1.00 98.88 757 GLN A CA 1
ATOM 6021 C C . GLN A 1 757 ? 8.295 -15.609 -11.994 1.00 98.88 757 GLN A C 1
ATOM 6023 O O . GLN A 1 757 ? 7.174 -16.083 -12.158 1.00 98.88 757 GLN A O 1
ATOM 6028 N N . ALA A 1 758 ? 8.852 -14.782 -12.885 1.00 98.81 758 ALA A N 1
ATOM 6029 C CA . ALA A 1 758 ? 8.165 -14.376 -14.108 1.00 98.81 758 ALA A CA 1
ATOM 6030 C C . ALA A 1 758 ? 7.872 -15.559 -15.043 1.00 98.81 758 ALA A C 1
ATOM 6032 O O . ALA A 1 758 ? 6.758 -15.648 -15.557 1.00 98.81 758 ALA A O 1
ATOM 6033 N N . VAL A 1 759 ? 8.822 -16.474 -15.261 1.00 98.81 759 VAL A N 1
ATOM 6034 C CA . VAL A 1 759 ? 8.577 -17.652 -16.112 1.00 98.81 759 VAL A CA 1
ATOM 6035 C C . VAL A 1 759 ? 7.556 -18.588 -15.464 1.00 98.81 759 VAL A C 1
ATOM 6037 O O . VAL A 1 759 ? 6.590 -18.960 -16.125 1.00 98.81 759 VAL A O 1
ATOM 6040 N N . ALA A 1 760 ? 7.698 -18.891 -14.171 1.00 98.81 760 ALA A N 1
ATOM 6041 C CA . ALA A 1 760 ? 6.758 -19.753 -13.456 1.00 98.81 760 ALA A CA 1
ATOM 6042 C C . ALA A 1 760 ? 5.320 -19.189 -13.467 1.00 98.81 760 ALA A C 1
ATOM 6044 O O . ALA A 1 760 ? 4.381 -19.933 -13.732 1.00 98.81 760 ALA A O 1
ATOM 6045 N N . CYS A 1 761 ? 5.131 -17.872 -13.298 1.00 98.88 761 CYS A N 1
ATOM 6046 C CA . CYS A 1 761 ? 3.816 -17.230 -13.460 1.00 98.88 761 CYS A CA 1
ATOM 6047 C C . CYS A 1 761 ? 3.246 -17.396 -14.880 1.00 98.88 761 CYS A C 1
ATOM 6049 O O . CYS A 1 761 ? 2.055 -17.654 -15.045 1.00 98.88 761 CYS A O 1
ATOM 6051 N N . ALA A 1 762 ? 4.091 -17.271 -15.908 1.00 98.56 762 ALA A N 1
ATOM 6052 C CA . ALA A 1 762 ? 3.680 -17.380 -17.306 1.00 98.56 762 ALA A CA 1
ATOM 6053 C C . ALA A 1 762 ? 3.231 -18.809 -17.667 1.00 98.56 762 ALA A C 1
ATOM 6055 O O . ALA A 1 762 ? 2.282 -18.997 -18.427 1.00 98.56 762 ALA A O 1
ATOM 6056 N N . GLU A 1 763 ? 3.900 -19.824 -17.112 1.00 98.56 763 GLU A N 1
ATOM 6057 C CA . GLU A 1 763 ? 3.554 -21.243 -17.281 1.00 98.56 763 GLU A CA 1
ATOM 6058 C C . GLU A 1 763 ? 2.405 -21.705 -16.366 1.00 98.56 763 GLU A C 1
ATOM 6060 O O . GLU A 1 763 ? 1.714 -22.673 -16.684 1.00 98.56 763 GLU A O 1
ATOM 6065 N N . ALA A 1 764 ? 2.153 -20.981 -15.273 1.00 98.56 764 ALA A N 1
ATOM 6066 C CA . ALA A 1 764 ? 0.963 -21.111 -14.434 1.00 98.56 764 ALA A CA 1
ATOM 6067 C C . ALA A 1 764 ? -0.305 -20.488 -15.051 1.00 98.56 764 ALA A C 1
ATOM 6069 O O . ALA A 1 764 ? -1.389 -20.672 -14.507 1.00 98.56 764 ALA A O 1
ATOM 6070 N N . GLY A 1 765 ? -0.188 -19.759 -16.169 1.00 98.31 765 GLY A N 1
ATOM 6071 C CA . GLY A 1 765 ? -1.334 -19.227 -16.915 1.00 98.31 765 GLY A CA 1
ATOM 6072 C C . GLY A 1 765 ? -2.075 -18.064 -16.245 1.00 98.31 765 GLY A C 1
ATOM 6073 O O . GLY A 1 765 ? -3.175 -17.732 -16.680 1.00 98.31 765 GLY A O 1
ATOM 6074 N N . VAL A 1 766 ? -1.491 -17.439 -15.216 1.00 98.69 766 VAL A N 1
ATOM 6075 C CA . VAL A 1 766 ? -2.146 -16.381 -14.425 1.00 98.69 766 VAL A CA 1
ATOM 6076 C C . VAL A 1 766 ? -2.522 -15.161 -15.271 1.00 98.69 766 VAL A C 1
ATOM 6078 O O . VAL A 1 766 ? -1.842 -14.830 -16.244 1.00 98.69 766 VAL A O 1
ATOM 6081 N N . THR A 1 767 ? -3.583 -14.456 -14.884 1.00 98.44 767 THR A N 1
ATOM 6082 C CA . THR A 1 767 ? -4.119 -13.298 -15.614 1.00 98.44 767 THR A CA 1
ATOM 6083 C C . THR A 1 767 ? -3.145 -12.124 -15.636 1.00 98.44 767 THR A C 1
ATOM 6085 O O . THR A 1 767 ? -2.971 -11.494 -16.682 1.00 98.44 767 THR A O 1
ATOM 6088 N N . LEU A 1 768 ? -2.502 -11.810 -14.508 1.00 98.44 768 LEU A N 1
ATOM 6089 C CA . LEU A 1 768 ? -1.643 -10.632 -14.375 1.00 98.44 768 LEU A CA 1
ATOM 6090 C C . LEU A 1 768 ? -0.452 -10.886 -13.436 1.00 98.44 768 LEU A C 1
ATOM 6092 O O . LEU A 1 768 ? -0.570 -11.568 -12.417 1.00 98.44 768 LEU A O 1
ATOM 6096 N N . ILE A 1 769 ? 0.693 -10.273 -13.746 1.00 98.69 769 ILE A N 1
ATOM 6097 C CA . ILE A 1 769 ? 1.828 -10.136 -12.824 1.00 98.69 769 ILE A CA 1
ATOM 6098 C C . ILE A 1 769 ? 2.110 -8.668 -12.496 1.00 98.69 769 ILE A C 1
ATOM 6100 O O . ILE A 1 769 ? 2.012 -7.802 -13.363 1.00 98.69 769 ILE A O 1
ATOM 6104 N N . SER A 1 770 ? 2.542 -8.410 -11.262 1.00 98.12 770 SER A N 1
ATOM 6105 C CA . SER A 1 770 ? 3.023 -7.110 -10.782 1.00 98.12 770 SER A CA 1
ATOM 6106 C C . SER A 1 770 ? 4.527 -7.161 -10.446 1.00 98.12 770 SER A C 1
ATOM 6108 O O . SER A 1 770 ? 4.877 -7.220 -9.262 1.00 98.12 770 SER A O 1
ATOM 6110 N N . PRO A 1 771 ? 5.446 -7.169 -11.435 1.00 98.44 771 PRO A N 1
ATOM 6111 C CA . PRO A 1 771 ? 6.881 -7.008 -11.196 1.00 98.44 771 PRO A CA 1
ATOM 6112 C C . PRO A 1 771 ? 7.220 -5.625 -10.621 1.00 98.44 771 PRO A C 1
ATOM 6114 O O . PRO A 1 771 ? 6.797 -4.583 -11.129 1.00 98.44 771 PRO A O 1
ATOM 6117 N N . PHE A 1 772 ? 7.998 -5.608 -9.538 1.00 98.06 772 PHE A N 1
ATOM 6118 C CA . PHE A 1 772 ? 8.332 -4.378 -8.815 1.00 98.06 772 PHE A CA 1
ATOM 6119 C C . PHE A 1 772 ? 9.606 -3.733 -9.373 1.00 98.06 772 PHE A C 1
ATOM 6121 O O . PHE A 1 772 ? 10.641 -4.379 -9.467 1.00 98.06 772 PHE A O 1
ATOM 6128 N N . VAL A 1 773 ? 9.559 -2.430 -9.653 1.00 98.25 773 VAL A N 1
ATOM 6129 C CA . VAL A 1 773 ? 10.695 -1.640 -10.152 1.00 98.25 773 VAL A CA 1
ATOM 6130 C C . VAL A 1 773 ? 11.490 -1.045 -8.991 1.00 98.25 773 VAL A C 1
ATOM 6132 O O . VAL A 1 773 ? 12.587 -1.499 -8.674 1.00 98.25 773 VAL A O 1
ATOM 6135 N N . GLY A 1 774 ? 10.909 -0.080 -8.277 1.00 96.94 774 GLY A N 1
ATOM 6136 C CA . GLY A 1 774 ? 11.632 0.720 -7.288 1.00 96.94 774 GLY A CA 1
ATOM 6137 C C . GLY A 1 774 ? 12.151 -0.058 -6.074 1.00 96.94 774 GLY A C 1
ATOM 6138 O O . GLY A 1 774 ? 13.124 0.361 -5.459 1.00 96.94 774 GLY A O 1
ATOM 6139 N N . ARG A 1 775 ? 11.564 -1.218 -5.725 1.00 96.81 775 ARG A N 1
ATOM 6140 C CA . ARG A 1 775 ? 12.135 -2.092 -4.673 1.00 96.81 775 ARG A CA 1
ATOM 6141 C C . ARG A 1 775 ? 13.411 -2.815 -5.122 1.00 96.81 775 ARG A C 1
ATOM 6143 O O . ARG A 1 775 ? 14.213 -3.155 -4.255 1.00 96.81 775 ARG A O 1
ATOM 6150 N N . ILE A 1 776 ? 13.614 -3.018 -6.426 1.00 98.50 776 ILE A N 1
ATOM 6151 C CA . ILE A 1 776 ? 14.872 -3.534 -6.985 1.00 98.50 776 ILE A CA 1
ATOM 6152 C C . ILE A 1 776 ? 15.928 -2.422 -6.926 1.00 98.50 776 ILE A C 1
ATOM 6154 O O . ILE A 1 776 ? 17.012 -2.643 -6.386 1.00 98.50 776 ILE A O 1
ATOM 6158 N N . LEU A 1 777 ? 15.580 -1.196 -7.345 1.00 98.06 777 LEU A N 1
ATOM 6159 C CA . LEU A 1 777 ? 16.433 -0.011 -7.170 1.00 98.06 777 LEU A CA 1
ATOM 6160 C C . LEU A 1 777 ? 16.871 0.175 -5.703 1.00 98.06 777 LEU A C 1
ATOM 6162 O O . LEU A 1 777 ? 18.068 0.301 -5.447 1.00 98.06 777 LEU A O 1
ATOM 6166 N N . ASP A 1 778 ? 15.942 0.097 -4.736 1.00 97.56 778 ASP A N 1
ATOM 6167 C CA . ASP A 1 778 ? 16.261 0.176 -3.298 1.00 97.56 778 ASP A CA 1
ATOM 6168 C C . ASP A 1 778 ? 17.349 -0.836 -2.879 1.00 97.56 778 ASP A C 1
ATOM 6170 O O . ASP A 1 778 ? 18.161 -0.542 -2.002 1.00 97.56 778 ASP A O 1
ATOM 6174 N N . TRP A 1 779 ? 17.345 -2.052 -3.446 1.00 98.44 779 TRP A N 1
ATOM 6175 C CA . TRP A 1 779 ? 18.333 -3.088 -3.117 1.00 98.44 779 TRP A CA 1
ATOM 6176 C C . TRP A 1 779 ? 19.709 -2.752 -3.683 1.00 98.44 779 TRP A C 1
ATOM 6178 O O . TRP A 1 779 ? 20.699 -2.795 -2.959 1.00 98.44 779 TRP A O 1
ATOM 6188 N N . HIS A 1 780 ? 19.779 -2.380 -4.961 1.00 98.06 780 HIS A N 1
ATOM 6189 C CA . HIS A 1 780 ? 21.052 -2.077 -5.611 1.00 98.06 780 HIS A CA 1
ATOM 6190 C C . HIS A 1 780 ? 21.702 -0.798 -5.061 1.00 98.06 780 HIS A C 1
ATOM 6192 O O . HIS A 1 780 ? 22.920 -0.769 -4.880 1.00 98.06 780 HIS A O 1
ATOM 6198 N N . VAL A 1 781 ? 20.906 0.218 -4.704 1.00 97.50 781 VAL A N 1
ATOM 6199 C CA . VAL A 1 781 ? 21.390 1.430 -4.016 1.00 97.50 781 VAL A CA 1
ATOM 6200 C C . VAL A 1 781 ? 21.892 1.113 -2.603 1.00 97.50 781 VAL A C 1
ATOM 6202 O O . VAL A 1 781 ? 22.849 1.739 -2.145 1.00 97.50 781 VAL A O 1
ATOM 6205 N N . ALA A 1 782 ? 21.316 0.131 -1.904 1.00 97.25 782 ALA A N 1
ATOM 6206 C CA . ALA A 1 782 ? 21.854 -0.328 -0.624 1.00 97.25 782 ALA A CA 1
ATOM 6207 C C . ALA A 1 782 ? 23.172 -1.106 -0.810 1.00 97.25 782 ALA A C 1
ATOM 6209 O O . ALA A 1 782 ? 24.198 -0.713 -0.253 1.00 97.25 782 ALA A O 1
ATOM 6210 N N . ASN A 1 783 ? 23.152 -2.152 -1.642 1.00 97.00 783 ASN A N 1
ATOM 6211 C CA . ASN A 1 783 ? 24.152 -3.225 -1.656 1.00 97.00 783 ASN A CA 1
ATOM 6212 C C . ASN A 1 783 ? 25.249 -3.108 -2.733 1.00 97.00 783 ASN A C 1
ATOM 6214 O O . ASN A 1 783 ? 26.145 -3.945 -2.768 1.00 97.00 783 ASN A O 1
ATOM 6218 N N . THR A 1 784 ? 25.224 -2.088 -3.600 1.00 95.56 784 THR A N 1
ATOM 6219 C CA . THR A 1 784 ? 26.292 -1.831 -4.592 1.00 95.56 784 THR A CA 1
ATOM 6220 C C . THR A 1 784 ? 26.834 -0.406 -4.486 1.00 95.56 784 THR A C 1
ATOM 6222 O O . THR A 1 784 ? 26.161 0.474 -3.950 1.00 95.56 784 THR A O 1
ATOM 6225 N N . ASP A 1 785 ? 28.032 -0.135 -5.011 1.00 95.75 785 ASP A N 1
ATOM 6226 C CA . ASP A 1 785 ? 28.634 1.210 -4.970 1.00 95.75 785 ASP A CA 1
ATOM 6227 C C . ASP A 1 785 ? 27.867 2.255 -5.800 1.00 95.75 785 ASP A C 1
ATOM 6229 O O . ASP A 1 785 ? 27.943 3.454 -5.520 1.00 95.75 785 ASP A O 1
ATOM 6233 N N . LYS A 1 786 ? 27.093 1.827 -6.806 1.00 95.31 786 LYS A N 1
ATOM 6234 C CA . LYS A 1 786 ? 26.314 2.728 -7.663 1.00 95.31 786 LYS A CA 1
ATOM 6235 C C . LYS A 1 786 ? 25.043 3.175 -6.931 1.00 95.31 786 LYS A C 1
ATOM 6237 O O . LYS A 1 786 ? 24.114 2.402 -6.728 1.00 95.31 786 LYS A O 1
ATOM 6242 N N . LYS A 1 787 ? 25.009 4.446 -6.516 1.00 94.50 787 LYS A N 1
ATOM 6243 C CA . LYS A 1 787 ? 23.894 5.038 -5.744 1.00 94.50 787 LYS A CA 1
ATOM 6244 C C . LYS A 1 787 ? 22.877 5.816 -6.592 1.00 94.50 787 LYS A C 1
ATOM 6246 O O . LYS A 1 787 ? 21.834 6.205 -6.078 1.00 94.50 787 LYS A O 1
ATOM 6251 N N . THR A 1 788 ? 23.166 6.036 -7.874 1.00 94.50 788 THR A N 1
ATOM 6252 C CA . THR A 1 788 ? 22.295 6.718 -8.845 1.00 94.50 788 THR A CA 1
ATOM 6253 C C . THR A 1 788 ? 22.287 5.959 -10.169 1.00 94.50 788 THR A C 1
ATOM 6255 O O . THR A 1 788 ? 23.295 5.367 -10.557 1.00 94.50 788 THR A O 1
ATOM 6258 N N . TYR A 1 789 ? 21.149 5.965 -10.860 1.00 95.50 789 TYR A N 1
ATOM 6259 C CA . TYR A 1 789 ? 20.926 5.239 -12.110 1.00 95.50 789 TYR A CA 1
ATOM 6260 C C . TYR A 1 789 ? 20.171 6.141 -13.082 1.00 95.50 789 TYR A C 1
ATOM 6262 O O . TYR A 1 789 ? 19.196 6.780 -12.688 1.00 95.50 789 TYR A O 1
ATOM 6270 N N . GLU A 1 790 ? 20.596 6.169 -14.344 1.00 95.06 790 GLU A N 1
ATOM 6271 C CA . GLU A 1 790 ? 19.766 6.725 -15.414 1.00 95.06 790 GLU A CA 1
ATOM 6272 C C . GLU A 1 790 ? 18.538 5.825 -15.655 1.00 95.06 790 GLU A C 1
ATOM 6274 O O . GLU A 1 790 ? 18.617 4.617 -15.410 1.00 95.06 790 GLU A O 1
ATOM 6279 N N . PRO A 1 791 ? 17.406 6.343 -16.171 1.00 92.56 791 PRO A N 1
ATOM 6280 C CA . PRO A 1 791 ? 16.170 5.564 -16.300 1.00 92.56 791 PRO A CA 1
ATOM 6281 C C . PRO A 1 791 ? 16.291 4.274 -17.129 1.00 92.56 791 PRO A C 1
ATOM 6283 O O . PRO A 1 791 ? 15.605 3.300 -16.846 1.00 92.56 791 PRO A O 1
ATOM 6286 N N . SER A 1 792 ? 17.178 4.240 -18.129 1.00 90.69 792 SER A N 1
ATOM 6287 C CA . SER A 1 792 ? 17.491 3.042 -18.928 1.00 90.69 792 SER A CA 1
ATOM 6288 C C . SER A 1 792 ? 18.534 2.120 -18.280 1.00 90.69 792 SER A C 1
ATOM 6290 O O . SER A 1 792 ? 18.710 0.972 -18.694 1.00 90.69 792 SER A O 1
ATOM 6292 N N . GLU A 1 793 ? 19.248 2.604 -17.263 1.00 95.38 793 GLU A N 1
ATOM 6293 C CA . GLU A 1 793 ? 20.219 1.829 -16.499 1.00 95.38 793 GLU A CA 1
ATOM 6294 C C . GLU A 1 793 ? 19.633 1.163 -15.251 1.00 95.38 793 GLU A C 1
ATOM 6296 O O . GLU A 1 793 ? 20.258 0.230 -14.735 1.00 95.38 793 GLU A O 1
ATOM 6301 N N . ASP A 1 794 ? 18.479 1.634 -14.781 1.00 98.12 794 ASP A N 1
ATOM 6302 C CA . ASP A 1 794 ? 17.802 1.163 -13.576 1.00 98.12 794 ASP A CA 1
ATOM 6303 C C . ASP A 1 794 ? 17.582 -0.370 -13.587 1.00 98.12 794 ASP A C 1
ATOM 6305 O O . ASP A 1 794 ? 17.121 -0.935 -14.588 1.00 98.12 794 ASP A O 1
ATOM 6309 N N . PRO A 1 795 ? 17.926 -1.080 -12.495 1.00 98.12 795 PRO A N 1
ATOM 6310 C CA . PRO A 1 795 ? 17.853 -2.539 -12.451 1.00 98.12 795 PRO A CA 1
ATOM 6311 C C . PRO A 1 795 ? 16.410 -3.070 -12.427 1.00 98.12 795 PRO A C 1
ATOM 6313 O O . PRO A 1 795 ? 16.150 -4.152 -12.955 1.00 98.12 795 PRO A O 1
ATOM 6316 N N . GLY A 1 796 ? 15.457 -2.312 -11.879 1.00 98.31 796 GLY A N 1
ATOM 6317 C CA . GLY A 1 796 ? 14.038 -2.654 -11.892 1.00 98.31 796 GLY A CA 1
ATOM 6318 C C . GLY A 1 796 ? 13.411 -2.472 -13.274 1.00 98.31 796 GLY A C 1
ATOM 6319 O O . GLY A 1 796 ? 12.718 -3.367 -13.756 1.00 98.31 796 GLY A O 1
ATOM 6320 N N . VAL A 1 797 ? 13.726 -1.369 -13.961 1.00 98.25 797 VAL A N 1
ATOM 6321 C CA . VAL A 1 797 ? 13.343 -1.131 -15.364 1.00 98.25 797 VAL A CA 1
ATOM 6322 C C . VAL A 1 797 ? 13.896 -2.238 -16.259 1.00 98.25 797 VAL A C 1
ATOM 6324 O O . VAL A 1 797 ? 13.160 -2.797 -17.073 1.00 98.25 797 VAL A O 1
ATOM 6327 N N . LYS A 1 798 ? 15.165 -2.623 -16.080 1.00 98.31 798 LYS A N 1
ATOM 6328 C CA . LYS A 1 798 ? 15.774 -3.758 -16.793 1.00 98.31 798 LYS A CA 1
ATOM 6329 C C . LYS A 1 798 ? 15.069 -5.086 -16.505 1.00 98.31 798 LYS A C 1
ATOM 6331 O O . LYS A 1 798 ? 14.850 -5.848 -17.447 1.00 98.31 798 LYS A O 1
ATOM 6336 N N . SER A 1 799 ? 14.677 -5.351 -15.254 1.00 98.56 799 SER A N 1
ATOM 6337 C CA . SER A 1 799 ? 13.921 -6.561 -14.897 1.00 98.56 799 SER A CA 1
ATOM 6338 C C . SER A 1 799 ? 12.563 -6.605 -15.610 1.00 98.56 799 SER A C 1
ATOM 6340 O O . SER A 1 799 ? 12.307 -7.538 -16.375 1.0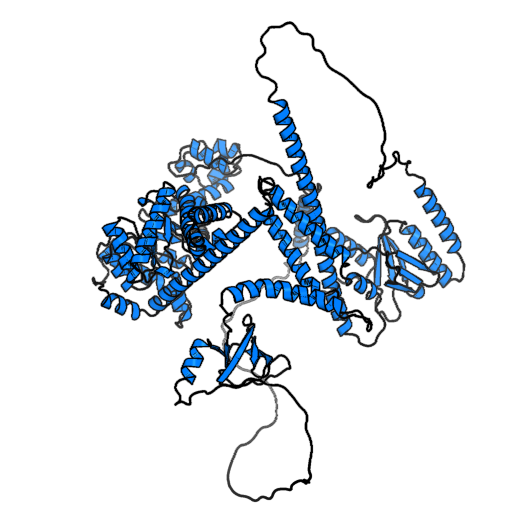0 98.56 799 SER A O 1
ATOM 6342 N N . VAL A 1 800 ? 11.739 -5.553 -15.492 1.00 98.38 800 VAL A N 1
ATOM 6343 C CA . VAL A 1 800 ? 10.435 -5.472 -16.186 1.00 98.38 800 VAL A CA 1
ATOM 6344 C C . VAL A 1 800 ? 10.601 -5.554 -17.707 1.00 98.38 800 VAL A C 1
ATOM 6346 O O . VAL A 1 800 ? 9.845 -6.268 -18.361 1.00 98.38 800 VAL A O 1
ATOM 6349 N N . THR A 1 801 ? 11.623 -4.909 -18.275 1.00 98.12 801 THR A N 1
ATOM 6350 C CA . THR A 1 801 ? 11.934 -4.970 -19.715 1.00 98.12 801 THR A CA 1
ATOM 6351 C C . THR A 1 801 ? 12.250 -6.400 -20.170 1.00 98.12 801 THR A C 1
ATOM 6353 O O . THR A 1 801 ? 11.713 -6.858 -21.179 1.00 98.12 801 THR A O 1
ATOM 6356 N N . LYS A 1 802 ? 13.077 -7.147 -19.420 1.00 98.38 802 LYS A N 1
ATOM 6357 C CA . LYS A 1 802 ? 13.384 -8.562 -19.705 1.00 98.38 802 LYS A CA 1
ATOM 6358 C C . LYS A 1 802 ? 12.122 -9.430 -19.637 1.00 98.38 802 LYS A C 1
ATOM 6360 O O . LYS A 1 802 ? 11.914 -10.271 -20.510 1.00 98.38 802 LYS A O 1
ATOM 6365 N N . ILE A 1 803 ? 11.283 -9.208 -18.626 1.00 98.62 803 ILE A N 1
ATOM 6366 C CA . ILE A 1 803 ? 10.029 -9.939 -18.398 1.00 98.62 803 ILE A CA 1
ATOM 6367 C C . ILE A 1 803 ? 9.026 -9.680 -19.530 1.00 98.62 803 ILE A C 1
ATOM 6369 O O . ILE A 1 803 ? 8.568 -10.631 -20.162 1.00 98.62 803 ILE A O 1
ATOM 6373 N N . TYR A 1 804 ? 8.747 -8.413 -19.849 1.00 98.38 804 TYR A N 1
ATOM 6374 C CA . TYR A 1 804 ? 7.865 -8.024 -20.953 1.00 98.38 804 TYR A CA 1
ATOM 6375 C C . TYR A 1 804 ? 8.338 -8.626 -22.281 1.00 98.38 804 TYR A C 1
ATOM 6377 O O . TYR A 1 804 ? 7.555 -9.268 -22.983 1.00 98.38 804 TYR A O 1
ATOM 6385 N N . ASN A 1 805 ? 9.633 -8.505 -22.597 1.00 98.25 805 ASN A N 1
ATOM 6386 C CA . ASN A 1 805 ? 10.182 -9.041 -23.841 1.00 98.25 805 ASN A CA 1
ATOM 6387 C C . ASN A 1 805 ? 10.039 -10.569 -23.933 1.00 98.25 805 ASN A C 1
ATOM 6389 O O . ASN A 1 805 ? 9.642 -11.069 -24.984 1.00 98.25 805 ASN A O 1
ATOM 6393 N N . TYR A 1 806 ? 10.267 -11.308 -22.839 1.00 98.62 806 TYR A N 1
ATOM 6394 C CA . TYR A 1 806 ? 10.018 -12.756 -22.784 1.00 98.62 806 TYR A CA 1
ATOM 6395 C C . TYR A 1 806 ? 8.542 -13.094 -23.033 1.00 98.62 806 TYR A C 1
ATOM 6397 O O . TYR A 1 806 ? 8.220 -13.937 -23.873 1.00 98.62 806 TYR A O 1
ATOM 6405 N N . TYR A 1 807 ? 7.641 -12.402 -22.329 1.00 98.50 807 TYR A N 1
ATOM 6406 C CA . TYR A 1 807 ? 6.199 -12.641 -22.382 1.00 98.50 807 TYR A CA 1
ATOM 6407 C C . TYR A 1 807 ? 5.656 -12.438 -23.798 1.00 98.50 807 TYR A C 1
ATOM 6409 O O . TYR A 1 807 ? 4.988 -13.324 -24.335 1.00 98.50 807 TYR A O 1
ATOM 6417 N N . LYS A 1 808 ? 5.987 -11.307 -24.437 1.00 97.56 808 LYS A N 1
ATOM 6418 C CA . LYS A 1 808 ? 5.512 -11.006 -25.795 1.00 97.56 808 LYS A CA 1
ATOM 6419 C C . LYS A 1 808 ? 6.191 -11.877 -26.853 1.00 97.56 808 LYS A C 1
ATOM 6421 O O . LYS A 1 808 ? 5.490 -12.334 -27.754 1.00 97.56 808 LYS A O 1
ATOM 6426 N N . LYS A 1 809 ? 7.495 -12.178 -26.738 1.00 97.88 809 LYS A N 1
ATOM 6427 C CA . LYS A 1 809 ? 8.198 -13.076 -27.678 1.00 97.88 809 LYS A CA 1
ATOM 6428 C C . LYS A 1 809 ? 7.587 -14.477 -27.715 1.00 97.88 809 LYS A C 1
ATOM 6430 O O . LYS A 1 809 ? 7.415 -15.045 -28.786 1.00 97.88 809 LYS A O 1
ATOM 6435 N N . PHE A 1 810 ? 7.251 -15.039 -26.555 1.00 98.12 810 PHE A N 1
ATOM 6436 C CA . PHE A 1 810 ? 6.737 -16.410 -26.461 1.00 98.12 810 PHE A CA 1
ATOM 6437 C C . PHE A 1 810 ? 5.206 -16.510 -26.397 1.00 98.12 810 PHE A C 1
ATOM 6439 O O . PHE A 1 810 ? 4.673 -17.593 -26.159 1.00 98.12 810 PHE A O 1
ATOM 6446 N N . GLY A 1 811 ? 4.500 -15.407 -26.671 1.00 97.00 811 GLY A N 1
ATOM 6447 C CA . GLY A 1 811 ? 3.049 -15.380 -26.881 1.00 97.00 811 GLY A CA 1
ATOM 6448 C C . GLY A 1 811 ? 2.192 -15.548 -25.622 1.00 97.00 811 GLY A C 1
ATOM 6449 O O . GLY A 1 811 ? 0.986 -15.783 -25.747 1.00 97.00 811 GLY A O 1
ATOM 6450 N N . TYR A 1 812 ? 2.788 -15.425 -24.432 1.00 98.12 812 TYR A N 1
ATOM 6451 C CA . TYR A 1 812 ? 2.086 -15.545 -23.154 1.00 98.12 812 TYR A CA 1
ATOM 6452 C C . TYR A 1 812 ? 1.003 -14.462 -23.011 1.00 98.12 812 TYR A C 1
ATOM 6454 O O . TYR A 1 812 ? 1.167 -13.326 -23.462 1.00 98.12 812 TYR A O 1
ATOM 6462 N N . LYS A 1 813 ? -0.136 -14.837 -22.412 1.00 97.19 813 LYS A N 1
ATOM 6463 C CA . LYS A 1 813 ? -1.334 -13.981 -22.309 1.00 97.19 813 LYS A CA 1
ATOM 6464 C C . LYS A 1 813 ? -1.400 -13.148 -21.033 1.00 97.19 813 LYS A C 1
ATOM 6466 O O . LYS A 1 813 ? -2.095 -12.138 -21.026 1.00 97.19 813 LYS A O 1
ATOM 6471 N N . THR A 1 814 ? -0.654 -13.549 -20.010 1.00 98.50 814 THR A N 1
ATOM 6472 C CA . THR A 1 814 ? -0.505 -12.836 -18.743 1.00 98.50 814 THR A CA 1
ATOM 6473 C C . THR A 1 814 ? -0.114 -11.374 -18.967 1.00 98.50 814 THR A C 1
ATOM 6475 O O . THR A 1 814 ? 0.841 -11.072 -19.690 1.00 98.50 814 THR A O 1
ATOM 6478 N N . ILE A 1 815 ? -0.858 -10.467 -18.341 1.00 97.69 815 ILE A N 1
ATOM 6479 C CA . ILE A 1 815 ? -0.631 -9.021 -18.387 1.00 97.69 815 ILE A CA 1
ATOM 6480 C C . ILE A 1 815 ? 0.607 -8.683 -17.549 1.00 97.69 815 ILE A C 1
ATOM 6482 O O . ILE A 1 815 ? 0.736 -9.149 -16.415 1.00 97.69 815 ILE A O 1
ATOM 6486 N N . VAL A 1 816 ? 1.509 -7.856 -18.082 1.00 98.00 816 VAL A N 1
ATOM 6487 C CA . VAL A 1 816 ? 2.681 -7.361 -17.347 1.00 98.00 816 VAL A CA 1
ATOM 6488 C C . VAL A 1 816 ? 2.380 -5.969 -16.803 1.00 98.00 816 VAL A C 1
ATOM 6490 O O . VAL A 1 816 ? 2.275 -5.014 -17.572 1.00 98.00 816 VAL A O 1
ATOM 6493 N N . MET A 1 817 ? 2.271 -5.848 -15.476 1.00 96.62 817 MET A N 1
ATOM 6494 C CA . MET A 1 817 ? 2.064 -4.568 -14.803 1.00 96.62 817 MET A CA 1
ATOM 6495 C C . MET A 1 817 ? 3.312 -4.082 -14.061 1.00 96.62 817 MET A C 1
ATOM 6497 O O . MET A 1 817 ? 3.660 -4.592 -12.999 1.00 96.62 817 MET A O 1
ATOM 6501 N N . GLY A 1 818 ? 3.960 -3.030 -14.564 1.00 95.12 818 GLY A N 1
ATOM 6502 C CA . GLY A 1 818 ? 5.058 -2.390 -13.830 1.00 95.12 818 GLY A CA 1
ATOM 6503 C C . GLY A 1 818 ? 4.559 -1.759 -12.523 1.00 95.12 818 GLY A C 1
ATOM 6504 O O . GLY A 1 818 ? 3.571 -1.023 -12.538 1.00 95.12 818 GLY A O 1
ATOM 6505 N N . ALA A 1 819 ? 5.226 -2.036 -11.397 1.00 93.56 819 ALA A N 1
ATOM 6506 C CA . ALA A 1 819 ? 4.753 -1.650 -10.065 1.00 93.56 819 ALA A CA 1
ATOM 6507 C C . ALA A 1 819 ? 5.842 -1.052 -9.148 1.00 93.56 819 ALA A C 1
ATOM 6509 O O . ALA A 1 819 ? 7.042 -1.222 -9.352 1.00 93.56 819 ALA A O 1
ATOM 6510 N N . SER A 1 820 ? 5.416 -0.415 -8.049 1.00 93.81 820 SER A N 1
ATOM 6511 C CA . SER A 1 820 ? 6.279 0.043 -6.938 1.00 93.81 820 SER A CA 1
ATOM 6512 C C . SER A 1 820 ? 7.373 1.063 -7.312 1.00 93.81 820 SER A C 1
ATOM 6514 O O . SER A 1 820 ? 8.494 0.982 -6.810 1.00 93.81 820 SER A O 1
ATOM 6516 N N . PHE A 1 821 ? 7.050 2.043 -8.155 1.00 94.19 821 PHE A N 1
ATOM 6517 C CA . PHE A 1 821 ? 7.973 3.093 -8.615 1.00 94.19 821 PHE A CA 1
ATOM 6518 C C . PHE A 1 821 ? 8.536 4.008 -7.502 1.00 94.19 821 PHE A C 1
ATOM 6520 O O . PHE A 1 821 ? 7.906 4.186 -6.454 1.00 94.19 821 PHE A O 1
ATOM 6527 N N . ARG A 1 822 ? 9.708 4.627 -7.714 1.00 94.50 822 ARG A N 1
ATOM 6528 C CA . ARG A 1 822 ? 10.244 5.746 -6.898 1.00 94.50 822 ARG A CA 1
ATOM 6529 C C . ARG A 1 822 ? 10.126 7.104 -7.586 1.00 94.50 822 ARG A C 1
ATOM 6531 O O . ARG A 1 822 ? 9.990 8.102 -6.883 1.00 94.50 822 ARG A O 1
ATOM 6538 N N . ASN A 1 823 ? 10.213 7.159 -8.916 1.00 92.88 823 ASN A N 1
ATOM 6539 C CA . ASN A 1 823 ? 10.339 8.409 -9.676 1.00 92.88 823 ASN A CA 1
ATOM 6540 C C . ASN A 1 823 ? 9.662 8.339 -11.063 1.00 92.88 823 ASN A C 1
ATOM 6542 O O . ASN A 1 823 ? 9.349 7.257 -11.555 1.00 92.88 823 ASN A O 1
ATOM 6546 N N . THR A 1 824 ? 9.450 9.491 -11.716 1.00 90.00 824 THR A N 1
ATOM 6547 C CA . THR A 1 824 ? 8.798 9.542 -13.042 1.00 90.00 824 THR A CA 1
ATOM 6548 C C . THR A 1 824 ? 9.681 9.040 -14.192 1.00 90.00 824 THR A C 1
ATOM 6550 O O . THR A 1 824 ? 9.156 8.718 -15.255 1.00 90.00 824 THR A O 1
ATOM 6553 N N . GLY A 1 825 ? 11.000 8.932 -14.001 1.00 92.25 825 GLY A N 1
ATOM 6554 C CA . GLY A 1 825 ? 11.945 8.377 -14.976 1.00 92.25 825 GLY A CA 1
ATOM 6555 C C . GLY A 1 825 ? 11.734 6.882 -15.215 1.00 92.25 825 GLY A C 1
ATOM 6556 O O . GLY A 1 825 ? 11.579 6.473 -16.362 1.00 92.25 825 GLY A O 1
ATOM 6557 N N . GLU A 1 826 ? 11.638 6.091 -14.143 1.00 94.69 826 GLU A N 1
ATOM 6558 C CA . GLU A 1 826 ? 11.308 4.653 -14.195 1.00 94.69 826 GLU A CA 1
ATOM 6559 C C . GLU A 1 826 ? 10.029 4.379 -15.005 1.00 94.69 826 GLU A C 1
ATOM 6561 O O . GLU A 1 826 ? 9.988 3.476 -15.838 1.00 94.69 826 GLU A O 1
ATOM 6566 N N . ILE A 1 827 ? 8.989 5.191 -14.778 1.00 90.38 827 ILE A N 1
ATOM 6567 C CA . ILE A 1 827 ? 7.687 5.078 -15.448 1.00 90.38 827 ILE A CA 1
ATOM 6568 C C . ILE A 1 827 ? 7.840 5.350 -16.950 1.00 90.38 827 ILE A C 1
ATOM 6570 O O . ILE A 1 827 ? 7.398 4.550 -17.772 1.00 90.38 827 ILE A O 1
ATOM 6574 N N . LYS A 1 828 ? 8.522 6.445 -17.320 1.00 89.50 828 LYS A N 1
ATOM 6575 C CA . LYS A 1 828 ? 8.795 6.801 -18.725 1.00 89.50 828 LYS A CA 1
ATOM 6576 C C . LYS A 1 828 ? 9.602 5.720 -19.440 1.00 89.50 828 LYS A C 1
ATOM 6578 O O . LYS A 1 828 ? 9.302 5.404 -20.589 1.00 89.50 828 LYS A O 1
ATOM 6583 N N . ALA A 1 829 ? 10.587 5.132 -18.762 1.00 92.81 829 ALA A N 1
ATOM 6584 C CA . ALA A 1 829 ? 11.434 4.078 -19.311 1.00 92.81 829 ALA A CA 1
ATOM 6585 C C . ALA A 1 829 ? 10.692 2.750 -19.562 1.00 92.81 829 ALA A C 1
ATOM 6587 O O . ALA A 1 829 ? 11.209 1.903 -20.289 1.00 92.81 829 ALA A O 1
ATOM 6588 N N . LEU A 1 830 ? 9.469 2.591 -19.041 1.00 93.31 830 LEU A N 1
ATOM 6589 C CA . LEU A 1 830 ? 8.582 1.442 -19.265 1.00 93.31 830 LEU A CA 1
ATOM 6590 C C . LEU A 1 830 ? 7.306 1.803 -20.055 1.00 93.31 830 LEU A C 1
ATOM 6592 O O . LEU A 1 830 ? 6.336 1.042 -20.050 1.00 93.31 830 LEU A O 1
ATOM 6596 N N . THR A 1 831 ? 7.290 2.939 -20.761 1.00 89.75 831 THR A N 1
ATOM 6597 C CA . THR A 1 831 ? 6.168 3.322 -21.637 1.00 89.75 831 THR A CA 1
ATOM 6598 C C . THR A 1 831 ? 5.966 2.259 -22.725 1.00 89.75 831 THR A C 1
ATOM 6600 O O . THR A 1 831 ? 6.879 1.988 -23.503 1.00 89.75 831 THR A O 1
ATOM 6603 N N . GLY A 1 832 ? 4.773 1.665 -22.807 1.00 86.25 832 GLY A N 1
ATOM 6604 C CA . GLY A 1 832 ? 4.473 0.550 -23.722 1.00 86.25 832 GLY A CA 1
ATOM 6605 C C . GLY A 1 832 ? 4.544 -0.843 -23.080 1.00 86.25 832 GLY A C 1
ATOM 6606 O O . GLY A 1 832 ? 4.227 -1.835 -23.740 1.00 86.25 832 GLY A O 1
ATOM 6607 N N . CYS A 1 833 ? 4.889 -0.932 -21.788 1.00 90.44 833 CYS A N 1
ATOM 6608 C CA . CYS A 1 833 ? 4.401 -2.030 -20.950 1.00 90.44 833 CYS A CA 1
ATOM 6609 C C . CYS A 1 833 ? 2.861 -2.029 -20.968 1.00 90.44 833 CYS A C 1
ATOM 6611 O O . CYS A 1 833 ? 2.269 -0.961 -21.134 1.00 90.44 833 CYS A O 1
ATOM 6613 N N . ASP A 1 834 ? 2.215 -3.186 -20.788 1.00 89.06 834 ASP A N 1
ATOM 6614 C CA . ASP A 1 834 ? 0.753 -3.287 -20.937 1.00 89.06 834 ASP A CA 1
ATOM 6615 C C . ASP A 1 834 ? 0.026 -2.363 -19.941 1.00 89.06 834 ASP A C 1
ATOM 6617 O O . ASP A 1 834 ? -0.878 -1.600 -20.287 1.00 89.06 834 ASP A O 1
ATOM 6621 N N . TYR A 1 835 ? 0.410 -2.492 -18.671 1.00 89.88 835 TYR A N 1
ATOM 6622 C CA . TYR A 1 835 ? -0.214 -1.864 -17.513 1.00 89.88 835 TYR A CA 1
ATOM 6623 C C . TYR A 1 835 ? 0.902 -1.245 -16.648 1.00 89.88 835 TYR A C 1
ATOM 6625 O O . TYR A 1 835 ? 2.007 -1.791 -16.565 1.00 89.88 835 TYR A O 1
ATOM 6633 N N . LEU A 1 836 ? 0.638 -0.134 -15.957 1.00 87.88 836 LEU A N 1
ATOM 6634 C CA . LEU A 1 836 ? 1.522 0.396 -14.904 1.00 87.88 836 LEU A CA 1
ATOM 6635 C C . LEU A 1 836 ? 0.675 0.826 -13.697 1.00 87.88 836 LEU A C 1
ATOM 6637 O O . LEU A 1 836 ? -0.238 1.636 -13.856 1.00 87.88 836 LEU A O 1
ATOM 6641 N N . THR A 1 837 ? 0.997 0.340 -12.490 1.00 86.56 837 THR A N 1
ATOM 6642 C CA . THR A 1 837 ? 0.324 0.769 -11.249 1.00 86.56 837 THR A CA 1
ATOM 6643 C C . THR A 1 837 ? 1.100 1.887 -10.556 1.00 86.56 837 THR A C 1
ATOM 6645 O O . THR A 1 837 ? 2.189 1.691 -10.006 1.00 86.56 837 THR A O 1
ATOM 6648 N N . ILE A 1 838 ? 0.551 3.100 -10.630 1.00 83.81 838 ILE A N 1
ATOM 6649 C CA . ILE A 1 838 ? 1.223 4.345 -10.242 1.00 83.81 838 ILE A CA 1
ATOM 6650 C C . ILE A 1 838 ? 0.530 4.941 -9.005 1.00 83.81 838 ILE A C 1
ATOM 6652 O O . ILE A 1 838 ? -0.680 4.818 -8.817 1.00 83.81 838 ILE A O 1
ATOM 6656 N N . SER A 1 839 ? 1.302 5.579 -8.120 1.00 81.69 839 SER A N 1
ATOM 6657 C CA . SER A 1 839 ? 0.761 6.281 -6.949 1.00 81.69 839 SER A CA 1
ATOM 6658 C C . SER A 1 839 ? 0.274 7.696 -7.310 1.00 81.69 839 SER A C 1
ATOM 6660 O O . SER A 1 839 ? 0.871 8.340 -8.179 1.00 81.69 839 SER A O 1
ATOM 6662 N N . PRO A 1 840 ? -0.745 8.254 -6.621 1.00 77.81 840 PRO A N 1
ATOM 6663 C CA . PRO A 1 840 ? -1.230 9.614 -6.889 1.00 77.81 840 PRO A CA 1
ATOM 6664 C C . PRO A 1 840 ? -0.158 10.700 -6.776 1.00 77.81 840 PRO A C 1
ATOM 6666 O O . PRO A 1 840 ? -0.260 11.717 -7.457 1.00 77.81 840 PRO A O 1
ATOM 6669 N N . LYS A 1 841 ? 0.893 10.489 -5.968 1.00 81.94 841 LYS A N 1
ATOM 6670 C CA . LYS A 1 841 ? 2.051 11.391 -5.920 1.00 81.94 841 LYS A CA 1
ATOM 6671 C C . LYS A 1 841 ? 2.752 11.460 -7.281 1.00 81.94 841 LYS A C 1
ATOM 6673 O O . LYS A 1 841 ? 2.949 12.552 -7.800 1.00 81.94 841 LYS A O 1
ATOM 6678 N N . LEU A 1 842 ? 3.097 10.309 -7.862 1.00 81.25 842 LEU A N 1
ATOM 6679 C CA . LEU A 1 842 ? 3.816 10.236 -9.137 1.00 81.25 842 LEU A CA 1
ATOM 6680 C C . LEU A 1 842 ? 2.918 10.628 -10.323 1.00 81.25 842 LEU A C 1
ATOM 6682 O O . LEU A 1 842 ? 3.396 11.275 -11.249 1.00 81.25 842 LEU A O 1
ATOM 6686 N N . LEU A 1 843 ? 1.607 10.359 -10.264 1.00 77.50 843 LEU A N 1
ATOM 6687 C CA . LEU A 1 843 ? 0.628 10.922 -11.211 1.00 77.50 843 LEU A CA 1
ATOM 6688 C C . LEU A 1 843 ? 0.536 12.452 -11.100 1.00 77.50 843 LEU A C 1
ATOM 6690 O O . LEU A 1 843 ? 0.514 13.158 -12.109 1.00 77.50 843 LEU A O 1
ATOM 6694 N N . GLY A 1 844 ? 0.570 12.979 -9.875 1.00 76.62 844 GLY A N 1
ATOM 6695 C CA . GLY A 1 844 ? 0.652 14.408 -9.579 1.00 76.62 844 GLY A CA 1
ATOM 6696 C C . GLY A 1 844 ? 1.993 15.057 -9.940 1.00 76.62 844 GLY A C 1
ATOM 6697 O O . GLY A 1 844 ? 2.093 16.282 -9.907 1.00 76.62 844 GLY A O 1
ATOM 6698 N N . GLU A 1 845 ? 3.026 14.279 -10.267 1.00 81.12 845 GLU A N 1
ATOM 6699 C CA . GLU A 1 845 ? 4.292 14.759 -10.833 1.00 81.12 845 GLU A CA 1
ATOM 6700 C C . GLU A 1 845 ? 4.245 14.703 -12.366 1.00 81.12 845 GLU A C 1
ATOM 6702 O O . GLU A 1 845 ? 4.443 15.732 -13.008 1.00 81.12 845 GLU A O 1
ATOM 6707 N N . LEU A 1 846 ? 3.858 13.560 -12.948 1.00 76.88 846 LEU A N 1
ATOM 6708 C CA . LEU A 1 846 ? 3.686 13.374 -14.398 1.00 76.88 846 LEU A CA 1
ATOM 6709 C C . LEU A 1 846 ? 2.730 14.404 -15.018 1.00 76.88 846 LEU A C 1
ATOM 6711 O O . LEU A 1 846 ? 3.049 14.992 -16.044 1.00 76.88 846 LEU A O 1
ATOM 6715 N N . SER A 1 847 ? 1.598 14.690 -14.368 1.00 73.06 847 SER A N 1
ATOM 6716 C CA . SER A 1 847 ? 0.607 15.681 -14.832 1.00 73.06 847 SER A CA 1
ATOM 6717 C C . SER A 1 847 ? 1.100 17.138 -14.852 1.00 73.06 847 SER A C 1
ATOM 6719 O O . SER A 1 847 ? 0.385 18.016 -15.334 1.00 73.06 847 SER A O 1
ATOM 6721 N N . LYS A 1 848 ? 2.312 17.418 -14.351 1.00 77.50 848 LYS A N 1
ATOM 6722 C CA . LYS A 1 848 ? 2.978 18.731 -14.437 1.00 77.50 848 LYS A CA 1
ATOM 6723 C C . LYS A 1 848 ? 4.048 18.785 -15.534 1.00 77.50 848 LYS A C 1
ATOM 6725 O O . LYS A 1 848 ? 4.577 19.861 -15.810 1.00 77.50 848 LYS A O 1
ATOM 6730 N N . GLU A 1 849 ? 4.391 17.652 -16.144 1.00 72.38 849 GLU A N 1
ATOM 6731 C CA . GLU A 1 849 ? 5.419 17.558 -17.176 1.00 72.38 849 GLU A CA 1
ATOM 6732 C C . GLU A 1 849 ? 4.814 17.664 -18.582 1.00 72.38 849 GLU A C 1
ATOM 6734 O O . GLU A 1 849 ? 4.059 16.803 -19.017 1.00 72.38 849 GLU A O 1
ATOM 6739 N N . ASN A 1 850 ? 5.225 18.676 -19.349 1.00 67.12 850 ASN A N 1
ATOM 6740 C CA . ASN A 1 850 ? 4.822 18.844 -20.755 1.00 67.12 850 ASN A CA 1
ATOM 6741 C C . ASN A 1 850 ? 5.697 18.020 -21.731 1.00 67.12 850 ASN A C 1
ATOM 6743 O O . ASN A 1 850 ? 5.853 18.375 -22.900 1.00 67.12 850 ASN A O 1
ATOM 6747 N N . THR A 1 851 ? 6.333 16.952 -21.244 1.00 67.12 851 THR A N 1
ATOM 6748 C CA . THR A 1 851 ? 7.289 16.137 -22.003 1.00 67.12 851 THR A CA 1
ATOM 6749 C C . THR A 1 851 ? 6.542 15.051 -22.772 1.00 67.12 851 THR A C 1
ATOM 6751 O O . THR A 1 851 ? 5.929 14.177 -22.163 1.00 67.12 851 THR A O 1
ATOM 6754 N N . LYS A 1 852 ? 6.613 15.064 -24.109 1.00 69.81 852 LYS A N 1
ATOM 6755 C CA . LYS A 1 852 ? 5.976 14.027 -24.935 1.00 69.81 852 LYS A CA 1
ATOM 6756 C C . LYS A 1 852 ? 6.556 12.646 -24.610 1.00 69.81 852 LYS A C 1
ATOM 6758 O O . LYS A 1 852 ? 7.738 12.403 -24.839 1.00 69.81 852 LYS A O 1
ATOM 6763 N N . LEU A 1 853 ? 5.703 11.741 -24.134 1.00 74.00 853 LEU A N 1
ATOM 6764 C CA . LEU A 1 853 ? 6.057 10.343 -23.904 1.00 74.00 853 LEU A CA 1
ATOM 6765 C C . LEU A 1 853 ? 6.274 9.615 -25.238 1.00 74.00 853 LEU A C 1
ATOM 6767 O O . LEU A 1 853 ? 5.500 9.772 -26.186 1.00 74.00 853 LEU A O 1
ATOM 6771 N N . THR A 1 854 ? 7.318 8.794 -25.295 1.00 76.88 854 THR A N 1
ATOM 6772 C CA . THR A 1 854 ? 7.632 7.902 -26.418 1.00 76.88 854 THR A CA 1
ATOM 6773 C C . THR A 1 854 ? 7.688 6.466 -25.901 1.00 76.88 854 THR A C 1
ATOM 6775 O O . THR A 1 854 ? 8.441 6.229 -24.954 1.00 76.88 854 THR A O 1
ATOM 6778 N N . PRO A 1 855 ? 6.947 5.508 -26.489 1.00 82.31 855 PRO A N 1
ATOM 6779 C CA . PRO A 1 855 ? 7.055 4.101 -26.119 1.00 82.31 855 PRO A CA 1
ATOM 6780 C C . PRO A 1 855 ? 8.494 3.584 -26.226 1.00 82.31 855 PRO A C 1
ATOM 6782 O O . PRO A 1 855 ? 9.156 3.770 -27.246 1.00 82.31 855 PRO A O 1
ATOM 6785 N N . THR A 1 856 ? 8.965 2.951 -25.155 1.00 87.25 856 THR A N 1
ATOM 6786 C CA . THR A 1 856 ? 10.272 2.290 -25.035 1.00 87.25 856 THR A CA 1
ATOM 6787 C C . THR A 1 856 ? 10.156 0.772 -25.161 1.00 87.25 856 THR A C 1
ATOM 6789 O O . THR A 1 856 ? 11.134 0.107 -25.496 1.00 87.25 856 THR A O 1
ATOM 6792 N N . LEU A 1 857 ? 8.962 0.227 -24.912 1.00 91.00 857 LEU A N 1
ATOM 6793 C CA . LEU A 1 857 ? 8.624 -1.183 -25.051 1.00 91.00 857 LEU A CA 1
ATOM 6794 C C . LEU A 1 857 ? 7.588 -1.368 -26.164 1.00 91.00 857 LEU A C 1
ATOM 6796 O O . LEU A 1 857 ? 6.636 -0.595 -26.278 1.00 91.00 857 LEU A O 1
ATOM 6800 N N . SER A 1 858 ? 7.746 -2.419 -26.970 1.00 93.25 858 SER A N 1
ATOM 6801 C CA . SER A 1 858 ? 6.711 -2.852 -27.909 1.00 93.25 858 SER A CA 1
ATOM 6802 C C . SER A 1 858 ? 6.733 -4.364 -28.118 1.00 93.25 858 SER A C 1
ATOM 6804 O O . SER A 1 858 ? 7.789 -5.004 -28.132 1.00 93.25 858 SER A O 1
ATOM 6806 N N . ALA A 1 859 ? 5.556 -4.950 -28.348 1.00 92.31 859 ALA A N 1
ATOM 6807 C CA . ALA A 1 859 ? 5.423 -6.375 -28.640 1.00 92.31 859 ALA A CA 1
ATOM 6808 C C . ALA A 1 859 ? 6.103 -6.799 -29.959 1.00 92.31 859 ALA A C 1
ATOM 6810 O O . ALA A 1 859 ? 6.370 -7.988 -30.137 1.00 92.31 859 ALA A O 1
ATOM 6811 N N . LYS A 1 860 ? 6.390 -5.850 -30.867 1.00 93.50 860 LYS A N 1
ATOM 6812 C CA . LYS A 1 860 ? 7.120 -6.078 -32.124 1.00 93.50 860 LYS A CA 1
ATOM 6813 C C . LYS A 1 860 ? 8.614 -6.246 -31.861 1.00 93.50 860 LYS A C 1
ATOM 6815 O O . LYS A 1 860 ? 9.204 -7.224 -32.310 1.00 93.50 860 LYS A O 1
ATOM 6820 N N . ASP A 1 861 ? 9.206 -5.322 -31.112 1.00 92.94 861 ASP A N 1
ATOM 6821 C CA . ASP A 1 861 ? 10.644 -5.334 -30.828 1.00 92.94 861 ASP A CA 1
ATOM 6822 C C . ASP A 1 861 ? 10.993 -6.507 -29.899 1.00 92.94 861 ASP A C 1
ATOM 6824 O O . ASP A 1 861 ? 11.999 -7.189 -30.104 1.00 92.94 861 ASP A O 1
ATOM 6828 N N . ALA A 1 862 ? 10.083 -6.854 -28.982 1.00 94.44 862 ALA A N 1
ATOM 6829 C CA . ALA A 1 862 ? 10.158 -8.062 -28.164 1.00 94.44 862 ALA A CA 1
ATOM 6830 C C . ALA A 1 862 ? 10.358 -9.355 -28.984 1.00 94.44 862 ALA A C 1
ATOM 6832 O O . ALA A 1 862 ? 11.175 -10.188 -28.583 1.00 94.44 862 ALA A O 1
ATOM 6833 N N . GLN A 1 863 ? 9.704 -9.516 -30.149 1.00 93.56 863 GLN A N 1
ATOM 6834 C CA . GLN A 1 863 ? 9.905 -10.694 -31.019 1.00 93.56 863 GLN A CA 1
ATOM 6835 C C . GLN A 1 863 ? 11.365 -10.846 -31.462 1.00 93.56 863 GLN A C 1
ATOM 6837 O O . GLN A 1 863 ? 11.863 -11.961 -31.604 1.00 93.56 863 GLN A O 1
ATOM 6842 N N . THR A 1 864 ? 12.053 -9.719 -31.670 1.00 93.25 864 THR A N 1
ATOM 6843 C CA . THR A 1 864 ? 13.445 -9.672 -32.142 1.00 93.25 864 THR A CA 1
ATOM 6844 C C . THR A 1 864 ? 14.475 -9.860 -31.026 1.00 93.25 864 THR A C 1
ATOM 6846 O O . THR A 1 864 ? 15.664 -9.991 -31.311 1.00 93.25 864 THR A O 1
ATOM 6849 N N . SER A 1 865 ? 14.045 -9.910 -29.759 1.00 92.62 865 SER A N 1
ATOM 6850 C CA . SER A 1 865 ? 14.945 -10.131 -28.623 1.00 92.62 865 SER A CA 1
ATOM 6851 C C . SER A 1 865 ? 15.623 -11.506 -28.686 1.00 92.62 865 SER A C 1
ATOM 6853 O O . SER A 1 865 ? 15.045 -12.497 -29.135 1.00 92.62 865 SER A O 1
ATOM 6855 N N . ASN A 1 866 ? 16.856 -11.598 -28.189 1.00 93.12 866 ASN A N 1
ATOM 6856 C CA . ASN A 1 866 ? 17.670 -12.819 -28.201 1.00 93.12 866 ASN A CA 1
ATOM 6857 C C . ASN A 1 866 ? 17.346 -13.808 -27.060 1.00 93.12 866 ASN A C 1
ATOM 6859 O O . ASN A 1 866 ? 18.125 -14.718 -26.805 1.00 93.12 866 ASN A O 1
ATOM 6863 N N . LEU A 1 867 ? 16.218 -13.636 -26.363 1.00 94.50 867 LEU A N 1
ATOM 6864 C CA . LEU A 1 867 ? 15.811 -14.499 -25.251 1.00 94.50 867 LEU A CA 1
ATOM 6865 C C . LEU A 1 867 ? 15.439 -15.907 -25.745 1.00 94.50 867 LEU A C 1
ATOM 6867 O O . LEU A 1 867 ? 14.757 -16.041 -26.763 1.00 94.50 867 LEU A O 1
ATOM 6871 N N . GLU A 1 868 ? 15.835 -16.942 -25.008 1.00 95.62 868 GLU A N 1
ATOM 6872 C CA . GLU A 1 868 ? 15.443 -18.341 -25.238 1.00 95.62 868 GLU A CA 1
ATOM 6873 C C . GLU A 1 868 ? 14.303 -18.746 -24.295 1.00 95.62 868 GLU A C 1
ATOM 6875 O O . GLU A 1 868 ? 14.146 -18.144 -23.233 1.00 95.62 868 GLU A O 1
ATOM 6880 N N . LYS A 1 869 ? 13.482 -19.733 -24.683 1.00 97.06 869 LYS A N 1
ATOM 6881 C CA . LYS A 1 869 ? 12.354 -20.198 -23.862 1.00 97.06 869 LYS A CA 1
ATOM 6882 C C . LYS A 1 869 ? 12.837 -21.240 -22.855 1.00 97.06 869 LYS A C 1
ATOM 6884 O O . LYS A 1 869 ? 13.429 -22.237 -23.256 1.00 97.06 869 LYS A O 1
ATOM 6889 N N . ILE A 1 870 ? 12.537 -21.026 -21.577 1.00 96.62 870 ILE A N 1
ATOM 6890 C CA . ILE A 1 870 ? 12.899 -21.921 -20.471 1.00 96.62 870 ILE A CA 1
ATOM 6891 C C . ILE A 1 870 ? 11.644 -22.380 -19.718 1.00 96.62 870 ILE A C 1
ATOM 6893 O O . ILE A 1 870 ? 10.591 -21.753 -19.837 1.00 96.62 870 ILE A O 1
ATOM 6897 N N . HIS A 1 871 ? 11.768 -23.476 -18.968 1.00 96.56 871 HIS A N 1
ATOM 6898 C CA . HIS A 1 871 ? 10.684 -24.111 -18.214 1.00 96.56 871 HIS A CA 1
ATOM 6899 C C . HIS A 1 871 ? 11.030 -24.179 -16.720 1.00 96.56 871 HIS A C 1
ATOM 6901 O O . HIS A 1 871 ? 12.173 -24.486 -16.374 1.00 96.56 871 HIS A O 1
ATOM 6907 N N . MET A 1 872 ? 10.058 -23.905 -15.850 1.00 97.00 872 MET A N 1
ATOM 6908 C CA . MET A 1 872 ? 10.212 -23.879 -14.393 1.00 97.00 872 MET A CA 1
ATOM 6909 C C . MET A 1 872 ? 9.429 -25.017 -13.722 1.00 97.00 872 MET A C 1
ATOM 6911 O O . MET A 1 872 ? 8.255 -24.864 -13.382 1.00 97.00 872 MET A O 1
ATOM 6915 N N . ASP A 1 873 ? 10.102 -26.142 -13.462 1.00 98.12 873 ASP A N 1
ATOM 6916 C CA . ASP A 1 873 ? 9.666 -27.070 -12.412 1.00 98.12 873 ASP A CA 1
ATOM 6917 C C . ASP A 1 873 ? 10.095 -26.561 -11.018 1.00 98.12 873 ASP A C 1
ATOM 6919 O O . ASP A 1 873 ? 10.825 -25.575 -10.904 1.00 98.12 873 ASP A O 1
ATOM 6923 N N . GLU A 1 874 ? 9.643 -27.207 -9.937 1.00 98.62 874 GLU A N 1
ATOM 6924 C CA . GLU A 1 874 ? 9.872 -26.702 -8.575 1.00 98.62 874 GLU A CA 1
ATOM 6925 C C . GLU A 1 874 ? 11.359 -26.561 -8.214 1.00 98.62 874 GLU A C 1
ATOM 6927 O O . GLU A 1 874 ? 11.765 -25.558 -7.624 1.00 98.62 874 GLU A O 1
ATOM 6932 N N . LYS A 1 875 ? 12.188 -27.552 -8.563 1.00 98.50 875 LYS A N 1
ATOM 6933 C CA . LYS A 1 875 ? 13.624 -27.542 -8.233 1.00 98.50 875 LYS A CA 1
ATOM 6934 C C . LYS A 1 875 ? 14.355 -26.463 -9.036 1.00 98.50 875 LYS A C 1
ATOM 6936 O O . LYS A 1 875 ? 15.188 -25.764 -8.464 1.00 98.50 875 LYS A O 1
ATOM 6941 N N . THR A 1 876 ? 14.016 -26.280 -10.315 1.00 98.50 876 THR A N 1
ATOM 6942 C CA . THR A 1 876 ? 14.620 -25.249 -11.163 1.00 98.50 876 THR A CA 1
ATOM 6943 C C . THR A 1 876 ? 14.139 -23.863 -10.745 1.00 98.50 876 THR A C 1
ATOM 6945 O O . THR A 1 876 ? 14.967 -22.972 -10.606 1.00 98.50 876 THR A O 1
ATOM 6948 N N . PHE A 1 877 ? 12.854 -23.685 -10.423 1.00 98.81 877 PHE A N 1
ATOM 6949 C CA . PHE A 1 877 ? 12.348 -22.436 -9.847 1.00 98.81 877 PHE A CA 1
ATOM 6950 C C . PHE A 1 877 ? 13.073 -22.077 -8.545 1.00 98.81 877 PHE A C 1
ATOM 6952 O O . PHE A 1 877 ? 13.566 -20.957 -8.410 1.00 98.81 877 PHE A O 1
ATOM 6959 N N . ARG A 1 878 ? 13.157 -23.012 -7.585 1.00 98.56 878 ARG A N 1
ATOM 6960 C CA . ARG A 1 878 ? 13.801 -22.751 -6.288 1.00 98.56 878 ARG A CA 1
ATOM 6961 C C . ARG A 1 878 ? 15.298 -22.466 -6.447 1.00 98.56 878 ARG A C 1
ATOM 6963 O O . ARG A 1 878 ? 15.797 -21.620 -5.716 1.00 98.56 878 ARG A O 1
ATOM 6970 N N . TRP A 1 879 ? 15.986 -23.095 -7.405 1.00 98.44 879 TRP A N 1
ATOM 6971 C CA . TRP A 1 879 ? 17.390 -22.807 -7.731 1.00 98.44 879 TRP A CA 1
ATOM 6972 C C . TRP A 1 879 ? 17.575 -21.429 -8.388 1.00 98.44 879 TRP A C 1
ATOM 6974 O O . TRP A 1 879 ? 18.246 -20.563 -7.834 1.00 98.44 879 TRP A O 1
ATOM 6984 N N . GLU A 1 880 ? 16.919 -21.183 -9.525 1.00 98.38 880 GLU A N 1
ATOM 6985 C CA . GLU A 1 880 ? 17.044 -19.949 -10.321 1.00 98.38 880 GLU A CA 1
ATOM 6986 C C . GLU A 1 880 ? 16.515 -18.704 -9.585 1.00 98.38 880 GLU A C 1
ATOM 6988 O O . GLU A 1 880 ? 16.927 -17.581 -9.871 1.00 98.38 880 GLU A O 1
ATOM 6993 N N . HIS A 1 881 ? 15.598 -18.871 -8.627 1.00 98.62 881 HIS A N 1
ATOM 6994 C CA . HIS A 1 881 ? 15.213 -17.795 -7.714 1.00 98.62 881 HIS A CA 1
ATOM 6995 C C . HIS A 1 881 ? 16.248 -17.568 -6.602 1.00 98.62 881 HIS A C 1
ATOM 6997 O O . HIS A 1 881 ? 16.366 -16.436 -6.149 1.00 98.62 881 HIS A O 1
ATOM 7003 N N . ASN A 1 882 ? 16.996 -18.588 -6.158 1.00 98.31 882 ASN A N 1
ATOM 7004 C CA . ASN A 1 882 ? 17.960 -18.447 -5.061 1.00 98.31 882 ASN A CA 1
ATOM 7005 C C . ASN A 1 882 ? 19.284 -17.795 -5.488 1.00 98.31 882 ASN A C 1
ATOM 7007 O O . ASN A 1 882 ? 19.843 -17.024 -4.712 1.00 98.31 882 ASN A O 1
ATOM 7011 N N . GLU A 1 883 ? 19.718 -18.018 -6.733 1.00 98.56 883 GLU A N 1
ATOM 7012 C CA . GLU A 1 883 ? 20.852 -17.306 -7.351 1.00 98.56 883 GLU A CA 1
ATOM 7013 C C . GLU A 1 883 ? 20.597 -15.784 -7.477 1.00 98.56 883 GLU A C 1
ATOM 7015 O O . GLU A 1 883 ? 21.531 -14.981 -7.494 1.00 98.56 883 GLU A O 1
ATOM 7020 N N . ASP A 1 884 ? 19.330 -15.353 -7.513 1.00 98.44 884 ASP A N 1
ATOM 7021 C CA . ASP A 1 884 ? 18.931 -13.941 -7.462 1.00 98.44 884 ASP A CA 1
ATOM 7022 C C . ASP A 1 884 ? 18.773 -13.473 -6.002 1.00 98.44 884 ASP A C 1
ATOM 7024 O O . ASP A 1 884 ? 17.665 -13.334 -5.476 1.00 98.44 884 ASP A O 1
ATOM 7028 N N . GLN A 1 885 ? 19.905 -13.209 -5.332 1.00 98.44 885 GLN A N 1
ATOM 7029 C CA . GLN A 1 885 ? 19.950 -12.733 -3.937 1.00 98.44 885 GLN A CA 1
ATOM 7030 C C . GLN A 1 885 ? 18.996 -11.550 -3.680 1.00 98.44 885 GLN A C 1
ATOM 7032 O O . GLN A 1 885 ? 18.326 -11.494 -2.645 1.00 98.44 885 GLN A O 1
ATOM 7037 N N . MET A 1 886 ? 18.911 -10.612 -4.630 1.00 98.56 886 MET A N 1
ATOM 7038 C CA . MET A 1 886 ? 18.027 -9.450 -4.552 1.00 98.56 886 MET A CA 1
ATOM 7039 C C . MET A 1 886 ? 16.563 -9.886 -4.448 1.00 98.56 886 MET A C 1
ATOM 7041 O O . MET A 1 886 ? 15.838 -9.416 -3.565 1.00 98.56 886 MET A O 1
ATOM 7045 N N . ALA A 1 887 ? 16.135 -10.813 -5.304 1.00 98.62 887 ALA A N 1
ATOM 7046 C CA . ALA A 1 887 ? 14.778 -11.331 -5.294 1.00 98.62 887 ALA A CA 1
ATOM 7047 C C . ALA A 1 887 ? 14.460 -12.156 -4.043 1.00 98.62 887 ALA A C 1
ATOM 7049 O O . ALA A 1 887 ? 13.382 -11.966 -3.477 1.00 98.62 887 ALA A O 1
ATOM 7050 N N . VAL A 1 888 ? 15.384 -13.006 -3.574 1.00 98.50 888 VAL A N 1
ATOM 7051 C CA . VAL A 1 888 ? 15.225 -13.761 -2.314 1.00 98.50 888 VAL A CA 1
ATOM 7052 C C . VAL A 1 888 ? 14.974 -12.802 -1.155 1.00 98.50 888 VAL A C 1
ATOM 7054 O O . VAL A 1 888 ? 13.982 -12.926 -0.430 1.00 98.50 888 VAL A O 1
ATOM 7057 N N . GLU A 1 889 ? 15.848 -11.807 -0.991 1.00 98.31 889 GLU A N 1
ATOM 7058 C CA . GLU A 1 889 ? 15.748 -10.839 0.097 1.00 98.31 889 GLU A CA 1
ATOM 7059 C C . GLU A 1 889 ? 14.470 -10.002 -0.004 1.00 98.31 889 GLU A C 1
ATOM 7061 O O . GLU A 1 889 ? 13.780 -9.834 1.003 1.00 98.31 889 GLU A O 1
ATOM 7066 N N . LYS A 1 890 ? 14.111 -9.501 -1.195 1.00 98.25 890 LYS A N 1
ATOM 7067 C CA . LYS A 1 890 ? 12.947 -8.615 -1.381 1.00 98.25 890 LYS A CA 1
ATOM 7068 C C . LYS A 1 890 ? 11.599 -9.336 -1.365 1.00 98.25 890 LYS A C 1
ATOM 7070 O O . LYS A 1 890 ? 10.630 -8.736 -0.893 1.00 98.25 890 LYS A O 1
ATOM 7075 N N . LEU A 1 891 ? 11.520 -10.601 -1.786 1.00 98.56 891 LEU A N 1
ATOM 7076 C CA . LEU A 1 891 ? 10.339 -11.450 -1.579 1.00 98.56 891 LEU A CA 1
ATOM 7077 C C . LEU A 1 891 ? 10.141 -11.711 -0.082 1.00 98.56 891 LEU A C 1
ATOM 7079 O O . LEU A 1 891 ? 9.080 -11.416 0.469 1.00 98.56 891 LEU A O 1
ATOM 7083 N N . SER A 1 892 ? 11.195 -12.176 0.591 1.00 98.19 892 SER A N 1
ATOM 7084 C CA . SER A 1 892 ? 11.187 -12.516 2.017 1.00 98.19 892 SER A CA 1
ATOM 7085 C C . SER A 1 892 ? 10.875 -11.301 2.913 1.00 98.19 892 SER A C 1
ATOM 7087 O O . SER A 1 892 ? 10.058 -11.380 3.832 1.00 98.19 892 SER A O 1
ATOM 7089 N N . ASP A 1 893 ? 11.470 -10.141 2.620 1.00 97.31 893 ASP A N 1
ATOM 7090 C CA . ASP A 1 893 ? 11.192 -8.854 3.275 1.00 97.31 893 ASP A CA 1
ATOM 7091 C C . ASP A 1 893 ? 9.786 -8.320 2.961 1.00 97.31 893 ASP A C 1
ATOM 7093 O O . ASP A 1 893 ? 9.105 -7.803 3.849 1.00 97.31 893 ASP A O 1
ATOM 7097 N N . GLY A 1 894 ? 9.323 -8.477 1.717 1.00 96.25 894 GLY A N 1
ATOM 7098 C CA . GLY A 1 894 ? 7.987 -8.070 1.294 1.00 96.25 894 GLY A CA 1
ATOM 7099 C C . GLY A 1 894 ? 6.882 -8.807 2.046 1.00 96.25 894 GLY A C 1
ATOM 7100 O O . GLY A 1 894 ? 5.989 -8.156 2.589 1.00 96.25 894 GLY A O 1
ATOM 7101 N N . ILE A 1 895 ? 6.992 -10.136 2.143 1.00 98.19 895 ILE A N 1
ATOM 7102 C CA . ILE A 1 895 ? 6.054 -10.993 2.881 1.00 98.19 895 ILE A CA 1
ATOM 7103 C C . ILE A 1 895 ? 6.028 -10.603 4.365 1.00 98.19 895 ILE A C 1
ATOM 7105 O O . ILE A 1 895 ? 4.954 -10.354 4.912 1.00 98.19 895 ILE A O 1
ATOM 7109 N N . ARG A 1 896 ? 7.199 -10.460 5.010 1.00 98.12 896 ARG A N 1
ATOM 7110 C CA . ARG A 1 896 ? 7.284 -10.031 6.420 1.00 98.12 896 ARG A CA 1
ATOM 7111 C C . ARG A 1 896 ? 6.621 -8.677 6.669 1.00 98.12 896 ARG A C 1
ATOM 7113 O O . ARG A 1 896 ? 5.965 -8.511 7.693 1.00 98.12 896 ARG A O 1
ATOM 7120 N N . LYS A 1 897 ? 6.785 -7.711 5.761 1.00 94.12 897 LYS A N 1
ATOM 7121 C CA . LYS A 1 897 ? 6.200 -6.367 5.900 1.00 94.12 897 LYS A CA 1
ATOM 7122 C C . LYS A 1 897 ? 4.679 -6.384 5.782 1.00 94.12 897 LYS A C 1
ATOM 7124 O O . LYS A 1 897 ? 4.015 -5.844 6.660 1.00 94.12 897 LYS A O 1
ATOM 7129 N N . PHE A 1 898 ? 4.128 -7.062 4.776 1.00 93.75 898 PHE A N 1
ATOM 7130 C CA . PHE A 1 898 ? 2.676 -7.180 4.630 1.00 93.75 898 PHE A CA 1
ATOM 7131 C C . PHE A 1 898 ? 2.032 -7.994 5.765 1.00 93.75 898 PHE A C 1
ATOM 7133 O O . PHE A 1 898 ? 0.991 -7.588 6.275 1.00 93.75 898 PHE A O 1
ATOM 7140 N N . ALA A 1 899 ? 2.686 -9.054 6.255 1.00 95.50 899 ALA A N 1
ATOM 7141 C CA . ALA A 1 899 ? 2.241 -9.779 7.449 1.00 95.50 899 ALA A CA 1
ATOM 7142 C C . ALA A 1 899 ? 2.280 -8.903 8.719 1.00 95.50 899 ALA A C 1
ATOM 7144 O O . ALA A 1 899 ? 1.353 -8.933 9.527 1.00 95.50 899 ALA A O 1
ATOM 7145 N N . ALA A 1 900 ? 3.320 -8.078 8.892 1.00 95.25 900 ALA A N 1
ATOM 7146 C CA . ALA A 1 900 ? 3.413 -7.146 10.016 1.00 95.25 900 ALA A CA 1
ATOM 7147 C C . ALA A 1 900 ? 2.359 -6.025 9.955 1.00 95.25 900 ALA A C 1
ATOM 7149 O O . ALA A 1 900 ? 1.924 -5.554 11.003 1.00 95.25 900 ALA A O 1
ATOM 7150 N N . ASP A 1 901 ? 1.939 -5.597 8.762 1.00 91.31 901 ASP A N 1
ATOM 7151 C CA . ASP A 1 901 ? 0.853 -4.626 8.594 1.00 91.31 901 ASP A CA 1
ATOM 7152 C C . ASP A 1 901 ? -0.531 -5.259 8.814 1.00 91.31 901 ASP A C 1
ATOM 7154 O O . ASP A 1 901 ? -1.369 -4.644 9.473 1.00 91.31 901 ASP A O 1
ATOM 7158 N N . ALA A 1 902 ? -0.742 -6.512 8.395 1.00 91.00 902 ALA A N 1
ATOM 7159 C CA . ALA A 1 902 ? -1.946 -7.278 8.735 1.00 91.00 902 ALA A CA 1
ATOM 7160 C C . ALA A 1 902 ? -2.111 -7.443 10.260 1.00 91.00 902 ALA A C 1
ATOM 7162 O O . ALA A 1 902 ? -3.170 -7.138 10.800 1.00 91.00 902 ALA A O 1
ATOM 7163 N N . VAL A 1 903 ? -1.042 -7.798 10.986 1.00 93.81 903 VAL A N 1
ATOM 7164 C CA . VAL A 1 903 ? -1.070 -7.920 12.460 1.00 93.81 903 VAL A CA 1
ATOM 7165 C C . VAL A 1 903 ? -1.340 -6.577 13.164 1.00 93.81 903 VAL A C 1
ATOM 7167 O O . VAL A 1 903 ? -1.959 -6.551 14.230 1.00 93.81 903 VAL A O 1
ATOM 7170 N N . LYS A 1 904 ? -0.916 -5.439 12.590 1.00 94.00 904 LYS A N 1
ATOM 7171 C CA . LYS A 1 904 ? -1.295 -4.105 13.104 1.00 94.00 904 LYS A CA 1
ATOM 7172 C C . LYS A 1 904 ? -2.778 -3.821 12.879 1.00 94.00 904 LYS A C 1
ATOM 7174 O O . LYS A 1 904 ? -3.420 -3.295 13.785 1.00 94.00 904 LYS A O 1
ATOM 7179 N N . LEU A 1 905 ? -3.304 -4.163 11.700 1.00 93.00 905 LEU A N 1
ATOM 7180 C CA . LEU A 1 905 ? -4.715 -3.985 11.363 1.00 93.00 905 LEU A CA 1
ATOM 7181 C C . LEU A 1 905 ? -5.600 -4.825 12.287 1.00 93.00 905 LEU A C 1
ATOM 7183 O O . LEU A 1 905 ? -6.514 -4.289 12.896 1.00 93.00 905 LEU A O 1
ATOM 7187 N N . GLU A 1 906 ? -5.284 -6.104 12.471 1.00 93.44 906 GLU A N 1
ATOM 7188 C CA . GLU A 1 906 ? -6.032 -7.006 13.356 1.00 93.44 906 GLU A CA 1
ATOM 7189 C C . GLU A 1 906 ? -6.009 -6.535 14.814 1.00 93.44 906 GLU A C 1
ATOM 7191 O O . GLU A 1 906 ? -7.051 -6.511 15.464 1.00 93.44 906 GLU A O 1
ATOM 7196 N N . ARG A 1 907 ? -4.864 -6.047 15.315 1.00 93.38 907 ARG A N 1
ATOM 7197 C CA . ARG A 1 907 ? -4.794 -5.418 16.646 1.00 93.38 907 ARG A CA 1
ATOM 7198 C C . ARG A 1 907 ? -5.669 -4.167 16.748 1.00 93.38 907 ARG A C 1
ATOM 7200 O O . ARG A 1 907 ? -6.289 -3.950 17.782 1.00 93.38 907 ARG A O 1
ATOM 7207 N N . MET A 1 908 ? -5.705 -3.341 15.705 1.00 92.75 908 MET A N 1
ATOM 7208 C CA . MET A 1 908 ? -6.544 -2.142 15.666 1.00 92.75 908 MET A CA 1
ATOM 7209 C C . MET A 1 908 ? -8.035 -2.510 15.653 1.00 92.75 908 MET A C 1
ATOM 7211 O O . MET A 1 908 ? -8.800 -1.956 16.436 1.00 92.75 908 MET A O 1
ATOM 7215 N N . LEU A 1 909 ? -8.430 -3.488 14.829 1.00 92.62 909 LEU A N 1
ATOM 7216 C CA . LEU A 1 909 ? -9.793 -4.023 14.780 1.00 92.62 909 LEU A CA 1
ATOM 7217 C C . LEU A 1 909 ? -10.216 -4.613 16.129 1.00 92.62 909 LEU A C 1
ATOM 7219 O O . LEU A 1 909 ? -11.315 -4.321 16.587 1.00 92.62 909 LEU A O 1
ATOM 7223 N N . LYS A 1 910 ? -9.333 -5.372 16.792 1.00 91.44 910 LYS A N 1
ATOM 7224 C CA . LYS A 1 910 ? -9.552 -5.902 18.144 1.00 91.44 910 LYS A CA 1
ATOM 7225 C C . LYS A 1 910 ? -9.804 -4.788 19.165 1.00 91.44 910 LYS A C 1
ATOM 7227 O O . LYS A 1 910 ? -10.858 -4.783 19.785 1.00 91.44 910 LYS A O 1
ATOM 7232 N N . VAL A 1 911 ? -8.916 -3.795 19.264 1.00 89.31 911 VAL A N 1
ATOM 7233 C CA . VAL A 1 911 ? -9.070 -2.676 20.218 1.00 89.31 911 VAL A CA 1
ATOM 7234 C C . VAL A 1 911 ? -10.356 -1.875 19.971 1.00 89.31 911 VAL A C 1
ATOM 7236 O O . VAL A 1 911 ? -11.035 -1.485 20.918 1.00 89.31 911 VAL A O 1
ATOM 7239 N N . ILE A 1 912 ? -10.741 -1.660 18.708 1.00 85.88 912 ILE A N 1
ATOM 7240 C CA . ILE A 1 912 ? -12.013 -1.002 18.366 1.00 85.88 912 ILE A CA 1
ATOM 7241 C C . ILE A 1 912 ? -13.208 -1.902 18.740 1.00 85.88 912 ILE A C 1
ATOM 7243 O O . ILE A 1 912 ? -14.205 -1.418 19.277 1.00 85.88 912 ILE A O 1
ATOM 7247 N N . ALA A 1 913 ? -13.114 -3.215 18.511 1.00 84.38 913 ALA A N 1
ATOM 7248 C CA . ALA A 1 913 ? -14.152 -4.184 18.856 1.00 84.38 913 ALA A CA 1
ATOM 7249 C C . ALA A 1 913 ? -14.364 -4.328 20.376 1.00 84.38 913 ALA A C 1
ATOM 7251 O O . ALA A 1 913 ? -15.520 -4.436 20.798 1.00 84.38 913 ALA A O 1
ATOM 7252 N N . GLU A 1 914 ? -13.287 -4.299 21.166 1.00 82.44 914 GLU A N 1
ATOM 7253 C CA . GLU A 1 914 ? -13.280 -4.256 22.636 1.00 82.44 914 GLU A CA 1
ATOM 7254 C C . GLU A 1 914 ? -13.941 -2.961 23.139 1.00 82.44 914 GLU A C 1
ATOM 7256 O O . GLU A 1 914 ? -14.936 -3.012 23.862 1.00 82.44 914 GLU A O 1
ATOM 7261 N N . PHE A 1 915 ? -13.468 -1.797 22.678 1.00 77.62 915 PHE A N 1
ATOM 7262 C CA . PHE A 1 915 ? -13.977 -0.485 23.098 1.00 77.62 915 PHE A CA 1
ATOM 7263 C C . PHE A 1 915 ? -15.475 -0.298 22.800 1.00 77.62 915 PHE A C 1
ATOM 7265 O O . PHE A 1 915 ? -16.223 0.227 23.628 1.00 77.62 915 PHE A O 1
ATOM 7272 N N . TYR A 1 916 ? -15.950 -0.791 21.650 1.00 65.69 916 TYR A N 1
ATOM 7273 C CA . TYR A 1 916 ? -17.381 -0.795 21.337 1.00 65.69 916 TYR A CA 1
ATOM 7274 C C . TYR A 1 916 ? -18.199 -1.778 22.187 1.00 65.69 916 TYR A C 1
ATOM 7276 O O . TYR A 1 916 ? -19.387 -1.534 22.391 1.00 65.69 916 TYR A O 1
ATOM 7284 N N . ALA A 1 917 ? -17.608 -2.861 22.705 1.00 61.34 917 ALA A N 1
ATOM 7285 C CA . ALA A 1 917 ? -18.300 -3.737 23.649 1.00 61.34 917 ALA A CA 1
ATOM 7286 C C . ALA A 1 917 ? -18.476 -3.048 25.014 1.00 61.34 917 ALA A C 1
ATOM 7288 O O . ALA A 1 917 ? -19.592 -3.013 25.532 1.00 61.34 917 ALA A O 1
ATOM 7289 N N . GLU A 1 918 ? -17.420 -2.430 25.556 1.00 57.38 918 GLU A N 1
ATOM 7290 C CA . GLU A 1 918 ? -17.492 -1.697 26.831 1.00 57.38 918 GLU A CA 1
ATOM 7291 C C . GLU A 1 918 ? -18.490 -0.530 26.776 1.00 57.38 918 GLU A C 1
ATOM 7293 O O . GLU A 1 918 ? -19.297 -0.365 27.692 1.00 57.38 918 GLU A O 1
ATOM 7298 N N . LEU A 1 919 ? -18.502 0.249 25.686 1.00 51.47 919 LEU A N 1
ATOM 7299 C CA . LEU A 1 919 ? -19.460 1.346 25.503 1.00 51.47 919 LEU A CA 1
ATOM 7300 C C . LEU A 1 919 ? -20.919 0.873 25.489 1.00 51.47 919 LEU A C 1
ATOM 7302 O O . LEU A 1 919 ? -21.766 1.520 26.105 1.00 51.47 919 LEU A O 1
ATOM 7306 N N . VAL A 1 920 ? -21.216 -0.248 24.824 1.00 50.78 920 VAL A N 1
ATOM 7307 C CA . VAL A 1 920 ? -22.572 -0.821 24.777 1.00 50.78 920 VAL A CA 1
ATOM 7308 C C . VAL A 1 920 ? -22.998 -1.326 26.158 1.00 50.78 920 VAL A C 1
ATOM 7310 O O . VAL A 1 920 ? -24.067 -0.942 26.630 1.00 50.78 920 VAL A O 1
ATOM 7313 N N . TYR A 1 921 ? -22.147 -2.096 26.843 1.00 44.06 921 TYR A N 1
ATOM 7314 C CA . TYR A 1 921 ? -22.441 -2.625 28.183 1.00 44.06 921 TYR A CA 1
ATOM 7315 C C . TYR A 1 921 ? -22.519 -1.554 29.285 1.00 44.06 921 TYR A C 1
ATOM 7317 O O . TYR A 1 921 ? -23.153 -1.790 30.308 1.00 44.06 921 TYR A O 1
ATOM 7325 N N . THR A 1 922 ? -21.898 -0.383 29.100 1.00 45.53 922 THR A N 1
ATOM 7326 C CA . THR A 1 922 ? -21.879 0.685 30.122 1.00 45.53 922 THR A CA 1
ATOM 7327 C C . THR A 1 922 ? -23.002 1.720 29.947 1.00 45.53 922 THR A C 1
ATOM 7329 O O . THR A 1 922 ? -23.293 2.460 30.886 1.00 45.53 922 THR A O 1
ATOM 7332 N N . TYR A 1 923 ? -23.637 1.809 28.768 1.00 38.38 923 TYR A N 1
ATOM 7333 C CA . TYR A 1 923 ? -24.594 2.886 28.446 1.00 38.38 923 TYR A CA 1
ATOM 7334 C C . TYR A 1 923 ? -25.951 2.447 27.876 1.00 38.38 923 TYR A C 1
ATOM 7336 O O . TYR A 1 923 ? -26.797 3.312 27.635 1.00 38.38 923 TYR A O 1
ATOM 7344 N N . ILE A 1 924 ? -26.204 1.148 27.701 1.00 37.47 924 ILE A N 1
ATOM 7345 C CA . ILE A 1 924 ? -27.553 0.620 27.447 1.00 37.47 924 ILE A CA 1
ATOM 7346 C C . ILE A 1 924 ? -28.009 -0.141 28.701 1.00 37.47 924 ILE A C 1
ATOM 7348 O O . ILE A 1 924 ? -27.452 -1.202 28.976 1.00 37.47 924 ILE A O 1
ATOM 7352 N N . PRO A 1 925 ? -28.989 0.373 29.472 1.00 37.78 925 PRO A N 1
ATOM 7353 C CA . PRO A 1 925 ? -29.607 -0.389 30.555 1.00 37.78 925 PRO A CA 1
ATOM 7354 C C . PRO A 1 925 ? -30.273 -1.657 30.019 1.00 37.78 925 PRO A C 1
ATOM 7356 O O . PRO A 1 925 ? -30.822 -1.647 28.912 1.00 37.78 925 PRO A O 1
ATOM 7359 N N . ASP A 1 926 ? -30.268 -2.725 30.815 1.00 34.72 926 ASP A N 1
ATOM 7360 C CA . ASP A 1 926 ? -31.089 -3.898 30.524 1.00 34.72 926 ASP A CA 1
ATOM 7361 C C . ASP A 1 926 ? -32.576 -3.476 30.512 1.00 34.72 926 ASP A C 1
ATOM 7363 O O . ASP A 1 926 ? -33.016 -2.807 31.448 1.00 34.72 926 ASP A O 1
ATOM 7367 N N . PRO A 1 927 ? -33.381 -3.836 29.493 1.00 39.50 927 PRO A N 1
ATOM 7368 C CA . PRO A 1 927 ? -34.817 -3.542 29.470 1.00 39.50 927 PRO A CA 1
ATOM 7369 C C . PRO A 1 927 ? -35.654 -4.210 30.581 1.00 39.50 927 PRO A C 1
ATOM 7371 O O . PRO A 1 927 ? -36.883 -4.117 30.529 1.00 39.50 927 PRO A O 1
ATOM 7374 N N . SER A 1 928 ? -35.031 -4.924 31.526 1.00 35.81 928 SER A N 1
ATOM 7375 C CA . SER A 1 928 ? -35.678 -5.641 32.630 1.00 35.81 928 SER A CA 1
ATOM 7376 C C . SER A 1 928 ? -35.303 -5.189 34.057 1.00 35.81 928 SER A C 1
ATOM 7378 O O . SER A 1 928 ? -35.766 -5.830 35.003 1.00 35.81 928 SER A O 1
ATOM 7380 N N . GLU A 1 929 ? -34.566 -4.077 34.227 1.00 32.88 929 GLU A N 1
ATOM 7381 C CA . GLU A 1 929 ? -34.367 -3.380 35.525 1.00 32.88 929 GLU A CA 1
ATOM 7382 C C . GLU A 1 929 ? -35.165 -2.061 35.646 1.00 32.88 929 GLU A C 1
ATOM 7384 O O . GLU A 1 929 ? -35.100 -1.222 34.717 1.00 32.88 929 GLU A O 1
#

Radius of gyration: 41.77 Å; chains: 1; bounding box: 148×104×101 Å

Organism: Chelonia mydas (NCBI:txid8469)

Sequence (929 aa):
MDKSEAIVTVDDAIRKLMQLNSKEKIWAQEMLLQVNDKSIRLLDCESQEELEDFPLMTVQLCQTVLNQMRYTSILLLVCQDSEQHKPDIHFFNCDEVEAEMVHEDIESALNDHKQGKKIRPQTLKVNQEKIKQRQSILPPPQGPAPIPIQHEMRGSPQDHRNRVAPTPQHNGPEFEQSSSSSQEHEESRAILAQKIEKETQILNSTLDDIEVFVARLQKAAEAFKQLNQRKKGKKNKKKAPAEGVLTLRARPPTEAEFIDCLQKTKLALNLLAKLRKHIQNPSASELVHFLFGPLELLSSANGYPYRNSSIKRGQTPEQTQAVDAFKQGVTQHVNRNFEAQGMALPKKYAKIRYDFTARNANELSVLKDEILEVLEDNKQWWKLLNRSGQAGYVPYNILDVVKLEDYEQLYNQGPGLQPHAVGLQLSALGPSESNAGPAWRPPINPRPLVENHCPTPPRKTSEKPYLLTKRPEISSPVSNLSPESVLRFPELIHHMDEVNDELLKKITNIKVQPPQRNFKVEKTQQVAVPLMFESSAEEVKAWLEANSFSKGTVEHLGILTGAQLFSLNKEELKKVCNEGARVYSKITVQKSLLEMFLLNPGFVLEMAHLDYHTHSIDQYKPLDATTNPSLILAAAQMPAYQELVEDAIEYGKKLGGSEDEQVQNASDKLFVVFGAEILKRIPGRVSTEVDARLSFDKEGMIKRAKRLIDLYKEAGIGKDRILIKLSSTWEGIQAGKVLEEEYGIHCNMTLLFSFAQAVACAEAGVTLISPFVGRILDWHVANTDKKTYEPSEDPGVKSVTKIYNYYKKFGYKTIVMGASFRNTGEIKALTGCDYLTISPKLLGELSKENTKLTPTLSAKDAQTSNLEKIHMDEKTFRWEHNEDQMAVEKLSDGIRKFAADAVKLERMLKVIAEFYAELVYTYIPDPSE